Protein AF-A0A7V4JDI5-F1 (afdb_monomer_lite)

Structure (mmCIF, N/CA/C/O backbone):
data_AF-A0A7V4JDI5-F1
#
_entry.id   AF-A0A7V4JDI5-F1
#
loop_
_atom_site.group_PDB
_atom_site.id
_atom_site.type_symbol
_atom_site.label_atom_id
_atom_site.label_alt_id
_atom_site.label_comp_id
_atom_site.label_asym_id
_atom_site.label_entity_id
_atom_site.label_seq_id
_atom_site.pdbx_PDB_ins_code
_atom_site.Cartn_x
_atom_site.Cartn_y
_atom_site.Cartn_z
_atom_site.occupancy
_atom_site.B_iso_or_equiv
_atom_site.auth_seq_id
_atom_site.auth_comp_id
_atom_site.auth_asym_id
_atom_site.auth_atom_id
_atom_site.pdbx_PDB_model_num
ATOM 1 N N . MET A 1 1 ? -24.166 7.002 23.515 1.00 50.88 1 MET A N 1
ATOM 2 C CA . MET A 1 1 ? -23.525 7.265 22.207 1.00 50.88 1 MET A CA 1
ATOM 3 C C . MET A 1 1 ? -23.422 5.911 21.568 1.00 50.88 1 MET A C 1
ATOM 5 O O . MET A 1 1 ? -22.578 5.119 21.977 1.00 50.88 1 MET A O 1
ATOM 9 N N . ASP A 1 2 ? -24.349 5.605 20.671 1.00 47.47 2 ASP A N 1
ATOM 10 C CA . ASP A 1 2 ? -24.673 4.205 20.386 1.00 47.47 2 ASP A CA 1
ATOM 11 C C . ASP A 1 2 ? -24.256 3.819 18.966 1.00 47.47 2 ASP A C 1
ATOM 13 O O . ASP A 1 2 ? -23.939 2.656 18.724 1.00 47.47 2 ASP A O 1
ATOM 17 N N . SER A 1 3 ? -24.145 4.789 18.048 1.00 64.50 3 SER A N 1
ATOM 18 C CA . SER A 1 3 ? -23.658 4.552 16.685 1.00 64.50 3 SER A CA 1
ATOM 19 C C . SER A 1 3 ? -22.191 4.952 16.495 1.00 64.50 3 SER A C 1
ATOM 21 O O . SER A 1 3 ? -21.681 5.870 17.137 1.00 64.50 3 SER A O 1
ATOM 23 N N . PHE A 1 4 ? -21.506 4.255 15.588 1.00 68.50 4 PHE A N 1
ATOM 24 C CA . PHE A 1 4 ? -20.128 4.544 15.182 1.00 68.50 4 PHE A CA 1
ATOM 25 C C . PHE A 1 4 ? -19.940 6.014 14.760 1.00 68.50 4 PHE A C 1
ATOM 27 O O . PHE A 1 4 ? -19.050 6.709 15.250 1.00 68.50 4 PHE A O 1
ATOM 34 N N . GLY A 1 5 ? -20.834 6.519 13.900 1.00 68.94 5 GLY A N 1
ATOM 35 C CA . GLY A 1 5 ? -20.760 7.885 13.380 1.00 68.94 5 GLY A CA 1
ATOM 36 C C . GLY A 1 5 ? -20.901 8.958 14.461 1.00 68.94 5 GLY A C 1
ATOM 37 O O . GLY A 1 5 ? -20.251 10.001 14.374 1.00 68.94 5 GLY A O 1
ATOM 38 N N . GLU A 1 6 ? -21.700 8.705 15.500 1.00 75.25 6 GLU A N 1
ATOM 39 C CA . GLU A 1 6 ? -21.816 9.601 16.656 1.00 75.25 6 GLU A CA 1
ATOM 40 C C . GLU A 1 6 ? -20.525 9.668 17.454 1.00 75.25 6 GLU A C 1
ATOM 42 O O . GLU A 1 6 ? -20.084 10.764 17.782 1.00 75.25 6 GLU A O 1
ATOM 47 N N . LYS A 1 7 ? -19.903 8.515 17.733 1.00 79.75 7 LYS A N 1
ATOM 48 C CA . LYS A 1 7 ? -18.644 8.446 18.486 1.00 79.75 7 LYS A CA 1
ATOM 49 C C . LYS A 1 7 ? -17.539 9.200 17.751 1.00 79.75 7 LYS A C 1
ATOM 51 O O . LYS A 1 7 ? -16.888 10.060 18.339 1.00 79.75 7 LYS A O 1
ATOM 56 N N . VAL A 1 8 ? -17.397 8.961 16.445 1.00 80.00 8 VAL A N 1
ATOM 57 C CA . VAL A 1 8 ? -16.446 9.690 15.593 1.00 80.00 8 VAL A CA 1
ATOM 58 C C . VAL A 1 8 ? -16.740 11.186 15.597 1.00 80.00 8 VAL A C 1
ATOM 60 O O . VAL A 1 8 ? -15.829 11.986 15.778 1.00 80.00 8 VAL A O 1
ATOM 63 N N . SER A 1 9 ? -17.995 11.589 15.388 1.00 82.31 9 SER A N 1
ATOM 64 C CA . SER A 1 9 ? -18.346 13.013 15.292 1.00 82.31 9 SER A CA 1
ATOM 65 C C . SER A 1 9 ? -18.189 13.724 16.637 1.00 82.31 9 SER A C 1
ATOM 67 O O . SER A 1 9 ? -17.766 14.877 16.676 1.00 82.31 9 SER A O 1
ATOM 69 N N . PHE A 1 10 ? -18.453 13.026 17.742 1.00 84.94 10 PHE A N 1
ATOM 70 C CA . PHE A 1 10 ? -18.200 13.513 19.089 1.00 84.94 10 PHE A CA 1
ATOM 71 C C . PHE A 1 10 ? -16.704 13.708 19.344 1.00 84.94 10 PHE A C 1
ATOM 73 O O . PHE A 1 10 ? -16.306 14.788 19.769 1.00 84.94 10 PHE A O 1
ATOM 80 N N . ILE A 1 11 ? -15.865 12.716 19.038 1.00 84.88 11 ILE A N 1
ATOM 81 C CA . ILE A 1 11 ? -14.408 12.845 19.186 1.00 84.88 11 ILE A CA 1
ATOM 82 C C . ILE A 1 11 ? -13.890 13.970 18.279 1.00 84.88 11 ILE A C 1
ATOM 84 O O . ILE A 1 11 ? -13.135 14.834 18.721 1.00 84.88 11 ILE A O 1
ATOM 88 N N . TRP A 1 12 ? -14.369 14.031 17.035 1.00 85.75 12 TRP A N 1
ATOM 89 C CA . TRP A 1 12 ? -14.001 15.070 16.077 1.00 85.75 12 TRP A CA 1
ATOM 90 C C . TRP A 1 12 ? -14.414 16.476 16.523 1.00 85.75 12 TRP A C 1
ATOM 92 O O . TRP A 1 12 ? -13.703 17.428 16.231 1.00 85.75 12 TRP A O 1
ATOM 102 N N . SER A 1 13 ? -15.508 16.629 17.276 1.00 86.25 13 SER A N 1
ATOM 103 C CA . SER A 1 13 ? -15.945 17.941 17.783 1.00 86.25 13 SER A CA 1
ATOM 104 C C . SER A 1 13 ? -14.924 18.621 18.706 1.00 86.25 13 SER A C 1
ATOM 106 O O . SER A 1 13 ? -14.990 19.827 18.917 1.00 86.25 13 SER A O 1
ATOM 108 N N . VAL A 1 14 ? -13.930 17.884 19.221 1.00 86.75 14 VAL A N 1
ATOM 109 C CA . VAL A 1 14 ? -12.780 18.479 19.921 1.00 86.75 14 VAL A CA 1
ATOM 110 C C . VAL A 1 14 ? -12.002 19.425 18.999 1.00 86.75 14 VAL A C 1
ATOM 112 O O . VAL A 1 14 ? -11.480 20.432 19.471 1.00 86.75 14 VAL A O 1
ATOM 115 N N . ALA A 1 15 ? -11.984 19.164 17.687 1.00 85.19 15 ALA A N 1
ATOM 116 C CA . ALA A 1 15 ? -11.387 20.050 16.690 1.00 85.19 15 ALA A CA 1
ATOM 117 C C . ALA A 1 15 ? -12.016 21.451 16.713 1.00 85.19 15 ALA A C 1
ATOM 119 O O . ALA A 1 15 ? -11.326 22.430 16.441 1.00 85.19 15 ALA A O 1
ATOM 120 N N . ASP A 1 16 ? -13.300 21.560 17.070 1.00 85.12 16 ASP A N 1
ATOM 121 C CA . ASP A 1 16 ? -13.992 22.845 17.176 1.00 85.12 16 ASP A CA 1
ATOM 122 C C . ASP A 1 16 ? -13.519 23.643 18.397 1.00 85.12 16 ASP A C 1
ATOM 124 O O . ASP A 1 16 ? -13.394 24.860 18.307 1.00 85.12 16 ASP A O 1
ATOM 128 N N . LEU A 1 17 ? -13.177 22.967 19.502 1.00 86.50 17 LEU A N 1
ATOM 129 C CA . LEU A 1 17 ? -12.652 23.604 20.719 1.00 86.50 17 LEU A CA 1
ATOM 130 C C . LEU A 1 17 ? -11.246 24.175 20.516 1.00 86.50 17 LEU A C 1
ATOM 132 O O . LEU A 1 17 ? -10.911 25.219 21.066 1.00 86.50 17 LEU A O 1
ATOM 136 N N . ILE A 1 18 ? -10.413 23.480 19.742 1.00 89.06 18 ILE A N 1
ATOM 137 C CA . ILE A 1 18 ? -9.003 23.844 19.542 1.00 89.06 18 ILE A CA 1
ATOM 138 C C . ILE A 1 18 ? -8.771 24.668 18.271 1.00 89.06 18 ILE A C 1
ATOM 140 O O . ILE A 1 18 ? -7.623 24.995 17.959 1.00 89.06 18 ILE A O 1
ATOM 144 N N . ARG A 1 19 ? -9.839 25.006 17.533 1.00 85.31 19 ARG A N 1
ATOM 145 C CA . ARG A 1 19 ? -9.750 25.544 16.172 1.00 85.31 19 ARG A CA 1
ATOM 146 C C . ARG A 1 19 ? -8.945 26.835 16.072 1.00 85.31 19 ARG A C 1
ATOM 148 O O . ARG A 1 19 ? -8.173 26.984 15.128 1.00 85.31 19 ARG A O 1
ATOM 155 N N . ASP A 1 20 ? -9.124 27.722 17.045 1.00 83.00 20 ASP A N 1
ATOM 156 C CA . ASP A 1 20 ? -8.524 29.059 17.052 1.00 83.00 20 ASP A CA 1
ATOM 157 C C . ASP A 1 20 ? -7.130 29.085 17.703 1.00 83.00 20 ASP A C 1
ATOM 159 O O . ASP A 1 20 ? -6.361 30.018 17.481 1.00 83.00 20 ASP A O 1
ATOM 163 N N . ALA A 1 21 ? -6.772 28.045 18.467 1.00 84.88 21 ALA A N 1
ATOM 164 C CA . ALA A 1 21 ? -5.479 27.932 19.150 1.00 84.88 21 ALA A CA 1
ATOM 165 C C . ALA A 1 21 ? -4.469 27.038 18.406 1.00 84.88 21 ALA A C 1
ATOM 167 O O . ALA A 1 21 ? -3.258 27.193 18.569 1.00 84.88 21 ALA A O 1
ATOM 168 N N . PHE A 1 22 ? -4.943 26.106 17.573 1.00 86.31 22 PHE A N 1
ATOM 169 C CA . PHE A 1 22 ? -4.105 25.170 16.825 1.00 86.31 22 PHE A CA 1
ATOM 170 C C . PHE A 1 22 ? -4.324 25.316 15.319 1.00 86.31 22 PHE A C 1
ATOM 172 O O . PHE A 1 22 ? -5.430 25.534 14.829 1.00 86.31 22 PHE A O 1
ATOM 179 N N . LYS A 1 23 ? -3.254 25.123 14.541 1.00 84.25 23 LYS A N 1
ATOM 180 C CA . LYS A 1 23 ? -3.388 24.936 13.090 1.00 84.25 23 LYS A CA 1
ATOM 181 C C . LYS A 1 23 ? -4.126 23.623 12.821 1.00 84.25 23 LYS A C 1
ATOM 183 O O . LYS A 1 23 ? -3.905 22.653 13.540 1.00 84.25 23 LYS A O 1
ATOM 188 N N . ARG A 1 24 ? -4.910 23.553 11.739 1.00 78.62 24 ARG A N 1
ATOM 189 C CA . ARG A 1 24 ? -5.620 22.321 11.329 1.00 78.62 24 ARG A CA 1
ATOM 190 C C . ARG A 1 24 ? -4.707 21.091 11.254 1.00 78.62 24 ARG A C 1
ATOM 192 O O . ARG A 1 24 ? -5.102 20.017 11.688 1.00 78.62 24 ARG A O 1
ATOM 199 N N . SER A 1 25 ? -3.460 21.273 10.813 1.00 77.50 25 SER A N 1
ATOM 200 C CA . SER A 1 25 ? -2.433 20.217 10.753 1.00 77.50 25 SER A CA 1
ATOM 201 C C . SER A 1 25 ? -2.025 19.627 12.096 1.00 77.50 25 SER A C 1
ATOM 203 O O . SER A 1 25 ? -1.388 18.581 12.144 1.00 77.50 25 SER A O 1
ATOM 205 N N . LYS A 1 26 ? -2.388 20.302 13.186 1.00 84.31 26 LYS A N 1
ATOM 206 C CA . LYS A 1 26 ? -2.044 19.960 14.563 1.00 84.31 26 LYS A CA 1
ATOM 207 C C . LYS A 1 26 ? -3.232 19.458 15.373 1.00 84.31 26 LYS A C 1
ATOM 209 O O . LYS A 1 26 ? -3.072 19.192 16.557 1.00 84.31 26 LYS A O 1
ATOM 214 N N . TYR A 1 27 ? -4.408 19.295 14.762 1.00 87.94 27 TYR A N 1
ATOM 215 C CA . TYR A 1 27 ? -5.558 18.719 15.465 1.00 87.94 27 TYR A CA 1
ATOM 216 C C . TYR A 1 27 ? -5.342 17.241 15.791 1.00 87.94 27 TYR A C 1
ATOM 218 O O . TYR A 1 27 ? -5.746 16.792 16.863 1.00 87.94 27 TYR A O 1
ATOM 226 N N . GLN A 1 28 ? -4.658 16.503 14.913 1.00 85.69 28 GLN A N 1
ATOM 227 C CA . GLN A 1 28 ? -4.333 15.095 15.143 1.00 85.69 28 GLN A CA 1
ATOM 228 C C . GLN A 1 28 ? -3.446 14.893 16.382 1.00 85.69 28 GLN A C 1
ATOM 230 O O . GLN A 1 28 ? -3.745 14.017 17.190 1.00 85.69 28 GLN A O 1
ATOM 235 N N . ASP A 1 29 ? -2.466 15.784 16.595 1.00 86.06 29 ASP A N 1
ATOM 236 C CA . ASP A 1 29 ? -1.544 15.814 17.745 1.00 86.06 29 ASP A CA 1
ATOM 237 C C . ASP A 1 29 ? -2.265 16.042 19.093 1.00 86.06 29 ASP A C 1
ATOM 239 O O . ASP A 1 29 ? -1.662 15.917 20.159 1.00 86.06 29 ASP A O 1
ATOM 243 N N . VAL A 1 30 ? -3.552 16.408 19.067 1.00 90.81 30 VAL A N 1
ATOM 244 C CA . VAL A 1 30 ? -4.410 16.545 20.254 1.00 90.81 30 VAL A CA 1
ATOM 245 C C . VAL A 1 30 ? -5.418 15.403 20.315 1.00 90.81 30 VAL A C 1
ATOM 247 O O . VAL A 1 30 ? -5.536 14.711 21.322 1.00 90.81 30 VAL A O 1
ATOM 250 N N . ILE A 1 31 ? -6.159 15.174 19.236 1.00 91.75 31 ILE A N 1
ATOM 251 C CA . ILE A 1 31 ? -7.318 14.283 19.263 1.00 91.75 31 ILE A CA 1
ATOM 252 C C . ILE A 1 31 ? -6.905 12.813 19.375 1.00 91.75 31 ILE A C 1
ATOM 254 O O . ILE A 1 31 ? -7.487 12.100 20.193 1.00 91.75 31 ILE A O 1
ATOM 258 N N . LEU A 1 32 ? -5.910 12.344 18.609 1.00 88.50 32 LEU A N 1
ATOM 259 C CA . LEU A 1 32 ? -5.489 10.936 18.660 1.00 88.50 32 LEU A CA 1
ATOM 260 C C . LEU A 1 32 ? -4.910 10.553 20.031 1.00 88.50 32 LEU A C 1
ATOM 262 O O . LEU A 1 32 ? -5.392 9.569 20.603 1.00 88.50 32 LEU A O 1
ATOM 266 N N . PRO A 1 33 ? -3.982 11.336 20.621 1.00 90.88 33 PRO A N 1
ATOM 267 C CA . PRO A 1 33 ? -3.434 11.019 21.934 1.00 90.88 33 PRO A CA 1
ATOM 268 C C . PRO A 1 33 ? -4.516 10.925 23.011 1.00 90.88 33 PRO A C 1
ATOM 270 O O . PRO A 1 33 ? -4.578 9.937 23.743 1.00 90.88 33 PRO A O 1
ATOM 273 N N . PHE A 1 34 ? -5.413 11.914 23.099 1.00 94.19 34 PHE A N 1
ATOM 274 C CA . PHE A 1 34 ? -6.473 11.905 24.112 1.00 94.19 34 PHE A CA 1
ATOM 275 C C . PHE A 1 34 ? -7.520 10.811 23.876 1.00 94.19 34 PHE A C 1
ATOM 277 O O . PHE A 1 34 ? -8.078 10.294 24.843 1.00 94.19 34 PHE A O 1
ATOM 284 N N . THR A 1 35 ? -7.740 10.401 22.624 1.00 92.75 35 THR A N 1
ATOM 285 C CA . THR A 1 35 ? -8.591 9.248 22.299 1.00 92.75 35 THR A CA 1
ATOM 286 C C . THR A 1 35 ? -7.995 7.953 22.860 1.00 92.75 35 THR A C 1
ATOM 288 O O . THR A 1 35 ? -8.697 7.202 23.540 1.00 92.75 35 THR A O 1
ATOM 291 N N . VAL A 1 36 ? -6.693 7.719 22.649 1.00 92.31 36 VAL A N 1
ATOM 292 C CA . VAL A 1 36 ? -5.971 6.566 23.217 1.00 92.31 36 VAL A CA 1
ATOM 293 C C . VAL A 1 36 ? -5.962 6.633 24.745 1.00 92.31 36 VAL A C 1
ATOM 295 O O . VAL A 1 36 ? -6.343 5.671 25.409 1.00 92.31 36 VAL A O 1
ATOM 298 N N . LEU A 1 37 ? -5.613 7.787 25.319 1.00 94.62 37 LEU A N 1
ATOM 299 C CA . LEU A 1 37 ? -5.571 7.971 26.769 1.00 94.62 37 LEU A CA 1
ATOM 300 C C . LEU A 1 37 ? -6.938 7.730 27.420 1.00 94.62 37 LEU A C 1
ATOM 302 O O . LEU A 1 37 ? -7.000 7.082 28.464 1.00 94.62 37 LEU A O 1
ATOM 306 N N . ARG A 1 38 ? -8.032 8.203 26.807 1.00 93.94 38 ARG A N 1
ATOM 307 C CA . ARG A 1 38 ? -9.383 7.961 27.325 1.00 93.94 38 ARG A CA 1
ATOM 308 C C . ARG A 1 38 ? -9.768 6.488 27.236 1.00 93.94 38 ARG A C 1
ATOM 310 O O . ARG A 1 38 ? -10.338 5.969 28.189 1.00 93.94 38 ARG A O 1
ATOM 317 N N . ARG A 1 39 ? -9.433 5.802 26.139 1.00 93.12 39 ARG A N 1
ATOM 318 C CA . ARG A 1 39 ? -9.666 4.356 25.998 1.00 93.12 39 ARG A CA 1
ATOM 319 C C . ARG A 1 39 ? -8.959 3.564 27.099 1.00 93.12 39 ARG A C 1
ATOM 321 O O . ARG A 1 39 ? -9.591 2.750 27.762 1.00 93.12 39 ARG A O 1
ATOM 328 N N . ILE A 1 40 ? -7.686 3.862 27.348 1.00 93.38 40 ILE A N 1
ATOM 329 C CA . ILE A 1 40 ? -6.887 3.226 28.406 1.00 93.38 40 ILE A CA 1
ATOM 330 C C . ILE A 1 40 ? -7.456 3.547 29.802 1.00 93.38 40 ILE A C 1
ATOM 332 O O . ILE A 1 40 ? -7.506 2.670 30.665 1.00 93.38 40 ILE A O 1
ATOM 336 N N . ASP A 1 41 ? -7.904 4.784 30.033 1.00 93.56 41 ASP A N 1
ATOM 337 C CA . ASP A 1 41 ? -8.526 5.195 31.297 1.00 93.56 41 ASP A CA 1
ATOM 338 C C . ASP A 1 41 ? -9.833 4.437 31.564 1.00 93.56 41 ASP A C 1
ATOM 340 O O . ASP A 1 41 ? -9.972 3.868 32.643 1.00 93.56 41 ASP A O 1
ATOM 344 N N . CYS A 1 42 ? -10.729 4.333 30.573 1.00 93.62 42 CYS A N 1
ATOM 345 C CA . CYS A 1 42 ? -11.960 3.537 30.666 1.00 93.62 42 CYS A CA 1
ATOM 346 C C . CYS A 1 42 ? -11.675 2.096 31.105 1.00 93.62 42 CYS A C 1
ATOM 348 O O . CYS A 1 42 ? -12.387 1.548 31.939 1.00 93.62 42 CYS A O 1
ATOM 350 N N . VAL A 1 43 ? -10.629 1.484 30.543 1.00 92.38 43 VAL A N 1
ATOM 351 C CA . VAL A 1 43 ? -10.235 0.092 30.808 1.00 92.38 43 VAL A CA 1
ATOM 352 C C . VAL A 1 43 ? -9.710 -0.112 32.233 1.00 92.38 43 VAL A C 1
ATOM 354 O O . VAL A 1 43 ? -9.970 -1.143 32.852 1.00 92.38 43 VAL A O 1
ATOM 357 N N . LEU A 1 44 ? -8.993 0.868 32.787 1.00 93.94 44 LEU A N 1
ATOM 358 C CA . LEU A 1 44 ? -8.427 0.772 34.137 1.00 93.94 44 LEU A CA 1
ATOM 359 C C . LEU A 1 44 ? -9.327 1.334 35.238 1.00 93.94 44 LEU A C 1
ATOM 361 O O . LEU A 1 44 ? -9.101 1.030 36.410 1.00 93.94 44 LEU A O 1
ATOM 365 N N . GLU A 1 45 ? -10.306 2.171 34.904 1.00 93.69 45 GLU A N 1
ATOM 366 C CA . GLU A 1 45 ? -11.188 2.828 35.871 1.00 93.69 45 GLU A CA 1
ATOM 367 C C . GLU A 1 45 ? -11.872 1.825 36.827 1.00 93.69 45 GLU A C 1
ATOM 369 O O . GLU A 1 45 ? -11.740 2.012 38.041 1.00 93.69 45 GLU A O 1
ATOM 374 N N . PRO A 1 46 ? -12.459 0.700 36.361 1.00 94.12 46 PRO A N 1
ATOM 375 C CA . PRO A 1 46 ? -13.086 -0.288 37.245 1.00 94.12 46 PRO A CA 1
ATOM 376 C C . PRO A 1 46 ? -12.119 -0.984 38.213 1.00 94.12 46 PRO A C 1
ATOM 378 O O . PRO A 1 46 ? -12.534 -1.483 39.259 1.00 94.12 46 PRO A O 1
ATOM 381 N N . THR A 1 47 ? -10.827 -1.054 37.878 1.00 94.94 47 THR A N 1
ATOM 382 C CA . THR A 1 47 ? -9.813 -1.774 38.667 1.00 94.94 47 THR A CA 1
ATOM 383 C C . THR A 1 47 ? -8.837 -0.847 39.392 1.00 94.94 47 THR A C 1
ATOM 385 O O . THR A 1 47 ? -7.962 -1.325 40.120 1.00 94.94 47 THR A O 1
ATOM 388 N N . LYS A 1 48 ? -9.011 0.476 39.274 1.00 95.75 48 LYS A N 1
ATOM 389 C CA . LYS A 1 48 ? -8.108 1.499 39.818 1.00 95.75 48 LYS A CA 1
ATOM 390 C C . LYS A 1 48 ? -7.847 1.330 41.312 1.00 95.75 48 LYS A C 1
ATOM 392 O O . LYS A 1 48 ? -6.690 1.229 41.719 1.00 95.75 48 LYS A O 1
ATOM 397 N N . ASP A 1 49 ? -8.895 1.266 42.129 1.00 96.00 49 ASP A N 1
ATOM 398 C CA . ASP A 1 49 ? -8.737 1.200 43.587 1.00 96.00 49 ASP A CA 1
ATOM 399 C C . ASP A 1 49 ? -8.088 -0.124 44.028 1.00 96.00 49 ASP A C 1
ATOM 401 O O . ASP A 1 49 ? -7.247 -0.138 44.927 1.00 96.00 49 ASP A O 1
ATOM 405 N N . LYS A 1 50 ? -8.375 -1.227 43.323 1.00 96.81 50 LYS A N 1
ATOM 406 C CA . LYS A 1 50 ? -7.726 -2.528 43.546 1.00 96.81 50 LYS A CA 1
ATOM 407 C C . LYS A 1 50 ? -6.228 -2.476 43.231 1.00 96.81 50 LYS A C 1
ATOM 409 O O . LYS A 1 50 ? -5.423 -3.016 43.989 1.00 96.81 50 LYS A O 1
ATOM 414 N N . VAL A 1 51 ? -5.836 -1.832 42.130 1.00 96.62 51 VAL A N 1
ATOM 415 C CA . VAL A 1 51 ? -4.420 -1.634 41.776 1.00 96.62 51 VAL A CA 1
ATOM 416 C C . VAL A 1 51 ? -3.712 -0.784 42.835 1.00 96.62 51 VAL A C 1
ATOM 418 O O . VAL A 1 51 ? -2.607 -1.134 43.249 1.00 96.62 51 VAL A O 1
ATOM 421 N N . LEU A 1 52 ? -4.343 0.295 43.308 1.00 96.81 52 LEU A N 1
ATOM 422 C CA . LEU A 1 52 ? -3.777 1.178 44.334 1.00 96.81 52 LEU A CA 1
ATOM 423 C C . LEU A 1 52 ? -3.612 0.481 45.690 1.00 96.81 52 LEU A C 1
ATOM 425 O O . LEU A 1 52 ? -2.563 0.636 46.319 1.00 96.81 52 LEU A O 1
ATOM 429 N N . ASP A 1 53 ? -4.586 -0.329 46.113 1.00 96.69 53 ASP A N 1
ATOM 430 C CA . ASP A 1 53 ? -4.482 -1.150 47.324 1.00 96.69 53 ASP A CA 1
ATOM 431 C C . ASP A 1 53 ? -3.299 -2.126 47.231 1.00 96.69 53 ASP A C 1
ATOM 433 O O . ASP A 1 53 ? -2.395 -2.114 48.074 1.00 96.69 53 ASP A O 1
ATOM 437 N N . VAL A 1 54 ? -3.222 -2.896 46.138 1.00 95.56 54 VAL A N 1
ATOM 438 C CA . VAL A 1 54 ? -2.116 -3.836 45.893 1.00 95.56 54 VAL A CA 1
ATOM 439 C C . VAL A 1 54 ? -0.769 -3.114 45.862 1.00 95.56 54 VAL A C 1
ATOM 441 O O . VAL A 1 54 ? 0.187 -3.587 46.483 1.00 95.56 54 VAL A O 1
ATOM 444 N N . TYR A 1 55 ? -0.688 -1.965 45.188 1.00 95.69 55 TYR A N 1
ATOM 445 C CA . TYR A 1 55 ? 0.520 -1.148 45.140 1.00 95.69 55 TYR A CA 1
ATOM 446 C C . TYR A 1 55 ? 0.929 -0.681 46.537 1.00 95.69 55 TYR A C 1
ATOM 448 O O . TYR A 1 55 ? 2.066 -0.911 46.937 1.00 95.69 55 TYR A O 1
ATOM 456 N N . SER A 1 56 ? 0.013 -0.104 47.318 1.00 94.38 56 SER A N 1
ATOM 457 C CA . SER A 1 56 ? 0.304 0.381 48.673 1.00 94.38 56 SER A CA 1
ATOM 458 C C . SER A 1 56 ? 0.787 -0.733 49.610 1.00 94.38 56 SER A C 1
ATOM 460 O O . SER A 1 56 ? 1.734 -0.543 50.375 1.00 94.38 56 SER A O 1
ATOM 462 N N . ARG A 1 57 ? 0.201 -1.932 49.500 1.00 94.12 57 ARG A N 1
ATOM 463 C CA . ARG A 1 57 ? 0.539 -3.086 50.338 1.00 94.12 57 ARG A CA 1
ATOM 464 C C . ARG A 1 57 ? 1.923 -3.652 50.040 1.00 94.12 57 ARG A C 1
ATOM 466 O O . ARG A 1 57 ? 2.575 -4.153 50.963 1.00 94.12 57 ARG A O 1
ATOM 473 N N . LEU A 1 58 ? 2.325 -3.638 48.769 1.00 93.00 58 LEU A N 1
ATOM 474 C CA . LEU A 1 58 ? 3.512 -4.332 48.263 1.00 93.00 58 LEU A CA 1
ATOM 475 C C . LEU A 1 58 ? 4.699 -3.402 47.980 1.00 93.00 58 LEU A C 1
ATOM 477 O O . LEU A 1 58 ? 5.839 -3.872 47.954 1.00 93.00 58 LEU A O 1
ATOM 481 N N . LYS A 1 59 ? 4.468 -2.099 47.785 1.00 89.19 59 LYS A N 1
ATOM 482 C CA . LYS A 1 59 ? 5.528 -1.113 47.548 1.00 89.19 59 LYS A CA 1
ATOM 483 C C . LYS A 1 59 ? 6.533 -1.131 48.702 1.00 89.19 59 LYS A C 1
ATOM 485 O O . LYS A 1 59 ? 6.160 -1.050 49.868 1.00 89.19 59 LYS A O 1
ATOM 490 N N . GLY A 1 60 ? 7.815 -1.270 48.365 1.00 87.81 60 GLY A N 1
ATOM 491 C CA . GLY A 1 60 ? 8.907 -1.403 49.337 1.00 87.81 60 GLY A CA 1
ATOM 492 C C . GLY A 1 60 ? 9.090 -2.811 49.923 1.00 87.81 60 GLY A C 1
ATOM 493 O O . GLY A 1 60 ? 10.051 -3.023 50.652 1.00 87.81 60 GLY A O 1
ATOM 494 N N . LYS A 1 61 ? 8.215 -3.776 49.597 1.00 89.19 61 LYS A N 1
ATOM 495 C CA . LYS A 1 61 ? 8.312 -5.182 50.045 1.00 89.19 61 LYS A CA 1
ATOM 496 C C . LYS A 1 61 ? 8.702 -6.156 48.933 1.00 89.19 61 LYS A C 1
ATOM 498 O O . LYS A 1 61 ? 9.265 -7.206 49.221 1.00 89.19 61 LYS A O 1
ATOM 503 N N . LEU A 1 62 ? 8.398 -5.829 47.678 1.00 86.94 62 LEU A N 1
ATOM 504 C CA . LEU A 1 62 ? 8.792 -6.604 46.499 1.00 86.94 62 LEU A CA 1
ATOM 505 C C . LEU A 1 62 ? 9.618 -5.737 45.551 1.00 86.94 62 LEU A C 1
ATOM 507 O O . LEU A 1 62 ? 9.315 -4.558 45.371 1.00 86.94 62 LEU A O 1
ATOM 511 N N . GLN A 1 63 ? 10.631 -6.342 44.924 1.00 83.62 63 GLN A N 1
ATOM 512 C CA . GLN A 1 63 ? 11.450 -5.672 43.908 1.00 83.62 63 GLN A CA 1
ATOM 513 C C . GLN A 1 63 ? 10.690 -5.492 42.588 1.00 83.62 63 GLN A C 1
ATOM 515 O O . GLN A 1 63 ? 10.737 -4.414 42.005 1.00 83.62 63 GLN A O 1
ATOM 520 N N . ASN A 1 64 ? 9.955 -6.517 42.140 1.00 90.06 64 ASN A N 1
ATOM 521 C CA . ASN A 1 64 ? 9.129 -6.451 40.936 1.00 90.06 64 ASN A CA 1
ATOM 522 C C . ASN A 1 64 ? 7.642 -6.549 41.300 1.00 90.06 64 ASN A C 1
ATOM 524 O O . ASN A 1 64 ? 7.173 -7.596 41.742 1.00 90.06 64 ASN A O 1
ATOM 528 N N . LEU A 1 65 ? 6.922 -5.441 41.118 1.00 92.19 65 LEU A N 1
ATOM 529 C CA . LEU A 1 65 ? 5.489 -5.323 41.397 1.00 92.19 65 LEU A CA 1
ATOM 530 C C . LEU A 1 65 ? 4.616 -5.601 40.165 1.00 92.19 65 LEU A C 1
ATOM 532 O O . LEU A 1 65 ? 3.409 -5.789 40.315 1.00 92.19 65 LEU A O 1
ATOM 536 N N . ALA A 1 66 ? 5.196 -5.600 38.960 1.00 91.38 66 ALA A N 1
ATOM 537 C CA . ALA A 1 66 ? 4.436 -5.607 37.715 1.00 91.38 66 ALA A CA 1
ATOM 538 C C . ALA A 1 66 ? 3.493 -6.819 37.583 1.00 91.38 66 ALA A C 1
ATOM 540 O O . ALA A 1 66 ? 2.314 -6.593 37.319 1.00 91.38 66 ALA A O 1
ATOM 541 N N . PRO A 1 67 ? 3.905 -8.077 37.865 1.00 91.69 67 PRO A N 1
ATOM 542 C CA . PRO A 1 67 ? 3.003 -9.227 37.741 1.00 91.69 67 PRO A CA 1
ATOM 543 C C . PRO A 1 67 ? 1.761 -9.126 38.636 1.00 91.69 67 PRO A C 1
ATOM 545 O O . PRO A 1 67 ? 0.656 -9.493 38.235 1.00 91.69 67 PRO A O 1
ATOM 548 N N . GLN A 1 68 ? 1.922 -8.619 39.860 1.00 93.50 68 GLN A N 1
ATOM 549 C CA . GLN A 1 68 ? 0.831 -8.459 40.818 1.00 93.50 68 GLN A CA 1
ATOM 550 C C . GLN A 1 68 ? -0.084 -7.295 40.431 1.00 93.50 68 GLN A C 1
ATOM 552 O O . GLN A 1 68 ? -1.297 -7.407 40.602 1.00 93.50 68 GLN A O 1
ATOM 557 N N . LEU A 1 69 ? 0.474 -6.203 39.900 1.00 95.06 69 LEU A N 1
ATOM 558 C CA . LEU A 1 69 ? -0.295 -5.041 39.457 1.00 95.06 69 LEU A CA 1
ATOM 559 C C . LEU A 1 69 ? -1.052 -5.310 38.148 1.00 95.06 69 LEU A C 1
ATOM 561 O O . LEU A 1 69 ? -2.222 -4.951 38.077 1.00 95.06 69 LEU A O 1
ATOM 565 N N . CYS A 1 70 ? -0.459 -6.015 37.180 1.00 93.50 70 CYS A N 1
ATOM 566 C CA . CYS A 1 70 ? -1.154 -6.485 35.972 1.00 93.50 70 CYS A CA 1
ATOM 567 C C . CYS A 1 70 ? -2.290 -7.460 36.324 1.00 93.50 70 CYS A C 1
ATOM 569 O O . CYS A 1 70 ? -3.411 -7.345 35.840 1.00 93.50 70 CYS A O 1
ATOM 571 N N . ARG A 1 71 ? -2.060 -8.385 37.269 1.00 92.62 71 ARG A N 1
ATOM 572 C CA . ARG A 1 71 ? -3.137 -9.257 37.777 1.00 92.62 71 ARG A CA 1
ATOM 573 C C . ARG A 1 71 ? -4.234 -8.464 38.497 1.00 92.62 71 ARG A C 1
ATOM 575 O O . ARG A 1 71 ? -5.401 -8.859 38.486 1.00 92.62 71 ARG A O 1
ATOM 582 N N . ALA A 1 72 ? -3.872 -7.374 39.172 1.00 94.31 72 ALA A N 1
ATOM 583 C CA . ALA A 1 72 ? -4.838 -6.507 39.830 1.00 94.31 72 ALA A CA 1
ATOM 584 C C . ALA A 1 72 ? -5.685 -5.739 38.807 1.00 94.31 72 ALA A C 1
ATOM 586 O O . ALA A 1 72 ? -6.907 -5.726 38.973 1.00 94.31 72 ALA A O 1
ATOM 587 N N . SER A 1 73 ? -5.054 -5.179 37.767 1.00 93.50 73 SER A N 1
ATOM 588 C CA . SER A 1 73 ? -5.719 -4.430 36.697 1.00 93.50 73 SER A CA 1
ATOM 589 C C . SER A 1 73 ? -6.551 -5.316 35.772 1.00 93.50 73 SER A C 1
ATOM 591 O O . SER A 1 73 ? -7.569 -4.852 35.274 1.00 93.50 73 SER A O 1
ATOM 593 N N . GLY A 1 74 ? -6.148 -6.576 35.580 1.00 91.25 74 GLY A N 1
ATOM 594 C CA . GLY A 1 74 ? -6.752 -7.498 34.615 1.00 91.25 74 GLY A CA 1
ATOM 595 C C . GLY A 1 74 ? -6.171 -7.386 33.202 1.00 91.25 74 GLY A C 1
ATOM 596 O O . GLY A 1 74 ? -6.643 -8.080 32.309 1.00 91.25 74 GLY A O 1
ATOM 597 N N . PHE A 1 75 ? -5.144 -6.554 33.009 1.00 91.75 75 PHE A N 1
ATOM 598 C CA . PHE A 1 75 ? -4.527 -6.270 31.713 1.00 91.75 75 PHE A CA 1
ATOM 599 C C . PHE A 1 75 ? -3.005 -6.377 31.798 1.00 91.75 75 PHE A C 1
ATOM 601 O O . PHE A 1 75 ? -2.423 -6.337 32.884 1.00 91.75 75 PHE A O 1
ATOM 608 N N . ALA A 1 76 ? -2.341 -6.407 30.644 1.00 92.12 76 ALA A N 1
ATOM 609 C CA . ALA A 1 76 ? -0.881 -6.398 30.543 1.00 92.12 76 ALA A CA 1
ATOM 610 C C . ALA A 1 76 ? -0.223 -5.064 30.959 1.00 92.12 76 ALA A C 1
ATOM 612 O O . ALA A 1 76 ? 0.986 -4.879 30.816 1.00 92.12 76 ALA A O 1
ATOM 613 N N . PHE A 1 77 ? -1.007 -4.115 31.463 1.00 94.81 77 PHE A N 1
ATOM 614 C CA . PHE A 1 77 ? -0.564 -2.802 31.907 1.00 94.81 77 PHE A CA 1
ATOM 615 C C . PHE A 1 77 ? -1.372 -2.347 33.128 1.00 94.81 77 PHE A C 1
ATOM 617 O O . PHE A 1 77 ? -2.418 -2.907 33.469 1.00 94.81 77 PHE A O 1
ATOM 624 N N . TYR A 1 78 ? -0.874 -1.325 33.819 1.00 95.25 78 TYR A N 1
ATOM 625 C CA . TYR A 1 78 ? -1.503 -0.768 35.018 1.00 95.25 78 TYR A CA 1
ATOM 626 C C . TYR A 1 78 ? -1.161 0.715 35.182 1.00 95.25 78 TYR A C 1
ATOM 628 O O . TYR A 1 78 ? -0.292 1.248 34.493 1.00 95.25 78 TYR A O 1
ATOM 636 N N . ASN A 1 79 ? -1.818 1.386 36.133 1.00 97.25 79 ASN A N 1
ATOM 637 C CA . ASN A 1 79 ? -1.502 2.760 36.513 1.00 97.25 79 ASN A CA 1
ATOM 638 C C . ASN A 1 79 ? -1.513 2.916 38.042 1.00 97.25 79 ASN A C 1
ATOM 640 O O . ASN A 1 79 ? -2.505 2.595 38.693 1.00 97.25 79 ASN A O 1
ATOM 644 N N . THR A 1 80 ? -0.413 3.418 38.604 1.00 96.62 80 THR A N 1
ATOM 645 C CA . THR A 1 80 ? -0.196 3.582 40.056 1.00 96.62 80 THR A CA 1
ATOM 646 C C . THR A 1 80 ? -0.482 4.989 40.575 1.00 96.62 80 THR A C 1
ATOM 648 O O . THR A 1 80 ? -0.375 5.232 41.778 1.00 96.62 80 THR A O 1
ATOM 651 N N . SER A 1 81 ? -0.831 5.932 39.698 1.00 96.38 81 SER A N 1
ATOM 652 C CA . SER A 1 81 ? -1.234 7.264 40.140 1.00 96.38 81 SER A CA 1
ATOM 653 C C . SER A 1 81 ? -2.626 7.209 40.788 1.00 96.38 81 SER A C 1
ATOM 655 O O . SER A 1 81 ? -3.471 6.406 40.373 1.00 96.38 81 SER A O 1
ATOM 657 N N . PRO A 1 82 ? -2.913 8.085 41.768 1.00 94.50 82 PRO A N 1
ATOM 658 C CA . PRO A 1 82 ? -4.214 8.115 42.431 1.00 94.50 82 PRO A CA 1
ATOM 659 C C . PRO A 1 82 ? -5.326 8.685 41.539 1.00 94.50 82 PRO A C 1
ATOM 661 O O . PRO A 1 82 ? -6.475 8.762 41.968 1.00 94.50 82 PRO A O 1
ATOM 664 N N . PHE A 1 83 ? -4.999 9.121 40.323 1.00 95.88 83 PHE A N 1
ATOM 665 C CA . PHE A 1 83 ? -5.900 9.851 39.451 1.00 95.88 83 PHE A CA 1
ATOM 666 C C . PHE A 1 83 ? -6.705 8.920 38.525 1.00 95.88 83 PHE A C 1
ATOM 668 O O . PHE A 1 83 ? -6.252 7.842 38.128 1.00 95.88 83 PHE A O 1
ATOM 675 N N . THR A 1 84 ? -7.905 9.390 38.195 1.00 92.75 84 THR A N 1
ATOM 676 C CA . THR A 1 84 ? -8.786 9.000 37.080 1.00 92.75 84 THR A CA 1
ATOM 677 C C . THR A 1 84 ? -9.160 10.292 36.349 1.00 92.75 84 THR A C 1
ATOM 679 O O . THR A 1 84 ? -8.930 11.374 36.901 1.00 92.75 84 THR A O 1
ATOM 682 N N . PHE A 1 85 ? -9.766 10.238 35.159 1.00 92.25 85 PHE A N 1
ATOM 683 C CA . PHE A 1 85 ? -10.234 11.465 34.489 1.00 92.25 85 PHE A CA 1
ATOM 684 C C . PHE A 1 85 ? -11.145 12.317 35.385 1.00 92.25 85 PHE A C 1
ATOM 686 O O . PHE A 1 85 ? -11.018 13.540 35.423 1.00 92.25 85 PHE A O 1
ATOM 693 N N . GLU A 1 86 ? -12.015 11.676 36.167 1.00 91.25 86 GLU A N 1
ATOM 694 C CA . GLU A 1 86 ? -12.868 12.361 37.136 1.00 91.25 86 GLU A CA 1
ATOM 695 C C . GLU A 1 86 ? -12.070 13.069 38.238 1.00 91.25 86 GLU A C 1
ATOM 697 O O . GLU A 1 86 ? -12.291 14.254 38.485 1.00 91.25 86 GLU A O 1
ATOM 702 N N . ARG A 1 87 ? -11.100 12.381 38.853 1.00 94.25 87 ARG A N 1
ATOM 703 C CA . ARG A 1 87 ? -10.250 12.969 39.903 1.00 94.25 87 ARG A CA 1
ATOM 704 C C . ARG A 1 87 ? -9.341 14.080 39.359 1.00 94.25 87 ARG A C 1
ATOM 706 O O . ARG A 1 87 ? -9.026 15.005 40.098 1.00 94.25 87 ARG A O 1
ATOM 713 N N . LEU A 1 88 ? -8.928 14.007 38.090 1.00 95.25 88 LEU A N 1
ATOM 714 C CA . LEU A 1 88 ? -8.140 15.056 37.430 1.00 95.25 88 LEU A CA 1
ATOM 715 C C . LEU A 1 88 ? -8.956 16.337 37.256 1.00 95.25 88 LEU A C 1
ATOM 717 O O . LEU A 1 88 ? -8.503 17.405 37.655 1.00 95.25 88 LEU A O 1
ATOM 721 N N . LEU A 1 89 ? -10.168 16.224 36.707 1.00 94.19 89 LEU A N 1
ATOM 722 C CA . LEU A 1 89 ? -11.047 17.374 36.472 1.00 94.19 89 LEU A CA 1
ATOM 723 C C . LEU A 1 89 ? -11.539 18.022 37.775 1.00 94.19 89 LEU A C 1
ATOM 725 O O . LEU A 1 89 ? -11.811 19.220 37.789 1.00 94.19 89 LEU A O 1
ATOM 729 N N . ALA A 1 90 ? -11.607 17.264 38.875 1.00 93.56 90 ALA A N 1
ATOM 730 C CA . ALA A 1 90 ? -11.951 17.794 40.195 1.00 93.56 90 ALA A CA 1
ATOM 731 C C . ALA A 1 90 ? -10.900 18.772 40.769 1.00 93.56 90 ALA A C 1
ATOM 733 O O . ALA A 1 90 ? -11.247 19.609 41.598 1.00 93.56 90 ALA A O 1
ATOM 734 N N . ASP A 1 91 ? -9.640 18.705 40.320 1.00 93.69 91 ASP A N 1
ATOM 735 C CA . ASP A 1 91 ? -8.551 19.621 40.702 1.00 93.69 91 ASP A CA 1
ATOM 736 C C . ASP A 1 91 ? -8.071 20.425 39.481 1.00 93.69 91 ASP A C 1
ATOM 738 O O . ASP A 1 91 ? -6.896 20.405 39.099 1.00 93.69 91 ASP A O 1
ATOM 742 N N . ALA A 1 92 ? -9.016 21.127 38.845 1.00 90.06 92 ALA A N 1
ATOM 743 C CA . ALA A 1 92 ? -8.779 21.937 37.650 1.00 90.06 92 ALA A CA 1
ATOM 744 C C . ALA A 1 92 ? -7.584 22.917 37.765 1.00 90.06 92 ALA A C 1
ATOM 746 O O . ALA A 1 92 ? -6.815 22.993 36.805 1.00 90.06 92 ALA A O 1
ATOM 747 N N . PRO A 1 93 ? -7.337 23.613 38.901 1.00 91.94 93 PRO A N 1
ATOM 748 C CA . PRO A 1 93 ? -6.194 24.526 39.024 1.00 91.94 93 PRO A CA 1
ATOM 749 C C . PRO A 1 93 ? -4.821 23.855 38.879 1.00 91.94 93 PRO A C 1
ATOM 751 O O . PRO A 1 93 ? -3.853 24.518 38.522 1.00 91.94 93 PRO A O 1
ATOM 754 N N . ASN A 1 94 ? -4.717 22.551 39.156 1.00 94.50 94 ASN A N 1
ATOM 755 C CA . ASN A 1 94 ? -3.473 21.786 39.033 1.00 94.50 94 ASN A CA 1
ATOM 756 C C . ASN A 1 94 ? -3.525 20.761 37.887 1.00 94.50 94 ASN A C 1
ATOM 758 O O . ASN A 1 94 ? -2.681 19.858 37.835 1.00 94.50 94 ASN A O 1
ATOM 762 N N . LEU A 1 95 ? -4.492 20.881 36.970 1.00 95.31 95 LEU A N 1
ATOM 763 C CA . LEU A 1 95 ? -4.820 19.855 35.980 1.00 95.31 95 LEU A CA 1
ATOM 764 C C . LEU A 1 95 ? -3.610 19.410 35.159 1.00 95.31 95 LEU A C 1
ATOM 766 O O . LEU A 1 95 ? -3.324 18.217 35.084 1.00 95.31 95 LEU A O 1
ATOM 770 N N . ALA A 1 96 ? -2.848 20.348 34.596 1.00 95.25 96 ALA A N 1
ATOM 771 C CA . ALA A 1 96 ? -1.694 20.020 33.766 1.00 95.25 96 ALA A CA 1
ATOM 772 C C . ALA A 1 96 ? -0.582 19.299 34.547 1.00 95.25 96 ALA A C 1
ATOM 774 O O . ALA A 1 96 ? 0.098 18.421 34.008 1.00 95.25 96 ALA A O 1
ATOM 775 N N . ARG A 1 97 ? -0.376 19.640 35.825 1.00 96.19 97 ARG A N 1
ATOM 776 C CA . ARG A 1 97 ? 0.583 18.942 36.698 1.00 96.19 97 ARG A CA 1
ATOM 777 C C . ARG A 1 97 ? 0.087 17.533 37.020 1.00 96.19 97 ARG A C 1
ATOM 779 O O . ARG A 1 97 ? 0.846 16.572 36.907 1.00 96.19 97 ARG A O 1
ATOM 786 N N . ASN A 1 98 ? -1.182 17.413 37.394 1.00 96.88 98 ASN A N 1
ATOM 787 C CA . ASN A 1 98 ? -1.787 16.150 37.801 1.00 96.88 98 ASN A CA 1
ATOM 788 C C . ASN A 1 98 ? -1.921 15.179 36.619 1.00 96.88 98 ASN A C 1
ATOM 790 O O . ASN A 1 98 ? -1.662 13.991 36.780 1.00 96.88 98 ASN A O 1
ATOM 794 N N . LEU A 1 99 ? -2.227 15.671 35.416 1.00 96.06 99 LEU A N 1
ATOM 795 C CA . LEU A 1 99 ? -2.275 14.867 34.194 1.00 96.06 99 LEU A CA 1
ATOM 796 C C . LEU A 1 99 ? -0.892 14.312 33.830 1.00 96.06 99 LEU A C 1
ATOM 798 O O . LEU A 1 99 ? -0.773 13.136 33.495 1.00 96.06 99 LEU A O 1
ATOM 802 N N . ARG A 1 100 ? 0.176 15.110 33.962 1.00 95.69 100 ARG A N 1
ATOM 803 C CA . ARG A 1 100 ? 1.551 14.604 33.793 1.00 95.69 100 ARG A CA 1
ATOM 804 C C . ARG A 1 100 ? 1.873 13.517 34.821 1.00 95.69 100 ARG A C 1
ATOM 806 O O . ARG A 1 100 ? 2.457 12.499 34.467 1.00 95.69 100 ARG A O 1
ATOM 813 N N . ALA A 1 101 ? 1.448 13.685 36.075 1.00 95.75 101 ALA A N 1
ATOM 814 C CA . ALA A 1 101 ? 1.591 12.649 37.099 1.00 95.75 101 ALA A CA 1
ATOM 815 C C . ALA A 1 101 ? 0.754 11.389 36.794 1.00 95.75 101 ALA A C 1
ATOM 817 O O . ALA A 1 101 ? 1.216 10.280 37.055 1.00 95.75 101 ALA A O 1
ATOM 818 N N . TYR A 1 102 ? -0.439 11.545 36.211 1.00 96.19 102 TYR A N 1
ATOM 819 C CA . TYR A 1 102 ? -1.280 10.438 35.748 1.00 96.19 102 TYR A CA 1
ATOM 820 C C . TYR A 1 102 ? -0.577 9.628 34.658 1.00 96.19 102 TYR A C 1
ATOM 822 O O . TYR A 1 102 ? -0.446 8.411 34.796 1.00 96.19 102 TYR A O 1
ATOM 830 N N . ILE A 1 103 ? -0.044 10.308 33.638 1.00 95.38 103 ILE A N 1
ATOM 831 C CA . ILE A 1 103 ? 0.719 9.696 32.540 1.00 95.38 103 ILE A CA 1
ATOM 832 C C . ILE A 1 103 ? 1.975 8.987 33.075 1.00 95.38 103 ILE A C 1
ATOM 834 O O . ILE A 1 103 ? 2.226 7.827 32.754 1.00 95.38 103 ILE A O 1
ATOM 838 N N . ASN A 1 104 ? 2.718 9.627 33.980 1.00 95.38 104 ASN A N 1
ATOM 839 C CA . ASN A 1 104 ? 3.910 9.035 34.598 1.00 95.38 104 ASN A CA 1
ATOM 840 C C . ASN A 1 104 ? 3.601 7.832 35.506 1.00 95.38 104 ASN A C 1
ATOM 842 O O . ASN A 1 104 ? 4.500 7.055 35.822 1.00 95.38 104 ASN A O 1
ATOM 846 N N . GLY A 1 105 ? 2.349 7.675 35.942 1.00 95.62 105 GLY A N 1
ATOM 847 C CA . GLY A 1 105 ? 1.913 6.566 36.785 1.00 95.62 105 GLY A CA 1
ATOM 848 C C . GLY A 1 105 ? 1.685 5.250 36.041 1.00 95.62 105 GLY A C 1
ATOM 849 O O . GLY A 1 105 ? 1.508 4.229 36.713 1.00 95.62 105 GLY A O 1
ATOM 850 N N . PHE A 1 106 ? 1.655 5.255 34.704 1.00 96.44 106 PHE A N 1
ATOM 851 C CA . PHE A 1 106 ? 1.477 4.046 33.896 1.00 96.44 106 PHE A CA 1
ATOM 852 C C . PHE A 1 106 ? 2.689 3.103 33.963 1.00 96.44 106 PHE A C 1
ATOM 854 O O . PHE A 1 106 ? 3.824 3.519 34.213 1.00 96.44 106 PHE A O 1
ATOM 861 N N . SER A 1 107 ? 2.446 1.813 33.723 1.00 95.12 107 SER A N 1
ATOM 862 C CA . SER A 1 107 ? 3.497 0.814 33.508 1.00 95.12 107 SER A CA 1
ATOM 863 C C . SER A 1 107 ? 4.403 1.194 32.332 1.00 95.12 107 SER A C 1
ATOM 865 O O . SER A 1 107 ? 4.011 1.947 31.444 1.00 95.12 107 SER A O 1
ATOM 867 N N . GLU A 1 108 ? 5.642 0.699 32.336 1.00 93.44 108 GLU A N 1
ATOM 868 C CA . GLU A 1 108 ? 6.675 1.063 31.354 1.00 93.44 108 GLU A CA 1
ATOM 869 C C . GLU A 1 108 ? 6.237 0.854 29.899 1.00 93.44 108 GLU A C 1
ATOM 871 O O . GLU A 1 108 ? 6.339 1.782 29.103 1.00 93.44 108 GLU A O 1
ATOM 876 N N . ASN A 1 109 ? 5.644 -0.299 29.589 1.00 92.62 109 ASN A N 1
ATOM 877 C CA . ASN A 1 109 ? 5.114 -0.610 28.259 1.00 92.62 109 ASN A CA 1
ATOM 878 C C . ASN A 1 109 ? 4.051 0.391 27.768 1.00 92.62 109 ASN A C 1
ATOM 880 O O . ASN A 1 109 ? 4.048 0.767 26.601 1.00 92.62 109 ASN A O 1
ATOM 884 N N . MET A 1 110 ? 3.166 0.861 28.650 1.00 94.00 110 MET A N 1
ATOM 885 C CA . MET A 1 110 ? 2.138 1.837 28.290 1.00 94.00 110 MET A CA 1
ATOM 886 C C . MET A 1 110 ? 2.683 3.272 28.267 1.00 94.00 110 MET A C 1
ATOM 888 O O . MET A 1 110 ? 2.207 4.102 27.497 1.00 94.00 110 MET A O 1
ATOM 892 N N . ARG A 1 111 ? 3.715 3.581 29.062 1.00 93.81 111 ARG A N 1
ATOM 893 C CA . ARG A 1 111 ? 4.425 4.865 28.950 1.00 93.81 111 ARG A CA 1
ATOM 894 C C . ARG A 1 111 ? 5.122 4.995 27.601 1.00 93.81 111 ARG A C 1
ATOM 896 O O . ARG A 1 111 ? 4.975 6.036 26.976 1.00 93.81 111 ARG A O 1
ATOM 903 N N . GLU A 1 112 ? 5.765 3.933 27.115 1.00 93.44 112 GLU A N 1
ATOM 904 C CA . GLU A 1 112 ? 6.386 3.909 25.782 1.00 93.44 112 GLU A CA 1
ATOM 905 C C . GLU A 1 112 ? 5.375 4.255 24.672 1.00 93.44 112 GLU A C 1
ATOM 907 O O . GLU A 1 112 ? 5.673 5.037 23.770 1.00 93.44 112 GLU A O 1
ATOM 912 N N . VAL A 1 113 ? 4.151 3.720 24.765 1.00 93.25 113 VAL A N 1
ATOM 913 C CA . VAL A 1 113 ? 3.037 4.054 23.863 1.00 93.25 113 VAL A CA 1
ATOM 914 C C . VAL A 1 113 ? 2.693 5.543 23.940 1.00 93.25 113 VAL A C 1
ATOM 916 O O . VAL A 1 113 ? 2.630 6.217 22.913 1.00 93.25 113 VAL A O 1
ATOM 919 N N . LEU A 1 114 ? 2.481 6.074 25.147 1.00 92.81 114 LEU A N 1
ATOM 920 C CA . LEU A 1 114 ? 2.083 7.472 25.342 1.00 92.81 114 LEU A CA 1
ATOM 921 C C . LEU A 1 114 ? 3.189 8.465 24.940 1.00 92.81 114 LEU A C 1
ATOM 923 O O . LEU A 1 114 ? 2.889 9.563 24.476 1.00 92.81 114 LEU A O 1
ATOM 927 N N . GLU A 1 115 ? 4.460 8.091 25.068 1.00 92.25 115 GLU A N 1
ATOM 928 C CA . GLU A 1 115 ? 5.606 8.916 24.668 1.00 92.25 115 GLU A CA 1
ATOM 929 C C . GLU A 1 115 ? 5.646 9.185 23.157 1.00 92.25 115 GLU A C 1
ATOM 931 O O . GLU A 1 115 ? 6.063 10.268 22.742 1.00 92.25 115 GLU A O 1
ATOM 936 N N . LYS A 1 116 ? 5.151 8.260 22.322 1.00 92.19 116 LYS A N 1
ATOM 937 C CA . LYS A 1 116 ? 5.087 8.451 20.860 1.00 92.19 116 LYS A CA 1
ATOM 938 C C . LYS A 1 116 ? 4.132 9.545 20.405 1.00 92.19 116 LYS A C 1
ATOM 940 O O . LYS A 1 116 ? 4.236 9.985 19.267 1.00 92.19 116 LYS A O 1
ATOM 945 N N . PHE A 1 117 ? 3.242 9.988 21.284 1.00 90.00 117 PHE A N 1
ATOM 946 C CA . PHE A 1 117 ? 2.288 11.055 21.011 1.00 90.00 117 PHE A CA 1
ATOM 947 C C . PHE A 1 117 ? 2.776 12.454 21.421 1.00 90.00 117 PHE A C 1
ATOM 949 O O . PHE A 1 117 ? 2.026 13.414 21.275 1.00 90.00 117 PHE A O 1
ATOM 956 N N . ASP A 1 118 ? 3.986 12.586 21.978 1.00 88.88 118 ASP A N 1
ATOM 957 C CA . ASP A 1 118 ? 4.540 13.872 22.443 1.00 88.88 118 ASP A CA 1
ATOM 958 C C . ASP A 1 118 ? 3.606 14.645 23.410 1.00 88.88 118 ASP A C 1
ATOM 960 O O . ASP A 1 118 ? 3.491 15.876 23.412 1.00 88.88 118 ASP A O 1
ATOM 964 N N . PHE A 1 119 ? 2.925 13.896 24.286 1.00 88.62 119 PHE A N 1
ATOM 965 C CA . PHE A 1 119 ? 1.958 14.417 25.258 1.00 88.62 119 PHE A CA 1
ATOM 966 C C . PHE A 1 119 ? 2.435 15.632 26.075 1.00 88.62 119 PHE A C 1
ATOM 968 O O . PHE A 1 119 ? 1.630 16.546 26.274 1.00 88.62 119 PHE A O 1
ATOM 975 N N . PRO A 1 120 ? 3.688 15.699 26.578 1.00 89.69 120 PRO A N 1
ATOM 976 C CA . PRO A 1 120 ? 4.141 16.836 27.378 1.00 89.69 120 PRO A CA 1
ATOM 977 C C . PRO A 1 120 ? 3.989 18.186 26.666 1.00 89.69 120 PRO A C 1
ATOM 979 O O . PRO A 1 120 ? 3.549 19.156 27.296 1.00 89.69 120 PRO A O 1
ATOM 982 N N . ASN A 1 121 ? 4.293 18.229 25.366 1.00 91.31 121 ASN A N 1
ATOM 983 C CA . ASN A 1 121 ? 4.174 19.430 24.544 1.00 91.31 121 ASN A CA 1
ATOM 984 C C . ASN A 1 121 ? 2.711 19.766 24.250 1.00 91.31 121 ASN A C 1
ATOM 986 O O . ASN A 1 121 ? 2.318 20.931 24.347 1.00 91.31 121 ASN A O 1
ATOM 990 N N . THR A 1 122 ? 1.888 18.759 23.950 1.00 91.38 122 THR A N 1
ATOM 991 C CA . THR A 1 122 ? 0.445 18.942 23.739 1.00 91.38 122 THR A CA 1
ATOM 992 C C . THR A 1 122 ? -0.243 19.488 24.992 1.00 91.38 122 THR A C 1
ATOM 994 O O . THR A 1 122 ? -0.998 20.456 24.907 1.00 91.38 122 THR A O 1
ATOM 997 N N . ILE A 1 123 ? 0.069 18.941 26.172 1.00 94.06 123 ILE A N 1
ATOM 998 C CA . ILE A 1 123 ? -0.479 19.410 27.453 1.00 94.06 123 ILE A CA 1
ATOM 999 C C . ILE A 1 123 ? -0.056 20.853 27.724 1.00 94.06 123 ILE A C 1
ATOM 1001 O O . ILE A 1 123 ? -0.900 21.656 28.102 1.00 94.06 123 ILE A O 1
ATOM 1005 N N . ALA A 1 124 ? 1.223 21.195 27.525 1.00 93.69 124 ALA A N 1
ATOM 1006 C CA . ALA A 1 124 ? 1.713 22.554 27.757 1.00 93.69 124 ALA A CA 1
ATOM 1007 C C . ALA A 1 124 ? 0.974 23.588 26.893 1.00 93.69 124 ALA A C 1
ATOM 1009 O O . ALA A 1 124 ? 0.503 24.590 27.419 1.00 93.69 124 ALA A O 1
ATOM 1010 N N . LYS A 1 125 ? 0.800 23.307 25.595 1.00 92.75 125 LYS A N 1
ATOM 1011 C CA . LYS A 1 125 ? 0.091 24.207 24.672 1.00 92.75 125 LYS A CA 1
ATOM 1012 C C . LYS A 1 125 ? -1.392 24.354 25.008 1.00 92.75 125 LYS A C 1
ATOM 1014 O O . LYS A 1 125 ? -1.932 25.451 24.927 1.00 92.75 125 LYS A O 1
ATOM 1019 N N . LEU A 1 126 ? -2.063 23.258 25.368 1.00 94.62 126 LEU A N 1
ATOM 1020 C CA . LEU A 1 126 ? -3.474 23.301 25.761 1.00 94.62 126 LEU A CA 1
ATOM 1021 C C . LEU A 1 126 ? -3.685 24.063 27.072 1.00 94.62 126 LEU A C 1
ATOM 1023 O O . LEU A 1 126 ? -4.696 24.743 27.216 1.00 94.62 126 LEU A O 1
ATOM 1027 N N . ASP A 1 127 ? -2.757 23.932 28.019 1.00 94.38 127 ASP A N 1
ATOM 1028 C CA . ASP A 1 127 ? -2.799 24.623 29.308 1.00 94.38 127 ASP A CA 1
ATOM 1029 C C . ASP A 1 127 ? -2.566 26.131 29.137 1.00 94.38 127 ASP A C 1
ATOM 1031 O O . ASP A 1 127 ? -3.362 26.932 29.616 1.00 94.38 127 ASP A O 1
ATOM 1035 N N . GLU A 1 128 ? -1.552 26.519 28.354 1.00 93.56 128 GLU A N 1
ATOM 1036 C CA . GLU A 1 128 ? -1.270 27.921 28.009 1.00 93.56 128 GLU A CA 1
ATOM 1037 C C . GLU A 1 128 ? -2.450 28.588 27.284 1.00 93.56 128 GLU A C 1
ATOM 1039 O O . GLU A 1 128 ? -2.771 29.746 27.544 1.00 93.56 128 GLU A O 1
ATOM 1044 N N . ALA A 1 129 ? -3.147 27.841 26.422 1.00 92.81 129 ALA A N 1
ATOM 1045 C CA . ALA A 1 129 ? -4.346 28.310 25.731 1.00 92.81 129 ALA A CA 1
ATOM 1046 C C . ALA A 1 129 ? -5.623 28.291 26.601 1.00 92.81 129 ALA A C 1
ATOM 1048 O O . ALA A 1 129 ? -6.680 28.705 26.128 1.00 92.81 129 ALA A O 1
ATOM 1049 N N . GLY A 1 130 ? -5.573 27.781 27.839 1.00 93.25 130 GLY A N 1
ATOM 1050 C CA . GLY A 1 130 ? -6.751 27.627 28.703 1.00 93.25 130 GLY A CA 1
ATOM 1051 C C . GLY A 1 130 ? -7.767 26.583 28.211 1.00 93.25 130 GLY A C 1
ATOM 1052 O O . GLY A 1 130 ? -8.923 26.592 28.631 1.00 93.25 130 GLY A O 1
ATOM 1053 N N . LEU A 1 131 ? -7.356 25.678 27.318 1.00 95.00 131 LEU A N 1
ATOM 1054 C CA . LEU A 1 131 ? -8.216 24.688 26.659 1.00 95.00 131 LEU A CA 1
ATOM 1055 C C . LEU A 1 131 ? -8.129 23.290 27.280 1.00 95.00 131 LEU A C 1
ATOM 1057 O O . LEU A 1 131 ? -8.994 22.455 27.015 1.00 95.00 131 LEU A O 1
ATOM 1061 N N . LEU A 1 132 ? -7.109 23.011 28.100 1.00 95.31 132 LEU A N 1
ATOM 1062 C CA . LEU A 1 132 ? -6.852 21.665 28.627 1.00 95.31 132 LEU A CA 1
ATOM 1063 C C . LEU A 1 132 ? -8.059 21.076 29.372 1.00 95.31 132 LEU A C 1
ATOM 1065 O O . LEU A 1 132 ? -8.434 19.931 29.119 1.00 95.31 132 LEU A O 1
ATOM 1069 N N . PHE A 1 133 ? -8.687 21.866 30.249 1.00 94.88 133 PHE A N 1
ATOM 1070 C CA . PHE A 1 133 ? -9.879 21.440 30.983 1.00 94.88 133 PHE A CA 1
ATOM 1071 C C . PHE A 1 133 ? -11.025 21.082 30.032 1.00 94.88 133 PHE A C 1
ATOM 1073 O O . PHE A 1 133 ? -11.591 20.002 30.153 1.00 94.88 133 PHE A O 1
ATOM 1080 N N . LEU A 1 134 ? -11.312 21.938 29.046 1.00 93.88 134 LEU A N 1
ATOM 1081 C CA . LEU A 1 134 ? -12.404 21.740 28.087 1.00 93.88 134 LEU A CA 1
ATOM 1082 C C . LEU A 1 134 ? -12.199 20.480 27.239 1.00 93.88 134 LEU A C 1
ATOM 1084 O O . LEU A 1 134 ? -13.133 19.706 27.031 1.00 93.88 134 LEU A O 1
ATOM 1088 N N . VAL A 1 135 ? -10.967 20.245 26.775 1.00 94.06 135 VAL A N 1
ATOM 1089 C CA . VAL A 1 135 ? -10.622 19.038 26.011 1.00 94.06 135 VAL A CA 1
ATOM 1090 C C . VAL A 1 135 ? -10.808 17.789 26.872 1.00 94.06 135 VAL A C 1
ATOM 1092 O O . VAL A 1 135 ? -11.467 16.840 26.446 1.00 94.06 135 VAL A O 1
ATOM 1095 N N . MET A 1 136 ? -10.279 17.783 28.098 1.00 94.12 136 MET A N 1
ATOM 1096 C CA . MET A 1 136 ? -10.416 16.639 29.003 1.00 94.12 136 MET A CA 1
ATOM 1097 C C . MET A 1 136 ? -11.865 16.384 29.428 1.00 94.12 136 MET A C 1
ATOM 1099 O O . MET A 1 136 ? -12.292 15.230 29.476 1.00 94.12 136 MET A O 1
ATOM 1103 N N . GLU A 1 137 ? -12.630 17.440 29.700 1.00 93.00 137 GLU A N 1
ATOM 1104 C CA . GLU A 1 137 ? -14.056 17.359 30.016 1.00 93.00 137 GLU A CA 1
ATOM 1105 C C . GLU A 1 137 ? -14.839 16.748 28.849 1.00 93.00 137 GLU A C 1
ATOM 1107 O O . GLU A 1 137 ? -15.673 15.864 29.057 1.00 93.00 137 GLU A O 1
ATOM 1112 N N . ARG A 1 138 ? -14.509 17.130 27.608 1.00 92.12 138 ARG A N 1
ATOM 1113 C CA . ARG A 1 138 ? -15.111 16.534 26.413 1.00 92.12 138 ARG A CA 1
ATOM 1114 C C . ARG A 1 138 ? -14.813 15.040 26.324 1.00 92.12 138 ARG A C 1
ATOM 1116 O O . ARG A 1 138 ? -15.740 14.252 26.160 1.00 92.12 138 ARG A O 1
ATOM 1123 N N . PHE A 1 139 ? -13.555 14.630 26.486 1.00 92.31 139 PHE A N 1
ATOM 1124 C CA . PHE A 1 139 ? -13.181 13.212 26.432 1.00 92.31 139 PHE A CA 1
ATOM 1125 C C . PHE A 1 139 ? -13.744 12.384 27.595 1.00 92.31 139 PHE A C 1
ATOM 1127 O O . PHE A 1 139 ? -14.057 11.213 27.393 1.00 92.31 139 PHE A O 1
ATOM 1134 N N . LYS A 1 140 ? -13.964 12.966 28.784 1.00 90.19 140 LYS A N 1
ATOM 1135 C CA . LYS A 1 140 ? -14.683 12.276 29.874 1.00 90.19 140 LYS A CA 1
ATOM 1136 C C . LYS A 1 140 ? -16.088 11.837 29.433 1.00 90.19 140 LYS A C 1
ATOM 1138 O O . LYS A 1 140 ? -16.567 10.797 29.875 1.00 90.19 140 LYS A O 1
ATOM 1143 N N . GLY A 1 141 ? -16.730 12.599 28.544 1.00 86.50 141 GLY A N 1
ATOM 1144 C CA . GLY A 1 141 ? -18.085 12.334 28.054 1.00 86.50 141 GLY A CA 1
ATOM 1145 C C . GLY A 1 141 ? -18.233 11.130 27.117 1.00 86.50 141 GLY A C 1
ATOM 1146 O O . GLY A 1 141 ? -19.366 10.777 26.791 1.00 86.50 141 GLY A O 1
ATOM 1147 N N . VAL A 1 142 ? -17.137 10.494 26.685 1.00 88.25 142 VAL A N 1
ATOM 1148 C CA . VAL A 1 142 ? -17.175 9.284 25.852 1.00 88.25 142 VAL A CA 1
ATOM 1149 C C . VAL A 1 142 ? -16.645 8.073 26.620 1.00 88.25 142 VAL A C 1
ATOM 1151 O O . VAL A 1 142 ? -15.588 8.121 27.253 1.00 88.25 142 VAL A O 1
ATOM 1154 N N . ASP A 1 143 ? -17.403 6.980 26.567 1.00 89.56 143 ASP A N 1
ATOM 1155 C CA . ASP A 1 143 ? -16.987 5.675 27.071 1.00 89.56 143 ASP A CA 1
ATOM 1156 C C . ASP A 1 143 ? -16.418 4.853 25.911 1.00 89.56 143 ASP A C 1
ATOM 1158 O O . ASP A 1 143 ? -17.140 4.469 24.987 1.00 89.56 143 ASP A O 1
ATOM 1162 N N . LEU A 1 144 ? -15.103 4.649 25.947 1.00 91.44 144 LEU A N 1
ATOM 1163 C CA . LEU A 1 144 ? -14.346 3.905 24.945 1.00 91.44 144 LEU A CA 1
ATOM 1164 C C . LEU A 1 144 ? -13.930 2.518 25.456 1.00 91.44 144 LEU A C 1
ATOM 1166 O O . LEU A 1 144 ? -13.048 1.903 24.856 1.00 91.44 144 LEU A O 1
ATOM 1170 N N . HIS A 1 145 ? -14.533 2.021 26.544 1.00 90.69 145 HIS A N 1
ATOM 1171 C CA . HIS A 1 145 ? -14.270 0.674 27.047 1.00 90.69 145 HIS A CA 1
ATOM 1172 C C . HIS A 1 145 ? -14.577 -0.392 25.971 1.00 90.69 145 HIS A C 1
ATOM 1174 O O . HIS A 1 145 ? -15.582 -0.247 25.271 1.00 90.69 145 HIS A O 1
ATOM 1180 N N . PRO A 1 146 ? -13.795 -1.486 25.854 1.00 84.50 146 PRO A N 1
ATOM 1181 C CA . PRO A 1 146 ? -14.049 -2.585 24.914 1.00 84.50 146 PRO A CA 1
ATOM 1182 C C . PRO A 1 146 ? -15.474 -3.162 24.950 1.00 84.50 146 PRO A C 1
ATOM 1184 O O . PRO A 1 146 ? -16.004 -3.545 23.909 1.00 84.50 146 PRO A O 1
ATOM 1187 N N . ASP A 1 147 ? -16.124 -3.155 26.118 1.00 86.06 147 ASP A N 1
ATOM 1188 C CA . ASP A 1 147 ? -17.521 -3.601 26.289 1.00 86.06 147 ASP A CA 1
ATOM 1189 C C . ASP A 1 147 ? -18.550 -2.680 25.607 1.00 86.06 147 ASP A C 1
ATOM 1191 O O . ASP A 1 147 ? -19.690 -3.082 25.362 1.00 86.06 147 ASP A O 1
ATOM 1195 N N . LYS A 1 148 ? -18.180 -1.422 25.338 1.00 87.44 148 LYS A N 1
ATOM 1196 C CA . LYS A 1 148 ? -19.013 -0.425 24.645 1.00 87.44 148 LYS A CA 1
ATOM 1197 C C . LYS A 1 148 ? -18.564 -0.182 23.214 1.00 87.44 148 LYS A C 1
ATOM 1199 O O . LYS A 1 148 ? -19.405 -0.001 22.338 1.00 87.44 148 LYS A O 1
ATOM 1204 N N . VAL A 1 149 ? -17.253 -0.149 23.003 1.00 85.44 149 VAL A N 1
ATOM 1205 C CA . VAL A 1 149 ? -16.585 0.083 21.726 1.00 85.44 149 VAL A CA 1
ATOM 1206 C C . VAL A 1 149 ? -15.583 -1.039 21.531 1.00 85.44 149 VAL A C 1
ATOM 1208 O O . VAL A 1 149 ? -14.458 -0.980 22.042 1.00 85.44 149 VAL A O 1
ATOM 1211 N N . SER A 1 150 ? -15.999 -2.058 20.777 1.00 80.69 150 SER A N 1
ATOM 1212 C CA . SER A 1 150 ? -15.145 -3.207 20.469 1.00 80.69 150 SER A CA 1
ATOM 1213 C C . SER A 1 150 ? -13.822 -2.752 19.845 1.00 80.69 150 SER A C 1
ATOM 1215 O O . SER A 1 150 ? -13.734 -1.665 19.277 1.00 80.69 150 SER A O 1
ATOM 1217 N N . ASN A 1 151 ? -12.769 -3.569 19.919 1.00 74.88 151 ASN A N 1
ATOM 1218 C CA . ASN A 1 151 ? -11.490 -3.228 19.274 1.00 74.88 151 ASN A CA 1
ATOM 1219 C C . ASN A 1 151 ? -11.650 -3.032 17.765 1.00 74.88 151 ASN A C 1
ATOM 1221 O O . ASN A 1 151 ? -11.047 -2.132 17.192 1.00 74.88 151 ASN A O 1
ATOM 1225 N N . LEU A 1 152 ? -12.541 -3.805 17.138 1.00 70.94 152 LEU A N 1
ATOM 1226 C CA . LEU A 1 152 ? -12.885 -3.613 15.735 1.00 70.94 152 LEU A CA 1
ATOM 1227 C C . LEU A 1 152 ? -13.520 -2.235 15.493 1.00 70.94 152 LEU A C 1
ATOM 1229 O O . LEU A 1 152 ? -13.097 -1.519 14.589 1.00 70.94 152 LEU A O 1
ATOM 1233 N N . GLU A 1 153 ? -14.503 -1.845 16.311 1.00 77.88 153 GLU A N 1
ATOM 1234 C CA . GLU A 1 153 ? -15.124 -0.519 16.211 1.00 77.88 153 GLU A CA 1
ATOM 1235 C C . GLU A 1 153 ? -14.120 0.603 16.490 1.00 77.88 153 GLU A C 1
ATOM 1237 O O . GLU A 1 153 ? -14.135 1.626 15.811 1.00 77.88 153 GLU A O 1
ATOM 1242 N N . MET A 1 154 ? -13.202 0.402 17.433 1.00 84.19 154 MET A N 1
ATOM 1243 C CA . MET A 1 154 ? -12.154 1.372 17.722 1.00 84.19 154 MET A CA 1
ATOM 1244 C C . MET A 1 154 ? -11.178 1.538 16.562 1.00 84.19 154 MET A C 1
ATOM 1246 O O . MET A 1 154 ? -10.827 2.667 16.222 1.00 84.19 154 MET A O 1
ATOM 1250 N N . GLY A 1 155 ? -10.796 0.433 15.919 1.00 75.00 155 GLY A N 1
ATOM 1251 C CA . GLY A 1 155 ? -10.021 0.459 14.685 1.00 75.00 155 GLY A CA 1
ATOM 1252 C C . GLY A 1 155 ? -10.696 1.336 13.632 1.00 75.00 155 GLY A C 1
ATOM 1253 O O . GLY A 1 155 ? -10.045 2.217 13.077 1.00 75.00 155 GLY A O 1
ATOM 1254 N N . TYR A 1 156 ? -12.015 1.190 13.442 1.00 74.31 156 TYR A N 1
ATOM 1255 C CA . TYR A 1 156 ? -12.782 2.070 12.552 1.00 74.31 156 TYR A CA 1
ATOM 1256 C C . TYR A 1 156 ? -12.776 3.534 13.003 1.00 74.31 156 TYR A C 1
ATOM 1258 O O . TYR A 1 156 ? -12.756 4.434 12.166 1.00 74.31 156 TYR A O 1
ATOM 1266 N N . ILE A 1 157 ? -12.817 3.801 14.313 1.00 82.94 157 ILE A N 1
ATOM 1267 C CA . ILE A 1 157 ? -12.818 5.173 14.833 1.00 82.94 157 ILE A CA 1
ATOM 1268 C C . ILE A 1 157 ? -11.474 5.828 14.521 1.00 82.94 157 ILE A C 1
ATOM 1270 O O . ILE A 1 157 ? -11.454 6.934 13.989 1.00 82.94 157 ILE A O 1
ATOM 1274 N N . PHE A 1 158 ? -10.358 5.150 14.797 1.00 79.56 158 PHE A N 1
ATOM 1275 C CA . PHE A 1 158 ? -9.026 5.661 14.476 1.00 79.56 158 PHE A CA 1
ATOM 1276 C C . PHE A 1 158 ? -8.832 5.857 12.971 1.00 79.56 158 PHE A C 1
ATOM 1278 O O . PHE A 1 158 ? -8.363 6.918 12.558 1.00 79.56 158 PHE A O 1
ATOM 1285 N N . GLU A 1 159 ? -9.254 4.879 12.168 1.00 74.12 159 GLU A N 1
ATOM 1286 C CA . GLU A 1 159 ? -9.277 4.940 10.702 1.00 74.12 159 GLU A CA 1
ATOM 1287 C C . GLU A 1 159 ? -9.965 6.209 10.196 1.00 74.12 159 GLU A C 1
ATOM 1289 O O . GLU A 1 159 ? -9.401 6.988 9.428 1.00 74.12 159 GLU A O 1
ATOM 1294 N N . GLU A 1 160 ? -11.184 6.442 10.669 1.00 76.75 160 GLU A N 1
ATOM 1295 C CA . GLU A 1 160 ? -12.015 7.559 10.248 1.00 76.75 160 GLU A CA 1
ATOM 1296 C C . GLU A 1 160 ? -11.486 8.909 10.760 1.00 76.75 160 GLU A C 1
ATOM 1298 O O . GLU A 1 160 ? -11.545 9.904 10.036 1.00 76.75 160 GLU A O 1
ATOM 1303 N N . LEU A 1 161 ? -10.931 8.965 11.976 1.00 80.94 161 LEU A N 1
ATOM 1304 C CA . LEU A 1 161 ? -10.298 10.176 12.508 1.00 80.94 161 LEU A CA 1
ATOM 1305 C C . LEU A 1 161 ? -9.068 10.565 11.682 1.00 80.94 161 LEU A C 1
ATOM 1307 O O . LEU A 1 161 ? -8.960 11.714 11.255 1.00 80.94 161 LEU A O 1
ATOM 1311 N N . ILE A 1 162 ? -8.176 9.611 11.404 1.00 74.44 162 ILE A N 1
ATOM 1312 C CA . ILE A 1 162 ? -6.976 9.844 10.591 1.00 74.44 162 ILE A CA 1
ATOM 1313 C C . ILE A 1 162 ? -7.357 10.220 9.156 1.00 74.44 162 ILE A C 1
ATOM 1315 O O . ILE A 1 162 ? -6.801 11.172 8.609 1.00 74.44 162 ILE A O 1
ATOM 1319 N N . ARG A 1 163 ? -8.369 9.565 8.567 1.00 74.56 163 ARG A N 1
ATOM 1320 C CA . ARG A 1 163 ? -8.917 9.953 7.256 1.00 74.56 163 ARG A CA 1
ATOM 1321 C C . ARG A 1 163 ? -9.352 11.419 7.242 1.00 74.56 163 ARG A C 1
ATOM 1323 O O . ARG A 1 163 ? -8.947 12.162 6.350 1.00 74.56 163 ARG A O 1
ATOM 1330 N N . ARG A 1 164 ? -10.134 11.856 8.236 1.00 76.44 164 ARG A N 1
ATOM 1331 C CA . ARG A 1 164 ? -10.592 13.252 8.341 1.00 76.44 164 ARG A CA 1
ATOM 1332 C C . ARG A 1 164 ? -9.441 14.241 8.530 1.00 76.44 164 ARG A C 1
ATOM 1334 O O . ARG A 1 164 ? -9.518 15.343 7.991 1.00 76.44 164 ARG A O 1
ATOM 1341 N N . PHE A 1 165 ? -8.383 13.878 9.262 1.00 75.19 165 PHE A N 1
ATOM 1342 C CA . PHE A 1 165 ? -7.189 14.725 9.376 1.00 75.19 165 PHE A CA 1
ATOM 1343 C C . PHE A 1 165 ? -6.489 14.899 8.030 1.00 75.19 165 PHE A C 1
ATOM 1345 O O . PHE A 1 165 ? -6.190 16.029 7.653 1.00 75.19 165 PHE A O 1
ATOM 1352 N N . ASN A 1 166 ? -6.312 13.814 7.277 1.00 65.81 166 ASN A N 1
ATOM 1353 C CA . ASN A 1 166 ? -5.643 13.859 5.978 1.00 65.81 166 ASN A CA 1
ATOM 1354 C C . ASN A 1 166 ? -6.460 14.630 4.928 1.00 65.81 166 ASN A C 1
ATOM 1356 O O . ASN A 1 166 ? -5.908 15.469 4.217 1.00 65.81 166 ASN A O 1
ATOM 1360 N N . GLU A 1 167 ? -7.786 14.447 4.894 1.00 66.00 167 GLU A N 1
ATOM 1361 C CA . GLU A 1 167 ? -8.687 15.257 4.055 1.00 66.00 167 GLU A CA 1
ATOM 1362 C C . GLU A 1 167 ? -8.635 16.744 4.417 1.00 66.00 167 GLU A C 1
ATOM 1364 O O . GLU A 1 167 ? -8.627 17.601 3.537 1.00 66.00 167 GLU A O 1
ATOM 1369 N N . ALA A 1 168 ? -8.558 17.072 5.710 1.00 63.44 168 ALA A N 1
ATOM 1370 C CA . ALA A 1 168 ? -8.423 18.455 6.155 1.00 63.44 168 ALA A CA 1
ATOM 1371 C C . ALA A 1 168 ? -7.067 19.084 5.779 1.00 63.44 168 ALA A C 1
ATOM 1373 O O . ALA A 1 168 ? -6.947 20.314 5.819 1.00 63.44 168 ALA A O 1
ATOM 1374 N N . LEU A 1 169 ? -6.067 18.263 5.435 1.00 58.53 169 LEU A N 1
ATOM 1375 C CA . LEU A 1 169 ? -4.700 18.670 5.116 1.00 58.53 169 LEU A CA 1
ATOM 1376 C C . LEU A 1 169 ? -4.345 18.621 3.628 1.00 58.53 169 LEU A C 1
ATOM 1378 O O . LEU A 1 169 ? -3.292 19.137 3.261 1.00 58.53 169 LEU A O 1
ATOM 1382 N N . ASN A 1 170 ? -5.212 18.065 2.772 1.00 54.59 170 ASN A N 1
ATOM 1383 C CA . ASN A 1 170 ? -4.901 17.746 1.371 1.00 54.59 170 ASN A CA 1
ATOM 1384 C C . ASN A 1 170 ? -3.610 16.911 1.217 1.00 54.59 170 ASN A C 1
ATOM 1386 O O . ASN A 1 170 ? -2.924 17.003 0.198 1.00 54.59 170 ASN A O 1
ATOM 1390 N N . GLU A 1 171 ? -3.256 16.115 2.227 1.00 50.75 171 GLU A N 1
ATOM 1391 C CA . GLU A 1 171 ? -2.114 15.204 2.162 1.00 50.75 171 GLU A CA 1
ATOM 1392 C C . GLU A 1 171 ? -2.564 13.858 1.588 1.00 50.75 171 GLU A C 1
ATOM 1394 O O . GLU A 1 171 ? -3.625 13.345 1.945 1.00 50.75 171 GLU A O 1
ATOM 1399 N N . ASN A 1 172 ? -1.759 13.285 0.685 1.00 46.59 172 ASN A N 1
ATOM 1400 C CA . ASN A 1 172 ? -2.019 11.970 0.100 1.00 46.59 172 ASN A CA 1
ATOM 1401 C C . ASN A 1 172 ? -1.977 10.906 1.211 1.00 46.59 172 ASN A C 1
ATOM 1403 O O . ASN A 1 172 ? -0.888 10.619 1.710 1.00 46.59 172 ASN A O 1
ATOM 1407 N N . PRO A 1 173 ? -3.097 10.260 1.583 1.00 47.44 173 PRO A N 1
ATOM 1408 C CA . PRO A 1 173 ? -3.144 9.425 2.786 1.00 47.44 173 PRO A CA 1
ATOM 1409 C C . PRO A 1 173 ? -2.547 8.014 2.596 1.00 47.44 173 PRO A C 1
ATOM 1411 O O . PRO A 1 173 ? -2.941 7.068 3.278 1.00 47.44 173 PRO A O 1
ATOM 1414 N N . GLY A 1 174 ? -1.617 7.849 1.649 1.00 43.41 174 GLY A N 1
ATOM 1415 C CA . GLY A 1 174 ? -1.227 6.590 1.001 1.00 43.41 174 GLY A CA 1
ATOM 1416 C C . GLY A 1 174 ? -0.684 5.460 1.885 1.00 43.41 174 GLY A C 1
ATOM 1417 O O . GLY A 1 174 ? -0.389 4.399 1.347 1.00 43.41 174 GLY A O 1
ATOM 1418 N N . GLU A 1 175 ? -0.564 5.649 3.200 1.00 50.06 175 GLU A N 1
ATOM 1419 C CA . GLU A 1 175 ? 0.153 4.725 4.091 1.00 50.06 175 GLU A CA 1
ATOM 1420 C C . GLU A 1 175 ? -0.702 4.088 5.189 1.00 50.06 175 GLU A C 1
ATOM 1422 O O . GLU A 1 175 ? -0.212 3.196 5.869 1.00 50.06 175 GLU A O 1
ATOM 1427 N N . HIS A 1 176 ? -1.951 4.515 5.405 1.00 56.59 176 HIS A N 1
ATOM 1428 C CA . HIS A 1 176 ? -2.531 4.263 6.730 1.00 56.59 176 HIS A CA 1
ATOM 1429 C C . HIS A 1 176 ? -3.564 3.137 6.812 1.00 56.59 176 HIS A C 1
ATOM 1431 O O . HIS A 1 176 ? -3.548 2.420 7.810 1.00 56.59 176 HIS A O 1
ATOM 1437 N N . PHE A 1 177 ? -4.434 2.918 5.810 1.00 68.81 177 PHE A N 1
ATOM 1438 C CA . PHE A 1 177 ? -5.547 1.970 5.992 1.00 68.81 177 PHE A CA 1
ATOM 1439 C C . PHE A 1 177 ? -5.946 1.159 4.770 1.00 68.81 177 PHE A C 1
ATOM 1441 O O . PHE A 1 177 ? -6.169 1.673 3.673 1.00 68.81 177 PHE A O 1
ATOM 1448 N N . THR A 1 178 ? -6.131 -0.133 5.023 1.00 79.69 178 THR A N 1
ATOM 1449 C CA . THR A 1 178 ? -6.661 -1.096 4.062 1.00 79.69 178 THR A CA 1
ATOM 1450 C C . THR A 1 178 ? -8.129 -1.366 4.391 1.00 79.69 178 THR A C 1
ATOM 1452 O O . THR A 1 178 ? -8.420 -1.729 5.533 1.00 79.69 178 THR A O 1
ATOM 1455 N N . PRO A 1 179 ? -9.063 -1.217 3.432 1.00 84.69 179 PRO A N 1
ATOM 1456 C CA . PRO A 1 179 ? -10.471 -1.547 3.649 1.00 84.69 179 PRO A CA 1
ATOM 1457 C C . PRO A 1 179 ? -10.641 -2.980 4.165 1.00 84.69 179 PRO A C 1
ATOM 1459 O O . PRO A 1 179 ? -9.958 -3.901 3.706 1.00 84.69 179 PRO A O 1
ATOM 1462 N N . ARG A 1 180 ? -11.548 -3.198 5.122 1.00 84.62 180 ARG A N 1
ATOM 1463 C CA . ARG A 1 180 ? -11.656 -4.492 5.819 1.00 84.62 180 ARG A CA 1
ATOM 1464 C C . ARG A 1 180 ? -12.087 -5.626 4.906 1.00 84.62 180 ARG A C 1
ATOM 1466 O O . ARG A 1 180 ? -11.668 -6.757 5.120 1.00 84.62 180 ARG A O 1
ATOM 1473 N N . GLU A 1 181 ? -12.877 -5.344 3.883 1.00 89.94 181 GLU A N 1
ATOM 1474 C CA . GLU A 1 181 ? -13.230 -6.309 2.847 1.00 89.94 181 GLU A CA 1
ATOM 1475 C C . GLU A 1 181 ? -12.010 -6.780 2.044 1.00 89.94 181 GLU A C 1
ATOM 1477 O O . GLU A 1 181 ? -11.927 -7.958 1.704 1.00 89.94 181 GLU A O 1
ATOM 1482 N N . VAL A 1 182 ? -11.019 -5.908 1.825 1.00 93.62 182 VAL A N 1
ATOM 1483 C CA . VAL A 1 182 ? -9.755 -6.279 1.175 1.00 93.62 182 VAL A CA 1
ATOM 1484 C C . VAL A 1 182 ? -8.905 -7.116 2.127 1.00 93.62 182 VAL A C 1
ATOM 1486 O O . VAL A 1 182 ? -8.386 -8.151 1.718 1.00 93.62 182 VAL A O 1
ATOM 1489 N N . ILE A 1 183 ? -8.827 -6.739 3.410 1.00 93.81 183 ILE A N 1
ATOM 1490 C CA . ILE A 1 183 ? -8.136 -7.545 4.433 1.00 93.81 183 ILE A CA 1
ATOM 1491 C C . ILE A 1 183 ? -8.750 -8.947 4.513 1.00 93.81 183 ILE A C 1
ATOM 1493 O O . ILE A 1 183 ? -8.032 -9.941 4.456 1.00 93.81 183 ILE A O 1
ATOM 1497 N N . ARG A 1 184 ? -10.082 -9.043 4.604 1.00 95.38 184 ARG A N 1
ATOM 1498 C CA . ARG A 1 184 ? -10.807 -10.321 4.647 1.00 95.38 184 ARG A CA 1
ATOM 1499 C C . ARG A 1 184 ? -10.542 -11.159 3.405 1.00 95.38 184 ARG A C 1
ATOM 1501 O O . ARG A 1 184 ? -10.280 -12.347 3.546 1.00 95.38 184 ARG A O 1
ATOM 1508 N N . LEU A 1 185 ? -10.541 -10.547 2.219 1.00 97.81 185 LEU A N 1
ATOM 1509 C CA . LEU A 1 185 ? -10.178 -11.232 0.981 1.00 97.81 185 LEU A CA 1
ATOM 1510 C C . LEU A 1 185 ? -8.748 -11.785 1.038 1.00 97.81 185 LEU A C 1
ATOM 1512 O O . LEU A 1 185 ? -8.545 -12.961 0.752 1.00 97.81 185 LEU A O 1
ATOM 1516 N N . MET A 1 186 ? -7.762 -10.977 1.435 1.00 98.12 186 MET A N 1
ATOM 1517 C CA . MET A 1 186 ? -6.368 -11.425 1.557 1.00 98.12 186 MET A CA 1
ATOM 1518 C C . MET A 1 186 ? -6.226 -12.584 2.548 1.00 98.12 186 MET A C 1
ATOM 1520 O O . MET A 1 186 ? -5.548 -13.566 2.252 1.00 98.12 186 MET A O 1
ATOM 1524 N N . VAL A 1 187 ? -6.887 -12.493 3.704 1.00 97.62 187 VAL A N 1
ATOM 1525 C CA . VAL A 1 187 ? -6.880 -13.549 4.721 1.00 97.62 187 VAL A CA 1
ATOM 1526 C C . VAL A 1 187 ? -7.556 -14.818 4.196 1.00 97.62 187 VAL A C 1
ATOM 1528 O O . VAL A 1 187 ? -6.985 -15.897 4.323 1.00 97.62 187 VAL A O 1
ATOM 1531 N N . ASP A 1 188 ? -8.721 -14.727 3.550 1.00 97.19 188 ASP A N 1
ATOM 1532 C CA . ASP A 1 188 ? -9.394 -15.899 2.977 1.00 97.19 188 ASP A CA 1
ATOM 1533 C C . ASP A 1 188 ? -8.547 -16.543 1.860 1.00 97.19 188 ASP A C 1
ATOM 1535 O O . ASP A 1 188 ? -8.428 -17.768 1.812 1.00 97.19 188 ASP A O 1
ATOM 1539 N N . LEU A 1 189 ? -7.866 -15.754 1.018 1.00 97.62 189 LEU A N 1
ATOM 1540 C CA . LEU A 1 189 ? -6.912 -16.265 0.022 1.00 97.62 189 LEU A CA 1
ATOM 1541 C C . LEU A 1 189 ? -5.720 -16.983 0.677 1.00 97.62 189 LEU A C 1
ATOM 1543 O O . LEU A 1 189 ? -5.314 -18.048 0.209 1.00 97.62 189 LEU A O 1
ATOM 1547 N N . LEU A 1 190 ? -5.185 -16.455 1.781 1.00 96.50 190 LEU A N 1
ATOM 1548 C CA . LEU A 1 190 ? -4.099 -17.092 2.530 1.00 96.50 190 LEU A CA 1
ATOM 1549 C C . LEU A 1 190 ? -4.527 -18.414 3.171 1.00 96.50 190 LEU A C 1
ATOM 1551 O O . LEU A 1 190 ? -3.816 -19.410 3.033 1.00 96.50 190 LEU A O 1
ATOM 1555 N N . LEU A 1 191 ? -5.669 -18.427 3.864 1.00 96.12 191 LEU A N 1
ATOM 1556 C CA . LEU A 1 191 ? -6.099 -19.551 4.700 1.00 96.12 191 LEU A CA 1
ATOM 1557 C C . LEU A 1 191 ? -6.880 -20.624 3.930 1.00 96.12 191 LEU A C 1
ATOM 1559 O O . LEU A 1 191 ? -6.925 -21.768 4.381 1.00 96.12 191 LEU A O 1
ATOM 1563 N N . SER A 1 192 ? -7.469 -20.290 2.775 1.00 93.31 192 SER A N 1
ATOM 1564 C CA . SER A 1 192 ? -8.247 -21.202 1.913 1.00 93.31 192 SER A CA 1
ATOM 1565 C C . SER A 1 192 ? -7.592 -22.573 1.722 1.00 93.31 192 SER A C 1
ATOM 1567 O O . SER A 1 192 ? -8.218 -23.612 1.932 1.00 93.31 192 SER A O 1
ATOM 1569 N N . ARG A 1 193 ? -6.297 -22.584 1.383 1.00 91.06 193 ARG A N 1
ATOM 1570 C CA . ARG A 1 193 ? -5.522 -23.809 1.113 1.00 91.06 193 ARG A CA 1
ATOM 1571 C C . ARG A 1 193 ? -5.016 -24.522 2.366 1.00 91.06 193 ARG A C 1
ATOM 1573 O O . ARG A 1 193 ? -4.552 -25.653 2.262 1.00 91.06 193 ARG A O 1
ATOM 1580 N N . ASP A 1 194 ? -5.159 -23.901 3.531 1.00 93.31 194 ASP A N 1
ATOM 1581 C CA . ASP A 1 194 ? -4.649 -24.407 4.803 1.00 93.31 194 ASP A CA 1
ATOM 1582 C C . ASP A 1 194 ? -5.768 -24.831 5.768 1.00 93.31 194 ASP A C 1
ATOM 1584 O O . ASP A 1 194 ? -5.466 -25.273 6.874 1.00 93.31 194 ASP A O 1
ATOM 1588 N N . ARG A 1 195 ? -7.053 -24.757 5.379 1.00 90.00 195 ARG A N 1
ATOM 1589 C CA . ARG A 1 195 ? -8.198 -25.076 6.260 1.00 90.00 195 ARG A CA 1
ATOM 1590 C C . ARG A 1 195 ? -8.066 -26.427 6.968 1.00 90.00 195 ARG A C 1
ATOM 1592 O O . ARG A 1 195 ? -8.283 -26.503 8.174 1.00 90.00 195 ARG A O 1
ATOM 1599 N N . GLU A 1 196 ? -7.668 -27.479 6.253 1.00 89.38 196 GLU A N 1
ATOM 1600 C CA . GLU A 1 196 ? -7.456 -28.806 6.851 1.00 89.38 196 GLU A CA 1
ATOM 1601 C C . GLU A 1 196 ? -6.309 -28.786 7.873 1.00 89.38 196 GLU A C 1
ATOM 1603 O O . GLU A 1 196 ? -6.453 -29.287 8.987 1.00 89.38 196 GLU A O 1
ATOM 1608 N N . ALA A 1 197 ? -5.180 -28.161 7.526 1.00 89.69 197 ALA A N 1
ATOM 1609 C CA . ALA A 1 197 ? -4.027 -28.047 8.416 1.00 89.69 197 ALA A CA 1
ATOM 1610 C C . ALA A 1 197 ? -4.340 -27.200 9.658 1.00 89.69 197 ALA A C 1
ATOM 1612 O O . ALA A 1 197 ? -3.788 -27.460 10.727 1.00 89.69 197 ALA A O 1
ATOM 1613 N N . LEU A 1 198 ? -5.218 -26.204 9.515 1.00 93.50 198 LEU A N 1
ATOM 1614 C CA . LEU A 1 198 ? -5.684 -25.345 10.596 1.00 93.50 198 LEU A CA 1
ATOM 1615 C C . LEU A 1 198 ? -6.706 -26.038 11.508 1.00 93.50 198 LEU A C 1
ATOM 1617 O O . LEU A 1 198 ? -6.787 -25.721 12.688 1.00 93.50 198 LEU A O 1
ATOM 1621 N N . SER A 1 199 ? -7.442 -27.024 10.997 1.00 91.19 199 SER A N 1
ATOM 1622 C CA . SER A 1 199 ? -8.462 -27.759 11.761 1.00 91.19 199 SER A CA 1
ATOM 1623 C C . SER A 1 199 ? -7.883 -28.844 12.684 1.00 91.19 199 SER A C 1
ATOM 1625 O O . SER A 1 199 ? -8.628 -29.517 13.391 1.00 91.19 199 SER A O 1
ATOM 1627 N N . ARG A 1 200 ? -6.561 -29.062 12.672 1.00 90.56 200 ARG A N 1
ATOM 1628 C CA . ARG A 1 200 ? -5.893 -30.074 13.510 1.00 90.56 200 ARG A CA 1
ATOM 1629 C C . ARG A 1 200 ? -5.815 -29.616 14.970 1.00 90.56 200 ARG A C 1
ATOM 1631 O O . ARG A 1 200 ? -5.757 -28.424 15.256 1.00 90.56 200 ARG A O 1
ATOM 1638 N N . ASN A 1 201 ? -5.773 -30.563 15.905 1.00 86.88 201 ASN A N 1
ATOM 1639 C CA . ASN A 1 201 ? -5.626 -30.245 17.330 1.00 86.88 201 ASN A CA 1
ATOM 1640 C C . ASN A 1 201 ? -4.255 -29.615 17.622 1.00 86.88 201 ASN A C 1
ATOM 1642 O O . ASN A 1 201 ? -3.256 -30.027 17.033 1.00 86.88 201 ASN A O 1
ATOM 1646 N N . HIS A 1 202 ? -4.218 -28.670 18.569 1.00 85.12 202 HIS A N 1
ATOM 1647 C CA . HIS A 1 202 ? -2.995 -28.041 19.093 1.00 85.12 202 HIS A CA 1
ATOM 1648 C C . HIS A 1 202 ? -2.071 -27.467 18.009 1.00 85.12 202 HIS A C 1
ATOM 1650 O O . HIS A 1 202 ? -0.902 -27.838 17.895 1.00 85.12 202 HIS A O 1
ATOM 1656 N N . ILE A 1 203 ? -2.600 -26.562 17.186 1.00 92.75 203 ILE A N 1
ATOM 1657 C CA . ILE A 1 203 ? -1.786 -25.846 16.203 1.00 92.75 203 ILE A CA 1
ATOM 1658 C C . ILE A 1 203 ? -1.208 -24.568 16.801 1.00 92.75 203 ILE A C 1
ATOM 1660 O O . ILE A 1 203 ? -1.902 -23.824 17.486 1.00 92.75 203 ILE A O 1
ATOM 1664 N N . VAL A 1 204 ? 0.049 -24.296 16.463 1.00 94.38 204 VAL A N 1
ATOM 1665 C CA . VAL A 1 204 ? 0.695 -23.003 16.693 1.00 94.38 204 VAL A CA 1
ATOM 1666 C C . VAL A 1 204 ? 0.904 -22.332 15.340 1.00 94.38 204 VAL A C 1
ATOM 1668 O O . VAL A 1 204 ? 1.440 -22.963 14.419 1.00 94.38 204 VAL A O 1
ATOM 1671 N N . ARG A 1 205 ? 0.467 -21.081 15.186 1.00 95.94 205 ARG A N 1
ATOM 1672 C CA . ARG A 1 205 ? 0.632 -20.299 13.953 1.00 95.94 205 ARG A CA 1
ATOM 1673 C C . ARG A 1 205 ? 1.164 -18.906 14.237 1.00 95.94 205 ARG A C 1
ATOM 1675 O O . ARG A 1 205 ? 0.757 -18.262 15.199 1.00 95.94 205 ARG A O 1
ATOM 1682 N N . THR A 1 206 ? 2.054 -18.438 13.370 1.00 97.44 206 THR A N 1
ATOM 1683 C CA . THR A 1 206 ? 2.617 -17.090 13.434 1.00 97.44 206 THR A CA 1
ATOM 1684 C C . THR A 1 206 ? 2.192 -16.254 12.226 1.00 97.44 206 THR A C 1
ATOM 1686 O O . THR A 1 206 ? 2.267 -16.709 11.081 1.00 97.44 206 THR A O 1
ATOM 1689 N N . ILE A 1 207 ? 1.735 -15.027 12.486 1.00 98.12 207 ILE A N 1
ATOM 1690 C CA . ILE A 1 207 ? 1.270 -14.068 11.474 1.00 98.12 207 ILE A CA 1
ATOM 1691 C C . ILE A 1 207 ? 2.171 -12.839 11.515 1.00 98.12 207 ILE A C 1
ATOM 1693 O O . ILE A 1 207 ? 2.451 -12.337 12.601 1.00 98.12 207 ILE A O 1
ATOM 1697 N N . TYR A 1 208 ? 2.600 -12.336 10.358 1.00 98.56 208 TYR A N 1
ATOM 1698 C CA . TYR A 1 208 ? 3.453 -11.154 10.281 1.00 98.56 208 TYR A CA 1
ATOM 1699 C C . TYR A 1 208 ? 2.974 -10.114 9.272 1.00 98.56 208 TYR A C 1
ATOM 1701 O O . TYR A 1 208 ? 2.665 -10.447 8.127 1.00 98.56 208 TYR A O 1
ATOM 1709 N N . ASP A 1 209 ? 2.994 -8.853 9.702 1.00 97.75 209 ASP A N 1
ATOM 1710 C CA . ASP A 1 209 ? 2.768 -7.683 8.860 1.00 97.75 209 ASP A CA 1
ATOM 1711 C C . ASP A 1 209 ? 3.929 -6.671 9.013 1.00 97.75 209 ASP A C 1
ATOM 1713 O O . ASP A 1 209 ? 4.056 -6.023 10.058 1.00 97.75 209 ASP A O 1
ATOM 1717 N N . PRO A 1 210 ? 4.811 -6.531 8.002 1.00 96.75 210 PRO A N 1
ATOM 1718 C CA . PRO A 1 210 ? 5.932 -5.587 8.019 1.00 96.75 210 PRO A CA 1
ATOM 1719 C C . PRO A 1 210 ? 5.551 -4.102 7.945 1.00 96.75 210 PRO A C 1
ATOM 1721 O O . PRO A 1 210 ? 6.442 -3.259 8.066 1.00 96.75 210 PRO A O 1
ATOM 1724 N N . CYS A 1 211 ? 4.292 -3.770 7.672 1.00 93.62 211 CYS A N 1
ATOM 1725 C CA . CYS A 1 211 ? 3.773 -2.402 7.611 1.00 93.62 211 CYS A CA 1
ATOM 1726 C C . CYS A 1 211 ? 2.397 -2.392 8.278 1.00 93.62 211 CYS A C 1
ATOM 1728 O O . CYS A 1 211 ? 1.378 -2.154 7.632 1.00 93.62 211 CYS A O 1
ATOM 1730 N N . CYS A 1 212 ? 2.371 -2.753 9.563 1.00 91.62 212 CYS A N 1
ATOM 1731 C CA . CYS A 1 212 ? 1.141 -3.203 10.203 1.00 91.62 212 CYS A CA 1
ATOM 1732 C C . CYS A 1 212 ? 0.098 -2.108 10.420 1.00 91.62 212 CYS A C 1
ATOM 1734 O O . CYS A 1 212 ? -1.057 -2.435 10.715 1.00 91.62 212 CYS A O 1
ATOM 1736 N N . GLY A 1 213 ? 0.462 -0.830 10.280 1.00 88.06 213 GLY A N 1
ATOM 1737 C CA . GLY A 1 213 ? -0.444 0.274 10.531 1.00 88.06 213 GLY A CA 1
ATOM 1738 C C . GLY A 1 213 ? -1.056 0.146 11.926 1.00 88.06 213 GLY A C 1
ATOM 1739 O O . GLY A 1 213 ? -0.364 -0.121 12.908 1.00 88.06 213 GLY A O 1
ATOM 1740 N N . SER A 1 214 ? -2.379 0.282 12.017 1.00 84.12 214 SER A N 1
ATOM 1741 C CA . SER A 1 214 ? -3.128 0.106 13.270 1.00 84.12 214 SER A CA 1
ATOM 1742 C C . SER A 1 214 ? -3.211 -1.347 13.768 1.00 84.12 214 SER A C 1
ATOM 1744 O O . SER A 1 214 ? -3.873 -1.608 14.766 1.00 84.12 214 SER A O 1
ATOM 1746 N N . GLY A 1 215 ? -2.595 -2.313 13.079 1.00 87.75 215 GLY A N 1
ATOM 1747 C CA . GLY A 1 215 ? -2.650 -3.740 13.416 1.00 87.75 215 GLY A CA 1
ATOM 1748 C C . GLY A 1 215 ? -3.903 -4.460 12.905 1.00 87.75 215 GLY A C 1
ATOM 1749 O O . GLY A 1 215 ? -4.083 -5.649 13.164 1.00 87.75 215 GLY A O 1
ATOM 1750 N N . GLY A 1 216 ? -4.764 -3.780 12.139 1.00 85.06 216 GLY A N 1
ATOM 1751 C CA . GLY A 1 216 ? -6.054 -4.317 11.703 1.00 85.06 216 GLY A CA 1
ATOM 1752 C C . GLY A 1 216 ? -5.977 -5.615 10.886 1.00 85.06 216 GLY A C 1
ATOM 1753 O O . GLY A 1 216 ? -6.860 -6.462 11.026 1.00 85.06 216 GLY A O 1
ATOM 1754 N N . MET A 1 217 ? -4.933 -5.795 10.067 1.00 90.31 217 MET A N 1
ATOM 1755 C CA . MET A 1 217 ? -4.713 -7.043 9.321 1.00 90.31 217 MET A CA 1
ATOM 1756 C C . MET A 1 217 ? -4.371 -8.216 10.237 1.00 90.31 217 MET A C 1
ATOM 1758 O O . MET A 1 217 ? -4.916 -9.306 10.067 1.00 90.31 217 MET A O 1
ATOM 1762 N N . LEU A 1 218 ? -3.505 -7.978 11.225 1.00 93.06 218 LEU A N 1
ATOM 1763 C CA . LEU A 1 218 ? -3.055 -8.988 12.181 1.00 93.06 218 LEU A CA 1
ATOM 1764 C C . LEU A 1 218 ? -4.226 -9.517 13.009 1.00 93.06 218 LEU A C 1
ATOM 1766 O O . LEU A 1 218 ? -4.405 -10.731 13.117 1.00 93.06 218 LEU A O 1
ATOM 1770 N N . THR A 1 219 ? -5.055 -8.614 13.538 1.00 88.56 219 THR A N 1
ATOM 1771 C CA . THR A 1 219 ? -6.208 -8.989 14.366 1.00 88.56 219 THR A CA 1
ATOM 1772 C C . THR A 1 219 ? -7.243 -9.771 13.565 1.00 88.56 219 THR A C 1
ATOM 1774 O O . THR A 1 219 ? -7.661 -10.837 14.007 1.00 88.56 219 THR A O 1
ATOM 1777 N N . ILE A 1 220 ? -7.596 -9.318 12.354 1.00 90.31 220 ILE A N 1
ATOM 1778 C CA . ILE A 1 220 ? -8.565 -10.032 11.501 1.00 90.31 220 ILE A CA 1
ATOM 1779 C C . ILE A 1 220 ? -8.039 -11.415 11.106 1.00 90.31 220 ILE A C 1
ATOM 1781 O O . ILE A 1 220 ? -8.791 -12.388 11.106 1.00 90.31 220 ILE A O 1
ATOM 1785 N N . ALA A 1 221 ? -6.750 -11.529 10.780 1.00 94.75 221 ALA A N 1
ATOM 1786 C CA . ALA A 1 221 ? -6.154 -12.816 10.451 1.00 94.75 221 ALA A CA 1
ATOM 1787 C C . ALA A 1 221 ? -6.189 -13.777 11.654 1.00 94.75 221 ALA A C 1
ATOM 1789 O O . ALA A 1 221 ? -6.552 -14.944 11.492 1.00 94.75 221 ALA A O 1
ATOM 1790 N N . LYS A 1 222 ? -5.889 -13.284 12.866 1.00 93.25 222 LYS A N 1
ATOM 1791 C CA . LYS A 1 222 ? -5.988 -14.060 14.111 1.00 93.25 222 LYS A CA 1
ATOM 1792 C C . LYS A 1 222 ? -7.422 -14.513 14.390 1.00 93.25 222 LYS A C 1
ATOM 1794 O O . LYS A 1 222 ? -7.638 -15.702 14.612 1.00 93.25 222 LYS A O 1
ATOM 1799 N N . GLU A 1 223 ? -8.391 -13.602 14.320 1.00 91.06 223 GLU A N 1
ATOM 1800 C CA . GLU A 1 223 ? -9.820 -13.905 14.479 1.00 91.06 223 GLU A CA 1
ATOM 1801 C C . GLU A 1 223 ? -10.259 -15.003 13.507 1.00 91.06 223 GLU A C 1
ATOM 1803 O O . GLU A 1 223 ? -10.850 -15.999 13.917 1.00 91.06 223 GLU A O 1
ATOM 1808 N N . ARG A 1 224 ? -9.883 -14.887 12.229 1.00 93.50 224 ARG A N 1
ATOM 1809 C CA . ARG A 1 224 ? -10.266 -15.855 11.199 1.00 93.50 224 ARG A CA 1
ATOM 1810 C C . ARG A 1 224 ? -9.663 -17.245 11.409 1.00 93.50 224 ARG A C 1
ATOM 1812 O O . ARG A 1 224 ? -10.317 -18.241 11.109 1.00 93.50 224 ARG A O 1
ATOM 1819 N N . ILE A 1 225 ? -8.435 -17.337 11.922 1.00 95.19 225 ILE A N 1
ATOM 1820 C CA . ILE A 1 225 ? -7.842 -18.629 12.300 1.00 95.19 225 ILE A CA 1
ATOM 1821 C C . ILE A 1 225 ? -8.599 -19.233 13.488 1.00 95.19 225 ILE A C 1
ATOM 1823 O O . ILE A 1 225 ? -8.900 -20.426 13.464 1.00 95.19 225 ILE A O 1
ATOM 1827 N N . LEU A 1 226 ? -8.946 -18.423 14.491 1.00 93.00 226 LEU A N 1
ATOM 1828 C CA . LEU A 1 226 ? -9.686 -18.875 15.672 1.00 93.00 226 LEU A CA 1
ATOM 1829 C C . LEU A 1 226 ? -11.136 -19.279 15.354 1.00 93.00 226 LEU A C 1
ATOM 1831 O O . LEU A 1 226 ? -11.667 -20.181 15.993 1.00 93.00 226 LEU A O 1
ATOM 1835 N N . GLU A 1 227 ? -11.760 -18.686 14.333 1.00 93.69 227 GLU A N 1
ATOM 1836 C CA . GLU A 1 227 ? -13.049 -19.151 13.797 1.00 93.69 227 GLU A CA 1
ATOM 1837 C C . GLU A 1 227 ? -12.957 -20.563 13.198 1.00 93.69 227 GLU A C 1
ATOM 1839 O O . GLU A 1 227 ? -13.902 -21.343 13.308 1.00 93.69 227 GLU A O 1
ATOM 1844 N N . ILE A 1 228 ? -11.833 -20.898 12.553 1.00 94.06 228 ILE A N 1
ATOM 1845 C CA . ILE A 1 228 ? -11.586 -22.242 12.007 1.00 94.06 228 ILE A CA 1
ATOM 1846 C C . ILE A 1 228 ? -11.249 -23.216 13.141 1.00 94.06 228 ILE A C 1
ATOM 1848 O O . ILE A 1 228 ? -11.710 -24.357 13.137 1.00 94.06 228 ILE A O 1
ATOM 1852 N N . ASN A 1 229 ? -10.439 -22.774 14.103 1.00 94.44 229 ASN A N 1
ATOM 1853 C CA . ASN A 1 229 ? -10.000 -23.582 15.229 1.00 94.44 229 ASN A CA 1
ATOM 1854 C C . ASN A 1 229 ? -9.878 -22.739 16.509 1.00 94.44 229 ASN A C 1
ATOM 1856 O O . ASN A 1 229 ? -8.844 -22.101 16.727 1.00 94.44 229 ASN A O 1
ATOM 1860 N N . PRO A 1 230 ? -10.881 -22.802 17.404 1.00 93.62 230 PRO A N 1
ATOM 1861 C CA . PRO A 1 230 ? -10.879 -22.045 18.657 1.00 93.62 230 PRO A CA 1
ATOM 1862 C C . PRO A 1 230 ? -9.739 -22.403 19.620 1.00 93.62 230 PRO A C 1
ATOM 1864 O O . PRO A 1 230 ? -9.459 -21.639 20.538 1.00 93.62 230 PRO A O 1
ATOM 1867 N N . ASN A 1 231 ? -9.089 -23.557 19.427 1.00 93.38 231 ASN A N 1
ATOM 1868 C CA . ASN A 1 231 ? -7.991 -24.045 20.266 1.00 93.38 231 ASN A CA 1
ATOM 1869 C C . ASN A 1 231 ? -6.604 -23.764 19.657 1.00 93.38 231 ASN A C 1
ATOM 1871 O O . ASN A 1 231 ? -5.608 -24.313 20.129 1.00 93.38 231 ASN A O 1
ATOM 1875 N N . ALA A 1 232 ? -6.529 -22.985 18.575 1.00 93.75 232 ALA A N 1
ATOM 1876 C CA . ALA A 1 232 ? -5.267 -22.607 17.956 1.00 93.75 232 ALA A CA 1
ATOM 1877 C C . ALA A 1 232 ? -4.513 -21.572 18.803 1.00 93.75 232 ALA A C 1
ATOM 1879 O O . ALA A 1 232 ? -5.082 -20.573 19.238 1.00 93.75 232 ALA A O 1
ATOM 1880 N N . GLU A 1 233 ? -3.205 -21.761 18.959 1.00 93.44 233 GLU A N 1
ATOM 1881 C CA . GLU A 1 233 ? -2.311 -20.734 19.486 1.00 93.44 233 GLU A CA 1
ATOM 1882 C C . GLU A 1 233 ? -1.802 -19.879 18.325 1.00 93.44 233 GLU A C 1
ATOM 1884 O O . GLU A 1 233 ? -1.114 -20.359 17.421 1.00 93.44 233 GLU A O 1
ATOM 1889 N N . VAL A 1 234 ? -2.172 -18.600 18.325 1.00 94.00 234 VAL A N 1
ATOM 1890 C CA . VAL A 1 234 ? -1.849 -17.676 17.236 1.00 94.00 234 VAL A CA 1
ATOM 1891 C C . VAL A 1 234 ? -1.067 -16.494 17.782 1.00 94.00 234 VAL A C 1
ATOM 1893 O O . VAL A 1 234 ? -1.593 -15.729 18.590 1.00 94.00 234 VAL A O 1
ATOM 1896 N N . TYR A 1 235 ? 0.159 -16.336 17.291 1.00 95.00 235 TYR A N 1
ATOM 1897 C CA . TYR A 1 235 ? 1.059 -15.242 17.638 1.00 95.00 235 TYR A CA 1
ATOM 1898 C C . TYR A 1 235 ? 1.163 -14.257 16.483 1.00 95.00 235 TYR A C 1
ATOM 1900 O O . TYR A 1 235 ? 1.418 -14.650 15.340 1.00 95.00 235 TYR A O 1
ATOM 1908 N N . ILE A 1 236 ? 0.995 -12.975 16.780 1.00 95.31 236 ILE A N 1
ATOM 1909 C CA . ILE A 1 236 ? 1.071 -11.911 15.778 1.00 95.31 236 ILE A CA 1
ATOM 1910 C C . ILE A 1 236 ? 2.357 -11.110 15.935 1.00 95.31 236 ILE A C 1
ATOM 1912 O O . ILE A 1 236 ? 2.853 -10.909 17.039 1.00 95.31 236 ILE A O 1
ATOM 1916 N N . PHE A 1 237 ? 2.891 -10.657 14.808 1.00 97.62 237 PHE A N 1
ATOM 1917 C CA . PHE A 1 237 ? 4.112 -9.873 14.721 1.00 97.62 237 PHE A CA 1
ATOM 1918 C C . PHE A 1 237 ? 3.871 -8.709 13.771 1.00 97.62 237 PHE A C 1
ATOM 1920 O O . PHE A 1 237 ? 3.307 -8.880 12.691 1.00 97.62 237 PHE A O 1
ATOM 1927 N N . GLY A 1 238 ? 4.303 -7.519 14.163 1.00 97.00 238 GLY A N 1
ATOM 1928 C CA . GLY A 1 238 ? 4.075 -6.310 13.385 1.00 97.00 238 GLY A CA 1
ATOM 1929 C C . GLY A 1 238 ? 5.274 -5.386 13.422 1.00 97.00 238 GLY A C 1
ATOM 1930 O O . GLY A 1 238 ? 6.071 -5.422 14.364 1.00 97.00 238 GLY A O 1
ATOM 1931 N N . GLN A 1 239 ? 5.398 -4.545 12.403 1.00 97.38 239 GLN A N 1
ATOM 1932 C CA . GLN A 1 239 ? 6.321 -3.423 12.431 1.00 97.38 239 GLN A CA 1
ATOM 1933 C C . GLN A 1 239 ? 5.701 -2.193 11.765 1.00 97.38 239 GLN A C 1
ATOM 1935 O O . GLN A 1 239 ? 5.054 -2.309 10.728 1.00 97.38 239 GLN A O 1
ATOM 1940 N N . GLU A 1 240 ? 5.896 -1.026 12.379 1.00 93.56 240 GLU A N 1
ATOM 1941 C CA . GLU A 1 240 ? 5.354 0.247 11.905 1.00 93.56 240 GLU A CA 1
ATOM 1942 C C . GLU A 1 240 ? 6.381 1.376 12.087 1.00 93.56 240 GLU A C 1
ATOM 1944 O O . GLU A 1 240 ? 7.092 1.451 13.096 1.00 93.56 240 GLU A O 1
ATOM 1949 N N . VAL A 1 241 ? 6.477 2.251 11.085 1.00 92.19 241 VAL A N 1
ATOM 1950 C CA . VAL A 1 241 ? 7.432 3.364 11.036 1.00 92.19 241 VAL A CA 1
ATOM 1951 C C . VAL A 1 241 ? 6.829 4.668 11.559 1.00 92.19 241 VAL A C 1
ATOM 1953 O O . VAL A 1 241 ? 7.560 5.500 12.101 1.00 92.19 241 VAL A O 1
ATOM 1956 N N . ASN A 1 242 ? 5.514 4.859 11.423 1.00 88.62 242 ASN A N 1
ATOM 1957 C CA . ASN A 1 242 ? 4.803 6.015 11.945 1.00 88.62 242 ASN A CA 1
ATOM 1958 C C . ASN A 1 242 ? 4.548 5.852 13.463 1.00 88.62 242 ASN A C 1
ATOM 1960 O O . ASN A 1 242 ? 3.916 4.879 13.883 1.00 88.62 242 ASN A O 1
ATOM 1964 N N . PRO A 1 243 ? 5.031 6.782 14.306 1.00 89.94 243 PRO A N 1
ATOM 1965 C CA . PRO A 1 243 ? 4.981 6.627 15.758 1.00 89.94 243 PRO A CA 1
ATOM 1966 C C . PRO A 1 243 ? 3.556 6.625 16.322 1.00 89.94 243 PRO A C 1
ATOM 1968 O O . PRO A 1 243 ? 3.274 5.831 17.219 1.00 89.94 243 PRO A O 1
ATOM 1971 N N . GLU A 1 244 ? 2.652 7.451 15.794 1.00 86.19 244 GLU A N 1
ATOM 1972 C CA . GLU A 1 244 ? 1.267 7.532 16.266 1.00 86.19 244 GLU A CA 1
ATOM 1973 C C . GLU A 1 244 ? 0.488 6.256 15.932 1.00 86.19 244 GLU A C 1
ATOM 1975 O O . GLU A 1 244 ? -0.214 5.696 16.773 1.00 86.19 244 GLU A O 1
ATOM 1980 N N . THR A 1 245 ? 0.654 5.761 14.708 1.00 85.56 245 THR A N 1
ATOM 1981 C CA . THR A 1 245 ? -0.002 4.550 14.210 1.00 85.56 245 THR A CA 1
ATOM 1982 C C . THR A 1 245 ? 0.526 3.306 14.932 1.00 85.56 245 THR A C 1
ATOM 1984 O O . THR A 1 245 ? -0.262 2.453 15.347 1.00 85.56 245 THR A O 1
ATOM 1987 N N . TRP A 1 246 ? 1.839 3.245 15.186 1.00 92.12 246 TRP A N 1
ATOM 1988 C CA . TRP A 1 246 ? 2.440 2.215 16.036 1.00 92.12 246 TRP A CA 1
ATOM 1989 C C . TRP A 1 246 ? 1.858 2.241 17.454 1.00 92.12 246 TRP A C 1
ATOM 1991 O O . TRP A 1 246 ? 1.543 1.188 18.007 1.00 92.12 246 TRP A O 1
ATOM 2001 N N . ALA A 1 247 ? 1.678 3.428 18.040 1.00 90.88 247 ALA A N 1
ATOM 2002 C CA . ALA A 1 247 ? 1.141 3.568 19.389 1.00 90.88 247 ALA A CA 1
ATOM 2003 C C . ALA A 1 247 ? -0.324 3.117 19.471 1.00 90.88 247 ALA A C 1
ATOM 2005 O O . ALA A 1 247 ? -0.693 2.416 20.415 1.00 90.88 247 ALA A O 1
ATOM 2006 N N . VAL A 1 248 ? -1.136 3.433 18.455 1.00 87.44 248 VAL A N 1
ATOM 2007 C CA . VAL A 1 248 ? -2.500 2.895 18.317 1.00 87.44 248 VAL A CA 1
ATOM 2008 C C . VAL A 1 248 ? -2.461 1.365 18.297 1.00 87.44 248 VAL A C 1
ATOM 2010 O O . VAL A 1 248 ? -3.068 0.738 19.164 1.00 87.44 248 VAL A O 1
ATOM 2013 N N . SER A 1 249 ? -1.670 0.772 17.398 1.00 88.56 249 SER A N 1
ATOM 2014 C CA . SER A 1 249 ? -1.534 -0.684 17.259 1.00 88.56 249 SER A CA 1
ATOM 2015 C C . SER A 1 249 ? -1.085 -1.363 18.558 1.00 88.56 249 SER A C 1
ATOM 2017 O O . SER A 1 249 ? -1.754 -2.267 19.060 1.00 88.56 249 SER A O 1
ATOM 2019 N N . LYS A 1 250 ? 0.007 -0.888 19.174 1.00 92.25 250 LYS A N 1
ATOM 2020 C CA . LYS A 1 250 ? 0.547 -1.473 20.410 1.00 92.25 250 LYS A CA 1
ATOM 2021 C C . LYS A 1 250 ? -0.418 -1.326 21.589 1.00 92.25 250 LYS A C 1
ATOM 2023 O O . LYS A 1 250 ? -0.550 -2.265 22.373 1.00 92.25 250 LYS A O 1
ATOM 2028 N N . SER A 1 251 ? -1.124 -0.196 21.709 1.00 89.94 251 SER A N 1
ATOM 2029 C CA . SER A 1 251 ? -2.129 -0.011 22.766 1.00 89.94 251 SER A CA 1
ATOM 2030 C C . SER A 1 251 ? -3.295 -0.991 22.637 1.00 89.94 251 SER A C 1
ATOM 2032 O O . SER A 1 251 ? -3.656 -1.622 23.631 1.00 89.94 251 SER A O 1
ATOM 2034 N N . ASP A 1 252 ? -3.827 -1.185 21.426 1.00 86.19 252 ASP A N 1
ATOM 2035 C CA . ASP A 1 252 ? -4.900 -2.147 21.171 1.00 86.19 252 ASP A CA 1
ATOM 2036 C C . ASP A 1 252 ? -4.456 -3.577 21.507 1.00 86.19 252 ASP A C 1
ATOM 2038 O O . ASP A 1 252 ? -5.185 -4.295 22.196 1.00 86.19 252 ASP A O 1
ATOM 2042 N N . MET A 1 253 ? -3.225 -3.964 21.149 1.00 88.62 253 MET A N 1
ATOM 2043 C CA . MET A 1 253 ? -2.678 -5.281 21.502 1.00 88.62 253 MET A CA 1
ATOM 2044 C C . MET A 1 253 ? -2.509 -5.486 23.014 1.00 88.62 253 MET A C 1
ATOM 2046 O O . MET A 1 253 ? -2.800 -6.571 23.522 1.00 88.62 253 MET A O 1
ATOM 2050 N N . LEU A 1 254 ? -2.109 -4.450 23.762 1.00 90.12 254 LEU A N 1
ATOM 2051 C CA . LEU A 1 254 ? -2.010 -4.504 25.230 1.00 90.12 254 LEU A CA 1
ATOM 2052 C C . LEU A 1 254 ? -3.370 -4.706 25.916 1.00 90.12 254 LEU A C 1
ATOM 2054 O O . LEU A 1 254 ? -3.419 -5.207 27.041 1.00 90.12 254 LEU A O 1
ATOM 2058 N N . MET A 1 255 ? -4.467 -4.312 25.263 1.00 85.56 255 MET A N 1
ATOM 2059 C CA . MET A 1 255 ? -5.824 -4.492 25.785 1.00 85.56 255 MET A CA 1
ATOM 2060 C C . MET A 1 255 ? -6.394 -5.884 25.494 1.00 85.56 255 MET A C 1
ATOM 2062 O O . MET A 1 255 ? -7.195 -6.377 26.285 1.00 85.56 255 MET A O 1
ATOM 2066 N N . VAL A 1 256 ? -5.990 -6.526 24.392 1.00 78.94 256 VAL A N 1
ATOM 2067 C CA . VAL A 1 256 ? -6.528 -7.839 23.977 1.00 78.94 256 VAL A CA 1
ATOM 2068 C C . VAL A 1 256 ? -5.652 -9.032 24.343 1.00 78.94 256 VAL A C 1
ATOM 2070 O O . VAL A 1 256 ? -6.135 -10.160 24.290 1.00 78.94 256 VAL A O 1
ATOM 2073 N N . SER A 1 257 ? -4.392 -8.804 24.720 1.00 77.19 257 SER A N 1
ATOM 2074 C CA . SER A 1 257 ? -3.458 -9.840 25.179 1.00 77.19 257 SER A CA 1
ATOM 2075 C C . SER A 1 257 ? -3.317 -9.743 26.703 1.00 77.19 257 SER A C 1
ATOM 2077 O O . SER A 1 257 ? -2.597 -8.862 27.175 1.00 77.19 257 SER A O 1
ATOM 2079 N N . PRO A 1 258 ? -3.964 -10.613 27.509 1.00 67.94 258 PRO A N 1
ATOM 2080 C CA . PRO A 1 258 ? -3.894 -10.540 28.975 1.00 67.94 258 PRO A CA 1
ATOM 2081 C C . PRO A 1 258 ? -2.467 -10.629 29.542 1.00 67.94 258 PRO A C 1
ATOM 2083 O O . PRO A 1 258 ? -2.186 -10.106 30.618 1.00 67.94 258 PRO A O 1
ATOM 2086 N N . ASP A 1 259 ? -1.569 -11.288 28.813 1.00 77.31 259 ASP A N 1
ATOM 2087 C CA . ASP A 1 259 ? -0.144 -11.446 29.111 1.00 77.31 259 ASP A CA 1
ATOM 2088 C C . ASP A 1 259 ? 0.761 -10.425 28.392 1.00 77.31 259 ASP A C 1
ATOM 2090 O O . ASP A 1 259 ? 1.956 -10.366 28.672 1.00 77.31 259 ASP A O 1
ATOM 2094 N N . GLY A 1 260 ? 0.204 -9.619 27.481 1.00 82.81 260 GLY A N 1
ATOM 2095 C CA . GLY A 1 260 ? 0.915 -8.608 26.698 1.00 82.81 260 GLY A CA 1
ATOM 2096 C C . GLY A 1 260 ? 1.826 -9.153 25.600 1.00 82.81 260 GLY A C 1
ATOM 2097 O O . GLY A 1 260 ? 2.478 -8.359 24.926 1.00 82.81 260 GLY A O 1
ATOM 2098 N N . HIS A 1 261 ? 1.881 -10.471 25.392 1.00 85.94 261 HIS A N 1
ATOM 2099 C CA . HIS A 1 261 ? 2.887 -11.083 24.523 1.00 85.94 261 HIS A CA 1
ATOM 2100 C C . HIS A 1 261 ? 2.779 -10.611 23.067 1.00 85.94 261 HIS A C 1
ATOM 2102 O O . HIS A 1 261 ? 3.791 -10.313 22.434 1.00 85.94 261 HIS A O 1
ATOM 2108 N N . ASP A 1 262 ? 1.559 -10.467 22.549 1.00 88.56 262 ASP A N 1
ATOM 2109 C CA . ASP A 1 262 ? 1.341 -9.962 21.191 1.00 88.56 262 ASP A CA 1
ATOM 2110 C C . ASP A 1 262 ? 1.764 -8.492 21.032 1.00 88.56 262 ASP A C 1
ATOM 2112 O O . ASP A 1 262 ? 2.263 -8.105 19.978 1.00 88.56 262 ASP A O 1
ATOM 2116 N N . ALA A 1 263 ? 1.627 -7.674 22.079 1.00 90.81 263 ALA A N 1
ATOM 2117 C CA . ALA A 1 263 ? 2.017 -6.265 22.039 1.00 90.81 263 ALA A CA 1
ATOM 2118 C C . ALA A 1 263 ? 3.539 -6.070 21.991 1.00 90.81 263 ALA A C 1
ATOM 2120 O O . ALA A 1 263 ? 4.021 -5.145 21.336 1.00 90.81 263 ALA A O 1
ATOM 2121 N N . GLU A 1 264 ? 4.304 -6.950 22.642 1.00 91.75 264 GLU A N 1
ATOM 2122 C CA . GLU A 1 264 ? 5.773 -6.939 22.581 1.00 91.75 264 GLU A CA 1
ATOM 2123 C C . GLU A 1 264 ? 6.304 -7.300 21.185 1.00 91.75 264 GLU A C 1
ATOM 2125 O O . GLU A 1 264 ? 7.407 -6.907 20.805 1.00 91.75 264 GLU A O 1
ATOM 2130 N N . ASN A 1 265 ? 5.493 -7.985 20.377 1.00 94.81 265 ASN A N 1
ATOM 2131 C CA . ASN A 1 265 ? 5.821 -8.325 18.996 1.00 94.81 265 ASN A CA 1
ATOM 2132 C C . ASN A 1 265 ? 5.489 -7.201 17.992 1.00 94.81 265 ASN A C 1
ATOM 2134 O O . ASN A 1 265 ? 5.736 -7.368 16.793 1.00 94.81 265 ASN A O 1
ATOM 2138 N N . ILE A 1 266 ? 4.953 -6.060 18.446 1.00 95.88 266 ILE A N 1
ATOM 2139 C CA . ILE A 1 266 ? 4.696 -4.880 17.610 1.00 95.88 266 ILE A CA 1
ATOM 2140 C C . ILE A 1 266 ? 5.872 -3.908 17.718 1.00 95.88 266 ILE A C 1
ATOM 2142 O O . ILE A 1 266 ? 6.009 -3.133 18.668 1.00 95.88 266 ILE A O 1
ATOM 2146 N N . ALA A 1 267 ? 6.738 -3.933 16.713 1.00 96.56 267 ALA A N 1
ATOM 2147 C CA . ALA A 1 267 ? 7.992 -3.201 16.722 1.00 96.56 267 ALA A CA 1
ATOM 2148 C C . ALA A 1 267 ? 7.886 -1.816 16.062 1.00 96.56 267 ALA A C 1
ATOM 2150 O O . ALA A 1 267 ? 7.160 -1.623 15.089 1.00 96.56 267 ALA A O 1
ATOM 2151 N N . PHE A 1 268 ? 8.658 -0.855 16.573 1.00 96.12 268 PHE A N 1
ATOM 2152 C CA . PHE A 1 268 ? 8.764 0.488 16.001 1.00 96.12 268 PHE A CA 1
ATOM 2153 C C . PHE A 1 268 ? 10.029 0.638 15.146 1.00 96.12 268 PHE A C 1
ATOM 2155 O O . PHE A 1 268 ? 11.137 0.310 15.595 1.00 96.12 268 PHE A O 1
ATOM 2162 N N . GLY A 1 269 ? 9.870 1.207 13.949 1.00 94.75 269 GLY A N 1
ATOM 2163 C CA . GLY A 1 269 ? 10.956 1.594 13.048 1.00 94.75 269 GLY A CA 1
ATOM 2164 C C . GLY A 1 269 ? 10.725 1.161 11.602 1.00 94.75 269 GLY A C 1
ATOM 2165 O O . GLY A 1 269 ? 9.835 0.370 11.308 1.00 94.75 269 GLY A O 1
ATOM 2166 N N . SER A 1 270 ? 11.561 1.652 10.684 1.00 95.19 270 SER A N 1
ATOM 2167 C CA . SER A 1 270 ? 11.498 1.246 9.275 1.00 95.19 270 SER A CA 1
ATOM 2168 C C . SER A 1 270 ? 11.836 -0.232 9.111 1.00 95.19 270 SER A C 1
ATOM 2170 O O . SER A 1 270 ? 12.902 -0.678 9.530 1.00 95.19 270 SER A O 1
ATOM 2172 N N . THR A 1 271 ? 10.962 -0.978 8.441 1.00 95.88 271 THR A N 1
ATOM 2173 C CA . THR A 1 271 ? 11.211 -2.380 8.088 1.00 95.88 271 THR A CA 1
ATOM 2174 C C . THR A 1 271 ? 12.409 -2.538 7.151 1.00 95.88 271 THR A C 1
ATOM 2176 O O . THR A 1 271 ? 13.131 -3.533 7.223 1.00 95.88 271 THR A O 1
ATOM 2179 N N . LEU A 1 272 ? 12.662 -1.563 6.274 1.00 96.44 272 LEU A N 1
ATOM 2180 C CA . LEU A 1 272 ? 13.732 -1.664 5.283 1.00 96.44 272 LEU A CA 1
ATOM 2181 C C . LEU A 1 272 ? 15.116 -1.448 5.905 1.00 96.44 272 LEU A C 1
ATOM 2183 O O . LEU A 1 272 ? 16.020 -2.225 5.611 1.00 96.44 272 LEU A O 1
ATOM 2187 N N . SER A 1 273 ? 15.286 -0.467 6.795 1.00 95.81 273 SER A N 1
ATOM 2188 C CA . SER A 1 273 ? 16.590 -0.171 7.420 1.00 95.81 273 SER A CA 1
ATOM 2189 C C . SER A 1 273 ? 16.782 -0.744 8.824 1.00 95.81 273 SER A C 1
ATOM 2191 O O . SER A 1 273 ? 17.920 -0.900 9.257 1.00 95.81 273 SER A O 1
ATOM 2193 N N . ASN A 1 274 ? 15.710 -1.080 9.543 1.00 95.62 274 ASN A N 1
ATOM 2194 C CA . ASN A 1 274 ? 15.774 -1.560 10.922 1.00 95.62 274 ASN A CA 1
ATOM 2195 C C . ASN A 1 274 ? 14.812 -2.732 11.137 1.00 95.62 274 ASN A C 1
ATOM 2197 O O . ASN A 1 274 ? 13.790 -2.606 11.808 1.00 95.62 274 ASN A O 1
ATOM 2201 N N . ASP A 1 275 ? 15.132 -3.879 10.545 1.00 95.88 275 ASP A N 1
ATOM 2202 C CA . ASP A 1 275 ? 14.336 -5.096 10.689 1.00 95.88 275 ASP A CA 1
ATOM 2203 C C . ASP A 1 275 ? 14.378 -5.625 12.130 1.00 95.88 275 ASP A C 1
ATOM 2205 O O . ASP A 1 275 ? 15.384 -6.180 12.583 1.00 95.88 275 ASP A O 1
ATOM 2209 N N . ARG A 1 276 ? 13.271 -5.458 12.858 1.00 96.94 276 ARG A N 1
ATOM 2210 C CA . ARG A 1 276 ? 13.165 -5.846 14.270 1.00 96.94 276 ARG A CA 1
ATOM 2211 C C . ARG A 1 276 ? 12.803 -7.313 14.475 1.00 96.94 276 ARG A C 1
ATOM 2213 O O . ARG A 1 276 ? 12.850 -7.784 15.605 1.00 96.94 276 ARG A O 1
ATOM 2220 N N . HIS A 1 277 ? 12.491 -8.029 13.398 1.00 97.00 277 HIS A N 1
ATOM 2221 C CA . HIS A 1 277 ? 12.095 -9.437 13.417 1.00 97.00 277 HIS A CA 1
ATOM 2222 C C . HIS A 1 277 ? 13.075 -10.296 12.606 1.00 97.00 277 HIS A C 1
ATOM 2224 O O . HIS A 1 277 ? 12.703 -11.302 11.994 1.00 97.00 277 HIS A O 1
ATOM 2230 N N . ALA A 1 278 ? 14.349 -9.888 12.585 1.00 94.62 278 ALA A N 1
ATOM 2231 C CA . ALA A 1 278 ? 15.365 -10.451 11.707 1.00 94.62 278 ALA A CA 1
ATOM 2232 C C . ALA A 1 278 ? 15.694 -11.937 11.970 1.00 94.62 278 ALA A C 1
ATOM 2234 O O . ALA A 1 278 ? 16.147 -12.657 11.073 1.00 94.62 278 ALA A O 1
ATOM 2235 N N . ASP A 1 279 ? 15.438 -12.408 13.182 1.00 93.94 279 ASP A N 1
ATOM 2236 C CA . ASP A 1 279 ? 15.629 -13.777 13.656 1.00 93.94 279 ASP A CA 1
ATOM 2237 C C . ASP A 1 279 ? 14.395 -14.672 13.444 1.00 93.94 279 ASP A C 1
ATOM 2239 O O . ASP A 1 279 ? 14.491 -15.892 13.559 1.00 93.94 279 ASP A O 1
ATOM 2243 N N . LYS A 1 280 ? 13.242 -14.096 13.085 1.00 96.25 280 LYS A N 1
ATOM 2244 C CA . LYS A 1 280 ? 11.961 -14.811 13.018 1.00 96.25 280 LYS A CA 1
ATOM 2245 C C . LYS A 1 280 ? 11.582 -15.216 11.595 1.00 96.25 280 LYS A C 1
ATOM 2247 O O . LYS A 1 280 ? 12.083 -14.659 10.610 1.00 96.25 280 LYS A O 1
ATOM 2252 N N . ARG A 1 281 ? 10.701 -16.218 11.502 1.00 97.56 281 ARG A N 1
ATOM 2253 C CA . ARG A 1 281 ? 10.052 -16.718 10.279 1.00 97.56 281 ARG A CA 1
ATOM 2254 C C . ARG A 1 281 ? 8.582 -17.025 10.558 1.00 97.56 281 ARG A C 1
ATOM 2256 O O . ARG A 1 281 ? 8.241 -17.429 11.672 1.00 97.56 281 ARG A O 1
ATOM 2263 N N . PHE A 1 282 ? 7.721 -16.846 9.558 1.00 98.38 282 PHE A N 1
ATOM 2264 C CA . PHE A 1 282 ? 6.271 -16.783 9.781 1.00 98.38 282 PHE A CA 1
ATOM 2265 C C . PHE A 1 282 ? 5.463 -17.746 8.912 1.00 98.38 282 PHE A C 1
ATOM 2267 O O . PHE A 1 282 ? 5.842 -18.003 7.775 1.00 98.38 282 PHE A O 1
ATOM 2274 N N . ASP A 1 283 ? 4.352 -18.281 9.427 1.00 98.25 283 ASP A N 1
ATOM 2275 C CA . ASP A 1 283 ? 3.447 -19.143 8.644 1.00 98.25 283 ASP A CA 1
ATOM 2276 C C . ASP A 1 283 ? 2.659 -18.331 7.607 1.00 98.25 283 ASP A C 1
ATOM 2278 O O . ASP A 1 283 ? 2.565 -18.712 6.435 1.00 98.25 283 ASP A O 1
ATOM 2282 N N . TYR A 1 284 ? 2.126 -17.188 8.044 1.00 98.62 284 TYR A N 1
ATOM 2283 C CA . TYR A 1 284 ? 1.311 -16.290 7.235 1.00 98.62 284 TYR A CA 1
ATOM 2284 C C . TYR A 1 284 ? 1.901 -14.888 7.255 1.00 98.62 284 TYR A C 1
ATOM 2286 O O . TYR A 1 284 ? 2.183 -14.338 8.318 1.00 98.62 284 TYR A O 1
ATOM 2294 N N . LEU A 1 285 ? 2.080 -14.305 6.076 1.00 98.69 285 LEU A N 1
ATOM 2295 C CA . LEU A 1 285 ? 2.549 -12.938 5.933 1.00 98.69 285 LEU A CA 1
ATOM 2296 C C . LEU A 1 285 ? 1.542 -12.160 5.096 1.00 98.69 285 LEU A C 1
ATOM 2298 O O . LEU A 1 285 ? 1.164 -12.607 4.012 1.00 98.69 285 LEU A O 1
ATOM 2302 N N . LEU A 1 286 ? 1.118 -11.000 5.580 1.00 98.25 286 LEU A N 1
ATOM 2303 C CA . LEU A 1 286 ? 0.206 -10.130 4.851 1.00 98.25 286 LEU A CA 1
ATOM 2304 C C . LEU A 1 286 ? 0.534 -8.667 5.079 1.00 98.25 286 LEU A C 1
ATOM 2306 O O . LEU A 1 286 ? 0.900 -8.307 6.189 1.00 98.25 286 LEU A O 1
ATOM 2310 N N . THR A 1 287 ? 0.442 -7.845 4.034 1.00 96.19 287 THR A N 1
ATOM 2311 C CA . THR A 1 287 ? 0.688 -6.406 4.170 1.00 96.19 287 THR A CA 1
ATOM 2312 C C . THR A 1 287 ? 0.106 -5.593 3.020 1.00 96.19 287 THR A C 1
ATOM 2314 O O . THR A 1 287 ? -0.102 -6.094 1.909 1.00 96.19 287 THR A O 1
ATOM 2317 N N . ASN A 1 288 ? -0.111 -4.310 3.284 1.00 93.00 288 ASN A N 1
ATOM 2318 C CA . ASN A 1 288 ? -0.350 -3.285 2.279 1.00 93.00 288 ASN A CA 1
ATOM 2319 C C . ASN A 1 288 ? 0.725 -2.197 2.453 1.00 93.00 288 ASN A C 1
ATOM 2321 O O . ASN A 1 288 ? 0.546 -1.300 3.276 1.00 93.00 288 ASN A O 1
ATOM 2325 N N . PRO A 1 289 ? 1.863 -2.300 1.746 1.00 90.81 289 PRO A N 1
ATOM 2326 C CA . PRO A 1 289 ? 2.961 -1.361 1.884 1.00 90.81 289 PRO A CA 1
ATOM 2327 C C . PRO A 1 289 ? 2.620 -0.025 1.201 1.00 90.81 289 PRO A C 1
ATOM 2329 O O . PRO A 1 289 ? 1.748 0.025 0.330 1.00 90.81 289 PRO A O 1
ATOM 2332 N N . PRO A 1 290 ? 3.340 1.063 1.518 1.00 82.56 290 PRO A N 1
ATOM 2333 C CA . PRO A 1 290 ? 3.126 2.352 0.868 1.00 82.56 290 PRO A CA 1
ATOM 2334 C C . PRO A 1 290 ? 3.411 2.287 -0.645 1.00 82.56 290 PRO A C 1
ATOM 2336 O O . PRO A 1 290 ? 4.443 1.768 -1.083 1.00 82.56 290 PRO A O 1
ATOM 2339 N N . TYR A 1 291 ? 2.510 2.844 -1.461 1.00 80.69 291 TYR A N 1
ATOM 2340 C CA . TYR A 1 291 ? 2.628 2.815 -2.925 1.00 80.69 291 TYR A CA 1
ATOM 2341 C C . TYR A 1 291 ? 3.533 3.928 -3.450 1.00 80.69 291 TYR A C 1
ATOM 2343 O O . TYR A 1 291 ? 3.314 5.099 -3.152 1.00 80.69 291 TYR A O 1
ATOM 2351 N N . GLY A 1 292 ? 4.512 3.579 -4.294 1.00 69.06 292 GLY A N 1
ATOM 2352 C CA . GLY A 1 292 ? 5.343 4.563 -5.003 1.00 69.06 292 GLY A CA 1
ATOM 2353 C C . GLY A 1 292 ? 6.124 5.518 -4.091 1.00 69.06 292 GLY A C 1
ATOM 2354 O O . GLY A 1 292 ? 6.464 6.620 -4.515 1.00 69.06 292 GLY A O 1
ATOM 2355 N N . LYS A 1 293 ? 6.371 5.122 -2.835 1.00 76.50 293 LYS A N 1
ATOM 2356 C CA . LYS A 1 293 ? 7.176 5.895 -1.889 1.00 76.50 293 LYS A CA 1
ATOM 2357 C C . LYS A 1 293 ? 8.654 5.724 -2.210 1.00 76.50 293 LYS A C 1
ATOM 2359 O O . LYS A 1 293 ? 9.110 4.607 -2.487 1.00 76.50 293 LYS A O 1
ATOM 2364 N N . ASP A 1 294 ? 9.399 6.822 -2.122 1.00 88.62 294 ASP A N 1
ATOM 2365 C CA . ASP A 1 294 ? 10.847 6.752 -2.187 1.00 88.62 294 ASP A CA 1
ATOM 2366 C C . ASP A 1 294 ? 11.420 6.049 -0.946 1.00 88.62 294 ASP A C 1
ATOM 2368 O O . ASP A 1 294 ? 10.935 6.218 0.172 1.00 88.62 294 ASP A O 1
ATOM 2372 N N . TRP A 1 295 ? 12.475 5.261 -1.136 1.00 93.81 295 TRP A N 1
ATOM 2373 C CA . TRP A 1 295 ? 13.192 4.589 -0.044 1.00 93.81 295 TRP A CA 1
ATOM 2374 C C . TRP A 1 295 ? 14.560 5.232 0.213 1.00 93.81 295 TRP A C 1
ATOM 2376 O O . TRP A 1 295 ? 15.483 4.586 0.711 1.00 93.81 295 TRP A O 1
ATOM 2386 N N . LYS A 1 296 ? 14.717 6.530 -0.100 1.00 95.69 296 LYS A N 1
ATOM 2387 C CA . LYS A 1 296 ? 16.006 7.234 0.012 1.00 95.69 296 LYS A CA 1
ATOM 2388 C C . LYS A 1 296 ? 16.551 7.220 1.440 1.00 95.69 296 LYS A C 1
ATOM 2390 O O . LYS A 1 296 ? 17.760 7.120 1.636 1.00 95.69 296 LYS A O 1
ATOM 2395 N N . ARG A 1 297 ? 15.663 7.302 2.436 1.00 93.88 297 ARG A N 1
ATOM 2396 C CA . ARG A 1 297 ? 16.022 7.253 3.865 1.00 93.88 297 ARG A CA 1
ATOM 2397 C C . ARG A 1 297 ? 16.607 5.906 4.289 1.00 93.88 297 ARG A C 1
ATOM 2399 O O . ARG A 1 297 ? 17.440 5.878 5.186 1.00 93.88 297 ARG A O 1
ATOM 2406 N N . ASP A 1 298 ? 16.200 4.822 3.633 1.00 96.69 298 ASP A N 1
ATOM 2407 C CA . ASP A 1 298 ? 16.637 3.458 3.942 1.00 96.69 298 ASP A CA 1
ATOM 2408 C C . ASP A 1 298 ? 17.800 2.989 3.050 1.00 96.69 298 ASP A C 1
ATOM 2410 O O . ASP A 1 298 ? 18.322 1.890 3.237 1.00 96.69 298 ASP A O 1
ATOM 2414 N N . GLU A 1 299 ? 18.229 3.814 2.086 1.00 97.19 299 GLU A N 1
ATOM 2415 C CA . GLU A 1 299 ? 19.087 3.383 0.981 1.00 97.19 299 GLU A CA 1
ATOM 2416 C C . GLU A 1 299 ? 20.408 2.758 1.428 1.00 97.19 299 GLU A C 1
ATOM 2418 O O . GLU A 1 299 ? 20.809 1.727 0.890 1.00 97.19 299 GLU A O 1
ATOM 2423 N N . ALA A 1 300 ? 21.082 3.370 2.402 1.00 97.69 300 ALA A N 1
ATOM 2424 C CA . ALA A 1 300 ? 22.385 2.902 2.860 1.00 97.69 300 ALA A CA 1
ATOM 2425 C C . ALA A 1 300 ? 22.315 1.468 3.410 1.00 97.69 300 ALA A C 1
ATOM 2427 O O . ALA A 1 300 ? 23.124 0.623 3.032 1.00 97.69 300 ALA A O 1
ATOM 2428 N N . GLU A 1 301 ? 21.320 1.180 4.250 1.00 97.00 301 GLU A N 1
ATOM 2429 C CA . GLU A 1 301 ? 21.152 -0.148 4.846 1.00 97.00 301 GLU A CA 1
ATOM 2430 C C . GLU A 1 301 ? 20.599 -1.163 3.844 1.00 97.00 301 GLU A C 1
ATOM 2432 O O . GLU A 1 301 ? 21.053 -2.305 3.820 1.00 97.00 301 GLU A O 1
ATOM 2437 N N . VAL A 1 302 ? 19.696 -0.749 2.950 1.00 97.75 302 VAL A N 1
ATOM 2438 C CA . VAL A 1 302 ? 19.202 -1.609 1.862 1.00 97.75 302 VAL A CA 1
ATOM 2439 C C . VAL A 1 302 ? 20.346 -2.038 0.939 1.00 97.75 302 VAL A C 1
ATOM 2441 O O . VAL A 1 302 ? 20.453 -3.216 0.604 1.00 97.75 302 VAL A O 1
ATOM 2444 N N . ARG A 1 303 ? 21.238 -1.113 0.557 1.00 97.56 303 ARG A N 1
ATOM 2445 C CA . ARG A 1 303 ? 22.415 -1.432 -0.268 1.00 97.56 303 ARG A CA 1
ATOM 2446 C C . ARG A 1 303 ? 23.392 -2.346 0.464 1.00 97.56 303 ARG A C 1
ATOM 2448 O O . ARG A 1 303 ? 23.817 -3.338 -0.118 1.00 97.56 303 ARG A O 1
ATOM 2455 N N . ARG A 1 304 ? 23.683 -2.063 1.737 1.00 96.81 304 ARG A N 1
ATOM 2456 C CA . ARG A 1 304 ? 24.548 -2.910 2.574 1.00 96.81 304 ARG A CA 1
ATOM 2457 C C . ARG A 1 304 ? 24.006 -4.338 2.685 1.00 96.81 304 ARG A C 1
ATOM 2459 O O . ARG A 1 304 ? 24.767 -5.299 2.630 1.00 96.81 304 ARG A O 1
ATOM 2466 N N . ASP A 1 305 ? 22.694 -4.494 2.841 1.00 96.00 305 ASP A N 1
ATOM 2467 C CA . ASP A 1 305 ? 22.073 -5.815 2.921 1.00 96.00 305 ASP A CA 1
ATOM 2468 C C . ASP A 1 305 ? 22.048 -6.524 1.554 1.00 96.00 305 ASP A C 1
ATOM 2470 O O . ASP A 1 305 ? 22.273 -7.731 1.494 1.00 96.00 305 ASP A O 1
ATOM 2474 N N . ALA A 1 306 ? 21.873 -5.785 0.452 1.00 96.75 306 ALA A N 1
ATOM 2475 C CA . ALA A 1 306 ? 21.965 -6.317 -0.912 1.00 96.75 306 ALA A CA 1
ATOM 2476 C C . ALA A 1 306 ? 23.378 -6.805 -1.284 1.00 96.75 306 ALA A C 1
ATOM 2478 O O . ALA A 1 306 ? 23.513 -7.807 -1.985 1.00 96.75 306 ALA A O 1
ATOM 2479 N N . GLU A 1 307 ? 24.437 -6.160 -0.780 1.00 96.44 307 GLU A N 1
ATOM 2480 C CA . GLU A 1 307 ? 25.836 -6.590 -0.975 1.00 96.44 307 GLU A CA 1
ATOM 2481 C C . GLU A 1 307 ? 26.110 -8.000 -0.424 1.00 96.44 307 GLU A C 1
ATOM 2483 O O . GLU A 1 307 ? 27.050 -8.669 -0.853 1.00 96.44 307 GLU A O 1
ATOM 2488 N N . ARG A 1 308 ? 25.262 -8.493 0.486 1.00 94.88 308 ARG A N 1
ATOM 2489 C CA . ARG A 1 308 ? 25.327 -9.860 1.026 1.00 94.88 308 ARG A CA 1
ATOM 2490 C C . ARG A 1 308 ? 24.713 -10.905 0.084 1.00 94.88 308 ARG A C 1
ATOM 2492 O O . ARG A 1 308 ? 24.669 -12.087 0.434 1.00 94.88 308 ARG A O 1
ATOM 2499 N N . GLY A 1 309 ? 24.213 -10.501 -1.085 1.00 92.94 309 GLY A N 1
ATOM 2500 C CA . GLY A 1 309 ? 23.510 -11.376 -2.022 1.00 92.94 309 GLY A CA 1
ATOM 2501 C C . GLY A 1 309 ? 22.283 -12.029 -1.378 1.00 92.94 309 GLY A C 1
ATOM 2502 O O . GLY A 1 309 ? 21.615 -11.428 -0.539 1.00 92.94 309 GLY A O 1
ATOM 2503 N N . TYR A 1 310 ? 22.000 -13.288 -1.721 1.00 91.94 310 TYR A N 1
ATOM 2504 C CA . TYR A 1 310 ? 20.858 -14.041 -1.173 1.00 91.94 310 TYR A CA 1
ATOM 2505 C C . TYR A 1 310 ? 20.997 -14.437 0.309 1.00 91.94 310 TYR A C 1
ATOM 2507 O O . TYR A 1 310 ? 20.070 -15.013 0.874 1.00 91.94 310 TYR A O 1
ATOM 2515 N N . ALA A 1 311 ? 22.133 -14.141 0.955 1.00 89.94 311 ALA A N 1
ATOM 2516 C CA . ALA A 1 311 ? 22.243 -14.224 2.413 1.00 89.94 311 ALA A CA 1
ATOM 2517 C C . ALA A 1 311 ? 21.621 -12.998 3.118 1.00 89.94 311 ALA A C 1
ATOM 2519 O O . ALA A 1 311 ? 21.355 -13.054 4.321 1.00 89.94 311 ALA A O 1
ATOM 2520 N N . GLY A 1 312 ? 21.425 -11.892 2.388 1.00 90.88 312 GLY A N 1
ATOM 2521 C CA . GLY A 1 312 ? 20.609 -10.743 2.785 1.00 90.88 312 GLY A CA 1
ATOM 2522 C C . GLY A 1 312 ? 19.189 -10.827 2.213 1.00 90.88 312 GLY A C 1
ATOM 2523 O O . GLY A 1 312 ? 18.836 -11.776 1.513 1.00 90.88 312 GLY A O 1
ATOM 2524 N N . ARG A 1 313 ? 18.353 -9.826 2.505 1.00 94.50 313 ARG A N 1
ATOM 2525 C CA . ARG A 1 313 ? 16.951 -9.759 2.055 1.00 94.50 313 ARG A CA 1
ATOM 2526 C C . ARG A 1 313 ? 16.812 -9.300 0.609 1.00 94.50 313 ARG A C 1
ATOM 2528 O O . ARG A 1 313 ? 15.875 -9.711 -0.062 1.00 94.50 313 ARG A O 1
ATOM 2535 N N . PHE A 1 314 ? 17.725 -8.454 0.135 1.00 97.19 314 PHE A N 1
ATOM 2536 C CA . PHE A 1 314 ? 17.593 -7.750 -1.148 1.00 97.19 314 PHE A CA 1
ATOM 2537 C C . PHE A 1 314 ? 18.544 -8.277 -2.235 1.00 97.19 314 PHE A C 1
ATOM 2539 O O . PHE A 1 314 ? 18.988 -7.537 -3.111 1.00 97.19 314 PHE A O 1
ATOM 2546 N N . GLY A 1 315 ? 18.885 -9.567 -2.162 1.00 94.00 315 GLY A N 1
ATOM 2547 C CA . GLY A 1 315 ? 19.844 -10.210 -3.063 1.00 94.00 315 GLY A CA 1
ATOM 2548 C C . GLY A 1 315 ? 19.374 -10.372 -4.511 1.00 94.00 315 GLY A C 1
ATOM 2549 O O . GLY A 1 315 ? 20.209 -10.592 -5.383 1.00 94.00 315 GLY A O 1
ATOM 2550 N N . ALA A 1 316 ? 18.069 -10.253 -4.784 1.00 95.75 316 ALA A N 1
ATOM 2551 C CA . ALA A 1 316 ? 17.527 -10.381 -6.138 1.00 95.75 316 ALA A CA 1
ATOM 2552 C C . ALA A 1 316 ? 17.655 -9.092 -6.968 1.00 95.75 316 ALA A C 1
ATOM 2554 O O . ALA A 1 316 ? 17.354 -9.097 -8.157 1.00 95.75 316 ALA A O 1
ATOM 2555 N N . GLY A 1 317 ? 18.094 -7.991 -6.355 1.00 95.25 317 GLY A N 1
ATOM 2556 C CA . GLY A 1 317 ? 18.234 -6.693 -7.003 1.00 95.25 317 GLY A CA 1
ATOM 2557 C C . GLY A 1 317 ? 17.508 -5.584 -6.250 1.00 95.25 317 GLY A C 1
ATOM 2558 O O . GLY A 1 317 ? 16.738 -5.818 -5.314 1.00 95.25 317 GLY A O 1
ATOM 2559 N N . LEU A 1 318 ? 17.774 -4.347 -6.669 1.00 97.06 318 LEU A N 1
ATOM 2560 C CA . LEU A 1 318 ? 17.216 -3.141 -6.064 1.00 97.06 318 LEU A CA 1
ATOM 2561 C C . LEU A 1 318 ? 16.363 -2.391 -7.095 1.00 97.06 318 LEU A C 1
ATOM 2563 O O . LEU A 1 318 ? 16.883 -2.083 -8.170 1.00 97.06 318 LEU A O 1
ATOM 2567 N N . PRO A 1 319 ? 15.087 -2.078 -6.795 1.00 95.50 319 PRO A N 1
ATOM 2568 C CA . PRO A 1 319 ? 14.270 -1.249 -7.671 1.00 95.50 319 PRO A CA 1
ATOM 2569 C C . PRO A 1 319 ? 14.801 0.192 -7.694 1.00 95.50 319 PRO A C 1
ATOM 2571 O O . PRO A 1 319 ? 15.673 0.567 -6.907 1.00 95.50 319 PRO A O 1
ATOM 2574 N N . ARG A 1 320 ? 14.265 1.045 -8.568 1.00 93.56 320 ARG A N 1
ATOM 2575 C CA . ARG A 1 320 ? 14.542 2.491 -8.529 1.00 93.56 320 ARG A CA 1
ATOM 2576 C C . ARG A 1 320 ? 14.233 3.098 -7.153 1.00 93.56 320 ARG A C 1
ATOM 2578 O O . ARG A 1 320 ? 13.300 2.683 -6.469 1.00 93.56 320 ARG A O 1
ATOM 2585 N N . ILE A 1 321 ? 14.974 4.144 -6.773 1.00 94.38 321 ILE A N 1
ATOM 2586 C CA . ILE A 1 321 ? 14.816 4.824 -5.469 1.00 94.38 321 ILE A CA 1
ATOM 2587 C C . ILE A 1 321 ? 13.385 5.324 -5.239 1.00 94.38 321 ILE A C 1
ATOM 2589 O O . ILE A 1 321 ? 12.924 5.323 -4.106 1.00 94.38 321 ILE A O 1
ATOM 2593 N N . SER A 1 322 ? 12.682 5.729 -6.298 1.00 89.38 322 SER A N 1
ATOM 2594 C CA . SER A 1 322 ? 11.323 6.270 -6.227 1.00 89.38 322 SER A CA 1
ATOM 2595 C C . SER A 1 322 ? 10.214 5.224 -6.045 1.00 89.38 322 SER A C 1
ATOM 2597 O O . SER A 1 322 ? 9.052 5.607 -5.989 1.00 89.38 322 SER A O 1
ATOM 2599 N N . ASP A 1 323 ? 10.522 3.923 -5.993 1.00 90.31 323 ASP A N 1
ATOM 2600 C CA . ASP A 1 323 ? 9.505 2.874 -5.838 1.00 90.31 323 ASP A CA 1
ATOM 2601 C C . ASP A 1 323 ? 10.037 1.695 -5.009 1.00 90.31 323 ASP A C 1
ATOM 2603 O O . ASP A 1 323 ? 10.749 0.825 -5.507 1.00 90.31 323 ASP A O 1
ATOM 2607 N N . GLY A 1 324 ? 9.700 1.676 -3.716 1.00 93.00 324 GLY A N 1
ATOM 2608 C CA . GLY A 1 324 ? 10.157 0.653 -2.771 1.00 93.00 324 GLY A CA 1
ATOM 2609 C C . GLY A 1 324 ? 9.290 -0.610 -2.666 1.00 93.00 324 GLY A C 1
ATOM 2610 O O . GLY A 1 324 ? 9.633 -1.491 -1.880 1.00 93.00 324 GLY A O 1
ATOM 2611 N N . GLN A 1 325 ? 8.183 -0.749 -3.410 1.00 93.50 325 GLN A N 1
ATOM 2612 C CA . GLN A 1 325 ? 7.203 -1.835 -3.185 1.00 93.50 325 GLN A CA 1
ATOM 2613 C C . GLN A 1 325 ? 7.821 -3.242 -3.272 1.00 93.50 325 GLN A C 1
ATOM 2615 O O . GLN A 1 325 ? 7.568 -4.098 -2.422 1.00 93.50 325 GLN A O 1
ATOM 2620 N N . LEU A 1 326 ? 8.700 -3.471 -4.253 1.00 96.56 326 LEU A N 1
ATOM 2621 C CA . LEU A 1 326 ? 9.382 -4.758 -4.421 1.00 96.56 326 LEU A CA 1
ATOM 2622 C C . LEU A 1 326 ? 10.387 -5.068 -3.296 1.00 96.56 326 LEU A C 1
ATOM 2624 O O . LEU A 1 326 ? 10.702 -6.237 -3.082 1.00 96.56 326 LEU A O 1
ATOM 2628 N N . LEU A 1 327 ? 10.868 -4.068 -2.547 1.00 97.50 327 LEU A N 1
ATOM 2629 C CA . LEU A 1 327 ? 11.703 -4.307 -1.363 1.00 97.50 327 LEU A CA 1
ATOM 2630 C C . LEU A 1 327 ? 10.878 -4.919 -0.227 1.00 97.50 327 LEU A C 1
ATOM 2632 O O . LEU A 1 327 ? 11.333 -5.867 0.406 1.00 97.50 327 LEU A O 1
ATOM 2636 N N . PHE A 1 328 ? 9.648 -4.451 0.001 1.00 97.50 328 PHE A N 1
ATOM 2637 C CA . PHE A 1 328 ? 8.762 -5.056 1.002 1.00 97.50 328 PHE A CA 1
ATOM 2638 C C . PHE A 1 328 ? 8.411 -6.504 0.648 1.00 97.50 328 PHE A C 1
ATOM 2640 O O . PHE A 1 328 ? 8.442 -7.370 1.522 1.00 97.50 328 PHE A O 1
ATOM 2647 N N . LEU A 1 329 ? 8.170 -6.795 -0.635 1.00 97.81 329 LEU A N 1
ATOM 2648 C CA . LEU A 1 329 ? 7.960 -8.168 -1.092 1.00 97.81 329 LEU A CA 1
ATOM 2649 C C . LEU A 1 329 ? 9.204 -9.042 -0.860 1.00 97.81 329 LEU A C 1
ATOM 2651 O O . LEU A 1 329 ? 9.086 -10.115 -0.273 1.00 97.81 329 LEU A O 1
ATOM 2655 N N . GLN A 1 330 ? 10.399 -8.580 -1.246 1.00 97.88 330 GLN A N 1
ATOM 2656 C CA . GLN A 1 330 ? 11.651 -9.295 -0.961 1.00 97.88 330 GLN A CA 1
ATOM 2657 C C . GLN A 1 330 ? 11.846 -9.545 0.544 1.00 97.88 330 GLN A C 1
ATOM 2659 O O . GLN A 1 330 ? 12.189 -10.657 0.946 1.00 97.88 330 GLN A O 1
ATOM 2664 N N . HIS A 1 331 ? 11.554 -8.547 1.384 1.00 98.06 331 HIS A N 1
ATOM 2665 C CA . HIS A 1 331 ? 11.597 -8.683 2.840 1.00 98.06 331 HIS A CA 1
ATOM 2666 C C . HIS A 1 331 ? 10.661 -9.791 3.335 1.00 98.06 331 HIS A C 1
ATOM 2668 O O . HIS A 1 331 ? 11.105 -10.671 4.068 1.00 98.06 331 HIS A O 1
ATOM 2674 N N . MET A 1 332 ? 9.397 -9.810 2.899 1.00 98.38 332 MET A N 1
ATOM 2675 C CA . MET A 1 332 ? 8.451 -10.873 3.266 1.00 98.38 332 MET A CA 1
ATOM 2676 C C . MET A 1 332 ? 8.937 -12.254 2.809 1.00 98.38 332 MET A C 1
ATOM 2678 O O . MET A 1 332 ? 8.872 -13.215 3.574 1.00 98.38 332 MET A O 1
ATOM 2682 N N . LEU A 1 333 ? 9.477 -12.362 1.593 1.00 97.62 333 LEU A N 1
ATOM 2683 C CA . LEU A 1 333 ? 10.003 -13.625 1.067 1.00 97.62 333 LEU A CA 1
ATOM 2684 C C . LEU A 1 333 ? 11.198 -14.136 1.886 1.00 97.62 333 LEU A C 1
ATOM 2686 O O . LEU A 1 333 ? 11.265 -15.326 2.195 1.00 97.62 333 LEU A O 1
ATOM 2690 N N . GLY A 1 334 ? 12.077 -13.241 2.344 1.00 95.94 334 GLY A N 1
ATOM 2691 C CA . GLY A 1 334 ? 13.169 -13.573 3.267 1.00 95.94 334 GLY A CA 1
ATOM 2692 C C . GLY A 1 334 ? 12.708 -14.026 4.662 1.00 95.94 334 GLY A C 1
ATOM 2693 O O . GLY A 1 334 ? 13.495 -14.605 5.416 1.00 95.94 334 GLY A O 1
ATOM 2694 N N . ARG A 1 335 ? 11.434 -13.797 5.008 1.00 96.94 335 ARG A N 1
ATOM 2695 C CA . ARG A 1 335 ? 10.810 -14.135 6.300 1.00 96.94 335 ARG A CA 1
ATOM 2696 C C . ARG A 1 335 ? 9.937 -15.398 6.237 1.00 96.94 335 ARG A C 1
ATOM 2698 O O . ARG A 1 335 ? 9.310 -15.755 7.237 1.00 96.94 335 ARG A O 1
ATOM 2705 N N . MET A 1 336 ? 9.928 -16.111 5.109 1.00 97.75 336 MET A N 1
ATOM 2706 C CA . MET A 1 336 ? 9.232 -17.394 4.979 1.00 97.75 336 MET A CA 1
ATOM 2707 C C . MET A 1 336 ? 9.950 -18.523 5.736 1.00 97.75 336 MET A C 1
ATOM 2709 O O . MET A 1 336 ? 11.178 -18.618 5.719 1.00 97.75 336 MET A O 1
ATOM 2713 N N . LYS A 1 337 ? 9.182 -19.409 6.373 1.00 97.75 337 LYS A N 1
ATOM 2714 C CA . LYS A 1 337 ? 9.662 -20.681 6.926 1.00 97.75 337 LYS A CA 1
ATOM 2715 C C . LYS A 1 337 ? 10.146 -21.595 5.812 1.00 97.75 337 LYS A C 1
ATOM 2717 O O . LYS A 1 337 ? 9.635 -21.549 4.691 1.00 97.75 337 LYS A O 1
ATOM 2722 N N . ASP A 1 338 ? 11.091 -22.467 6.133 1.00 95.38 338 ASP A N 1
ATOM 2723 C CA . ASP A 1 338 ? 11.531 -23.501 5.202 1.00 95.38 338 ASP A CA 1
ATOM 2724 C C . ASP A 1 338 ? 10.355 -24.446 4.865 1.00 95.38 338 ASP A C 1
ATOM 2726 O O . ASP A 1 338 ? 9.583 -24.803 5.763 1.00 95.38 338 ASP A O 1
ATOM 2730 N N . PRO A 1 339 ? 10.182 -24.891 3.605 1.00 94.62 339 PRO A N 1
ATOM 2731 C CA . PRO A 1 339 ? 9.133 -25.847 3.245 1.00 94.62 339 PRO A CA 1
ATOM 2732 C C . PRO A 1 339 ? 9.149 -27.141 4.077 1.00 94.62 339 PRO A C 1
ATOM 2734 O O . PRO A 1 339 ? 8.093 -27.736 4.297 1.00 94.62 339 PRO A O 1
ATOM 2737 N N . ARG A 1 340 ? 10.319 -2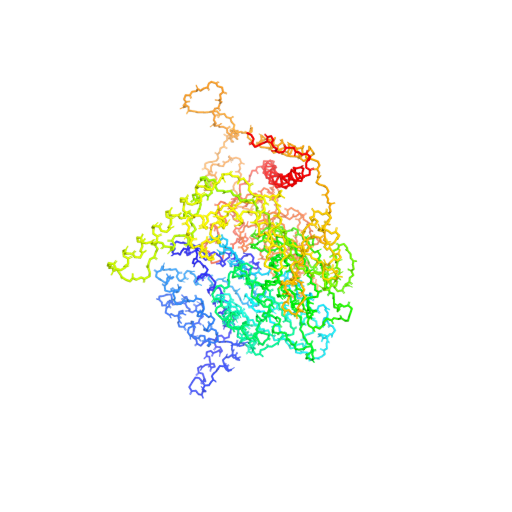7.566 4.582 1.00 93.50 340 ARG A N 1
ATOM 2738 C CA . ARG A 1 340 ? 10.478 -28.728 5.478 1.00 93.50 340 ARG A CA 1
ATOM 2739 C C . ARG A 1 340 ? 9.862 -28.503 6.861 1.00 93.50 340 ARG A C 1
ATOM 2741 O O . ARG A 1 340 ? 9.475 -29.468 7.509 1.00 93.50 340 ARG A O 1
ATOM 2748 N N . GLU A 1 341 ? 9.730 -27.250 7.286 1.00 92.12 341 GLU A N 1
ATOM 2749 C CA . GLU A 1 341 ? 9.081 -26.834 8.539 1.00 92.12 341 GLU A CA 1
ATOM 2750 C C . GLU A 1 341 ? 7.599 -26.489 8.339 1.00 92.12 341 GLU A C 1
ATOM 2752 O O . GLU A 1 341 ? 6.950 -25.910 9.208 1.00 92.12 341 GLU A O 1
ATOM 2757 N N . GLY A 1 342 ? 7.052 -26.836 7.174 1.00 90.62 342 GLY A N 1
ATOM 2758 C CA . GLY A 1 342 ? 5.676 -26.552 6.810 1.00 90.62 342 GLY A CA 1
ATOM 2759 C C . GLY A 1 342 ? 5.517 -25.348 5.895 1.00 90.62 342 GLY A C 1
ATOM 2760 O O . GLY A 1 342 ? 4.419 -25.218 5.377 1.00 90.62 342 GLY A O 1
ATOM 2761 N N . GLY A 1 343 ? 6.558 -24.545 5.631 1.00 96.31 343 GLY A N 1
ATOM 2762 C CA . GLY A 1 343 ? 6.560 -23.417 4.685 1.00 96.31 343 GLY A CA 1
ATOM 2763 C C . GLY A 1 343 ? 5.621 -22.254 5.037 1.00 96.31 343 GLY A C 1
ATOM 2764 O O . GLY A 1 343 ? 5.032 -22.213 6.115 1.00 96.31 343 GLY A O 1
ATOM 2765 N N . SER A 1 344 ? 5.465 -21.308 4.107 1.00 98.44 344 SER A N 1
ATOM 2766 C CA . SER A 1 344 ? 4.716 -20.059 4.328 1.00 98.44 344 SER A CA 1
ATOM 2767 C C . SER A 1 344 ? 3.748 -19.720 3.203 1.00 98.44 344 SER A C 1
ATOM 2769 O O . SER A 1 344 ? 3.837 -20.244 2.087 1.00 98.44 344 SER A O 1
ATOM 2771 N N . ARG A 1 345 ? 2.809 -18.818 3.495 1.00 98.50 345 ARG A N 1
ATOM 2772 C CA . ARG A 1 345 ? 1.945 -18.161 2.503 1.00 98.50 345 ARG A CA 1
ATOM 2773 C C . ARG A 1 345 ? 2.005 -16.646 2.702 1.00 98.50 345 ARG A C 1
ATOM 2775 O O . ARG A 1 345 ? 2.013 -16.173 3.836 1.00 98.50 345 ARG A O 1
ATOM 2782 N N . VAL A 1 346 ? 2.070 -15.909 1.599 1.00 98.75 346 VAL A N 1
ATOM 2783 C CA . VAL A 1 346 ? 2.271 -14.457 1.547 1.00 98.75 346 VAL A CA 1
ATOM 2784 C C . VAL A 1 346 ? 1.149 -13.825 0.726 1.00 98.75 346 VAL A C 1
ATOM 2786 O O . VAL A 1 346 ? 0.859 -14.308 -0.368 1.00 98.75 346 VAL A O 1
ATOM 2789 N N . ALA A 1 347 ? 0.540 -12.752 1.226 1.00 98.56 347 ALA A N 1
ATOM 2790 C CA . ALA A 1 347 ? -0.395 -11.917 0.477 1.00 98.56 347 ALA A CA 1
ATOM 2791 C C . ALA A 1 347 ? 0.008 -10.445 0.588 1.00 98.56 347 ALA A C 1
ATOM 2793 O O . ALA A 1 347 ? 0.062 -9.892 1.680 1.00 98.56 347 ALA A O 1
ATOM 2794 N N . ILE A 1 348 ? 0.275 -9.789 -0.533 1.00 97.94 348 ILE A N 1
ATOM 2795 C CA . ILE A 1 348 ? 0.676 -8.378 -0.551 1.00 97.94 348 ILE A CA 1
ATOM 2796 C C . ILE A 1 348 ? -0.203 -7.603 -1.528 1.00 97.94 348 ILE A C 1
ATOM 2798 O O . ILE A 1 348 ? -0.473 -8.082 -2.631 1.00 97.94 348 ILE A O 1
ATOM 2802 N N . VAL A 1 349 ? -0.661 -6.418 -1.128 1.00 95.50 349 VAL A N 1
ATOM 2803 C CA . VAL A 1 349 ? -1.340 -5.489 -2.043 1.00 95.50 349 VAL A CA 1
ATOM 2804 C C . VAL A 1 349 ? -0.305 -4.583 -2.693 1.00 95.50 349 VAL A C 1
ATOM 2806 O O . VAL A 1 349 ? 0.538 -4.025 -2.004 1.00 95.50 349 VAL A O 1
ATOM 2809 N N . MET A 1 350 ? -0.362 -4.410 -4.010 1.00 93.25 350 MET A N 1
ATOM 2810 C CA . MET A 1 350 ? 0.494 -3.468 -4.737 1.00 93.25 350 MET A CA 1
ATOM 2811 C C . MET A 1 350 ? -0.295 -2.761 -5.839 1.00 93.25 350 MET A C 1
ATOM 2813 O O . MET A 1 350 ? -1.348 -3.234 -6.271 1.00 93.25 350 MET A O 1
ATOM 2817 N N . ASN A 1 351 ? 0.220 -1.635 -6.331 1.00 91.06 351 ASN A N 1
ATOM 2818 C CA . ASN A 1 351 ? -0.283 -1.047 -7.573 1.00 91.06 351 ASN A CA 1
ATOM 2819 C C . ASN A 1 351 ? 0.234 -1.824 -8.806 1.00 91.06 351 ASN A C 1
ATOM 2821 O O . ASN A 1 351 ? 0.848 -2.884 -8.687 1.00 91.06 351 ASN A O 1
ATOM 2825 N N . ALA A 1 352 ? -0.013 -1.307 -10.012 1.00 90.88 352 ALA A N 1
ATOM 2826 C CA . ALA A 1 352 ? 0.406 -1.977 -11.244 1.00 90.88 352 ALA A CA 1
ATOM 2827 C C . ALA A 1 352 ? 1.933 -1.965 -11.489 1.00 90.88 352 ALA A C 1
ATOM 2829 O O . ALA A 1 352 ? 2.429 -2.788 -12.252 1.00 90.88 352 ALA A O 1
ATOM 2830 N N . SER A 1 353 ? 2.691 -1.053 -10.863 1.00 90.62 353 SER A N 1
ATOM 2831 C CA . SER A 1 353 ? 4.113 -0.817 -11.177 1.00 90.62 353 SER A CA 1
ATOM 2832 C C . SER A 1 353 ? 4.987 -2.080 -11.051 1.00 90.62 353 SER A C 1
ATOM 2834 O O . SER A 1 353 ? 5.708 -2.381 -12.011 1.00 90.62 353 SER A O 1
ATOM 2836 N N . PRO A 1 354 ? 4.893 -2.880 -9.966 1.00 94.44 354 PRO A N 1
ATOM 2837 C CA . PRO A 1 354 ? 5.659 -4.118 -9.812 1.00 94.44 354 PRO A CA 1
ATOM 2838 C C . PRO A 1 354 ? 5.439 -5.172 -10.901 1.00 94.44 354 PRO A C 1
ATOM 2840 O O . PRO A 1 354 ? 6.297 -6.038 -11.057 1.00 94.44 354 PRO A O 1
ATOM 2843 N N . LEU A 1 355 ? 4.335 -5.116 -11.657 1.00 94.75 355 LEU A N 1
ATOM 2844 C CA . LEU A 1 355 ? 4.006 -6.111 -12.683 1.00 94.75 355 LEU A CA 1
ATOM 2845 C C . LEU A 1 355 ? 4.910 -6.020 -13.921 1.00 94.75 355 LEU A C 1
ATOM 2847 O O . LEU A 1 355 ? 5.238 -7.052 -14.498 1.00 94.75 355 LEU A O 1
ATOM 2851 N N . PHE A 1 356 ? 5.307 -4.814 -14.336 1.00 91.44 356 PHE A N 1
ATOM 2852 C CA . PHE A 1 356 ? 5.957 -4.598 -15.641 1.00 91.44 356 PHE A CA 1
ATOM 2853 C C . PHE A 1 356 ? 7.096 -3.571 -15.633 1.00 91.44 356 PHE A C 1
ATOM 2855 O O . PHE A 1 356 ? 7.814 -3.450 -16.617 1.00 91.44 356 PHE A O 1
ATOM 2862 N N . THR A 1 357 ? 7.286 -2.808 -14.554 1.00 91.31 357 THR A N 1
ATOM 2863 C CA . THR A 1 357 ? 8.368 -1.814 -14.507 1.00 91.31 357 THR A CA 1
ATOM 2864 C C . THR A 1 357 ? 9.737 -2.486 -14.543 1.00 91.31 357 THR A C 1
ATOM 2866 O O . THR A 1 357 ? 9.937 -3.496 -13.872 1.00 91.31 357 THR A O 1
ATOM 2869 N N . GLY A 1 358 ? 10.697 -1.867 -15.228 1.00 90.06 358 GLY A N 1
ATOM 2870 C CA . GLY A 1 358 ? 12.094 -2.293 -15.252 1.00 90.06 358 GLY A CA 1
ATOM 2871 C C . GLY A 1 358 ? 12.413 -3.139 -16.477 1.00 90.06 358 GLY A C 1
ATOM 2872 O O . GLY A 1 358 ? 11.659 -4.043 -16.828 1.00 90.06 358 GLY A O 1
ATOM 2873 N N . ASP A 1 359 ? 13.522 -2.798 -17.124 1.00 92.56 359 ASP A N 1
ATOM 2874 C CA . ASP A 1 359 ? 14.011 -3.470 -18.326 1.00 92.56 359 ASP A CA 1
ATOM 2875 C C . ASP A 1 359 ? 14.725 -4.789 -17.981 1.00 92.56 359 ASP A C 1
ATOM 2877 O O . ASP A 1 359 ? 15.065 -5.039 -16.821 1.00 92.56 359 ASP A O 1
ATOM 2881 N N . ALA A 1 360 ? 14.993 -5.631 -18.978 1.00 94.31 360 ALA A N 1
ATOM 2882 C CA . ALA A 1 360 ? 15.737 -6.874 -18.783 1.00 94.31 360 ALA A CA 1
ATOM 2883 C C . ALA A 1 360 ? 17.097 -6.622 -18.096 1.00 94.31 360 ALA A C 1
ATOM 2885 O O . ALA A 1 360 ? 17.889 -5.777 -18.520 1.00 94.31 360 ALA A O 1
ATOM 2886 N N . GLY A 1 361 ? 17.370 -7.355 -17.013 1.00 92.38 361 GLY A N 1
ATOM 2887 C CA . GLY A 1 361 ? 18.546 -7.155 -16.160 1.00 92.38 361 GLY A CA 1
ATOM 2888 C C . GLY A 1 361 ? 18.483 -5.962 -15.190 1.00 92.38 361 GLY A C 1
ATOM 2889 O O . GLY A 1 361 ? 19.444 -5.750 -14.449 1.00 92.38 361 GLY A O 1
ATOM 2890 N N . SER A 1 362 ? 17.394 -5.182 -15.157 1.00 95.19 362 SER A N 1
ATOM 2891 C CA . SER A 1 362 ? 17.164 -4.188 -14.098 1.00 95.19 362 SER A CA 1
ATOM 2892 C C . SER A 1 362 ? 16.708 -4.860 -12.801 1.00 95.19 362 SER A C 1
ATOM 2894 O O . SER A 1 362 ? 16.208 -5.985 -12.809 1.00 95.19 362 SER A O 1
ATOM 2896 N N . GLY A 1 363 ? 16.838 -4.156 -11.672 1.00 95.94 363 GLY A N 1
ATOM 2897 C CA . GLY A 1 363 ? 16.478 -4.707 -10.367 1.00 95.94 363 GLY A CA 1
ATOM 2898 C C . GLY A 1 363 ? 15.018 -5.149 -10.269 1.00 95.94 363 GLY A C 1
ATOM 2899 O O . GLY A 1 363 ? 14.755 -6.234 -9.770 1.00 95.94 363 GLY A O 1
ATOM 2900 N N . GLU A 1 364 ? 14.059 -4.377 -10.786 1.00 96.56 364 GLU A N 1
ATOM 2901 C CA . GLU A 1 364 ? 12.645 -4.775 -10.768 1.00 96.56 364 GLU A CA 1
ATOM 2902 C C . GLU A 1 364 ? 12.388 -6.064 -11.564 1.00 96.56 364 GLU A C 1
ATOM 2904 O O . GLU A 1 364 ? 11.670 -6.952 -11.094 1.00 96.56 364 GLU A O 1
ATOM 2909 N N . SER A 1 365 ? 12.995 -6.179 -12.750 1.00 97.00 365 SER A N 1
ATOM 2910 C CA . SER A 1 365 ? 12.877 -7.372 -13.587 1.00 97.00 365 SER A CA 1
ATOM 2911 C C . SER A 1 365 ? 13.568 -8.581 -12.955 1.00 97.00 365 SER A C 1
ATOM 2913 O O . SER A 1 365 ? 13.011 -9.677 -12.978 1.00 97.00 365 SER A O 1
ATOM 2915 N N . GLU A 1 366 ? 14.740 -8.404 -12.341 1.00 97.50 366 GLU A N 1
ATOM 2916 C CA . GLU A 1 366 ? 15.456 -9.488 -11.659 1.00 97.50 366 GLU A CA 1
ATOM 2917 C C . GLU A 1 366 ? 14.734 -9.981 -10.401 1.00 97.50 366 GLU A C 1
ATOM 2919 O O . GLU A 1 366 ? 14.716 -11.184 -10.139 1.00 97.50 366 GLU A O 1
ATOM 2924 N N . ILE 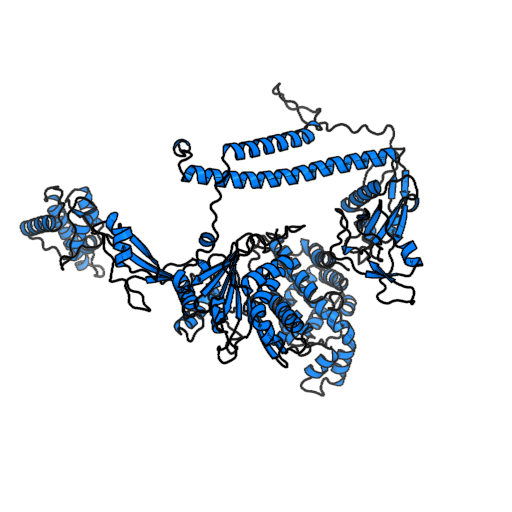A 1 367 ? 14.047 -9.097 -9.673 1.00 98.06 367 ILE A N 1
ATOM 2925 C CA . ILE A 1 367 ? 13.190 -9.499 -8.551 1.00 98.06 367 ILE A CA 1
ATOM 2926 C C . ILE A 1 367 ? 12.019 -10.354 -9.053 1.00 98.06 367 ILE A C 1
ATOM 2928 O O . ILE A 1 367 ? 11.745 -11.409 -8.479 1.00 98.06 367 ILE A O 1
ATOM 2932 N N . ARG A 1 368 ? 11.342 -9.956 -10.143 1.00 98.12 368 ARG A N 1
ATOM 2933 C CA . ARG A 1 368 ? 10.280 -10.782 -10.752 1.00 98.12 368 ARG A CA 1
ATOM 2934 C C . ARG A 1 368 ? 10.814 -12.123 -11.249 1.00 98.12 368 ARG A C 1
ATOM 2936 O O . ARG A 1 368 ? 10.205 -13.151 -10.957 1.00 98.12 368 ARG A O 1
ATOM 2943 N N . ARG A 1 369 ? 11.956 -12.111 -11.944 1.00 97.56 369 ARG A N 1
ATOM 2944 C CA . ARG A 1 369 ? 12.666 -13.312 -12.401 1.00 97.56 369 ARG A CA 1
ATOM 2945 C C . ARG A 1 369 ? 12.926 -14.258 -11.235 1.00 97.56 369 ARG A C 1
ATOM 2947 O O . ARG A 1 369 ? 12.534 -15.415 -11.294 1.00 97.56 369 ARG A O 1
ATOM 2954 N N . TRP A 1 370 ? 13.494 -13.751 -10.142 1.00 97.56 370 TRP A N 1
ATOM 2955 C CA . TRP A 1 370 ? 13.767 -14.527 -8.934 1.00 97.56 370 TRP A CA 1
ATOM 2956 C C . TRP A 1 370 ? 12.504 -15.167 -8.349 1.00 97.56 370 TRP A C 1
ATOM 2958 O O . TRP A 1 370 ? 12.510 -16.356 -8.033 1.00 97.56 370 TRP A O 1
ATOM 2968 N N . ILE A 1 371 ? 11.408 -14.415 -8.251 1.00 98.25 371 ILE A N 1
ATOM 2969 C CA . ILE A 1 371 ? 10.130 -14.910 -7.722 1.00 98.25 371 ILE A CA 1
ATOM 2970 C C . ILE A 1 371 ? 9.536 -16.026 -8.600 1.00 98.25 371 ILE A C 1
ATOM 2972 O O . ILE A 1 371 ? 9.020 -17.018 -8.075 1.00 98.25 371 ILE A O 1
ATOM 2976 N N . LEU A 1 372 ? 9.574 -15.854 -9.924 1.00 98.06 372 LEU A N 1
ATOM 2977 C CA . LEU A 1 372 ? 8.990 -16.787 -10.891 1.00 98.06 372 LEU A CA 1
ATOM 2978 C C . LEU A 1 372 ? 9.841 -18.049 -11.070 1.00 98.06 372 LEU A C 1
ATOM 2980 O O . LEU A 1 372 ? 9.287 -19.145 -11.111 1.00 98.06 372 LEU A O 1
ATOM 2984 N N . GLU A 1 373 ? 11.169 -17.917 -11.105 1.00 96.69 373 GLU A N 1
ATOM 2985 C CA . GLU A 1 373 ? 12.107 -19.046 -11.205 1.00 96.69 373 GLU A CA 1
ATOM 2986 C C . GLU A 1 373 ? 12.113 -19.909 -9.935 1.00 96.69 373 GLU A C 1
ATOM 2988 O O . GLU A 1 373 ? 12.249 -21.127 -10.024 1.00 96.69 373 GLU A O 1
ATOM 2993 N N . ASN A 1 374 ? 11.892 -19.314 -8.756 1.00 97.38 374 ASN A N 1
ATOM 2994 C CA . ASN A 1 374 ? 11.684 -20.073 -7.517 1.00 97.38 374 ASN A CA 1
ATOM 2995 C C . ASN A 1 374 ? 10.262 -20.653 -7.384 1.00 97.38 374 ASN A C 1
ATOM 2997 O O . ASN A 1 374 ? 9.954 -21.298 -6.380 1.00 97.38 374 ASN A O 1
ATOM 3001 N N . ASP A 1 375 ? 9.395 -20.433 -8.377 1.00 98.19 375 ASP A N 1
ATOM 3002 C CA . ASP A 1 375 ? 8.014 -20.916 -8.411 1.00 98.19 375 ASP A CA 1
ATOM 3003 C C . ASP A 1 375 ? 7.193 -20.487 -7.180 1.00 98.19 375 ASP A C 1
ATOM 3005 O O . ASP A 1 375 ? 6.364 -21.242 -6.674 1.00 98.19 375 ASP A O 1
ATOM 3009 N N . TRP A 1 376 ? 7.410 -19.269 -6.668 1.00 98.50 376 TRP A N 1
ATOM 3010 C CA . TRP A 1 376 ? 6.701 -18.786 -5.475 1.00 98.50 376 TRP A CA 1
ATOM 3011 C C . TRP A 1 376 ? 5.398 -18.064 -5.785 1.00 98.50 376 TRP A C 1
ATOM 3013 O O . TRP A 1 376 ? 4.448 -18.175 -5.014 1.00 98.50 376 TRP A O 1
ATOM 3023 N N . LEU A 1 377 ? 5.321 -17.332 -6.898 1.00 98.62 377 LEU A N 1
ATOM 3024 C CA . LEU A 1 377 ? 4.110 -16.600 -7.272 1.00 98.62 377 LEU A CA 1
ATOM 3025 C C . LEU A 1 377 ? 2.989 -17.575 -7.641 1.00 98.62 377 LEU A C 1
ATOM 3027 O O . LEU A 1 377 ? 3.078 -18.258 -8.654 1.00 98.62 377 LEU A O 1
ATOM 3031 N N . GLU A 1 378 ? 1.939 -17.657 -6.830 1.00 98.00 378 GLU A N 1
ATOM 3032 C CA . GLU A 1 378 ? 0.836 -18.604 -7.022 1.00 98.00 378 GLU A CA 1
ATOM 3033 C C . GLU A 1 378 ? -0.338 -17.970 -7.767 1.00 98.00 378 GLU A C 1
ATOM 3035 O O . GLU A 1 378 ? -0.892 -18.591 -8.678 1.00 98.00 378 GLU A O 1
ATOM 3040 N N . ALA A 1 379 ? -0.697 -16.733 -7.408 1.00 98.62 379 ALA A N 1
ATOM 3041 C CA . ALA A 1 379 ? -1.731 -15.982 -8.103 1.00 98.62 379 ALA A CA 1
ATOM 3042 C C . ALA A 1 379 ? -1.550 -14.461 -8.013 1.00 98.62 379 ALA A C 1
ATOM 3044 O O . ALA A 1 379 ? -0.945 -13.951 -7.071 1.00 98.62 379 ALA A O 1
ATOM 3045 N N . ILE A 1 380 ? -2.135 -13.740 -8.971 1.00 98.69 380 ILE A N 1
ATOM 3046 C CA . ILE A 1 380 ? -2.328 -12.286 -8.921 1.00 98.69 380 ILE A CA 1
ATOM 3047 C C . ILE A 1 380 ? -3.805 -11.995 -9.163 1.00 98.69 380 ILE A C 1
ATOM 3049 O O . ILE A 1 380 ? -4.367 -12.441 -10.162 1.00 98.69 380 ILE A O 1
ATOM 3053 N N . ILE A 1 381 ? -4.422 -11.236 -8.262 1.00 98.62 381 ILE A N 1
ATOM 3054 C CA . ILE A 1 381 ? -5.831 -10.857 -8.326 1.00 98.62 381 ILE A CA 1
ATOM 3055 C C . ILE A 1 381 ? -5.915 -9.354 -8.590 1.00 98.62 381 ILE A C 1
ATOM 3057 O O . ILE A 1 381 ? -5.489 -8.574 -7.742 1.00 98.62 381 ILE A O 1
ATOM 3061 N N . ALA A 1 382 ? -6.465 -8.942 -9.734 1.00 97.88 382 ALA A N 1
ATOM 3062 C CA . ALA A 1 382 ? -6.765 -7.538 -10.010 1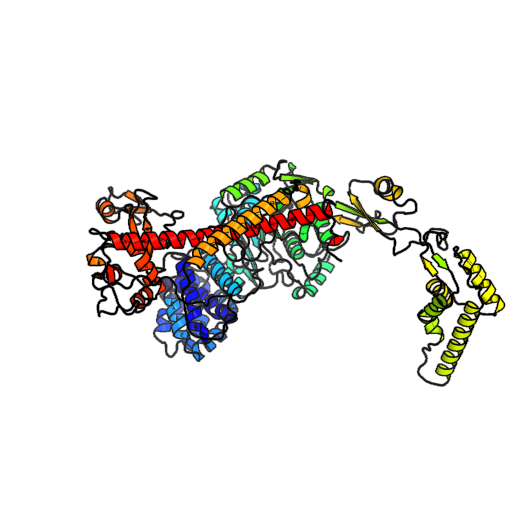.00 97.88 382 ALA A CA 1
ATOM 3063 C C . ALA A 1 382 ? -8.031 -7.119 -9.261 1.00 97.88 382 ALA A C 1
ATOM 3065 O O . ALA A 1 382 ? -9.088 -7.719 -9.447 1.00 97.88 382 ALA A O 1
ATOM 3066 N N . LEU A 1 383 ? -7.921 -6.104 -8.409 1.00 96.75 383 LEU A N 1
ATOM 3067 C CA . LEU A 1 383 ? -9.032 -5.589 -7.620 1.00 96.75 383 LEU A CA 1
ATOM 3068 C C . LEU A 1 383 ? -9.782 -4.471 -8.366 1.00 96.75 383 LEU A C 1
ATOM 3070 O O . LEU A 1 383 ? -9.195 -3.783 -9.206 1.00 96.75 383 LEU A O 1
ATOM 3074 N N . PRO A 1 384 ? -11.066 -4.240 -8.039 1.00 94.44 384 PRO A N 1
ATOM 3075 C CA . PRO A 1 384 ? -11.795 -3.069 -8.504 1.00 94.44 384 PRO A CA 1
ATOM 3076 C C . PRO A 1 384 ? -11.070 -1.753 -8.179 1.00 94.44 384 PRO A C 1
ATOM 3078 O O . PRO A 1 384 ? -10.519 -1.565 -7.094 1.00 94.44 384 PRO A O 1
ATOM 3081 N N . GLU A 1 385 ? -11.114 -0.805 -9.113 1.00 90.69 385 GLU A N 1
ATOM 3082 C CA . GLU A 1 385 ? -10.710 0.584 -8.860 1.00 90.69 385 GLU A CA 1
ATOM 3083 C C . GLU A 1 385 ? -11.587 1.223 -7.771 1.00 90.69 385 GLU A C 1
ATOM 3085 O O . GLU A 1 385 ? -12.688 0.745 -7.497 1.00 90.69 385 GLU A O 1
ATOM 3090 N N . GLN A 1 386 ? -11.135 2.328 -7.168 1.00 86.25 386 GLN A N 1
ATOM 3091 C CA . GLN A 1 386 ? -11.904 3.081 -6.157 1.00 86.25 386 GLN A CA 1
ATOM 3092 C C . GLN A 1 386 ? -12.343 2.244 -4.936 1.00 86.25 386 GLN A C 1
ATOM 3094 O O . GLN A 1 386 ? -13.380 2.517 -4.320 1.00 86.25 386 GLN A O 1
ATOM 3099 N N . LEU A 1 387 ? -11.566 1.214 -4.584 1.00 86.62 387 LEU A N 1
ATOM 3100 C CA . LEU A 1 387 ? -11.741 0.450 -3.345 1.00 86.62 387 LEU A CA 1
ATOM 3101 C C . LEU A 1 387 ? -11.009 1.056 -2.158 1.00 86.62 387 LEU A C 1
ATOM 3103 O O . LEU A 1 387 ? -11.451 0.878 -1.025 1.00 86.62 387 LEU A O 1
ATOM 3107 N N . PHE A 1 388 ? -9.897 1.738 -2.399 1.00 83.50 388 PHE A N 1
ATOM 3108 C CA . PHE A 1 388 ? -9.088 2.340 -1.351 1.00 83.50 388 PHE A CA 1
ATOM 3109 C C . PHE A 1 388 ? -9.528 3.783 -1.119 1.00 83.50 388 PHE A C 1
ATOM 3111 O O . PHE A 1 388 ? -9.923 4.485 -2.045 1.00 83.50 388 PHE A O 1
ATOM 3118 N N . TYR A 1 389 ? -9.438 4.236 0.130 1.00 71.00 389 TYR A N 1
ATOM 3119 C CA . TYR A 1 389 ? -9.846 5.585 0.541 1.00 71.00 389 TYR A CA 1
ATOM 3120 C C . TYR A 1 389 ? -9.061 6.702 -0.156 1.00 71.00 389 TYR A C 1
ATOM 3122 O O . TYR A 1 389 ? -9.553 7.818 -0.282 1.00 71.00 389 TYR A O 1
ATOM 3130 N N . ASN A 1 390 ? -7.853 6.383 -0.617 1.00 68.38 390 ASN A N 1
ATOM 3131 C CA . ASN A 1 390 ? -6.806 7.353 -0.938 1.00 68.38 390 ASN A CA 1
ATOM 3132 C C . ASN A 1 390 ? -6.378 7.305 -2.402 1.00 68.38 390 ASN A C 1
ATOM 3134 O O . ASN A 1 390 ? -5.475 8.033 -2.805 1.00 68.38 390 ASN A O 1
ATOM 3138 N N . THR A 1 391 ? -6.917 6.347 -3.155 1.00 70.88 391 THR A N 1
ATOM 3139 C CA . THR A 1 391 ? -6.571 6.190 -4.555 1.00 70.88 391 THR A CA 1
ATOM 3140 C C . THR A 1 391 ? -7.687 5.505 -5.328 1.00 70.88 391 THR A C 1
ATOM 3142 O O . THR A 1 391 ? -8.213 4.463 -4.932 1.00 70.88 391 THR A O 1
ATOM 3145 N N . GLY A 1 392 ? -8.009 6.084 -6.481 1.00 73.81 392 GLY A N 1
ATOM 3146 C CA . GLY A 1 392 ? -8.818 5.441 -7.510 1.00 73.81 392 GLY A CA 1
ATOM 3147 C C . GLY A 1 392 ? -8.049 4.444 -8.384 1.00 73.81 392 GLY A C 1
ATOM 3148 O O . GLY A 1 392 ? -8.657 3.867 -9.276 1.00 73.81 392 GLY A O 1
ATOM 3149 N N . ILE A 1 393 ? -6.741 4.248 -8.171 1.00 80.81 393 ILE A N 1
ATOM 3150 C CA . ILE A 1 393 ? -5.884 3.421 -9.037 1.00 80.81 393 ILE A CA 1
ATOM 3151 C C . ILE A 1 393 ? -6.224 1.927 -8.896 1.00 80.81 393 ILE A C 1
ATOM 3153 O O . ILE A 1 393 ? -6.610 1.451 -7.827 1.00 80.81 393 ILE A O 1
ATOM 3157 N N . ALA A 1 394 ? -6.027 1.173 -9.980 1.00 87.50 394 ALA A N 1
ATOM 3158 C CA . ALA A 1 394 ? -6.082 -0.284 -9.970 1.00 87.50 394 ALA A CA 1
ATOM 3159 C C . ALA A 1 394 ? -4.997 -0.890 -9.059 1.00 87.50 394 ALA A C 1
ATOM 3161 O O . ALA A 1 394 ? -3.802 -0.601 -9.181 1.00 87.50 394 ALA A O 1
ATOM 3162 N N . THR A 1 395 ? -5.423 -1.774 -8.163 1.00 93.31 395 THR A N 1
ATOM 3163 C CA . THR A 1 395 ? -4.562 -2.469 -7.198 1.00 93.31 395 THR A CA 1
ATOM 3164 C C . THR A 1 395 ? -4.660 -3.975 -7.392 1.00 93.31 395 THR A C 1
ATOM 3166 O O . THR A 1 395 ? -5.619 -4.483 -7.972 1.00 93.31 395 THR A O 1
ATOM 3169 N N . TYR A 1 396 ? -3.645 -4.693 -6.928 1.00 96.62 396 TYR A N 1
ATOM 3170 C CA . TYR A 1 396 ? -3.496 -6.123 -7.147 1.00 96.62 396 TYR A CA 1
ATOM 3171 C C . TYR A 1 396 ? -3.106 -6.810 -5.847 1.00 96.62 396 TYR A C 1
ATOM 3173 O O . TYR A 1 396 ? -2.195 -6.350 -5.160 1.00 96.62 396 TYR A O 1
ATOM 3181 N N . VAL A 1 397 ? -3.741 -7.940 -5.540 1.00 98.31 397 VAL A N 1
ATOM 3182 C CA . VAL A 1 397 ? -3.281 -8.847 -4.480 1.00 98.31 397 VAL A CA 1
ATOM 3183 C C . VAL A 1 397 ? -2.383 -9.897 -5.112 1.00 98.31 397 VAL A C 1
ATOM 3185 O O . VAL A 1 397 ? -2.832 -10.673 -5.954 1.00 98.31 397 VAL A O 1
ATOM 3188 N N . TRP A 1 398 ? -1.123 -9.939 -4.701 1.00 98.62 398 TRP A N 1
ATOM 3189 C CA . TRP A 1 398 ? -0.207 -11.014 -5.062 1.00 98.62 398 TRP A CA 1
ATOM 3190 C C . TRP A 1 398 ? -0.235 -12.069 -3.967 1.00 98.62 398 TRP A C 1
ATOM 3192 O O . TRP A 1 398 ? 0.003 -11.755 -2.802 1.00 98.62 398 TRP A O 1
ATOM 3202 N N . VAL A 1 399 ? -0.498 -13.314 -4.351 1.00 98.75 399 VAL A N 1
ATOM 3203 C CA . VAL A 1 399 ? -0.482 -14.478 -3.466 1.00 98.75 399 VAL A CA 1
ATOM 3204 C C . VAL A 1 399 ? 0.733 -15.324 -3.816 1.00 98.75 399 VAL A C 1
ATOM 3206 O O . VAL A 1 399 ? 0.873 -15.782 -4.954 1.00 98.75 399 VAL A O 1
ATOM 3209 N N . LEU A 1 400 ? 1.619 -15.531 -2.844 1.00 98.69 400 LEU A N 1
ATOM 3210 C CA . LEU A 1 400 ? 2.849 -16.298 -3.009 1.00 98.69 400 LEU A CA 1
ATOM 3211 C C . LEU A 1 400 ? 2.969 -17.388 -1.945 1.00 98.69 400 LEU A C 1
ATOM 3213 O O . LEU A 1 400 ? 2.468 -17.261 -0.827 1.00 98.69 400 LEU A O 1
ATOM 3217 N N . THR A 1 401 ? 3.663 -18.469 -2.279 1.00 98.50 401 THR A N 1
ATOM 3218 C CA . THR A 1 401 ? 3.960 -19.551 -1.343 1.00 98.50 401 THR A CA 1
ATOM 3219 C C . THR A 1 401 ? 5.176 -20.353 -1.792 1.00 98.50 401 THR A C 1
ATOM 3221 O O . THR A 1 401 ? 5.345 -20.633 -2.973 1.00 98.50 401 THR A O 1
ATOM 3224 N N . ASN A 1 402 ? 5.997 -20.800 -0.842 1.00 97.88 402 ASN A N 1
ATOM 3225 C CA . ASN A 1 402 ? 7.094 -21.742 -1.099 1.00 97.88 402 ASN A CA 1
ATOM 3226 C C . ASN A 1 402 ? 6.676 -23.219 -0.940 1.00 97.88 402 ASN A C 1
ATOM 3228 O O . ASN A 1 402 ? 7.515 -24.117 -0.934 1.00 97.88 402 ASN A O 1
ATOM 3232 N N . ARG A 1 403 ? 5.368 -23.475 -0.816 1.00 96.38 403 ARG A N 1
ATOM 3233 C CA . ARG A 1 403 ? 4.762 -24.801 -0.628 1.00 96.38 403 ARG A CA 1
ATOM 3234 C C . ARG A 1 403 ? 3.564 -25.010 -1.555 1.00 96.38 403 ARG A C 1
ATOM 3236 O O . ARG A 1 403 ? 2.512 -25.485 -1.129 1.00 96.38 403 ARG A O 1
ATOM 3243 N N . LYS A 1 404 ? 3.719 -24.635 -2.830 1.00 95.88 404 LYS A N 1
ATOM 3244 C CA . LYS A 1 404 ? 2.676 -24.808 -3.851 1.00 95.88 404 LYS A CA 1
ATOM 3245 C C . LYS A 1 404 ? 2.168 -26.247 -3.901 1.00 95.88 404 LYS A C 1
ATOM 3247 O O . LYS A 1 404 ? 2.939 -27.213 -3.872 1.00 95.88 404 LYS A O 1
ATOM 3252 N N . GLU A 1 405 ? 0.856 -26.387 -4.055 1.00 94.19 405 GLU A N 1
ATOM 3253 C CA . GLU A 1 405 ? 0.243 -27.685 -4.311 1.00 94.19 405 GLU A CA 1
ATOM 3254 C C . GLU A 1 405 ? 0.710 -28.272 -5.650 1.00 94.19 405 GLU A C 1
ATOM 3256 O O . GLU A 1 405 ? 1.022 -27.547 -6.595 1.00 94.19 405 GLU A O 1
ATOM 3261 N N . LYS A 1 406 ? 0.712 -29.606 -5.763 1.00 95.81 406 LYS A N 1
ATOM 3262 C CA . LYS A 1 406 ? 1.288 -30.314 -6.921 1.00 95.81 406 LYS A CA 1
ATOM 3263 C C . LYS A 1 406 ? 0.772 -29.807 -8.272 1.00 95.81 406 LYS A C 1
ATOM 3265 O O . LYS A 1 406 ? 1.568 -29.643 -9.187 1.00 95.81 406 LYS A O 1
ATOM 3270 N N . ARG A 1 407 ? -0.532 -29.532 -8.393 1.00 96.19 407 ARG A N 1
ATOM 3271 C CA . ARG A 1 407 ? -1.151 -29.083 -9.655 1.00 96.19 407 ARG A CA 1
ATOM 3272 C C . ARG A 1 407 ? -0.795 -27.644 -10.065 1.00 96.19 407 ARG A C 1
ATOM 3274 O O . ARG A 1 407 ? -1.024 -27.296 -11.217 1.00 96.19 407 ARG A O 1
ATOM 3281 N N . ARG A 1 408 ? -0.257 -26.825 -9.151 1.00 97.19 408 ARG A N 1
ATOM 3282 C CA . ARG A 1 408 ? 0.127 -25.419 -9.392 1.00 97.19 408 ARG A CA 1
ATOM 3283 C C . ARG A 1 408 ? 1.622 -25.213 -9.612 1.00 97.19 408 ARG A C 1
ATOM 3285 O O . ARG A 1 408 ? 2.037 -24.087 -9.872 1.00 97.19 408 ARG A O 1
ATOM 3292 N N . LYS A 1 409 ? 2.430 -26.265 -9.472 1.00 97.75 409 LYS A N 1
ATOM 3293 C CA . LYS A 1 409 ? 3.875 -26.165 -9.678 1.00 97.75 409 LYS A CA 1
ATOM 3294 C C . LYS A 1 409 ? 4.188 -25.702 -11.097 1.00 97.75 409 LYS A C 1
ATOM 3296 O O . LYS A 1 409 ? 3.611 -26.227 -12.047 1.00 97.75 409 LYS A O 1
ATOM 3301 N N . GLY A 1 410 ? 5.084 -24.729 -11.211 1.00 97.75 410 GLY A N 1
ATOM 3302 C CA . GLY A 1 410 ? 5.474 -24.084 -12.462 1.00 97.75 410 GLY A CA 1
ATOM 3303 C C . GLY A 1 410 ? 4.392 -23.197 -13.074 1.00 97.75 410 GLY A C 1
ATOM 3304 O O . GLY A 1 410 ? 4.528 -22.819 -14.232 1.00 97.75 410 GLY A O 1
ATOM 3305 N N . LYS A 1 411 ? 3.317 -22.875 -12.338 1.00 98.31 411 LYS A N 1
ATOM 3306 C CA . LYS A 1 411 ? 2.158 -22.137 -12.858 1.00 98.31 411 LYS A CA 1
ATOM 3307 C C . LYS A 1 411 ? 1.779 -20.938 -12.001 1.00 98.31 411 LYS A C 1
ATOM 3309 O O . LYS A 1 411 ? 1.930 -20.956 -10.776 1.00 98.31 411 LYS A O 1
ATOM 3314 N N . VAL A 1 412 ? 1.210 -19.932 -12.655 1.00 98.56 412 VAL A N 1
ATOM 3315 C CA . VAL A 1 412 ? 0.647 -18.721 -12.050 1.00 98.56 412 VAL A CA 1
ATOM 3316 C C . VAL A 1 412 ? -0.796 -18.559 -12.511 1.00 98.56 412 VAL A C 1
ATOM 3318 O O . VAL A 1 412 ? -1.084 -18.667 -13.702 1.00 98.56 412 VAL A O 1
ATOM 3321 N N . GLN A 1 413 ? -1.700 -18.272 -11.576 1.00 98.62 413 GLN A N 1
ATOM 3322 C CA . GLN A 1 413 ? -3.090 -17.938 -11.879 1.00 98.62 413 GLN A CA 1
ATOM 3323 C C . GLN A 1 413 ? -3.304 -16.420 -11.843 1.00 98.62 413 GLN A C 1
ATOM 3325 O O . GLN A 1 413 ? -3.099 -15.780 -10.817 1.00 98.62 413 GLN A O 1
ATOM 3330 N N . LEU A 1 414 ? -3.759 -15.829 -12.938 1.00 98.62 414 LEU A N 1
ATOM 3331 C CA . LEU A 1 414 ? -4.218 -14.444 -12.970 1.00 98.62 414 LEU A CA 1
ATOM 3332 C C . LEU A 1 414 ? -5.739 -14.427 -12.812 1.00 98.62 414 LEU A C 1
ATOM 3334 O O . LEU A 1 414 ? -6.426 -15.190 -13.491 1.00 98.62 414 LEU A O 1
ATOM 3338 N N . ILE A 1 415 ? -6.263 -13.587 -11.919 1.00 98.62 415 ILE A N 1
ATOM 3339 C CA . ILE A 1 415 ? -7.700 -13.471 -11.639 1.00 98.62 415 ILE A CA 1
ATOM 3340 C C . ILE A 1 415 ? -8.141 -12.022 -11.804 1.00 98.62 415 ILE A C 1
ATOM 3342 O O . ILE A 1 415 ? -7.710 -11.152 -11.049 1.00 98.62 415 ILE A O 1
ATOM 3346 N N . ASP A 1 416 ? -9.013 -11.756 -12.771 1.00 97.88 416 ASP A N 1
ATOM 3347 C CA . ASP A 1 416 ? -9.594 -10.429 -12.967 1.00 97.88 416 ASP A CA 1
ATOM 3348 C C . ASP A 1 416 ? -10.875 -10.275 -12.141 1.00 97.88 416 ASP A C 1
ATOM 3350 O O . ASP A 1 416 ? -11.964 -10.680 -12.565 1.00 97.88 416 ASP A O 1
ATOM 3354 N N . ALA A 1 417 ? -10.723 -9.677 -10.957 1.00 97.38 417 ALA A N 1
ATOM 3355 C CA . ALA A 1 417 ? -11.819 -9.346 -10.061 1.00 97.38 417 ALA A CA 1
ATOM 3356 C C . ALA A 1 417 ? -12.265 -7.874 -10.175 1.00 97.38 417 ALA A C 1
ATOM 3358 O O . ALA A 1 417 ? -13.049 -7.413 -9.349 1.00 97.38 417 ALA A O 1
ATOM 3359 N N . SER A 1 418 ? -11.835 -7.132 -11.204 1.00 94.56 418 SER A N 1
ATOM 3360 C CA . SER A 1 418 ? -12.118 -5.692 -11.358 1.00 94.56 418 SER A CA 1
ATOM 3361 C C . SER A 1 418 ? -13.613 -5.332 -11.391 1.00 94.56 418 SER A C 1
ATOM 3363 O O . SER A 1 418 ? -13.997 -4.214 -11.043 1.00 94.56 418 SER A O 1
ATOM 3365 N N . SER A 1 419 ? -14.469 -6.289 -11.758 1.00 94.50 419 SER A N 1
ATOM 3366 C CA . SER A 1 419 ? -15.933 -6.161 -11.818 1.00 94.50 419 SER A CA 1
ATOM 3367 C C . SER A 1 419 ? -16.672 -6.611 -10.546 1.00 94.50 419 SER A C 1
ATOM 3369 O O . SER A 1 419 ? -17.886 -6.449 -10.464 1.00 94.50 419 SER A O 1
ATOM 3371 N N . PHE A 1 420 ? -15.972 -7.130 -9.533 1.00 96.31 420 PHE A N 1
ATOM 3372 C CA . PHE A 1 420 ? -16.567 -7.749 -8.341 1.00 96.31 420 PHE A CA 1
ATOM 3373 C C . PHE A 1 420 ? -16.781 -6.721 -7.225 1.00 96.31 420 PHE A C 1
ATOM 3375 O O . PHE A 1 420 ? -16.113 -6.737 -6.189 1.00 96.31 420 PHE A O 1
ATOM 3382 N N . TRP A 1 421 ? -17.708 -5.789 -7.436 1.00 95.62 421 TRP A N 1
ATOM 3383 C CA . TRP A 1 421 ? -17.969 -4.704 -6.491 1.00 95.62 421 TRP A CA 1
ATOM 3384 C C . TRP A 1 421 ? -19.442 -4.293 -6.439 1.00 95.62 421 TRP A C 1
ATOM 3386 O O . TRP A 1 421 ? -20.204 -4.519 -7.375 1.00 95.62 421 TRP A O 1
ATOM 3396 N N . ALA A 1 422 ? -19.839 -3.684 -5.325 1.00 89.75 422 ALA A N 1
ATOM 3397 C CA . ALA A 1 422 ? -21.112 -2.991 -5.162 1.00 89.75 422 ALA A CA 1
ATOM 3398 C C . ALA A 1 422 ? -20.862 -1.487 -4.937 1.00 89.75 422 ALA A C 1
ATOM 3400 O O . ALA A 1 422 ? -19.834 -1.118 -4.352 1.00 89.75 422 ALA A O 1
ATOM 3401 N N . PRO A 1 423 ? -21.733 -0.597 -5.448 1.00 85.25 423 PRO A N 1
ATOM 3402 C CA . PRO A 1 423 ? -21.608 0.831 -5.195 1.00 85.25 423 PRO A CA 1
ATOM 3403 C C . PRO A 1 423 ? -21.850 1.110 -3.715 1.00 85.25 423 PRO A C 1
ATOM 3405 O O . PRO A 1 423 ? -22.824 0.632 -3.133 1.00 85.25 423 PRO A O 1
ATOM 3408 N N . MET A 1 424 ? -20.997 1.930 -3.111 1.00 75.62 424 MET A N 1
ATOM 3409 C CA . MET A 1 424 ? -21.236 2.385 -1.748 1.00 75.62 424 MET A CA 1
ATOM 3410 C C . MET A 1 424 ? -22.355 3.424 -1.732 1.00 75.62 424 MET A C 1
ATOM 3412 O O . MET A 1 424 ? -22.361 4.350 -2.544 1.00 75.62 424 MET A O 1
ATOM 3416 N N . ARG A 1 425 ? -23.255 3.338 -0.744 1.00 60.91 425 ARG A N 1
ATOM 3417 C CA . ARG A 1 425 ? -24.300 4.358 -0.520 1.00 60.91 425 ARG A CA 1
ATOM 3418 C C . ARG A 1 425 ? -23.713 5.757 -0.307 1.00 60.91 425 ARG A C 1
ATOM 3420 O O . ARG A 1 425 ? -24.313 6.747 -0.706 1.00 60.91 425 ARG A O 1
ATOM 3427 N N . ARG A 1 426 ? -22.536 5.834 0.323 1.00 52.88 426 ARG A N 1
ATOM 3428 C CA . ARG A 1 426 ? -21.784 7.070 0.542 1.00 52.88 426 ARG A CA 1
ATOM 3429 C C . ARG A 1 426 ? -20.324 6.861 0.172 1.00 52.88 426 ARG A C 1
ATOM 3431 O O . ARG A 1 426 ? -19.700 5.897 0.598 1.00 52.88 426 ARG A O 1
ATOM 3438 N N . SER A 1 427 ? -19.786 7.801 -0.590 1.00 66.56 427 SER A N 1
ATOM 3439 C CA . SER A 1 427 ? -18.367 7.837 -0.937 1.00 66.56 427 SER A CA 1
ATOM 3440 C C . SER A 1 427 ? -17.506 8.251 0.261 1.00 66.56 427 SER A C 1
ATOM 3442 O O . SER A 1 427 ? -17.904 9.140 1.016 1.00 66.56 427 SER A O 1
ATOM 3444 N N . LEU A 1 428 ? -16.326 7.646 0.416 1.00 60.19 428 LEU A N 1
ATOM 3445 C CA . LEU A 1 428 ? -15.354 7.966 1.470 1.00 60.19 428 LEU A CA 1
ATOM 3446 C C . LEU A 1 428 ? -13.983 8.252 0.840 1.00 60.19 428 LEU A C 1
ATOM 3448 O O . LEU A 1 428 ? -13.281 7.323 0.446 1.00 60.19 428 LEU A O 1
ATOM 3452 N N . GLY A 1 429 ? -13.597 9.525 0.721 1.00 64.94 429 GLY A N 1
ATOM 3453 C CA . GLY A 1 429 ? -12.401 9.910 -0.040 1.00 64.94 429 GLY A CA 1
ATOM 3454 C C . GLY A 1 429 ? -12.534 9.512 -1.514 1.00 64.94 429 GLY A C 1
ATOM 3455 O O . GLY A 1 429 ? -13.539 9.839 -2.145 1.00 64.94 429 GLY A O 1
ATOM 3456 N N . ASP A 1 430 ? -11.573 8.758 -2.048 1.00 68.88 430 ASP A N 1
ATOM 3457 C CA . ASP A 1 430 ? -11.629 8.134 -3.382 1.00 68.88 430 ASP A CA 1
ATOM 3458 C C . ASP A 1 430 ? -12.445 6.837 -3.413 1.00 68.88 430 ASP A C 1
ATOM 3460 O O . ASP A 1 430 ? -12.834 6.366 -4.487 1.00 68.88 430 ASP A O 1
ATOM 3464 N N . LYS A 1 431 ? -12.759 6.267 -2.246 1.00 79.38 431 LYS A N 1
ATOM 3465 C CA . LYS A 1 431 ? -13.506 5.020 -2.157 1.00 79.38 431 LYS A CA 1
ATOM 3466 C C . LYS A 1 431 ? -14.960 5.244 -2.567 1.00 79.38 431 LYS A C 1
ATOM 3468 O O . LYS A 1 431 ? -15.697 6.016 -1.946 1.00 79.38 431 LYS A O 1
ATOM 3473 N N . ARG A 1 432 ? -15.373 4.568 -3.636 1.00 80.56 432 ARG A N 1
ATOM 3474 C CA . ARG A 1 432 ? -16.740 4.587 -4.199 1.00 80.56 432 ARG A CA 1
ATOM 3475 C C . ARG A 1 432 ? -17.373 3.198 -4.226 1.00 80.56 432 ARG A C 1
ATOM 3477 O O . ARG A 1 432 ? -18.586 3.073 -4.386 1.00 80.56 432 ARG A O 1
ATOM 3484 N N . ARG A 1 433 ? -16.544 2.164 -4.123 1.00 88.50 433 ARG A N 1
ATOM 3485 C CA . ARG A 1 433 ? -16.904 0.767 -4.342 1.00 88.50 433 ARG A CA 1
ATOM 3486 C C . ARG A 1 433 ? -16.534 -0.057 -3.121 1.00 88.50 433 ARG A C 1
ATOM 3488 O O . ARG A 1 433 ? -15.577 0.270 -2.418 1.00 88.50 433 ARG A O 1
ATOM 3495 N N . GLU A 1 434 ? -17.258 -1.141 -2.897 1.00 88.69 434 GLU A N 1
ATOM 3496 C CA . GLU A 1 434 ? -16.945 -2.143 -1.877 1.00 88.69 434 GLU A CA 1
ATOM 3497 C C . GLU A 1 434 ? -17.008 -3.558 -2.459 1.00 88.69 434 GLU A C 1
ATOM 3499 O O . GLU A 1 434 ? -17.779 -3.839 -3.379 1.00 88.69 434 GLU A O 1
ATOM 3504 N N . ILE A 1 435 ? -16.196 -4.462 -1.915 1.00 94.75 435 ILE A N 1
ATOM 3505 C CA . ILE A 1 435 ? -16.288 -5.899 -2.189 1.00 94.75 435 ILE A CA 1
ATOM 3506 C C . ILE A 1 435 ? -17.188 -6.505 -1.109 1.00 94.75 435 ILE A C 1
ATOM 3508 O O . ILE A 1 435 ? -16.858 -6.483 0.075 1.00 94.75 435 ILE A O 1
ATOM 3512 N N . THR A 1 436 ? -18.340 -7.043 -1.503 1.00 94.69 436 THR A N 1
ATOM 3513 C CA . THR A 1 436 ? -19.276 -7.680 -0.567 1.00 94.69 436 THR A CA 1
ATOM 3514 C C . THR A 1 436 ? -18.746 -9.040 -0.108 1.00 94.69 436 THR A C 1
ATOM 3516 O O . THR A 1 436 ? -17.876 -9.632 -0.745 1.00 94.69 436 THR A O 1
ATOM 3519 N N . THR A 1 437 ? -19.303 -9.601 0.968 1.00 94.06 437 THR A N 1
ATOM 3520 C CA . THR A 1 437 ? -18.959 -10.967 1.409 1.00 94.06 437 THR A CA 1
ATOM 3521 C C . THR A 1 437 ? -19.178 -12.014 0.313 1.00 94.06 437 THR A C 1
ATOM 3523 O O . THR A 1 437 ? -18.417 -12.974 0.229 1.00 94.06 437 THR A O 1
ATOM 3526 N N . GLU A 1 438 ? -20.184 -11.823 -0.541 1.00 96.50 438 GLU A N 1
ATOM 3527 C CA . GLU A 1 438 ? -20.433 -12.710 -1.678 1.00 96.50 438 GLU A CA 1
ATOM 3528 C C . GLU A 1 438 ? -19.335 -12.583 -2.739 1.00 96.50 438 GLU A C 1
ATOM 3530 O O . GLU A 1 438 ? -18.791 -13.590 -3.184 1.00 96.50 438 GLU A O 1
ATOM 3535 N N . HIS A 1 439 ? -18.918 -11.360 -3.073 1.00 98.06 439 HIS A N 1
ATOM 3536 C CA . HIS A 1 439 ? -17.791 -11.149 -3.982 1.00 98.06 439 HIS A CA 1
ATOM 3537 C C . HIS A 1 439 ? -16.488 -11.747 -3.432 1.00 98.06 439 HIS A C 1
ATOM 3539 O O . HIS A 1 439 ? -15.756 -12.381 -4.186 1.00 98.06 439 HIS A O 1
ATOM 3545 N N . ILE A 1 440 ? -16.218 -11.621 -2.124 1.00 97.94 440 ILE A N 1
ATOM 3546 C CA . ILE A 1 440 ? -15.057 -12.267 -1.486 1.00 97.94 440 ILE A CA 1
ATOM 3547 C C . ILE A 1 440 ? -15.100 -13.778 -1.726 1.00 97.94 440 ILE A C 1
ATOM 3549 O O . ILE A 1 440 ? -14.127 -14.335 -2.229 1.00 97.94 440 ILE A O 1
ATOM 3553 N N . ARG A 1 441 ? -16.238 -14.431 -1.445 1.00 97.50 441 ARG A N 1
ATOM 3554 C CA . ARG A 1 441 ? -16.404 -15.872 -1.686 1.00 97.50 441 ARG A CA 1
ATOM 3555 C C . ARG A 1 441 ? -16.152 -16.234 -3.140 1.00 97.50 441 ARG A C 1
ATOM 3557 O O . ARG A 1 441 ? -15.402 -17.166 -3.391 1.00 97.50 441 ARG A O 1
ATOM 3564 N N . GLN A 1 442 ? -16.724 -15.494 -4.087 1.00 98.12 442 GLN A N 1
ATOM 3565 C CA . GLN A 1 442 ? -16.547 -15.763 -5.515 1.00 98.12 442 GLN A CA 1
ATOM 3566 C C . GLN A 1 442 ? -15.080 -15.662 -5.949 1.00 98.12 442 GLN A C 1
ATOM 3568 O O . GLN A 1 442 ? -14.596 -16.526 -6.679 1.00 98.12 442 GLN A O 1
ATOM 3573 N N . ILE A 1 443 ? -14.354 -14.645 -5.477 1.00 98.50 443 ILE A N 1
ATOM 3574 C CA . ILE A 1 443 ? -12.927 -14.471 -5.781 1.00 98.50 443 ILE A CA 1
ATOM 3575 C C . ILE A 1 443 ? -12.105 -15.609 -5.159 1.00 98.50 443 ILE A C 1
ATOM 3577 O O . ILE A 1 443 ? -11.248 -16.188 -5.832 1.00 98.50 443 ILE A O 1
ATOM 3581 N N . THR A 1 444 ? -12.378 -15.972 -3.902 1.00 98.12 444 THR A N 1
ATOM 3582 C CA . THR A 1 444 ? -11.720 -17.107 -3.239 1.00 98.12 444 THR A CA 1
ATOM 3583 C C . THR A 1 444 ? -12.015 -18.427 -3.955 1.00 98.12 444 THR A C 1
ATOM 3585 O O . THR A 1 444 ? -11.106 -19.231 -4.128 1.00 98.12 444 THR A O 1
ATOM 3588 N N . ASP A 1 445 ? -13.237 -18.632 -4.447 1.00 97.88 445 ASP A N 1
ATOM 3589 C CA . ASP A 1 445 ? -13.635 -19.846 -5.167 1.00 97.88 445 ASP A CA 1
ATOM 3590 C C . ASP A 1 445 ? -12.951 -19.940 -6.543 1.00 97.88 445 ASP A C 1
ATOM 3592 O O . ASP A 1 445 ? -12.459 -21.003 -6.926 1.00 97.88 445 ASP A O 1
ATOM 3596 N N . LEU A 1 446 ? -12.832 -18.819 -7.272 1.00 98.19 446 LEU A N 1
ATOM 3597 C CA . LEU A 1 446 ? -12.037 -18.739 -8.507 1.00 98.19 446 LEU A CA 1
ATOM 3598 C C . LEU A 1 446 ? -10.581 -19.129 -8.251 1.00 98.19 446 LEU A C 1
ATOM 3600 O O . LEU A 1 446 ? -9.995 -19.908 -9.013 1.00 98.19 446 LEU A O 1
ATOM 3604 N N . TYR A 1 447 ? -10.012 -18.612 -7.162 1.00 98.25 447 TYR A N 1
ATOM 3605 C CA . TYR A 1 447 ? -8.673 -18.963 -6.730 1.00 98.25 447 TYR A CA 1
ATOM 3606 C C . TYR A 1 447 ? -8.576 -20.453 -6.409 1.00 98.25 447 TYR A C 1
ATOM 3608 O O . TYR A 1 447 ? -7.799 -21.147 -7.055 1.00 98.25 447 TYR A O 1
ATOM 3616 N N . GLU A 1 448 ? -9.385 -20.992 -5.498 1.00 96.81 448 GLU A N 1
ATOM 3617 C CA . GLU A 1 448 ? -9.337 -22.398 -5.085 1.00 96.81 448 GLU A CA 1
ATOM 3618 C C . GLU A 1 448 ? -9.564 -23.374 -6.246 1.00 96.81 448 GLU A C 1
ATOM 3620 O O . GLU A 1 448 ? -8.869 -24.391 -6.335 1.00 96.81 448 GLU A O 1
ATOM 3625 N N . ARG A 1 449 ? -10.484 -23.066 -7.166 1.00 96.25 449 ARG A N 1
ATOM 3626 C CA . ARG A 1 449 ? -10.828 -23.937 -8.296 1.00 96.25 449 ARG A CA 1
ATOM 3627 C C . ARG A 1 449 ? -9.653 -24.149 -9.247 1.00 96.25 449 ARG A C 1
ATOM 3629 O O . ARG A 1 449 ? -9.473 -25.276 -9.709 1.00 96.25 449 ARG A O 1
ATOM 3636 N N . PHE A 1 450 ? -8.823 -23.123 -9.474 1.00 97.06 450 PHE A N 1
ATOM 3637 C CA . PHE A 1 450 ? -7.671 -23.157 -10.393 1.00 97.06 450 PHE A CA 1
ATOM 3638 C C . PHE A 1 450 ? -8.046 -23.730 -11.766 1.00 97.06 450 PHE A C 1
ATOM 3640 O O . PHE A 1 450 ? -7.538 -24.764 -12.202 1.00 97.06 450 PHE A O 1
ATOM 3647 N N . ALA A 1 451 ? -8.991 -23.064 -12.424 1.00 96.50 451 ALA A N 1
ATOM 3648 C CA . ALA A 1 451 ? -9.460 -23.424 -13.754 1.00 96.50 451 ALA A CA 1
ATOM 3649 C C . ALA A 1 451 ? -9.453 -22.204 -14.681 1.00 96.50 451 ALA A C 1
ATOM 3651 O O . ALA A 1 451 ? -9.633 -21.068 -14.232 1.00 96.50 451 ALA A O 1
ATOM 3652 N N . GLU A 1 452 ? -9.261 -22.459 -15.973 1.00 96.88 452 GLU A N 1
ATOM 3653 C CA . GLU A 1 452 ? -9.403 -21.460 -17.032 1.00 96.88 452 GLU A CA 1
ATOM 3654 C C . GLU A 1 452 ? -10.847 -20.963 -17.132 1.00 96.88 452 GLU A C 1
ATOM 3656 O O . GLU A 1 452 ? -11.803 -21.736 -17.037 1.00 96.88 452 GLU A O 1
ATOM 3661 N N . GLY A 1 453 ? -11.014 -19.664 -17.355 1.00 94.75 453 GLY A N 1
ATOM 3662 C CA . GLY A 1 453 ? -12.324 -19.044 -17.467 1.00 94.75 453 GLY A CA 1
ATOM 3663 C C . GLY A 1 453 ? -12.282 -17.604 -17.964 1.00 94.75 453 GLY A C 1
ATOM 3664 O O . GLY A 1 453 ? -11.269 -17.104 -18.459 1.00 94.75 453 GLY A O 1
ATOM 3665 N N . ALA A 1 454 ? -13.426 -16.929 -17.839 1.00 92.31 454 ALA A N 1
ATOM 3666 C CA . ALA A 1 454 ? -13.570 -15.517 -18.188 1.00 92.31 454 ALA A CA 1
ATOM 3667 C C . ALA A 1 454 ? -12.761 -14.596 -17.259 1.00 92.31 454 ALA A C 1
ATOM 3669 O O . ALA A 1 454 ? -12.191 -13.623 -17.736 1.00 92.31 454 ALA A O 1
ATOM 3670 N N . HIS A 1 455 ? -12.705 -14.943 -15.971 1.00 96.38 455 HIS A N 1
ATOM 3671 C CA . HIS A 1 455 ? -12.064 -14.163 -14.907 1.00 96.38 455 HIS A CA 1
ATOM 3672 C C . HIS A 1 455 ? -10.802 -14.827 -14.351 1.00 96.38 455 HIS A C 1
ATOM 3674 O O . HIS A 1 455 ? -10.248 -14.339 -13.380 1.00 96.38 455 HIS A O 1
ATOM 3680 N N . SER A 1 456 ? -10.364 -15.955 -14.914 1.00 98.00 456 SER A N 1
ATOM 3681 C CA . SER A 1 456 ? -9.226 -16.728 -14.413 1.00 98.00 456 SER A CA 1
ATOM 3682 C C . SER A 1 456 ? -8.429 -17.279 -15.590 1.00 98.00 456 SER A C 1
ATOM 3684 O O . SER A 1 456 ? -9.006 -17.947 -16.447 1.00 98.00 456 SER A O 1
ATOM 3686 N N . LYS A 1 457 ? -7.130 -16.984 -15.633 1.00 97.94 457 LYS A N 1
ATOM 3687 C CA . LYS A 1 457 ? -6.176 -17.450 -16.649 1.00 97.94 457 LYS A CA 1
ATOM 3688 C C . LYS A 1 457 ? -4.971 -18.080 -15.968 1.00 97.94 457 LYS A C 1
ATOM 3690 O O . LYS A 1 457 ? -4.526 -17.575 -14.941 1.00 97.94 457 LYS A O 1
ATOM 3695 N N . ILE A 1 458 ? -4.443 -19.166 -16.511 1.00 98.31 458 ILE A N 1
ATOM 3696 C CA . ILE A 1 458 ? -3.339 -19.934 -15.939 1.00 98.31 458 ILE A CA 1
ATOM 3697 C C . ILE A 1 458 ? -2.204 -19.976 -16.955 1.00 98.31 458 ILE A C 1
ATOM 3699 O O . ILE A 1 458 ? -2.368 -20.421 -18.086 1.00 98.31 458 ILE A O 1
ATOM 3703 N N . PHE A 1 459 ? -1.027 -19.549 -16.518 1.00 97.81 459 PHE A N 1
ATOM 3704 C CA . PHE A 1 459 ? 0.171 -19.499 -17.347 1.00 97.81 459 PHE A CA 1
ATOM 3705 C C . PHE A 1 459 ? 1.295 -20.288 -16.692 1.00 97.81 459 PHE A C 1
ATOM 3707 O O . PHE A 1 459 ? 1.388 -20.333 -15.462 1.00 97.81 459 PHE A O 1
ATOM 3714 N N . ASP A 1 460 ? 2.165 -20.877 -17.506 1.00 97.06 460 ASP A N 1
ATOM 3715 C CA . ASP A 1 460 ? 3.442 -21.392 -17.019 1.00 97.06 460 ASP A CA 1
ATOM 3716 C C . ASP A 1 460 ? 4.343 -20.216 -16.602 1.00 97.06 460 ASP A C 1
ATOM 3718 O O . ASP A 1 460 ? 4.278 -19.137 -17.190 1.00 97.06 460 ASP A O 1
ATOM 3722 N N . THR A 1 461 ? 5.196 -20.388 -15.590 1.00 95.00 461 THR A N 1
ATOM 3723 C CA . THR A 1 461 ? 6.041 -19.293 -15.067 1.00 95.00 461 THR A CA 1
ATOM 3724 C C . THR A 1 461 ? 6.940 -18.677 -16.140 1.00 95.00 461 THR A C 1
ATOM 3726 O O . THR A 1 461 ? 7.086 -17.456 -16.184 1.00 95.00 461 THR A O 1
ATOM 3729 N N . ALA A 1 462 ? 7.479 -19.503 -17.042 1.00 94.31 462 ALA A N 1
ATOM 3730 C CA . ALA A 1 462 ? 8.332 -19.072 -18.149 1.00 94.31 462 ALA A CA 1
ATOM 3731 C C . ALA A 1 462 ? 7.601 -18.210 -19.195 1.00 94.31 462 ALA A C 1
ATOM 3733 O O . ALA A 1 462 ? 8.251 -17.470 -19.925 1.00 94.31 462 ALA A O 1
ATOM 3734 N N . TYR A 1 463 ? 6.263 -18.257 -19.247 1.00 95.19 463 TYR A N 1
ATOM 3735 C CA . TYR A 1 463 ? 5.464 -17.468 -20.192 1.00 95.19 463 TYR A CA 1
ATOM 3736 C C . TYR A 1 463 ? 5.644 -15.955 -20.000 1.00 95.19 463 TYR A C 1
ATOM 3738 O O . TYR A 1 463 ? 5.538 -15.185 -20.948 1.00 95.19 463 TYR A O 1
ATOM 3746 N N . PHE A 1 464 ? 5.926 -15.521 -18.770 1.00 96.12 464 PHE A N 1
ATOM 3747 C CA . PHE A 1 464 ? 6.150 -14.110 -18.443 1.00 96.12 464 PHE A CA 1
ATOM 3748 C C . PHE A 1 464 ? 7.571 -13.632 -18.748 1.00 96.12 464 PHE A C 1
ATOM 3750 O O . PHE A 1 464 ? 7.874 -12.455 -18.553 1.00 96.12 464 PHE A O 1
ATOM 3757 N N . GLY A 1 465 ? 8.458 -14.540 -19.149 1.00 96.00 465 GLY A N 1
ATOM 3758 C CA . GLY A 1 465 ? 9.846 -14.230 -19.427 1.00 96.00 465 GLY A CA 1
ATOM 3759 C C . GLY A 1 465 ? 10.095 -13.967 -20.906 1.00 96.00 465 GLY A C 1
ATOM 3760 O O . GLY A 1 465 ? 9.540 -14.626 -21.787 1.00 96.00 465 GLY A O 1
ATOM 3761 N N . TYR A 1 466 ? 11.005 -13.040 -21.172 1.00 96.12 466 TYR A N 1
ATOM 3762 C CA . TYR A 1 466 ? 11.529 -12.755 -22.499 1.00 96.12 466 TYR A CA 1
ATOM 3763 C C . TYR A 1 466 ? 13.049 -12.581 -22.447 1.00 96.12 466 TYR A C 1
ATOM 3765 O O . TYR A 1 466 ? 13.631 -12.265 -21.411 1.00 96.12 466 TYR A O 1
ATOM 3773 N N . ARG A 1 467 ? 13.708 -12.775 -23.581 1.00 96.88 467 ARG A N 1
ATOM 3774 C CA . ARG A 1 467 ? 15.117 -12.507 -23.819 1.00 96.88 467 ARG A CA 1
ATOM 3775 C C . ARG A 1 467 ? 15.214 -11.280 -24.713 1.00 96.88 467 ARG A C 1
ATOM 3777 O O . ARG A 1 467 ? 14.851 -11.312 -25.884 1.00 96.88 467 ARG A O 1
ATOM 3784 N N . LYS A 1 468 ? 15.700 -10.188 -24.135 1.00 97.00 468 LYS A N 1
ATOM 3785 C CA . LYS A 1 468 ? 15.964 -8.939 -24.835 1.00 97.00 468 LYS A CA 1
ATOM 3786 C C . LYS A 1 468 ? 17.284 -9.038 -25.582 1.00 97.00 468 LYS A C 1
ATOM 3788 O O . LYS A 1 468 ? 18.347 -9.094 -24.956 1.00 97.00 468 LYS A O 1
ATOM 3793 N N . ILE A 1 469 ? 17.222 -9.058 -26.904 1.00 96.56 469 ILE A N 1
ATOM 3794 C CA . ILE A 1 469 ? 18.394 -9.055 -27.778 1.00 96.56 469 ILE A CA 1
ATOM 3795 C C . ILE A 1 469 ? 18.656 -7.640 -28.291 1.00 96.56 469 ILE A C 1
ATOM 3797 O O . ILE A 1 469 ? 17.731 -6.853 -28.476 1.00 96.56 469 ILE A O 1
ATOM 3801 N N . THR A 1 470 ? 19.924 -7.304 -28.512 1.00 96.38 470 THR A N 1
ATOM 3802 C CA . THR A 1 470 ? 20.306 -6.050 -29.171 1.00 96.38 470 THR A CA 1
ATOM 3803 C C . THR A 1 470 ? 20.539 -6.325 -30.644 1.00 96.38 470 THR A C 1
ATOM 3805 O O . THR A 1 470 ? 21.341 -7.194 -30.988 1.00 96.38 470 THR A O 1
ATOM 3808 N N . VAL A 1 471 ? 19.841 -5.578 -31.488 1.00 95.75 471 VAL A N 1
ATOM 3809 C CA . VAL A 1 471 ? 19.956 -5.629 -32.940 1.00 95.75 471 VAL A CA 1
ATOM 3810 C C . VAL A 1 471 ? 20.832 -4.463 -33.380 1.00 95.75 471 VAL A C 1
ATOM 3812 O O . VAL A 1 471 ? 20.536 -3.299 -33.110 1.00 95.75 471 VAL A O 1
ATOM 3815 N N . GLU A 1 472 ? 21.944 -4.782 -34.026 1.00 96.50 472 GLU A N 1
ATOM 3816 C CA . GLU A 1 472 ? 22.885 -3.806 -34.562 1.00 96.50 472 GLU A CA 1
ATOM 3817 C C . GLU A 1 472 ? 22.671 -3.665 -36.065 1.00 96.50 472 GLU A C 1
ATOM 3819 O O . GLU A 1 472 ? 22.290 -4.613 -36.753 1.00 96.50 472 GLU A O 1
ATOM 3824 N N . ARG A 1 473 ? 22.945 -2.466 -36.573 1.00 94.81 473 ARG A N 1
ATOM 3825 C CA . ARG A 1 473 ? 22.915 -2.148 -38.000 1.00 94.81 473 ARG A CA 1
ATOM 3826 C C . ARG A 1 473 ? 24.243 -1.523 -38.403 1.00 94.81 473 ARG A C 1
ATOM 3828 O O . ARG A 1 473 ? 24.879 -0.880 -37.566 1.00 94.81 473 ARG A O 1
ATOM 3835 N N . PRO A 1 474 ? 24.679 -1.690 -39.657 1.00 95.31 474 PRO A N 1
ATOM 3836 C CA . PRO A 1 474 ? 26.010 -1.273 -40.053 1.00 95.31 474 PRO A CA 1
ATOM 3837 C C . PRO A 1 474 ? 26.097 0.247 -40.203 1.00 95.31 474 PRO A C 1
ATOM 3839 O O . PRO A 1 474 ? 25.247 0.886 -40.827 1.00 95.31 474 PRO A O 1
ATOM 3842 N N . LEU A 1 475 ? 27.173 0.817 -39.670 1.00 95.56 475 LEU A N 1
ATOM 3843 C CA . LEU A 1 475 ? 27.516 2.223 -39.787 1.00 95.56 475 LEU A CA 1
ATOM 3844 C C . LEU A 1 475 ? 27.890 2.553 -41.230 1.00 95.56 475 LEU A C 1
ATOM 3846 O O . LEU A 1 475 ? 28.808 1.966 -41.804 1.00 95.56 475 LEU A O 1
ATOM 3850 N N . ARG A 1 476 ? 27.211 3.545 -41.805 1.00 95.12 476 ARG A N 1
ATOM 3851 C CA . ARG A 1 476 ? 27.500 4.056 -43.146 1.00 95.12 476 ARG A CA 1
ATOM 3852 C C . ARG A 1 476 ? 27.755 5.546 -43.080 1.00 95.12 476 ARG A C 1
ATOM 3854 O O . ARG A 1 476 ? 26.897 6.315 -42.653 1.00 95.12 476 ARG A O 1
ATOM 3861 N N . LEU A 1 477 ? 28.956 5.941 -43.487 1.00 96.12 477 LEU A N 1
ATOM 3862 C CA . LEU A 1 477 ? 29.410 7.322 -43.421 1.00 96.12 477 LEU A CA 1
ATOM 3863 C C . LEU A 1 477 ? 29.894 7.779 -44.790 1.00 96.12 477 LEU A C 1
ATOM 3865 O O . LEU A 1 477 ? 30.695 7.098 -45.434 1.00 96.12 477 LEU A O 1
ATOM 3869 N N . ASN A 1 478 ? 29.478 8.974 -45.189 1.00 96.19 478 ASN A N 1
ATOM 3870 C CA . ASN A 1 478 ? 30.162 9.723 -46.230 1.00 96.19 478 ASN A CA 1
ATOM 3871 C C . ASN A 1 478 ? 31.146 10.716 -45.600 1.00 96.19 478 ASN A C 1
ATOM 3873 O O . ASN A 1 478 ? 30.971 11.144 -44.463 1.00 96.19 478 ASN A O 1
ATOM 3877 N N . PHE A 1 479 ? 32.180 11.101 -46.341 1.00 96.12 479 PHE A N 1
ATOM 3878 C CA . PHE A 1 479 ? 33.243 11.989 -45.885 1.00 96.12 479 PHE A CA 1
ATOM 3879 C C . PHE A 1 479 ? 33.446 13.118 -46.885 1.00 96.12 479 PHE A C 1
ATOM 3881 O O . PHE A 1 479 ? 33.472 12.890 -48.095 1.00 96.12 479 PHE A O 1
ATOM 3888 N N . GLN A 1 480 ? 33.615 14.340 -46.391 1.00 95.75 480 GLN A N 1
ATOM 3889 C CA . GLN A 1 480 ? 33.870 15.498 -47.239 1.00 95.75 480 GLN A CA 1
ATOM 3890 C C . GLN A 1 480 ? 34.646 16.559 -46.463 1.00 95.75 480 GLN A C 1
ATOM 3892 O O . GLN A 1 480 ? 34.306 16.890 -45.328 1.00 95.75 480 GLN A O 1
ATOM 3897 N N . ALA A 1 481 ? 35.663 17.134 -47.100 1.00 93.94 481 ALA A N 1
ATOM 3898 C CA . ALA A 1 481 ? 36.407 18.278 -46.582 1.00 93.94 481 ALA A CA 1
ATOM 3899 C C . ALA A 1 481 ? 35.718 19.606 -46.962 1.00 93.94 481 ALA A C 1
ATOM 3901 O O . ALA A 1 481 ? 36.322 20.475 -47.584 1.00 93.94 481 ALA A O 1
ATOM 3902 N N . SER A 1 482 ? 34.423 19.744 -46.655 1.00 94.12 482 SER A N 1
ATOM 3903 C CA . SER A 1 482 ? 33.701 21.006 -46.872 1.00 94.12 482 SER A CA 1
ATOM 3904 C C . SER A 1 482 ? 34.070 22.031 -45.789 1.00 94.12 482 SER A C 1
ATOM 3906 O O . SER A 1 482 ? 34.442 21.625 -44.681 1.00 94.12 482 SER A O 1
ATOM 3908 N N . PRO A 1 483 ? 33.948 23.345 -46.052 1.00 93.44 483 PRO A N 1
ATOM 3909 C CA . PRO A 1 483 ? 34.201 24.371 -45.040 1.00 93.44 483 PRO A CA 1
ATOM 3910 C C . PRO A 1 483 ? 33.425 24.133 -43.737 1.00 93.44 483 PRO A C 1
ATOM 3912 O O . PRO A 1 483 ? 33.987 24.234 -42.649 1.00 93.44 483 PRO A O 1
ATOM 3915 N N . GLU A 1 484 ? 32.158 23.728 -43.840 1.00 93.81 484 GLU A N 1
ATOM 3916 C CA . GLU A 1 484 ? 31.267 23.494 -42.700 1.00 93.81 484 GLU A CA 1
ATOM 3917 C C . GLU A 1 484 ? 31.720 22.297 -41.858 1.00 93.81 484 GLU A C 1
ATOM 3919 O O . GLU A 1 484 ? 31.692 22.347 -40.629 1.00 93.81 484 GLU A O 1
ATOM 3924 N N . ARG A 1 485 ? 32.143 21.204 -42.504 1.00 94.50 485 ARG A N 1
ATOM 3925 C CA . ARG A 1 485 ? 32.613 19.991 -41.820 1.00 94.50 485 ARG A CA 1
ATOM 3926 C C . ARG A 1 485 ? 34.004 20.171 -41.212 1.00 94.50 485 ARG A C 1
ATOM 3928 O O . ARG A 1 485 ? 34.256 19.702 -40.104 1.00 94.50 485 ARG A O 1
ATOM 3935 N N . ILE A 1 486 ? 34.889 20.903 -41.890 1.00 95.00 486 ILE A N 1
ATOM 3936 C CA . ILE A 1 486 ? 36.192 21.302 -41.340 1.00 95.00 486 ILE A CA 1
ATOM 3937 C C . ILE A 1 486 ? 35.997 22.166 -40.091 1.00 95.00 486 ILE A C 1
ATOM 3939 O O . ILE A 1 486 ? 36.718 21.986 -39.111 1.00 95.00 486 ILE A O 1
ATOM 3943 N N . GLU A 1 487 ? 34.994 23.047 -40.072 1.00 95.00 487 GLU A N 1
ATOM 3944 C CA . GLU A 1 487 ? 34.706 23.867 -38.894 1.00 95.00 487 GLU A CA 1
ATOM 3945 C C . GLU A 1 487 ? 34.369 23.012 -37.661 1.00 95.00 487 GLU A C 1
ATOM 3947 O O . GLU A 1 487 ? 34.842 23.303 -36.560 1.00 95.00 487 GLU A O 1
ATOM 3952 N N . ARG A 1 488 ? 33.660 21.883 -37.836 1.00 96.50 488 ARG A N 1
ATOM 3953 C CA . ARG A 1 488 ? 33.356 20.934 -36.742 1.00 96.50 488 ARG A CA 1
ATOM 3954 C C . ARG A 1 488 ? 34.614 20.373 -36.082 1.00 96.50 488 ARG A C 1
ATOM 3956 O O . ARG A 1 488 ? 34.580 20.050 -34.893 1.00 96.50 488 ARG A O 1
ATOM 3963 N N . LEU A 1 489 ? 35.731 20.273 -36.810 1.00 95.62 489 LEU A N 1
ATOM 3964 C CA . LEU A 1 489 ? 36.997 19.774 -36.264 1.00 95.62 489 LEU A CA 1
ATOM 3965 C C . LEU A 1 489 ? 37.506 20.656 -35.121 1.00 95.62 489 LEU A C 1
ATOM 3967 O O . LEU A 1 489 ? 38.075 20.134 -34.163 1.00 95.62 489 LEU A O 1
ATOM 3971 N N . LYS A 1 490 ? 37.251 21.970 -35.166 1.00 93.38 490 LYS A N 1
ATOM 3972 C CA . LYS A 1 490 ? 37.662 22.896 -34.100 1.00 93.38 490 LYS A CA 1
ATOM 3973 C C . LYS A 1 490 ? 36.968 22.612 -32.767 1.00 93.38 490 LYS A C 1
ATOM 3975 O O . LYS A 1 490 ? 37.510 22.958 -31.724 1.00 93.38 490 LYS A O 1
ATOM 3980 N N . GLY A 1 491 ? 35.811 21.948 -32.791 1.00 92.44 491 GLY A N 1
ATOM 3981 C CA . GLY A 1 491 ? 35.107 21.479 -31.596 1.00 92.44 491 GLY A CA 1
ATOM 3982 C C . GLY A 1 491 ? 35.597 20.127 -31.063 1.00 92.44 491 GLY A C 1
ATOM 3983 O O . GLY A 1 491 ? 35.207 19.725 -29.969 1.00 92.44 491 GLY A O 1
ATOM 3984 N N . GLN A 1 492 ? 36.450 19.405 -31.798 1.00 95.62 492 GLN A N 1
ATOM 3985 C CA . GLN A 1 492 ? 36.919 18.083 -31.386 1.00 95.62 492 GLN A CA 1
ATOM 3986 C C . GLN A 1 492 ? 38.004 18.191 -30.313 1.00 95.62 492 GLN A C 1
ATOM 3988 O O . GLN A 1 492 ? 39.039 18.829 -30.508 1.00 95.62 492 GLN A O 1
ATOM 3993 N N . LYS A 1 493 ? 37.819 17.482 -29.193 1.00 93.56 493 LYS A N 1
ATOM 3994 C CA . LYS A 1 493 ? 38.737 17.528 -28.043 1.00 93.56 493 LYS A CA 1
ATOM 3995 C C . LYS A 1 493 ? 40.190 17.224 -28.414 1.00 93.56 493 LYS A C 1
ATOM 3997 O O . LYS A 1 493 ? 41.078 17.968 -28.023 1.00 93.56 493 LYS A O 1
ATOM 4002 N N . ALA A 1 494 ? 40.438 16.177 -29.204 1.00 92.31 494 ALA A N 1
ATOM 4003 C CA . ALA A 1 494 ? 41.803 15.819 -29.601 1.00 92.31 494 ALA A CA 1
ATOM 4004 C C . ALA A 1 494 ? 42.476 16.916 -30.444 1.00 92.31 494 ALA A C 1
ATOM 4006 O O . ALA A 1 494 ? 43.690 17.078 -30.365 1.00 92.31 494 ALA A O 1
ATOM 4007 N N . PHE A 1 495 ? 41.697 17.674 -31.224 1.00 94.38 495 PHE A N 1
ATOM 4008 C CA . PHE A 1 495 ? 42.195 18.815 -31.984 1.00 94.38 495 PHE A CA 1
ATOM 4009 C C . PHE A 1 495 ? 42.473 20.011 -31.067 1.00 94.38 495 PHE A C 1
ATOM 4011 O O . PHE A 1 495 ? 43.552 20.590 -31.158 1.00 94.38 495 PHE A O 1
ATOM 4018 N N . LEU A 1 496 ? 41.563 20.339 -30.141 1.00 93.06 496 LEU A N 1
ATOM 4019 C CA . LEU A 1 496 ? 41.751 21.389 -29.126 1.00 93.06 496 LEU A CA 1
ATOM 4020 C C . LEU A 1 496 ? 42.981 21.135 -28.240 1.00 93.06 496 LEU A C 1
ATOM 4022 O O . LEU A 1 496 ? 43.769 22.050 -27.999 1.00 93.06 496 LEU A O 1
ATOM 4026 N N . ASP A 1 497 ? 43.176 19.884 -27.818 1.00 92.50 497 ASP A N 1
ATOM 4027 C CA . ASP A 1 497 ? 44.269 19.465 -26.938 1.00 92.50 497 ASP A CA 1
ATOM 4028 C C . ASP A 1 497 ? 45.659 19.665 -27.572 1.00 92.50 497 ASP A C 1
ATOM 4030 O O . ASP A 1 497 ? 46.639 19.763 -26.836 1.00 92.50 497 ASP A O 1
ATOM 4034 N N . LEU A 1 498 ? 45.771 19.793 -28.906 1.00 91.12 498 LEU A N 1
ATOM 4035 C CA . LEU A 1 498 ? 47.042 20.139 -29.562 1.00 91.12 498 LEU A CA 1
ATOM 4036 C C . LEU A 1 498 ? 47.595 21.471 -29.057 1.00 91.12 498 LEU A C 1
ATOM 4038 O O . LEU A 1 498 ? 48.799 21.595 -28.859 1.00 91.12 498 LEU A O 1
ATOM 4042 N N . ALA A 1 499 ? 46.720 22.456 -28.847 1.00 89.56 499 ALA A N 1
ATOM 4043 C CA . ALA A 1 499 ? 47.075 23.789 -28.373 1.00 89.56 499 ALA A CA 1
ATOM 4044 C C . ALA A 1 499 ? 46.948 23.942 -26.848 1.00 89.56 499 ALA A C 1
ATOM 4046 O O . ALA A 1 499 ? 47.058 25.061 -26.345 1.00 89.56 499 ALA A O 1
ATOM 4047 N N . ALA A 1 500 ? 46.738 22.846 -26.112 1.00 87.69 500 ALA A N 1
ATOM 4048 C CA . ALA A 1 500 ? 46.690 22.829 -24.655 1.00 87.69 500 ALA A CA 1
ATOM 4049 C C . ALA A 1 500 ? 48.009 22.294 -24.071 1.00 87.69 500 ALA A C 1
ATOM 4051 O O . ALA A 1 500 ? 48.555 21.295 -24.533 1.00 87.69 500 ALA A O 1
ATOM 4052 N N . SER A 1 501 ? 48.516 22.923 -23.007 1.00 84.81 501 SER A N 1
ATOM 4053 C CA . SER A 1 501 ? 49.718 22.457 -22.298 1.00 84.81 501 SER A CA 1
ATOM 4054 C C . SER A 1 501 ? 49.400 22.092 -20.848 1.00 84.81 501 SER A C 1
ATOM 4056 O O . SER A 1 501 ? 48.687 22.805 -20.143 1.00 84.81 501 SER A O 1
ATOM 4058 N N . ARG A 1 502 ? 49.968 20.973 -20.378 1.00 82.56 502 ARG A N 1
ATOM 4059 C CA . ARG A 1 502 ? 49.844 20.499 -18.985 1.00 82.56 502 ARG A CA 1
ATOM 4060 C C . ARG A 1 502 ? 50.839 21.169 -18.026 1.00 82.56 502 ARG A C 1
ATOM 4062 O O . ARG A 1 502 ? 50.830 20.874 -16.832 1.00 82.56 502 ARG A O 1
ATOM 4069 N N . LYS A 1 503 ? 51.721 22.047 -18.518 1.00 82.12 503 LYS A N 1
ATOM 4070 C CA . LYS A 1 503 ? 52.745 22.720 -17.703 1.00 82.12 503 LYS A CA 1
ATOM 4071 C C . LYS A 1 503 ? 52.145 23.897 -16.924 1.00 82.12 503 LYS A C 1
ATOM 4073 O O . LYS A 1 503 ? 51.367 24.683 -17.463 1.00 82.12 503 LYS A O 1
ATOM 4078 N N . ARG A 1 504 ? 52.536 24.064 -15.652 1.00 67.88 504 ARG A N 1
ATOM 4079 C CA . ARG A 1 504 ? 52.220 25.283 -14.880 1.00 67.88 504 ARG A CA 1
ATOM 4080 C C . ARG A 1 504 ? 52.973 26.477 -15.490 1.00 67.88 504 ARG A C 1
ATOM 4082 O O . ARG A 1 504 ? 54.059 26.296 -16.028 1.00 67.88 504 ARG A O 1
ATOM 4089 N N . ALA A 1 505 ? 52.324 27.644 -15.487 1.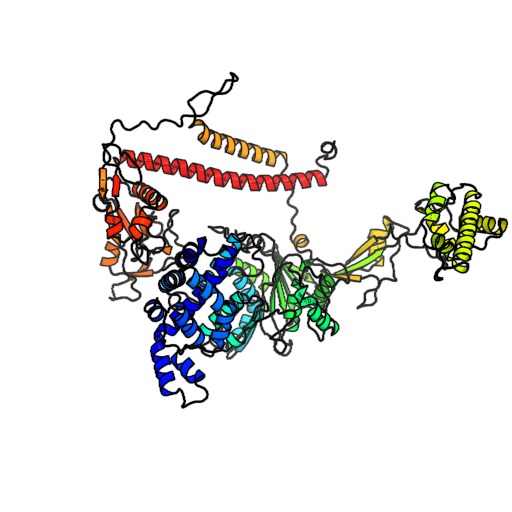00 73.12 505 ALA A N 1
ATOM 4090 C CA . ALA A 1 505 ? 52.596 28.820 -16.328 1.00 73.12 505 ALA A CA 1
ATOM 4091 C C . ALA A 1 505 ? 54.083 29.174 -16.576 1.00 73.12 505 ALA A C 1
ATOM 4093 O O . ALA A 1 505 ? 54.938 28.978 -15.720 1.00 73.12 505 ALA A O 1
ATOM 4094 N N . GLY A 1 506 ? 54.379 29.755 -17.747 1.00 81.31 506 GLY A N 1
ATOM 4095 C CA . GLY A 1 506 ? 55.716 30.245 -18.109 1.00 81.31 506 GLY A CA 1
ATOM 4096 C C . GLY A 1 506 ? 56.017 30.166 -19.611 1.00 81.31 506 GLY A C 1
ATOM 4097 O O . GLY A 1 506 ? 55.177 29.735 -20.403 1.00 81.31 506 GLY A O 1
ATOM 4098 N N . LYS A 1 507 ? 57.245 30.541 -20.012 1.00 78.75 507 LYS A N 1
ATOM 4099 C CA . LYS A 1 507 ? 57.696 30.548 -21.424 1.00 78.75 507 LYS A CA 1
ATOM 4100 C C . LYS A 1 507 ? 57.561 29.183 -22.114 1.00 78.75 507 LYS A C 1
ATOM 4102 O O . LYS A 1 507 ? 57.203 29.129 -23.284 1.00 78.75 507 LYS A O 1
ATOM 4107 N N . ALA A 1 508 ? 57.796 28.087 -21.388 1.00 78.31 508 ALA A N 1
ATOM 4108 C CA . ALA A 1 508 ? 57.671 26.729 -21.922 1.00 78.31 508 ALA A CA 1
ATOM 4109 C C . ALA A 1 508 ? 56.218 26.353 -22.266 1.00 78.31 508 ALA A C 1
ATOM 4111 O O . ALA A 1 508 ? 55.983 25.717 -23.287 1.00 78.31 508 ALA A O 1
ATOM 4112 N N . ARG A 1 509 ? 55.247 26.794 -21.453 1.00 85.38 509 ARG A N 1
ATOM 4113 C CA . ARG A 1 509 ? 53.814 26.609 -21.723 1.00 85.38 509 ARG A CA 1
ATOM 4114 C C . ARG A 1 509 ? 53.398 27.381 -22.977 1.00 85.38 509 ARG A C 1
ATOM 4116 O O . ARG A 1 509 ? 52.811 26.807 -23.883 1.00 85.38 509 ARG A O 1
ATOM 4123 N N . ALA A 1 510 ? 53.770 28.661 -23.058 1.00 83.12 510 ALA A N 1
ATOM 4124 C CA . ALA A 1 510 ? 53.454 29.504 -24.212 1.00 83.12 510 ALA A CA 1
ATOM 4125 C C . ALA A 1 510 ? 54.064 28.967 -25.521 1.00 83.12 510 ALA A C 1
ATOM 4127 O O . ALA A 1 510 ? 53.429 29.039 -26.571 1.00 83.12 510 ALA A O 1
ATOM 4128 N N . ALA A 1 511 ? 55.274 28.398 -25.457 1.00 84.75 511 ALA A N 1
ATOM 4129 C CA . ALA A 1 511 ? 55.929 27.773 -26.602 1.00 84.75 511 ALA A CA 1
ATOM 4130 C C . ALA A 1 511 ? 55.208 26.498 -27.077 1.00 84.75 511 ALA A C 1
ATOM 4132 O O . ALA A 1 511 ? 55.045 26.320 -28.283 1.00 84.75 511 ALA A O 1
ATOM 4133 N N . GLU A 1 512 ? 54.747 25.645 -26.152 1.00 85.88 512 GLU A N 1
ATOM 4134 C CA . GLU A 1 512 ? 53.963 24.441 -26.472 1.00 85.88 512 GLU A CA 1
ATOM 4135 C C . GLU A 1 512 ? 52.601 24.787 -27.074 1.00 85.88 512 GLU A C 1
ATOM 4137 O O . GLU A 1 512 ? 52.270 24.285 -28.143 1.00 85.88 512 GLU A O 1
ATOM 4142 N N . GLU A 1 513 ? 51.846 25.698 -26.458 1.00 89.00 513 GLU A N 1
ATOM 4143 C CA . GLU A 1 513 ? 50.538 26.117 -26.979 1.00 89.00 513 GLU A CA 1
ATOM 4144 C C . GLU A 1 513 ? 50.670 26.796 -28.354 1.00 89.00 513 GLU A C 1
ATOM 4146 O O . GLU A 1 513 ? 49.847 26.582 -29.241 1.00 89.00 513 GLU A O 1
ATOM 4151 N N . ALA A 1 514 ? 51.726 27.590 -28.575 1.00 88.81 514 ALA A N 1
ATOM 4152 C CA . ALA A 1 514 ? 51.997 28.200 -29.877 1.00 88.81 514 ALA A CA 1
ATOM 4153 C C . ALA A 1 514 ? 52.410 27.169 -30.942 1.00 88.81 514 ALA A C 1
ATOM 4155 O O . ALA A 1 514 ? 52.021 27.308 -32.100 1.00 88.81 514 ALA A O 1
ATOM 4156 N N . ALA A 1 515 ? 53.186 26.143 -30.578 1.00 88.19 515 ALA A N 1
ATOM 4157 C CA . ALA A 1 515 ? 53.503 25.035 -31.480 1.00 88.19 515 ALA A CA 1
ATOM 4158 C C . ALA A 1 515 ? 52.251 24.218 -31.828 1.00 88.19 515 ALA A C 1
ATOM 4160 O O . ALA A 1 515 ? 52.043 23.891 -32.994 1.00 88.19 515 ALA A O 1
ATOM 4161 N N . GLY A 1 516 ? 51.390 23.984 -30.839 1.00 90.50 516 GLY A N 1
ATOM 4162 C CA . GLY A 1 516 ? 50.084 23.362 -30.997 1.00 90.50 516 GLY A CA 1
ATOM 4163 C C . GLY A 1 516 ? 49.155 24.116 -31.942 1.00 90.50 516 GLY A C 1
ATOM 4164 O O . GLY A 1 516 ? 48.607 23.514 -32.860 1.00 90.50 516 GLY A O 1
ATOM 4165 N N . ARG A 1 517 ? 49.042 25.443 -31.783 1.00 92.38 517 ARG A N 1
ATOM 4166 C CA . ARG A 1 517 ? 48.275 26.308 -32.700 1.00 92.38 517 ARG A CA 1
ATOM 4167 C C . ARG A 1 517 ? 48.805 26.241 -34.132 1.00 92.38 517 ARG A C 1
ATOM 4169 O O . ARG A 1 517 ? 48.029 26.030 -35.052 1.00 92.38 517 ARG A O 1
ATOM 4176 N N . ARG A 1 518 ? 50.130 26.286 -34.324 1.00 92.31 518 ARG A N 1
ATOM 4177 C CA . ARG A 1 518 ? 50.729 26.096 -35.661 1.00 92.31 518 ARG A CA 1
ATOM 4178 C C . ARG A 1 518 ? 50.378 24.738 -36.268 1.00 92.31 518 ARG A C 1
ATOM 4180 O O . ARG A 1 518 ? 50.159 24.644 -37.471 1.00 92.31 518 ARG A O 1
ATOM 4187 N N . GLN A 1 519 ? 50.333 23.687 -35.451 1.00 92.56 519 GLN A N 1
ATOM 4188 C CA . GLN A 1 519 ? 49.932 22.361 -35.908 1.00 92.56 519 GLN A CA 1
ATOM 4189 C C . GLN A 1 519 ? 48.439 22.307 -36.267 1.00 92.56 519 GLN A C 1
ATOM 4191 O O . GLN A 1 519 ? 48.094 21.706 -37.281 1.00 92.56 519 GLN A O 1
ATOM 4196 N N . GLN A 1 520 ? 47.568 22.954 -35.486 1.00 94.56 520 GLN A N 1
ATOM 4197 C CA . GLN A 1 520 ? 46.145 23.109 -35.804 1.00 94.56 520 GLN A CA 1
ATOM 4198 C C . GLN A 1 520 ? 45.945 23.831 -37.141 1.00 94.56 520 GLN A C 1
ATOM 4200 O O . GLN A 1 520 ? 45.244 23.311 -38.007 1.00 94.56 520 GLN A O 1
ATOM 4205 N N . ASP A 1 521 ? 46.610 24.971 -37.335 1.00 94.56 52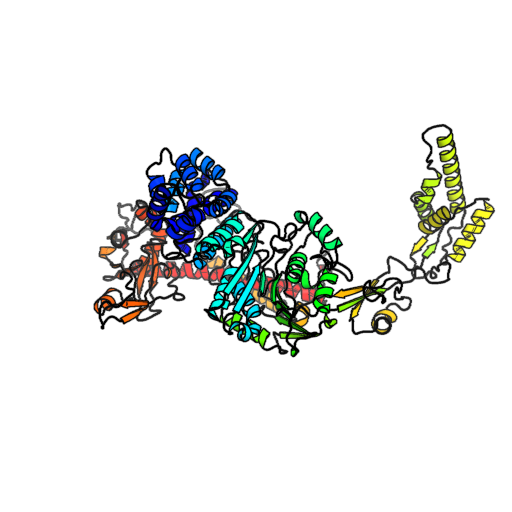1 ASP A N 1
ATOM 4206 C CA . ASP A 1 521 ? 46.527 25.764 -38.565 1.00 94.56 521 ASP A CA 1
ATOM 4207 C C . ASP A 1 521 ? 46.996 24.957 -39.781 1.00 94.56 521 ASP A C 1
ATOM 4209 O O . ASP A 1 521 ? 46.341 24.957 -40.821 1.00 94.56 521 ASP A O 1
ATOM 4213 N N . ALA A 1 522 ? 48.092 24.204 -39.640 1.00 93.50 522 ALA A N 1
ATOM 4214 C CA . ALA A 1 522 ? 48.604 23.352 -40.708 1.00 93.50 522 ALA A CA 1
ATOM 4215 C C . ALA A 1 522 ? 47.635 22.210 -41.064 1.00 93.50 522 ALA A C 1
ATOM 4217 O O . ALA A 1 522 ? 47.457 21.904 -42.242 1.00 93.50 522 ALA A O 1
ATOM 4218 N N . ILE A 1 523 ? 46.979 21.601 -40.069 1.00 94.88 523 ILE A N 1
ATOM 4219 C CA . ILE A 1 523 ? 45.951 20.575 -40.297 1.00 94.88 523 ILE A CA 1
ATOM 4220 C C . ILE A 1 523 ? 44.734 21.183 -41.006 1.00 94.88 523 ILE A C 1
ATOM 4222 O O . ILE A 1 523 ? 44.255 20.600 -41.975 1.00 94.88 523 ILE A O 1
ATOM 4226 N N . LEU A 1 524 ? 44.249 22.351 -40.572 1.00 95.50 524 LEU A N 1
ATOM 4227 C CA . LEU A 1 524 ? 43.113 23.026 -41.211 1.00 95.50 524 LEU A CA 1
ATOM 4228 C C . LEU A 1 524 ? 43.435 23.432 -42.651 1.00 95.50 524 LEU A C 1
ATOM 4230 O O . LEU A 1 524 ? 42.615 23.208 -43.535 1.00 95.50 524 LEU A O 1
ATOM 4234 N N . ALA A 1 525 ? 44.636 23.958 -42.903 1.00 94.06 525 ALA A N 1
ATOM 4235 C CA . ALA A 1 525 ? 45.090 24.308 -44.246 1.00 94.06 525 ALA A CA 1
ATOM 4236 C C . ALA A 1 525 ? 45.202 23.073 -45.156 1.00 94.06 525 ALA A C 1
ATOM 4238 O O . ALA A 1 525 ? 44.754 23.112 -46.299 1.00 94.06 525 ALA A O 1
ATOM 4239 N N . MET A 1 526 ? 45.743 21.961 -44.643 1.00 95.38 526 MET A N 1
ATOM 4240 C CA . MET A 1 526 ? 45.813 20.689 -45.369 1.00 95.38 526 MET A CA 1
ATOM 4241 C C . MET A 1 526 ? 44.413 20.172 -45.728 1.00 95.38 526 MET A C 1
ATOM 4243 O O . MET A 1 526 ? 44.187 19.760 -46.863 1.00 95.38 526 MET A O 1
ATOM 4247 N N . LEU A 1 527 ? 43.468 20.207 -44.783 1.00 94.56 527 LEU A N 1
ATOM 4248 C CA . LEU A 1 527 ? 42.092 19.775 -45.033 1.00 94.56 527 LEU A CA 1
ATOM 4249 C C . LEU A 1 527 ? 41.367 20.705 -46.010 1.00 94.56 527 LEU A C 1
ATOM 4251 O O . LEU A 1 527 ? 40.667 20.214 -46.883 1.00 94.56 527 LEU A O 1
ATOM 4255 N N . ALA A 1 528 ? 41.564 22.022 -45.914 1.00 92.94 528 ALA A N 1
ATOM 4256 C CA . ALA A 1 528 ? 40.971 22.993 -46.836 1.00 92.94 528 ALA A CA 1
ATOM 4257 C C . ALA A 1 528 ? 41.523 22.881 -48.270 1.00 92.94 528 ALA A C 1
ATOM 4259 O O . ALA A 1 528 ? 40.856 23.286 -49.217 1.00 92.94 528 ALA A O 1
ATOM 4260 N N . ALA A 1 529 ? 42.731 22.331 -48.433 1.00 91.81 529 ALA A N 1
ATOM 4261 C CA . ALA A 1 529 ? 43.338 22.062 -49.735 1.00 91.81 529 ALA A CA 1
ATOM 4262 C C . ALA A 1 529 ? 42.856 20.746 -50.377 1.00 91.81 529 ALA A C 1
ATOM 4264 O O . ALA A 1 529 ? 43.105 20.525 -51.565 1.00 91.81 529 ALA A O 1
ATOM 4265 N N . LEU A 1 530 ? 42.178 19.865 -49.628 1.00 91.19 530 LEU A N 1
ATOM 4266 C CA . LEU A 1 530 ? 41.539 18.688 -50.215 1.00 91.19 530 LEU A CA 1
ATOM 4267 C C . LEU A 1 530 ? 40.375 19.128 -51.116 1.00 91.19 530 LEU A C 1
ATOM 4269 O O . LEU A 1 530 ? 39.621 20.031 -50.752 1.00 91.19 530 LEU A O 1
ATOM 4273 N N . PRO A 1 531 ? 40.165 18.475 -52.273 1.00 86.69 531 PRO A N 1
ATOM 4274 C CA . PRO A 1 531 ? 38.997 18.764 -53.090 1.00 86.69 531 PRO A CA 1
ATOM 4275 C C . PRO A 1 531 ? 37.723 18.479 -52.275 1.00 86.69 531 PRO A C 1
ATOM 4277 O O . PRO A 1 531 ? 37.667 17.438 -51.606 1.00 86.69 531 PRO A O 1
ATOM 4280 N N . PRO A 1 532 ? 36.670 19.317 -52.368 1.00 83.56 532 PRO A N 1
ATOM 4281 C CA . PRO A 1 532 ? 35.400 19.123 -51.660 1.00 83.56 532 PRO A CA 1
ATOM 4282 C C . PRO A 1 532 ? 34.560 17.999 -52.297 1.00 83.56 532 PRO A C 1
ATOM 4284 O O . PRO A 1 532 ? 33.343 18.096 -52.441 1.00 83.56 532 PRO A O 1
ATOM 4287 N N . ARG A 1 533 ? 35.213 16.913 -52.714 1.00 91.88 533 ARG A N 1
ATOM 4288 C CA . ARG A 1 533 ? 34.598 15.700 -53.236 1.00 91.88 533 ARG A CA 1
ATOM 4289 C C . ARG A 1 533 ? 33.945 14.940 -52.086 1.00 91.88 533 ARG A C 1
ATOM 4291 O O . ARG A 1 533 ? 34.553 14.771 -51.032 1.00 91.88 533 ARG A O 1
ATOM 4298 N N . LEU A 1 534 ? 32.731 14.450 -52.317 1.00 93.94 534 LEU A N 1
ATOM 4299 C CA . LEU A 1 534 ? 32.063 13.529 -51.406 1.00 93.94 534 LEU A CA 1
ATOM 4300 C C . LEU A 1 534 ? 32.626 12.114 -51.603 1.00 93.94 534 LEU A C 1
ATOM 4302 O O . LEU A 1 534 ? 32.558 11.554 -52.700 1.00 93.94 534 LEU A O 1
ATOM 4306 N N . TYR A 1 535 ? 33.181 11.540 -50.543 1.00 94.94 535 TYR A N 1
ATOM 4307 C CA . TYR A 1 535 ? 33.665 10.164 -50.501 1.00 94.94 535 TYR A CA 1
ATOM 4308 C C . TYR A 1 535 ? 32.633 9.305 -49.778 1.00 94.94 535 TYR A C 1
ATOM 4310 O O . TYR A 1 535 ? 32.363 9.525 -48.605 1.00 94.94 535 TYR A O 1
ATOM 4318 N N . LYS A 1 536 ? 32.074 8.305 -50.458 1.00 94.75 536 LYS A N 1
ATOM 4319 C CA . LYS A 1 536 ? 31.126 7.346 -49.864 1.00 94.75 536 LYS A CA 1
ATOM 4320 C C . LYS A 1 536 ? 31.796 6.092 -49.288 1.00 94.75 536 LYS A C 1
ATOM 4322 O O . LYS A 1 536 ? 31.114 5.170 -48.873 1.00 94.75 536 LYS A O 1
ATOM 4327 N N . SER A 1 537 ? 33.126 6.062 -49.287 1.00 93.81 537 SER A N 1
ATOM 4328 C CA . SER A 1 537 ? 33.947 4.937 -48.847 1.00 93.81 537 SER A CA 1
ATOM 4329 C C . SER A 1 537 ? 35.020 5.448 -47.892 1.00 93.81 537 SER A C 1
ATOM 4331 O O . SER A 1 537 ? 35.797 6.344 -48.249 1.00 93.81 537 SER A O 1
ATOM 4333 N N . ARG A 1 538 ? 35.066 4.897 -46.673 1.00 93.81 538 ARG A N 1
ATOM 4334 C CA . ARG A 1 538 ? 36.064 5.273 -45.660 1.00 93.81 538 ARG A CA 1
ATOM 4335 C C . ARG A 1 538 ? 37.497 4.993 -46.140 1.00 93.81 538 ARG A C 1
ATOM 4337 O O . ARG A 1 538 ? 38.300 5.923 -46.053 1.00 93.81 538 ARG A O 1
ATOM 4344 N N . PRO A 1 539 ? 37.826 3.817 -46.720 1.00 93.19 539 PRO A N 1
ATOM 4345 C CA . PRO A 1 539 ? 39.148 3.575 -47.304 1.00 93.19 539 PRO A CA 1
ATOM 4346 C C . PRO A 1 539 ? 39.552 4.604 -48.369 1.00 93.19 539 PRO A C 1
ATOM 4348 O O . PRO A 1 539 ? 40.696 5.061 -48.386 1.00 93.19 539 PRO A O 1
ATOM 4351 N N . ALA A 1 540 ? 38.618 5.023 -49.232 1.00 93.00 540 ALA A N 1
ATOM 4352 C CA . ALA A 1 540 ? 38.905 6.016 -50.268 1.00 93.00 540 ALA A CA 1
ATOM 4353 C C . ALA A 1 540 ? 39.233 7.397 -49.675 1.00 93.00 540 ALA A C 1
ATOM 4355 O O . ALA A 1 540 ? 40.179 8.054 -50.116 1.00 93.00 540 ALA A O 1
ATOM 4356 N N . PHE A 1 541 ? 38.478 7.830 -48.659 1.00 94.81 541 PHE A N 1
ATOM 4357 C CA . PHE A 1 541 ? 38.766 9.080 -47.955 1.00 94.81 541 PHE A CA 1
ATOM 4358 C C . PHE A 1 541 ? 40.069 9.001 -47.154 1.00 94.81 541 PHE A C 1
ATOM 4360 O O . PHE A 1 541 ? 40.857 9.946 -47.162 1.00 94.81 541 PHE A O 1
ATOM 4367 N N . GLU A 1 542 ? 40.336 7.869 -46.502 1.00 93.44 542 GLU A N 1
ATOM 4368 C CA . GLU A 1 542 ? 41.583 7.644 -45.775 1.00 93.44 542 GLU A CA 1
ATOM 4369 C C . GLU A 1 542 ? 42.805 7.711 -46.699 1.00 93.44 542 GLU A C 1
ATOM 4371 O O . GLU A 1 542 ? 43.813 8.323 -46.338 1.00 93.44 542 GLU A O 1
ATOM 4376 N N . GLY A 1 543 ? 42.706 7.152 -47.910 1.00 93.50 543 GLY A N 1
ATOM 4377 C CA . GLY A 1 543 ? 43.717 7.298 -48.958 1.00 93.50 543 GLY A CA 1
ATOM 4378 C C . GLY A 1 543 ? 43.988 8.767 -49.294 1.00 93.50 543 GLY A C 1
ATOM 4379 O O . GLY A 1 543 ? 45.128 9.220 -49.189 1.00 93.50 543 GLY A O 1
ATOM 4380 N N . ALA A 1 544 ? 42.936 9.538 -49.586 1.00 92.75 544 ALA A N 1
ATOM 4381 C CA . ALA A 1 544 ? 43.056 10.966 -49.890 1.00 92.75 544 ALA A CA 1
ATOM 4382 C C . ALA A 1 544 ? 43.664 11.775 -48.726 1.00 92.75 544 ALA A C 1
ATOM 4384 O O . ALA A 1 544 ? 44.528 12.628 -48.939 1.00 92.75 544 ALA A O 1
ATOM 4385 N N . LEU A 1 545 ? 43.260 11.484 -47.485 1.00 94.00 545 LEU A N 1
ATOM 4386 C CA . LEU A 1 545 ? 43.809 12.119 -46.286 1.00 94.00 545 LEU A CA 1
ATOM 4387 C C . LEU A 1 545 ? 45.293 11.776 -46.087 1.00 94.00 545 LEU A C 1
ATOM 4389 O O . LEU A 1 545 ? 46.086 12.642 -45.715 1.00 94.00 545 LEU A O 1
ATOM 4393 N N . ASN A 1 546 ? 45.679 10.523 -46.339 1.00 93.75 546 ASN A N 1
ATOM 4394 C CA . ASN A 1 546 ? 47.067 10.077 -46.251 1.00 93.75 546 ASN A CA 1
ATOM 4395 C C . ASN A 1 546 ? 47.955 10.754 -47.296 1.00 93.75 546 ASN A C 1
ATOM 4397 O O . ASN A 1 546 ? 49.069 11.163 -46.965 1.00 93.75 546 ASN A O 1
ATOM 4401 N N . ASP A 1 547 ? 47.473 10.893 -48.527 1.00 93.12 547 ASP A N 1
ATOM 4402 C CA . ASP A 1 547 ? 48.216 11.551 -49.599 1.00 93.12 547 ASP A CA 1
ATOM 4403 C C . ASP A 1 547 ? 48.373 13.052 -49.331 1.00 93.12 547 ASP A C 1
ATOM 4405 O O . ASP A 1 547 ? 49.478 13.582 -49.466 1.00 93.12 547 ASP A O 1
ATOM 4409 N N . ALA A 1 548 ? 47.325 13.719 -48.831 1.00 93.00 548 ALA A N 1
ATOM 4410 C CA . ALA A 1 548 ? 47.409 15.114 -48.399 1.00 93.00 548 ALA A CA 1
ATOM 4411 C C . ALA A 1 548 ? 48.409 15.307 -47.249 1.00 93.00 548 ALA A C 1
ATOM 4413 O O . ALA A 1 548 ? 49.267 16.186 -47.321 1.00 93.00 548 ALA A O 1
ATOM 4414 N N . ALA A 1 549 ? 48.370 14.444 -46.228 1.00 92.31 549 ALA A N 1
ATOM 4415 C CA . ALA A 1 549 ? 49.306 14.508 -45.106 1.00 92.31 549 ALA A CA 1
ATOM 4416 C C . ALA A 1 549 ? 50.765 14.283 -45.541 1.00 92.31 549 ALA A C 1
ATOM 4418 O O . ALA A 1 549 ? 51.670 14.948 -45.032 1.00 92.31 549 ALA A O 1
ATOM 4419 N N . LYS A 1 550 ? 51.008 13.378 -46.503 1.00 92.44 550 LYS A N 1
ATOM 4420 C CA . LYS A 1 550 ? 52.340 13.164 -47.096 1.00 92.44 550 LYS A CA 1
ATOM 4421 C C . LYS A 1 550 ? 52.807 14.385 -47.886 1.00 92.44 550 LYS A C 1
ATOM 4423 O O . LYS A 1 550 ? 53.947 14.804 -47.701 1.00 92.44 550 LYS A O 1
ATOM 4428 N N . ALA A 1 551 ? 51.943 14.966 -48.720 1.00 90.69 551 ALA A N 1
ATOM 4429 C CA . ALA A 1 551 ? 52.269 16.132 -49.542 1.00 90.69 551 ALA A CA 1
ATOM 4430 C C . ALA A 1 551 ? 52.652 17.361 -48.699 1.00 90.69 551 ALA A C 1
ATOM 4432 O O . ALA A 1 551 ? 53.532 18.126 -49.088 1.00 90.69 551 ALA A O 1
ATOM 4433 N N . THR A 1 552 ? 52.046 17.526 -47.520 1.00 89.44 552 THR A N 1
ATOM 4434 C CA . THR A 1 552 ? 52.359 18.620 -46.586 1.00 89.44 552 THR A CA 1
ATOM 4435 C C . THR A 1 552 ? 53.409 18.253 -45.531 1.00 89.44 552 THR A C 1
ATOM 4437 O O . THR A 1 552 ? 53.725 19.075 -44.672 1.00 89.44 552 THR A O 1
ATOM 4440 N N . GLY A 1 553 ? 53.926 17.018 -45.533 1.00 88.88 553 GLY A N 1
ATOM 4441 C CA . GLY A 1 553 ? 54.872 16.521 -44.527 1.00 88.88 553 GLY A CA 1
ATOM 4442 C C . GLY A 1 553 ? 54.308 16.433 -43.099 1.00 88.88 553 GLY A C 1
ATOM 4443 O O . GLY A 1 553 ? 55.075 16.374 -42.135 1.00 88.88 553 GLY A O 1
ATOM 4444 N N . LEU A 1 554 ? 52.980 16.433 -42.933 1.00 90.06 554 LEU A N 1
ATOM 4445 C CA . LEU A 1 554 ? 52.321 16.424 -41.627 1.00 90.06 554 LEU A CA 1
ATOM 4446 C C . LEU A 1 554 ? 52.189 15.001 -41.073 1.00 90.06 554 LEU A C 1
ATOM 4448 O O . LEU A 1 554 ? 51.638 14.102 -41.705 1.00 90.06 554 LEU A O 1
ATOM 4452 N N . LYS A 1 555 ? 52.628 14.802 -39.825 1.00 89.62 555 LYS A N 1
ATOM 4453 C CA . LYS A 1 555 ? 52.397 13.554 -39.084 1.00 89.62 555 LYS A CA 1
ATOM 4454 C C . LYS A 1 555 ? 51.118 13.659 -38.258 1.00 89.62 555 LYS A C 1
ATOM 4456 O O . LYS A 1 555 ? 51.093 14.313 -37.217 1.00 89.62 555 LYS A O 1
ATOM 4461 N N . LEU A 1 556 ? 50.065 12.982 -38.709 1.00 91.56 556 LEU A N 1
ATOM 4462 C CA . LEU A 1 556 ? 48.795 12.897 -37.988 1.00 91.56 556 LEU A CA 1
ATOM 4463 C C . LEU A 1 556 ? 48.827 11.732 -36.992 1.00 91.56 556 LEU A C 1
ATOM 4465 O O . LEU A 1 556 ? 48.949 10.572 -37.396 1.00 91.56 556 LEU A O 1
ATOM 4469 N N . SER A 1 557 ? 48.694 12.036 -35.700 1.00 91.25 557 SER A N 1
ATOM 4470 C CA . SER A 1 557 ? 48.528 11.012 -34.663 1.00 91.25 557 SER A CA 1
ATOM 4471 C C . SER A 1 557 ? 47.181 10.294 -34.812 1.00 91.25 557 SER A C 1
ATOM 4473 O O . SER A 1 557 ? 46.238 10.839 -35.389 1.00 91.25 557 SER A O 1
ATOM 4475 N N . ALA A 1 558 ? 47.058 9.086 -34.253 1.00 90.38 558 ALA A N 1
ATOM 4476 C CA . ALA A 1 558 ? 45.809 8.320 -34.291 1.00 90.38 558 ALA A CA 1
ATOM 4477 C C . ALA A 1 558 ? 44.613 9.105 -33.710 1.00 90.38 558 ALA A C 1
ATOM 4479 O O . ALA A 1 558 ? 43.520 9.079 -34.272 1.00 90.38 558 ALA A O 1
ATOM 4480 N N . GLY A 1 559 ? 44.834 9.871 -32.634 1.00 91.06 559 GLY A N 1
ATOM 4481 C CA . GLY A 1 559 ? 43.801 10.714 -32.023 1.00 91.06 559 GLY A CA 1
ATOM 4482 C C . GLY A 1 559 ? 43.311 11.837 -32.943 1.00 91.06 559 GLY A C 1
ATOM 4483 O O . GLY A 1 559 ? 42.109 12.076 -33.029 1.00 91.06 559 GLY A O 1
ATOM 4484 N N . ILE A 1 560 ? 44.221 12.481 -33.681 1.00 93.69 560 ILE A N 1
ATOM 4485 C CA . ILE A 1 560 ? 43.860 13.518 -34.658 1.00 93.69 560 ILE A CA 1
ATOM 4486 C C . ILE A 1 560 ? 43.162 12.919 -35.870 1.00 93.69 560 ILE A C 1
ATOM 4488 O O . ILE A 1 560 ? 42.161 13.468 -36.314 1.00 93.69 560 ILE A O 1
ATOM 4492 N N . ARG A 1 561 ? 43.625 11.767 -36.366 1.00 93.75 561 ARG A N 1
ATOM 4493 C CA . ARG A 1 561 ? 42.937 11.044 -37.446 1.00 93.75 561 ARG A CA 1
ATOM 4494 C C . ARG A 1 561 ? 41.489 10.756 -37.066 1.00 93.75 561 ARG A C 1
ATOM 4496 O O . ARG A 1 561 ? 40.590 11.134 -37.807 1.00 93.75 561 ARG A O 1
ATOM 4503 N N . LYS A 1 562 ? 41.253 10.190 -35.877 1.00 92.62 562 LYS A N 1
ATOM 4504 C CA . LYS A 1 562 ? 39.900 9.919 -35.370 1.00 92.62 562 LYS A CA 1
ATOM 4505 C C . LYS A 1 562 ? 39.043 11.189 -35.281 1.00 92.62 562 LYS A C 1
ATOM 4507 O O . LYS A 1 562 ? 37.883 11.155 -35.674 1.00 92.62 562 LYS A O 1
ATOM 4512 N N . ALA A 1 563 ? 39.611 12.305 -34.816 1.00 94.69 563 ALA A N 1
ATOM 4513 C CA . ALA A 1 563 ? 38.911 13.591 -34.770 1.00 94.69 563 ALA A CA 1
ATOM 4514 C C . ALA A 1 563 ? 38.545 14.121 -36.165 1.00 94.69 563 ALA A C 1
ATOM 4516 O O . ALA A 1 563 ? 37.442 14.627 -36.347 1.00 94.69 563 ALA A O 1
ATOM 4517 N N . ILE A 1 564 ? 39.435 13.967 -37.151 1.00 95.50 564 ILE A N 1
ATOM 4518 C CA . ILE A 1 564 ? 39.170 14.334 -38.548 1.00 95.50 564 ILE A CA 1
ATOM 4519 C C . ILE A 1 564 ? 38.043 13.471 -39.116 1.00 95.50 564 ILE A C 1
ATOM 4521 O O . ILE A 1 564 ? 37.084 14.023 -39.643 1.00 95.50 564 ILE A O 1
ATOM 4525 N N . PHE A 1 565 ? 38.104 12.143 -38.967 1.00 93.94 565 PHE A N 1
ATOM 4526 C CA . PHE A 1 565 ? 37.033 11.256 -39.435 1.00 93.94 565 PHE A CA 1
ATOM 4527 C C . PHE A 1 565 ? 35.688 11.586 -38.781 1.00 93.94 565 PHE A C 1
ATOM 4529 O O . PHE A 1 565 ? 34.684 11.660 -39.480 1.00 93.94 565 PHE A O 1
ATOM 4536 N N . ALA A 1 566 ? 35.659 11.847 -37.471 1.00 93.38 566 ALA A N 1
ATOM 4537 C CA . ALA A 1 566 ? 34.434 12.223 -36.768 1.00 93.38 566 ALA A CA 1
ATOM 4538 C C . ALA A 1 566 ? 33.875 13.584 -37.225 1.00 93.38 566 ALA A C 1
ATOM 4540 O O . ALA A 1 566 ? 32.668 13.736 -37.357 1.00 93.38 566 ALA A O 1
ATOM 4541 N N . ALA A 1 567 ? 34.734 14.575 -37.477 1.00 95.69 567 ALA A N 1
ATOM 4542 C CA . ALA A 1 567 ? 34.303 15.908 -37.898 1.00 95.69 567 ALA A CA 1
ATOM 4543 C C . ALA A 1 567 ? 33.851 15.962 -39.365 1.00 95.69 567 ALA A C 1
ATOM 4545 O O . ALA A 1 567 ? 32.910 16.682 -39.695 1.00 95.69 567 ALA A O 1
ATOM 4546 N N . LEU A 1 568 ? 34.530 15.215 -40.243 1.00 95.94 568 LEU A N 1
ATOM 4547 C CA . LEU A 1 568 ? 34.309 15.264 -41.689 1.00 95.94 568 LEU A CA 1
ATOM 4548 C C . LEU A 1 568 ? 33.314 14.220 -42.199 1.00 95.94 568 LEU A C 1
ATOM 4550 O O . LEU A 1 568 ? 33.026 14.205 -43.400 1.00 95.94 568 LEU A O 1
ATOM 4554 N N . SER A 1 569 ? 32.771 13.382 -41.316 1.00 95.50 569 SER A N 1
ATOM 4555 C CA . SER A 1 569 ? 31.760 12.393 -41.674 1.00 95.50 569 SER A CA 1
ATOM 4556 C C . SER A 1 569 ? 30.330 12.847 -41.408 1.00 95.50 569 SER A C 1
ATOM 4558 O O . SER A 1 569 ? 30.066 13.644 -40.509 1.00 95.50 569 SER A O 1
ATOM 4560 N N . GLU A 1 570 ? 29.408 12.308 -42.199 1.00 94.31 570 GLU A N 1
ATOM 4561 C CA . GLU A 1 570 ? 27.968 12.304 -41.934 1.00 94.31 570 GLU A CA 1
ATOM 4562 C C . GLU A 1 570 ? 27.397 10.933 -42.274 1.00 94.31 570 GLU A C 1
ATOM 4564 O O . GLU A 1 570 ? 27.936 10.230 -43.132 1.00 94.31 570 GLU A O 1
ATOM 4569 N N . ARG A 1 571 ? 26.301 10.564 -41.609 1.00 93.31 571 ARG A N 1
ATOM 4570 C CA . ARG A 1 571 ? 25.574 9.335 -41.922 1.00 93.31 571 ARG A CA 1
ATOM 4571 C C . ARG A 1 571 ? 24.949 9.418 -43.305 1.00 93.31 571 ARG A C 1
ATOM 4573 O O . ARG A 1 571 ? 24.363 10.435 -43.665 1.00 93.31 571 ARG A O 1
ATOM 4580 N N . ASP A 1 572 ? 25.090 8.342 -44.066 1.00 92.31 572 ASP A N 1
ATOM 4581 C CA . ASP A 1 572 ? 24.581 8.235 -45.431 1.00 92.31 572 ASP A CA 1
ATOM 4582 C C . ASP A 1 572 ? 24.220 6.781 -45.715 1.00 92.31 572 ASP A C 1
ATOM 4584 O O . ASP A 1 572 ? 25.098 5.934 -45.852 1.00 92.31 572 ASP A O 1
ATOM 4588 N N . GLU A 1 573 ? 22.927 6.486 -45.817 1.00 88.31 573 GLU A N 1
ATOM 4589 C CA . GLU A 1 573 ? 22.410 5.142 -46.108 1.00 88.31 573 GLU A CA 1
ATOM 4590 C C . GLU A 1 573 ? 22.937 4.561 -47.432 1.00 88.31 573 GLU A C 1
ATOM 4592 O O . GLU A 1 573 ? 23.004 3.345 -47.592 1.00 88.31 573 GLU A O 1
ATOM 4597 N N . ASN A 1 574 ? 23.369 5.426 -48.357 1.00 90.81 574 ASN A N 1
ATOM 4598 C CA . ASN A 1 574 ? 23.905 5.049 -49.660 1.00 90.81 574 ASN A CA 1
ATOM 4599 C C . ASN A 1 574 ? 25.441 4.953 -49.670 1.00 90.81 574 ASN A C 1
ATOM 4601 O O . ASN A 1 574 ? 26.029 4.826 -50.750 1.00 90.81 574 ASN A O 1
ATOM 4605 N N . ALA A 1 575 ? 26.107 5.106 -48.522 1.00 92.62 575 ALA A N 1
ATOM 4606 C CA . ALA A 1 575 ? 27.549 4.921 -48.396 1.00 92.62 575 ALA A CA 1
ATOM 4607 C C . ALA A 1 575 ? 27.921 3.451 -48.151 1.00 92.62 575 ALA A C 1
ATOM 4609 O O . ALA A 1 575 ? 27.100 2.624 -47.754 1.00 92.62 575 ALA A O 1
ATOM 4610 N N . GLU A 1 576 ? 29.185 3.117 -48.402 1.00 94.06 576 GLU A N 1
ATOM 4611 C CA . GLU A 1 576 ? 29.722 1.801 -48.075 1.00 94.06 576 GLU A CA 1
ATOM 4612 C C . GLU A 1 576 ? 29.716 1.579 -46.558 1.00 94.06 576 GLU A C 1
ATOM 4614 O O . GLU A 1 576 ? 29.858 2.511 -45.758 1.00 94.06 576 GLU A O 1
ATOM 4619 N N . VAL A 1 577 ? 29.568 0.314 -46.167 1.00 93.94 577 VAL A N 1
ATOM 4620 C CA . VAL A 1 577 ? 29.639 -0.092 -44.766 1.00 93.94 577 VAL A CA 1
ATOM 4621 C C . VAL A 1 577 ? 31.034 0.201 -44.226 1.00 93.94 577 VAL A C 1
ATOM 4623 O O . VAL A 1 577 ? 32.050 -0.168 -44.814 1.00 93.94 577 VAL A O 1
ATOM 4626 N N . CYS A 1 578 ? 31.076 0.872 -43.084 1.00 92.94 578 CYS A N 1
ATOM 4627 C CA . CYS A 1 578 ? 32.295 1.052 -42.326 1.00 92.94 578 CYS A CA 1
ATOM 4628 C C . CYS A 1 578 ? 32.687 -0.273 -41.673 1.00 92.94 578 CYS A C 1
ATOM 4630 O O . CYS A 1 578 ? 31.896 -0.846 -40.928 1.00 92.94 578 CYS A O 1
ATOM 4632 N N . LEU A 1 579 ? 33.906 -0.733 -41.943 1.00 93.06 579 LEU A N 1
ATOM 4633 C CA . LEU A 1 579 ? 34.448 -1.968 -41.384 1.00 93.06 579 LEU A CA 1
ATOM 4634 C C . LEU A 1 579 ? 35.489 -1.663 -40.308 1.00 93.06 579 LEU A C 1
ATOM 4636 O O . LEU A 1 579 ? 36.236 -0.684 -40.428 1.00 93.06 579 LEU A O 1
ATOM 4640 N N . ASP A 1 580 ? 35.535 -2.522 -39.295 1.00 88.50 580 ASP A N 1
ATOM 4641 C CA . ASP A 1 580 ? 36.575 -2.520 -38.276 1.00 88.50 580 ASP A CA 1
ATOM 4642 C C . ASP A 1 580 ? 37.890 -3.134 -38.802 1.00 88.50 580 ASP A C 1
ATOM 4644 O O . ASP A 1 580 ? 38.033 -3.469 -39.982 1.00 88.50 580 ASP A O 1
ATOM 4648 N N . ALA A 1 581 ? 38.890 -3.257 -37.925 1.00 85.75 581 ALA A N 1
ATOM 4649 C CA . ALA A 1 581 ? 40.202 -3.792 -38.287 1.00 85.75 581 ALA A CA 1
ATOM 4650 C C . ALA A 1 581 ? 40.177 -5.280 -38.689 1.00 85.75 581 ALA A C 1
ATOM 4652 O O . ALA A 1 581 ? 41.075 -5.717 -39.409 1.00 85.75 581 ALA A O 1
ATOM 4653 N N . ASP A 1 582 ? 39.166 -6.029 -38.244 1.00 85.56 582 ASP A N 1
ATOM 4654 C CA . ASP A 1 582 ? 38.984 -7.453 -38.535 1.00 85.56 582 ASP A CA 1
ATOM 4655 C C . ASP A 1 582 ? 38.099 -7.674 -39.778 1.00 85.56 582 ASP A C 1
ATOM 4657 O O . ASP A 1 582 ? 37.917 -8.806 -40.228 1.00 85.56 582 ASP A O 1
ATOM 4661 N N . GLY A 1 583 ? 37.585 -6.592 -40.377 1.00 87.50 583 GLY A N 1
ATOM 4662 C CA . GLY A 1 583 ? 36.736 -6.622 -41.564 1.00 87.50 583 GLY A CA 1
ATOM 4663 C C . GLY A 1 583 ? 35.252 -6.831 -41.261 1.00 87.50 583 GLY A C 1
ATOM 4664 O O . GLY A 1 583 ? 34.482 -7.067 -42.194 1.00 87.50 583 GLY A O 1
ATOM 4665 N N . HIS A 1 584 ? 34.830 -6.737 -39.997 1.00 89.81 584 HIS A N 1
ATOM 4666 C CA . HIS A 1 584 ? 33.421 -6.823 -39.624 1.00 89.81 584 HIS A CA 1
ATOM 4667 C C . HIS A 1 584 ? 32.737 -5.450 -39.718 1.00 89.81 584 HIS A C 1
ATOM 4669 O O . HIS A 1 584 ? 33.382 -4.423 -39.493 1.00 89.81 584 HIS A O 1
ATOM 4675 N N . PRO A 1 585 ? 31.429 -5.399 -40.026 1.00 93.12 585 PRO A N 1
ATOM 4676 C CA . PRO A 1 585 ? 30.660 -4.163 -39.971 1.00 93.12 585 PRO A CA 1
ATOM 4677 C C . PRO A 1 585 ? 30.703 -3.499 -38.592 1.00 93.12 585 PRO A C 1
ATOM 4679 O O . PRO A 1 585 ? 30.378 -4.113 -37.577 1.00 93.12 585 PRO A O 1
ATOM 4682 N N . GLU A 1 586 ? 31.047 -2.214 -38.558 1.00 93.81 586 GLU A N 1
ATOM 4683 C CA . GLU A 1 586 ? 30.926 -1.409 -37.345 1.00 93.81 586 GLU A CA 1
ATOM 4684 C C . GLU A 1 586 ? 29.446 -1.111 -37.059 1.00 93.81 586 GLU A C 1
ATOM 4686 O O . GLU A 1 586 ? 28.715 -0.764 -37.989 1.00 93.81 586 GLU A O 1
ATOM 4691 N N . PRO A 1 587 ? 28.976 -1.195 -35.802 1.00 94.50 587 PRO A N 1
ATOM 4692 C CA . PRO A 1 587 ? 27.595 -0.865 -35.463 1.00 94.50 587 PRO A CA 1
ATOM 4693 C C . PRO A 1 587 ? 27.342 0.648 -35.526 1.00 94.50 587 PRO A C 1
ATOM 4695 O O . PRO A 1 587 ? 28.176 1.436 -35.074 1.00 94.50 587 PRO A O 1
ATOM 4698 N N . ASP A 1 588 ? 26.169 1.059 -36.016 1.00 93.56 588 ASP A N 1
ATOM 4699 C CA . ASP A 1 588 ? 25.663 2.429 -35.894 1.00 93.56 588 ASP A CA 1
ATOM 4700 C C . ASP A 1 588 ? 24.845 2.593 -34.603 1.00 93.56 588 ASP A C 1
ATOM 4702 O O . ASP A 1 588 ? 23.724 2.085 -34.518 1.00 93.56 588 ASP A O 1
ATOM 4706 N N . PRO A 1 589 ? 25.338 3.346 -33.603 1.00 90.94 589 PRO A N 1
ATOM 4707 C CA . PRO A 1 589 ? 24.611 3.540 -32.354 1.00 90.94 589 PRO A CA 1
ATOM 4708 C C . PRO A 1 589 ? 23.262 4.257 -32.509 1.00 90.94 589 PRO A C 1
ATOM 4710 O O . PRO A 1 589 ? 22.441 4.148 -31.606 1.00 90.94 589 PRO A O 1
ATOM 4713 N N . GLU A 1 590 ? 23.028 4.997 -33.603 1.00 91.06 590 GLU A N 1
ATOM 4714 C CA . GLU A 1 590 ? 21.742 5.678 -33.854 1.00 91.06 590 GLU A CA 1
ATOM 4715 C C . GLU A 1 590 ? 20.687 4.777 -34.490 1.00 91.06 590 GLU A C 1
ATOM 4717 O O . GLU A 1 590 ? 19.504 5.101 -34.442 1.00 91.06 590 GLU A O 1
ATOM 4722 N N . LEU A 1 591 ? 21.104 3.653 -35.072 1.00 91.69 591 LEU A N 1
ATOM 4723 C CA . LEU A 1 591 ? 20.207 2.676 -35.686 1.00 91.69 591 LEU A CA 1
ATOM 4724 C C . LEU A 1 591 ? 20.115 1.379 -34.875 1.00 91.69 591 LEU A C 1
ATOM 4726 O O . LEU A 1 591 ? 19.479 0.427 -35.321 1.00 91.69 591 LEU A O 1
ATOM 4730 N N . ARG A 1 592 ? 20.768 1.331 -33.709 1.00 93.25 592 ARG A N 1
ATOM 4731 C CA . ARG A 1 592 ? 20.681 0.215 -32.771 1.00 93.25 592 ARG A CA 1
ATOM 4732 C C . ARG A 1 592 ? 19.269 0.111 -32.214 1.00 93.25 592 ARG A C 1
ATOM 4734 O O . ARG A 1 592 ? 18.730 1.097 -31.716 1.00 93.25 592 ARG A O 1
ATOM 4741 N N . ASP A 1 593 ? 18.752 -1.107 -32.198 1.00 93.06 593 ASP A N 1
ATOM 4742 C CA . ASP A 1 593 ? 17.440 -1.419 -31.645 1.00 93.06 593 ASP A CA 1
ATOM 4743 C C . ASP A 1 593 ? 17.504 -2.630 -30.703 1.00 93.06 593 ASP A C 1
ATOM 4745 O O . ASP A 1 593 ? 18.560 -3.245 -30.500 1.00 93.06 593 ASP A O 1
ATOM 4749 N N . THR A 1 594 ? 16.378 -2.968 -30.085 1.00 94.06 594 THR A N 1
ATOM 4750 C CA . THR A 1 594 ? 16.245 -4.141 -29.227 1.00 94.06 594 THR A CA 1
ATOM 4751 C C . THR A 1 594 ? 14.936 -4.865 -29.470 1.00 94.06 594 THR A C 1
ATOM 4753 O O . THR A 1 594 ? 13.893 -4.231 -29.550 1.00 94.06 594 THR A O 1
ATOM 4756 N N . GLU A 1 595 ? 14.992 -6.192 -29.455 1.00 94.38 595 GLU A N 1
ATOM 4757 C CA . GLU A 1 595 ? 13.830 -7.062 -29.630 1.00 94.38 595 GLU A CA 1
ATOM 4758 C C . GLU A 1 595 ? 13.629 -7.950 -28.405 1.00 94.38 595 GLU A C 1
ATOM 4760 O O . GLU A 1 595 ? 14.598 -8.409 -27.796 1.00 94.38 595 GLU A O 1
ATOM 4765 N N . ASN A 1 596 ? 12.370 -8.214 -28.054 1.00 94.06 596 ASN A N 1
ATOM 4766 C CA . ASN A 1 596 ? 12.006 -9.068 -26.926 1.00 94.06 596 ASN A CA 1
ATOM 4767 C C . ASN A 1 596 ? 11.520 -10.428 -27.438 1.00 94.06 596 ASN A C 1
ATOM 4769 O O . ASN A 1 596 ? 10.369 -10.575 -27.840 1.00 94.06 596 ASN A O 1
ATOM 4773 N N . VAL A 1 597 ? 12.391 -11.433 -27.374 1.00 95.38 597 VAL A N 1
ATOM 4774 C CA . VAL A 1 597 ? 12.090 -12.805 -27.801 1.00 95.38 597 VAL A CA 1
ATOM 4775 C C . VAL A 1 597 ? 11.476 -13.581 -26.630 1.00 95.38 597 VAL A C 1
ATOM 4777 O O . VAL A 1 597 ? 12.076 -13.591 -25.559 1.00 95.38 597 VAL A O 1
ATOM 4780 N N . PRO A 1 598 ? 10.316 -14.245 -26.751 1.00 94.44 598 PRO A N 1
ATOM 4781 C CA . PRO A 1 598 ? 9.792 -15.098 -25.678 1.00 94.44 598 PRO A CA 1
ATOM 4782 C C . PRO A 1 598 ? 10.816 -16.156 -25.224 1.00 94.44 598 PRO A C 1
ATOM 4784 O O . PRO A 1 598 ? 11.490 -16.750 -26.059 1.00 94.44 598 PRO A O 1
ATOM 4787 N N . LEU A 1 599 ? 10.928 -16.451 -23.919 1.00 91.00 599 LEU A N 1
ATOM 4788 C CA . LEU A 1 599 ? 11.974 -17.368 -23.408 1.00 91.00 599 LEU A CA 1
ATOM 4789 C C . LEU A 1 599 ? 11.928 -18.799 -23.974 1.00 91.00 599 LEU A C 1
ATOM 4791 O O . LEU A 1 599 ? 12.925 -19.512 -23.902 1.00 91.00 599 LEU A O 1
ATOM 4795 N N . GLY A 1 600 ? 10.783 -19.237 -24.498 1.00 85.94 600 GLY A N 1
ATOM 4796 C CA . GLY A 1 600 ? 10.632 -20.553 -25.126 1.00 85.94 600 GLY A CA 1
ATOM 4797 C C . GLY A 1 600 ? 11.050 -20.607 -26.597 1.00 85.94 600 GLY A C 1
ATOM 4798 O O . GLY A 1 600 ? 10.909 -21.658 -27.217 1.00 85.94 600 GLY A O 1
ATOM 4799 N N . GLU A 1 601 ? 11.502 -19.493 -27.169 1.00 92.50 601 GLU A N 1
ATOM 4800 C CA . GLU A 1 601 ? 11.783 -19.354 -28.593 1.00 92.50 601 GLU A CA 1
ATOM 4801 C C . GLU A 1 601 ? 13.276 -19.120 -28.865 1.00 92.50 601 GLU A C 1
ATOM 4803 O O . GLU A 1 601 ? 13.969 -18.440 -28.108 1.00 92.50 601 GLU A O 1
ATOM 4808 N N . ASP A 1 602 ? 13.778 -19.698 -29.960 1.00 94.00 602 ASP A N 1
ATOM 4809 C CA . ASP A 1 602 ? 15.156 -19.493 -30.402 1.00 94.00 602 ASP A CA 1
ATOM 4810 C C . ASP A 1 602 ? 15.348 -18.081 -30.975 1.00 94.00 602 ASP A C 1
ATOM 4812 O O . ASP A 1 602 ? 14.570 -17.613 -31.810 1.00 94.00 602 ASP A O 1
ATOM 4816 N N . ILE A 1 603 ? 16.416 -17.406 -30.543 1.00 94.88 603 ILE A N 1
ATOM 4817 C CA . ILE A 1 603 ? 16.666 -16.006 -30.906 1.00 94.88 603 ILE A CA 1
ATOM 4818 C C . ILE A 1 603 ? 16.932 -15.817 -32.401 1.00 94.88 603 ILE A C 1
ATOM 4820 O O . ILE A 1 603 ? 16.565 -14.779 -32.948 1.00 94.88 603 ILE A O 1
ATOM 4824 N N . HIS A 1 604 ? 17.564 -16.789 -33.063 1.00 93.12 604 HIS A N 1
ATOM 4825 C CA . HIS A 1 604 ? 17.896 -16.691 -34.480 1.00 93.12 604 HIS A CA 1
ATOM 4826 C C . HIS A 1 604 ? 16.656 -16.962 -35.324 1.00 93.12 604 HIS A C 1
ATOM 4828 O O . HIS A 1 604 ? 16.367 -16.198 -36.238 1.00 93.12 604 HIS A O 1
ATOM 4834 N N . ALA A 1 605 ? 15.858 -17.962 -34.945 1.00 94.50 605 ALA A N 1
ATOM 4835 C CA . ALA A 1 605 ? 14.571 -18.225 -35.576 1.00 94.50 605 ALA A CA 1
ATOM 4836 C C . ALA A 1 605 ? 13.606 -17.029 -35.466 1.00 94.50 605 ALA A C 1
ATOM 4838 O O . ALA A 1 605 ? 12.921 -16.708 -36.439 1.00 94.50 605 ALA A O 1
ATOM 4839 N N . TYR A 1 606 ? 13.561 -16.352 -34.311 1.00 94.56 606 TYR A N 1
ATOM 4840 C CA . TYR A 1 606 ? 12.785 -15.118 -34.154 1.00 94.56 606 TYR A CA 1
ATOM 4841 C C . TYR A 1 606 ? 13.342 -13.997 -35.040 1.00 94.56 606 TYR A C 1
ATOM 4843 O O . TYR A 1 606 ? 12.588 -13.360 -35.771 1.00 94.56 606 TYR A O 1
ATOM 4851 N N . PHE A 1 607 ? 14.661 -13.773 -35.014 1.00 94.06 607 PHE A N 1
ATOM 4852 C CA . PHE A 1 607 ? 15.315 -12.721 -35.795 1.00 94.06 607 PHE A CA 1
ATOM 4853 C C . PHE A 1 607 ? 15.085 -12.882 -37.304 1.00 94.06 607 PHE A C 1
ATOM 4855 O O . PHE A 1 607 ? 14.701 -11.922 -37.974 1.00 94.06 607 PHE A O 1
ATOM 4862 N N . ASP A 1 608 ? 15.253 -14.094 -37.832 1.00 94.31 608 ASP A N 1
ATOM 4863 C CA . ASP A 1 608 ? 15.061 -14.398 -39.254 1.00 94.31 608 ASP A CA 1
ATOM 4864 C C . ASP A 1 608 ? 13.606 -14.195 -39.702 1.00 94.31 608 ASP A C 1
ATOM 4866 O O . ASP A 1 608 ? 13.349 -13.879 -40.865 1.00 94.31 608 ASP A O 1
ATOM 4870 N N . ARG A 1 609 ? 12.647 -14.364 -38.783 1.00 95.12 609 ARG A N 1
ATOM 4871 C CA . ARG A 1 609 ? 11.216 -14.212 -39.060 1.00 95.12 609 ARG A CA 1
ATOM 4872 C C . ARG A 1 609 ? 10.731 -12.770 -38.931 1.00 95.12 609 ARG A C 1
ATOM 4874 O O . ARG A 1 609 ? 10.007 -12.309 -39.806 1.00 95.12 609 ARG A O 1
ATOM 4881 N N . GLU A 1 610 ? 11.090 -12.089 -37.845 1.00 93.19 610 GLU A N 1
ATOM 4882 C CA . GLU A 1 610 ? 10.498 -10.799 -37.463 1.00 93.19 610 GLU A CA 1
ATOM 4883 C C . GLU A 1 610 ? 11.390 -9.598 -37.810 1.00 93.19 610 GLU A C 1
ATOM 4885 O O . GLU A 1 610 ? 10.878 -8.498 -37.986 1.00 93.19 610 GLU A O 1
ATOM 4890 N N . VAL A 1 611 ? 12.713 -9.772 -37.931 1.00 91.94 611 VAL A N 1
ATOM 4891 C CA . VAL A 1 611 ? 13.657 -8.647 -38.101 1.00 91.94 611 VAL A CA 1
ATOM 4892 C C . VAL A 1 611 ? 14.287 -8.636 -39.490 1.00 91.94 611 VAL A C 1
ATOM 4894 O O . VAL A 1 611 ? 14.194 -7.636 -40.207 1.00 91.94 611 VAL A O 1
ATOM 4897 N N . ALA A 1 612 ? 14.899 -9.749 -39.901 1.00 91.38 612 ALA A N 1
ATOM 4898 C CA . ALA A 1 612 ? 15.641 -9.852 -41.158 1.00 91.38 612 ALA A CA 1
ATOM 4899 C C . ALA A 1 612 ? 14.835 -9.440 -42.416 1.00 91.38 612 ALA A C 1
ATOM 4901 O O . ALA A 1 612 ? 15.418 -8.793 -43.290 1.00 91.38 612 ALA A O 1
ATOM 4902 N N . PRO A 1 613 ? 13.514 -9.714 -42.535 1.00 93.75 613 PRO A N 1
ATOM 4903 C CA . PRO A 1 613 ? 12.726 -9.275 -43.693 1.00 93.75 613 PRO A CA 1
ATOM 4904 C C . PRO A 1 613 ? 12.577 -7.754 -43.812 1.00 93.75 613 PRO A C 1
ATOM 4906 O O . PRO A 1 613 ? 12.369 -7.238 -44.911 1.00 93.75 613 PRO A O 1
ATOM 4909 N N . HIS A 1 614 ? 12.668 -7.034 -42.692 1.00 89.69 614 HIS A N 1
ATOM 4910 C CA . HIS A 1 614 ? 12.531 -5.580 -42.642 1.00 89.69 614 HIS A CA 1
ATOM 4911 C C . HIS A 1 614 ? 13.889 -4.870 -42.653 1.00 89.69 614 HIS A C 1
ATOM 4913 O O . HIS A 1 614 ? 13.992 -3.766 -43.190 1.00 89.69 614 HIS A O 1
ATOM 4919 N N . VAL A 1 615 ? 14.931 -5.502 -42.098 1.00 89.81 615 VAL A N 1
ATOM 4920 C CA . VAL A 1 615 ? 16.287 -4.941 -42.003 1.00 89.81 615 VAL A CA 1
ATOM 4921 C C . VAL A 1 615 ? 17.346 -6.010 -42.342 1.00 89.81 615 VAL A C 1
ATOM 4923 O O . VAL A 1 615 ? 17.946 -6.598 -41.442 1.00 89.81 615 VAL A O 1
ATOM 4926 N N . PRO A 1 616 ? 17.606 -6.279 -43.637 1.00 88.75 616 PRO A N 1
ATOM 4927 C CA . PRO A 1 616 ? 18.396 -7.441 -44.074 1.00 88.75 616 PRO A CA 1
ATOM 4928 C C . PRO A 1 616 ? 19.882 -7.420 -43.697 1.00 88.75 616 PRO A C 1
ATOM 4930 O O . PRO A 1 616 ? 20.543 -8.453 -43.729 1.00 88.75 616 PRO A O 1
ATOM 4933 N N . ASP A 1 617 ? 20.432 -6.243 -43.408 1.00 90.56 617 ASP A N 1
ATOM 4934 C CA . ASP A 1 617 ? 21.836 -6.036 -43.053 1.00 90.56 617 ASP A CA 1
ATOM 4935 C C . ASP A 1 617 ? 22.069 -5.937 -41.539 1.00 90.56 617 ASP A C 1
ATOM 4937 O O . ASP A 1 617 ? 23.192 -5.669 -41.107 1.00 90.56 617 ASP A O 1
ATOM 4941 N N . ALA A 1 618 ? 21.020 -6.129 -40.736 1.00 94.31 618 ALA A N 1
ATOM 4942 C CA . ALA A 1 618 ? 21.118 -6.156 -39.288 1.00 94.31 618 ALA A CA 1
ATOM 4943 C C . ALA A 1 618 ? 21.693 -7.485 -38.775 1.00 94.31 618 ALA A C 1
ATOM 4945 O O . ALA A 1 618 ? 21.600 -8.523 -39.430 1.00 94.31 618 ALA A O 1
ATOM 4946 N N . TRP A 1 619 ? 22.244 -7.472 -37.562 1.00 94.88 619 TRP A N 1
ATOM 4947 C CA . TRP A 1 619 ? 22.673 -8.685 -36.864 1.00 94.88 619 TRP A CA 1
ATOM 4948 C C . TRP A 1 619 ? 22.442 -8.582 -35.358 1.00 94.88 619 TRP A C 1
ATOM 4950 O O . TRP A 1 619 ? 22.337 -7.496 -34.787 1.00 94.88 619 TRP A O 1
ATOM 4960 N N . VAL A 1 620 ? 22.392 -9.733 -34.689 1.00 95.94 620 VAL A N 1
ATOM 4961 C CA . VAL A 1 620 ? 22.263 -9.800 -33.229 1.00 95.94 620 VAL A CA 1
ATOM 4962 C C . VAL A 1 620 ? 23.623 -9.581 -32.564 1.00 95.94 620 VAL A C 1
ATOM 4964 O O . VAL A 1 620 ? 24.603 -10.255 -32.884 1.00 95.94 620 VAL A O 1
ATOM 4967 N N . ASN A 1 621 ? 23.691 -8.681 -31.582 1.00 94.81 621 ASN A N 1
ATOM 4968 C CA . ASN A 1 621 ? 24.892 -8.466 -30.779 1.00 94.81 621 ASN A CA 1
ATOM 4969 C C . ASN A 1 621 ? 25.119 -9.629 -29.795 1.00 94.81 621 ASN A C 1
ATOM 4971 O O . ASN A 1 621 ? 24.562 -9.662 -28.697 1.00 94.81 621 ASN A O 1
ATOM 4975 N N . THR A 1 622 ? 26.001 -10.560 -30.156 1.00 94.06 622 THR A N 1
ATOM 4976 C CA . THR A 1 622 ? 26.349 -11.733 -29.333 1.00 94.06 622 THR A CA 1
ATOM 4977 C C . THR A 1 622 ? 27.294 -11.431 -28.161 1.00 94.06 622 THR A C 1
ATOM 4979 O O . THR A 1 622 ? 27.625 -12.334 -27.383 1.00 94.06 622 THR A O 1
ATOM 4982 N N . GLY A 1 623 ? 27.777 -10.189 -28.049 1.00 93.88 623 GLY A N 1
ATOM 4983 C CA . GLY A 1 623 ? 28.628 -9.725 -26.952 1.00 93.88 623 GLY A CA 1
ATOM 4984 C C . GLY A 1 623 ? 27.840 -9.380 -25.686 1.00 93.88 623 GLY A C 1
ATOM 4985 O O . GLY A 1 623 ? 28.384 -9.448 -24.584 1.00 93.88 623 GLY A O 1
ATOM 4986 N N . ILE A 1 624 ? 26.552 -9.057 -25.820 1.00 94.81 624 ILE A N 1
ATOM 4987 C CA . ILE A 1 624 ? 25.654 -8.830 -24.685 1.00 94.81 624 ILE A CA 1
ATOM 4988 C C . ILE A 1 624 ? 25.085 -10.179 -24.259 1.00 94.81 624 ILE A C 1
ATOM 4990 O O . ILE A 1 624 ? 24.433 -10.853 -25.051 1.00 94.81 624 ILE A O 1
ATOM 4994 N N . ARG A 1 625 ? 25.348 -10.576 -23.011 1.00 96.44 625 ARG A N 1
ATOM 4995 C CA . ARG A 1 625 ? 24.957 -11.884 -22.469 1.00 96.44 625 ARG A CA 1
ATOM 4996 C C . ARG A 1 625 ? 24.313 -11.780 -21.102 1.00 96.44 625 ARG A C 1
ATOM 4998 O O . ARG A 1 625 ? 24.645 -10.871 -20.331 1.00 96.44 625 ARG A O 1
ATOM 5005 N N . ASP A 1 626 ? 23.419 -12.704 -20.790 1.00 96.44 626 ASP A N 1
ATOM 5006 C CA . ASP A 1 626 ? 22.762 -12.768 -19.495 1.00 96.44 626 ASP A CA 1
ATOM 5007 C C . ASP A 1 626 ? 23.754 -13.222 -18.425 1.00 96.44 626 ASP A C 1
ATOM 5009 O O . ASP A 1 626 ? 24.658 -14.018 -18.669 1.00 96.44 626 ASP A O 1
ATOM 5013 N N . HIS A 1 627 ? 23.614 -12.669 -17.226 1.00 93.88 627 HIS A N 1
ATOM 5014 C CA . HIS A 1 627 ? 24.571 -12.913 -16.154 1.00 93.88 627 HIS A CA 1
ATOM 5015 C C . HIS A 1 627 ? 24.341 -14.246 -15.423 1.00 93.88 627 HIS A C 1
ATOM 5017 O O . HIS A 1 627 ? 25.256 -14.698 -14.737 1.00 93.88 627 HIS A O 1
ATOM 5023 N N . LYS A 1 628 ? 23.151 -14.860 -15.540 1.00 92.38 628 LYS A N 1
ATOM 5024 C CA . LYS A 1 628 ? 22.836 -16.142 -14.890 1.00 92.38 628 LYS A CA 1
ATOM 5025 C C . LYS A 1 628 ? 23.123 -17.332 -15.797 1.00 92.38 628 LYS A C 1
ATOM 5027 O O . LYS A 1 628 ? 23.731 -18.290 -15.332 1.00 92.38 628 LYS A O 1
ATOM 5032 N N . ASP A 1 629 ? 22.699 -17.276 -17.060 1.00 93.75 629 ASP A N 1
ATOM 5033 C CA . ASP A 1 629 ? 22.843 -18.400 -18.003 1.00 93.75 629 ASP A CA 1
ATOM 5034 C C . ASP A 1 629 ? 23.991 -18.239 -19.021 1.00 93.75 629 ASP A C 1
ATOM 5036 O O . ASP A 1 629 ? 24.455 -19.228 -19.582 1.00 93.75 629 ASP A O 1
ATOM 5040 N N . GLY A 1 630 ? 24.513 -17.023 -19.224 1.00 95.12 630 GLY A N 1
ATOM 5041 C CA . GLY A 1 630 ? 25.608 -16.752 -20.164 1.00 95.12 630 GLY A CA 1
ATOM 5042 C C . GLY A 1 630 ? 25.206 -16.738 -21.647 1.00 95.12 630 GLY A C 1
ATOM 5043 O O . GLY A 1 630 ? 26.069 -16.551 -22.514 1.00 95.12 630 GLY A O 1
ATOM 5044 N N . GLU A 1 631 ? 23.927 -16.910 -21.969 1.00 95.38 631 GLU A N 1
ATOM 5045 C CA . GLU A 1 631 ? 23.401 -16.869 -23.333 1.00 95.38 631 GLU A CA 1
ATOM 5046 C C . GLU A 1 631 ? 23.243 -15.427 -23.837 1.00 95.38 631 GLU A C 1
ATOM 5048 O O . GLU A 1 631 ? 23.270 -14.469 -23.065 1.00 95.38 631 GLU A O 1
ATOM 5053 N N . VAL A 1 632 ? 23.098 -15.259 -25.155 1.00 96.25 632 VAL A N 1
ATOM 5054 C CA . VAL A 1 632 ? 23.002 -13.946 -25.820 1.00 96.25 632 VAL A CA 1
ATOM 5055 C C . VAL A 1 632 ? 21.744 -13.187 -25.385 1.00 96.25 632 VAL A C 1
ATOM 5057 O O . VAL A 1 632 ? 20.688 -13.776 -25.193 1.00 96.25 632 VAL A O 1
ATOM 5060 N N . GLY A 1 633 ? 21.839 -11.867 -25.244 1.00 95.75 633 GLY A N 1
ATOM 5061 C CA . GLY A 1 633 ? 20.758 -11.014 -24.748 1.00 95.75 633 GLY A CA 1
ATOM 5062 C C . GLY A 1 633 ? 20.647 -11.002 -23.222 1.00 95.75 633 GLY A C 1
ATOM 5063 O O . GLY A 1 633 ? 21.450 -11.605 -22.517 1.00 95.75 633 GLY A O 1
ATOM 5064 N N . LYS A 1 634 ? 19.667 -10.271 -22.693 1.00 97.44 634 LYS A N 1
ATOM 5065 C CA . LYS A 1 634 ? 19.352 -10.210 -21.256 1.00 97.44 634 LYS A CA 1
ATOM 5066 C C . LYS A 1 634 ? 17.979 -10.803 -21.006 1.00 97.44 634 LYS A C 1
ATOM 5068 O O . LYS A 1 634 ? 17.056 -10.512 -21.759 1.00 97.44 634 LYS A O 1
ATOM 5073 N N . VAL A 1 635 ? 17.821 -11.588 -19.946 1.00 97.25 635 VAL A N 1
ATOM 5074 C CA . VAL A 1 635 ? 16.500 -12.117 -19.596 1.00 97.25 635 VAL A CA 1
ATOM 5075 C C . VAL A 1 635 ? 15.732 -11.085 -18.774 1.00 97.25 635 VAL A C 1
ATOM 5077 O O . VAL A 1 635 ? 16.234 -10.536 -17.793 1.00 97.25 635 VAL A O 1
ATOM 5080 N N . GLY A 1 636 ? 14.506 -10.813 -19.197 1.00 96.44 636 GLY A N 1
ATOM 5081 C CA . GLY A 1 636 ? 13.543 -9.974 -18.510 1.00 96.44 636 GLY A CA 1
ATOM 5082 C C . GLY A 1 636 ? 12.281 -10.755 -18.172 1.00 96.44 636 GLY A C 1
ATOM 5083 O O . GLY A 1 636 ? 11.984 -11.776 -18.786 1.00 96.44 636 GLY A O 1
ATOM 5084 N N . TYR A 1 637 ? 11.536 -10.279 -17.181 1.00 96.38 637 TYR A N 1
ATOM 5085 C CA . TYR A 1 637 ? 10.214 -10.804 -16.853 1.00 96.38 637 TYR A CA 1
ATOM 5086 C C . TYR A 1 637 ? 9.223 -9.656 -16.740 1.00 96.38 637 TYR A C 1
ATOM 5088 O O . TYR A 1 637 ? 9.524 -8.639 -16.112 1.00 96.38 637 TYR A O 1
ATOM 5096 N N . GLU A 1 638 ? 8.027 -9.827 -17.294 1.00 94.19 638 GLU A N 1
ATOM 5097 C CA . GLU A 1 638 ? 6.926 -8.869 -17.202 1.00 94.19 638 GLU A CA 1
ATOM 5098 C C . GLU A 1 638 ? 5.564 -9.571 -17.173 1.00 94.19 638 GLU A C 1
ATOM 5100 O O . GLU A 1 638 ? 5.335 -10.598 -17.807 1.00 94.19 638 GLU A O 1
ATOM 5105 N N . ILE A 1 639 ? 4.624 -9.000 -16.425 1.00 94.56 639 ILE A N 1
ATOM 5106 C CA . ILE A 1 639 ? 3.260 -9.510 -16.298 1.00 94.56 639 ILE A CA 1
ATOM 5107 C C . ILE A 1 639 ? 2.311 -8.425 -16.800 1.00 94.56 639 ILE A C 1
ATOM 5109 O O . ILE A 1 639 ? 1.789 -7.621 -16.032 1.00 94.56 639 ILE A O 1
ATOM 5113 N N . ASN A 1 640 ? 2.060 -8.392 -18.109 1.00 89.00 640 ASN A N 1
ATOM 5114 C CA . ASN A 1 640 ? 1.089 -7.463 -18.687 1.00 89.00 640 ASN A CA 1
ATOM 5115 C C . ASN A 1 640 ? -0.350 -7.939 -18.419 1.00 89.00 640 ASN A C 1
ATOM 5117 O O . ASN A 1 640 ? -1.014 -8.496 -19.290 1.00 89.00 640 ASN A O 1
ATOM 5121 N N . PHE A 1 641 ? -0.814 -7.748 -17.182 1.00 91.50 641 PHE A N 1
ATOM 5122 C CA . PHE A 1 641 ? -2.088 -8.278 -16.696 1.00 91.50 641 PHE A CA 1
ATOM 5123 C C . PHE A 1 641 ? -3.266 -7.899 -17.607 1.00 91.50 641 PHE A C 1
ATOM 5125 O O . PHE A 1 641 ? -4.032 -8.766 -18.031 1.00 91.50 641 PHE A O 1
ATOM 5132 N N . SER A 1 642 ? -3.377 -6.614 -17.958 1.00 82.31 642 SER A N 1
ATOM 5133 C CA . SER A 1 642 ? -4.481 -6.083 -18.764 1.00 82.31 642 SER A CA 1
ATOM 5134 C C . SER A 1 642 ? -4.572 -6.731 -20.145 1.00 82.31 642 SER A C 1
ATOM 5136 O O . SER A 1 642 ? -5.677 -6.950 -20.635 1.00 82.31 642 SER A O 1
ATOM 5138 N N . ARG A 1 643 ? -3.439 -7.102 -20.761 1.00 86.19 643 ARG A N 1
ATOM 5139 C CA . ARG A 1 643 ? -3.409 -7.770 -22.074 1.00 86.19 643 ARG A CA 1
ATOM 5140 C C . ARG A 1 643 ? -4.154 -9.109 -22.070 1.00 86.19 643 ARG A C 1
ATOM 5142 O O . ARG A 1 643 ? -4.738 -9.468 -23.087 1.00 86.19 643 ARG A O 1
ATOM 5149 N N . TYR A 1 644 ? -4.161 -9.838 -20.954 1.00 88.44 644 TYR A N 1
ATOM 5150 C CA . TYR A 1 644 ? -4.726 -11.194 -20.888 1.00 88.44 644 TYR A CA 1
ATOM 5151 C C . TYR A 1 644 ? -6.247 -11.234 -20.722 1.00 88.44 644 TYR A C 1
ATOM 5153 O O . TYR A 1 644 ? -6.885 -12.220 -21.097 1.00 88.44 644 TYR A O 1
ATOM 5161 N N . PHE A 1 645 ? -6.822 -10.168 -20.168 1.00 88.44 645 PHE A N 1
ATOM 5162 C CA . PHE A 1 645 ? -8.267 -10.023 -19.965 1.00 88.44 645 PHE A CA 1
ATOM 5163 C C . PHE A 1 645 ? -8.894 -9.002 -20.912 1.00 88.44 645 PHE A C 1
ATOM 5165 O O . PHE A 1 645 ? -10.115 -8.839 -20.922 1.00 88.44 645 PHE A O 1
ATOM 5172 N N . TYR A 1 646 ? -8.076 -8.350 -21.745 1.00 78.44 646 TYR A N 1
ATOM 5173 C CA . TYR A 1 646 ? -8.549 -7.425 -22.757 1.00 78.44 646 TYR A CA 1
ATOM 5174 C C . TYR A 1 646 ? -9.529 -8.122 -23.700 1.00 78.44 646 TYR A C 1
ATOM 5176 O O . TYR A 1 646 ? -9.184 -9.044 -24.442 1.00 78.44 646 TYR A O 1
ATOM 5184 N N . ARG A 1 647 ? -10.769 -7.643 -23.690 1.00 66.56 647 ARG A N 1
ATOM 5185 C CA . ARG A 1 647 ? -11.753 -7.941 -24.724 1.00 66.56 647 ARG A CA 1
ATOM 5186 C C . ARG A 1 647 ? -11.917 -6.680 -25.543 1.00 66.56 647 ARG A C 1
ATOM 5188 O O . ARG A 1 647 ? -12.335 -5.657 -25.008 1.00 66.56 647 ARG A O 1
ATOM 5195 N N . TYR A 1 648 ? -11.581 -6.758 -26.827 1.00 61.31 648 TYR A N 1
ATOM 5196 C CA . TYR A 1 648 ? -11.844 -5.663 -27.749 1.00 61.31 648 TYR A CA 1
ATOM 5197 C C . TYR A 1 648 ? -13.356 -5.428 -27.814 1.00 61.31 648 TYR A C 1
ATOM 5199 O O . TYR A 1 648 ? -14.093 -6.211 -28.413 1.00 61.31 648 TYR A O 1
ATOM 5207 N N . ALA A 1 649 ? -13.811 -4.364 -27.163 1.00 57.03 649 ALA A N 1
ATOM 5208 C CA . ALA A 1 649 ? -15.140 -3.815 -27.343 1.00 57.03 649 ALA A CA 1
ATOM 5209 C C . ALA A 1 649 ? -14.977 -2.588 -28.247 1.00 57.03 649 ALA A C 1
ATOM 5211 O O . ALA A 1 649 ? -14.350 -1.614 -27.815 1.00 57.03 649 ALA A O 1
ATOM 5212 N N . PRO A 1 650 ? -15.451 -2.624 -29.506 1.00 64.94 650 PRO A N 1
ATOM 5213 C CA . PRO A 1 650 ? -15.381 -1.447 -30.355 1.00 64.94 650 PRO A CA 1
ATOM 5214 C C . PRO A 1 650 ? -16.156 -0.312 -29.671 1.00 64.94 650 PRO A C 1
ATOM 5216 O O . PRO A 1 650 ? -17.288 -0.543 -29.232 1.00 64.94 650 PRO A O 1
ATOM 5219 N N . PRO A 1 651 ? -15.570 0.892 -29.542 1.00 71.75 651 PRO A N 1
ATOM 5220 C CA . PRO A 1 651 ? -16.303 2.026 -29.003 1.00 71.75 651 PRO A CA 1
ATOM 5221 C C . PRO A 1 651 ? -17.539 2.295 -29.864 1.00 71.75 651 PRO A C 1
ATOM 5223 O O . PRO A 1 651 ? -17.518 2.077 -31.082 1.00 71.75 651 PRO A O 1
ATOM 5226 N N . ARG A 1 652 ? -18.610 2.777 -29.226 1.00 79.25 652 ARG A N 1
ATOM 5227 C CA . ARG A 1 652 ? -19.801 3.255 -29.935 1.00 79.25 652 ARG A CA 1
ATOM 5228 C C . ARG A 1 652 ? -19.407 4.328 -30.950 1.00 79.25 652 ARG A C 1
ATOM 5230 O O . ARG A 1 652 ? -18.415 5.041 -30.774 1.00 79.25 652 ARG A O 1
ATOM 5237 N N . ALA A 1 653 ? -20.163 4.427 -32.040 1.00 81.44 653 ALA A N 1
ATOM 5238 C CA . ALA A 1 653 ? -19.862 5.397 -33.083 1.00 81.44 653 ALA A CA 1
ATOM 5239 C C . ALA A 1 653 ? -19.970 6.824 -32.521 1.00 81.44 653 ALA A C 1
ATOM 5241 O O . ALA A 1 653 ? -20.925 7.144 -31.816 1.00 81.44 653 ALA A O 1
ATOM 5242 N N . LEU A 1 654 ? -19.014 7.696 -32.858 1.00 82.25 654 LEU A N 1
ATOM 5243 C CA . LEU A 1 654 ? -18.992 9.081 -32.365 1.00 82.25 654 LEU A CA 1
ATOM 5244 C C . LEU A 1 654 ? -20.314 9.836 -32.566 1.00 82.25 654 LEU A C 1
ATOM 5246 O O . LEU A 1 654 ? -20.739 10.476 -31.609 1.00 82.25 654 LEU A O 1
ATOM 5250 N N . PRO A 1 655 ? -21.030 9.706 -33.704 1.00 82.88 655 PRO A N 1
ATOM 5251 C CA . PRO A 1 655 ? -22.330 10.354 -33.870 1.00 82.88 655 PRO A CA 1
ATOM 5252 C C . PRO A 1 655 ? -23.385 9.913 -32.845 1.00 82.88 655 PRO A C 1
ATOM 5254 O O . PRO A 1 655 ? -24.242 10.711 -32.476 1.00 82.88 655 PRO A O 1
ATOM 5257 N N . GLU A 1 656 ? -23.333 8.666 -32.365 1.00 83.88 656 GLU A N 1
ATOM 5258 C CA . GLU A 1 656 ? -24.253 8.171 -31.335 1.00 83.88 656 GLU A CA 1
ATOM 5259 C C . GLU A 1 656 ? -23.923 8.763 -29.963 1.00 83.88 656 GLU A C 1
ATOM 5261 O O . GLU A 1 656 ? -24.824 9.159 -29.229 1.00 83.88 656 GLU A O 1
ATOM 5266 N N . ILE A 1 657 ? -22.632 8.858 -29.630 1.00 82.31 657 ILE A N 1
ATOM 5267 C CA . ILE A 1 657 ? -22.183 9.442 -28.361 1.00 82.31 657 ILE A CA 1
ATOM 5268 C C . ILE A 1 657 ? -22.432 10.958 -28.363 1.00 82.31 657 ILE A C 1
ATOM 5270 O O . ILE A 1 657 ? -22.908 11.504 -27.373 1.00 82.31 657 ILE A O 1
ATOM 5274 N N . GLU A 1 658 ? -22.186 11.648 -29.481 1.00 82.25 658 GLU A N 1
ATOM 5275 C CA . GLU A 1 658 ? -22.533 13.065 -29.646 1.00 82.25 658 GLU A CA 1
ATOM 5276 C C . GLU A 1 658 ? -24.038 13.306 -29.535 1.00 82.25 658 GLU A C 1
ATOM 5278 O O . GLU A 1 658 ? -24.451 14.312 -28.960 1.00 82.25 658 GLU A O 1
ATOM 5283 N N . ALA A 1 659 ? -24.867 12.401 -30.064 1.00 85.00 659 ALA A N 1
ATOM 5284 C CA . ALA A 1 659 ? -26.313 12.486 -29.907 1.00 85.00 659 ALA A CA 1
ATOM 5285 C C . ALA A 1 659 ? -26.724 12.360 -28.432 1.00 85.00 659 ALA A C 1
ATOM 5287 O O . ALA A 1 659 ? -27.559 13.142 -27.977 1.00 85.00 659 ALA A O 1
ATOM 5288 N N . ASP A 1 660 ? -26.104 11.451 -27.675 1.00 81.94 660 ASP A N 1
ATOM 5289 C CA . ASP A 1 660 ? -26.337 11.309 -26.234 1.00 81.94 660 ASP A CA 1
ATOM 5290 C C . ASP A 1 660 ? -25.854 12.537 -25.449 1.00 81.94 660 ASP A C 1
ATOM 5292 O O . ASP A 1 660 ? -26.578 13.018 -24.577 1.00 81.94 660 ASP A O 1
ATOM 5296 N N . ILE A 1 661 ? -24.683 13.097 -25.787 1.00 82.25 661 ILE A N 1
ATOM 5297 C CA . ILE A 1 661 ? -24.177 14.347 -25.195 1.00 82.25 661 ILE A CA 1
ATOM 5298 C C . ILE A 1 661 ? -25.156 15.483 -25.467 1.00 82.25 661 ILE A C 1
ATOM 5300 O O . ILE A 1 661 ? -25.602 16.128 -24.526 1.00 82.25 661 ILE A O 1
ATOM 5304 N N . ARG A 1 662 ? -25.554 15.701 -26.725 1.00 83.12 662 ARG A N 1
ATOM 5305 C CA . ARG A 1 662 ? -26.499 16.768 -27.088 1.00 83.12 662 ARG A CA 1
ATOM 5306 C C . ARG A 1 662 ? -27.854 16.576 -26.426 1.00 83.12 662 ARG A C 1
ATOM 5308 O O . ARG A 1 662 ? -28.481 17.556 -26.034 1.00 83.12 662 ARG A O 1
ATOM 5315 N N . LYS A 1 663 ? -28.316 15.331 -26.293 1.00 83.69 663 LYS A N 1
ATOM 5316 C CA . LYS A 1 663 ? -29.554 15.007 -25.584 1.00 83.69 663 LYS A CA 1
ATOM 5317 C C . LYS A 1 663 ? -29.433 15.350 -24.102 1.00 83.69 663 LYS A C 1
ATOM 5319 O O . LYS A 1 663 ? -30.302 16.042 -23.586 1.00 83.69 663 LYS A O 1
ATOM 5324 N N . LEU A 1 664 ? -28.356 14.930 -23.439 1.00 81.88 664 LEU A N 1
ATOM 5325 C CA . LEU A 1 664 ? -28.095 15.243 -22.033 1.00 81.88 664 LEU A CA 1
ATOM 5326 C C . LEU A 1 664 ? -27.911 16.746 -21.808 1.00 81.88 664 LEU A C 1
ATOM 5328 O O . LEU A 1 664 ? -28.461 17.281 -20.853 1.00 81.88 664 LEU A O 1
ATOM 5332 N N . GLU A 1 665 ? -27.202 17.443 -22.694 1.00 76.25 665 GLU A N 1
ATOM 5333 C CA . GLU A 1 665 ? -27.053 18.898 -22.668 1.00 76.25 665 GLU A CA 1
ATOM 5334 C C . GLU A 1 665 ? -28.398 19.599 -22.844 1.00 76.25 665 GLU A C 1
ATOM 5336 O O . GLU A 1 665 ? -28.722 20.484 -22.059 1.00 76.25 665 GLU A O 1
ATOM 5341 N N . ALA A 1 666 ? -29.210 19.193 -23.825 1.00 80.81 666 ALA A N 1
ATOM 5342 C CA . ALA A 1 666 ? -30.541 19.754 -24.043 1.00 80.81 666 ALA A CA 1
ATOM 5343 C C . ALA A 1 666 ? -31.443 19.529 -22.826 1.00 80.81 666 ALA A C 1
ATOM 5345 O O . ALA A 1 666 ? -32.101 20.457 -22.364 1.00 80.81 666 ALA A O 1
ATOM 5346 N N . GLU A 1 667 ? -31.408 18.326 -22.264 1.00 75.94 667 GLU A N 1
ATOM 5347 C CA . GLU A 1 667 ? -32.116 17.954 -21.050 1.00 75.94 667 GLU A CA 1
ATOM 5348 C C . GLU A 1 667 ? -31.652 18.767 -19.831 1.00 75.94 667 GLU A C 1
ATOM 5350 O O . GLU A 1 667 ? -32.482 19.252 -19.065 1.00 75.94 667 GLU A O 1
ATOM 5355 N N . ILE A 1 668 ? -30.340 18.952 -19.646 1.00 72.75 668 ILE A N 1
ATOM 5356 C CA . ILE A 1 668 ? -29.759 19.779 -18.578 1.00 72.75 668 ILE A CA 1
ATOM 5357 C C . ILE A 1 668 ? -30.149 21.245 -18.772 1.00 72.75 668 ILE A C 1
ATOM 5359 O O . ILE A 1 668 ? -30.553 21.897 -17.814 1.00 72.75 668 ILE A O 1
ATOM 5363 N N . VAL A 1 669 ? -30.083 21.769 -19.995 1.00 74.06 669 VAL A N 1
ATOM 5364 C CA . VAL A 1 669 ? -30.460 23.150 -20.319 1.00 74.06 669 VAL A CA 1
ATOM 5365 C C . VAL A 1 669 ? -31.958 23.376 -20.125 1.00 74.06 669 VAL A C 1
ATOM 5367 O O . VAL A 1 669 ? -32.338 24.397 -19.562 1.00 74.06 669 VAL A O 1
ATOM 5370 N N . GLU A 1 670 ? -32.821 22.454 -20.545 1.00 74.38 670 GLU A N 1
ATOM 5371 C CA . GLU A 1 670 ? -34.271 22.522 -20.323 1.00 74.38 670 GLU A CA 1
ATOM 5372 C C . GLU A 1 670 ? -34.601 22.498 -18.826 1.00 74.38 670 GLU A C 1
ATOM 5374 O O . GLU A 1 670 ? -35.376 23.317 -18.324 1.00 74.38 670 GLU A O 1
ATOM 5379 N N . MET A 1 671 ? -33.925 21.628 -18.085 1.00 65.31 671 MET A N 1
ATOM 5380 C CA . MET A 1 671 ? -34.024 21.559 -16.636 1.00 65.31 671 MET A CA 1
ATOM 5381 C C . MET A 1 671 ? -33.523 22.836 -15.947 1.00 65.31 671 MET A C 1
ATOM 5383 O O . MET A 1 671 ? -34.231 23.372 -15.098 1.00 65.31 671 MET A O 1
ATOM 5387 N N . LEU A 1 672 ? -32.373 23.390 -16.337 1.00 63.06 672 LEU A N 1
ATOM 5388 C CA . LEU A 1 672 ? -31.852 24.657 -15.809 1.00 63.06 672 LEU A CA 1
ATOM 5389 C C . LEU A 1 672 ? -32.744 25.845 -16.191 1.00 63.06 672 LEU A C 1
ATOM 5391 O O . LEU A 1 672 ? -32.942 26.750 -15.378 1.00 63.06 672 LEU A O 1
ATOM 5395 N N . ARG A 1 673 ? -33.342 25.832 -17.389 1.00 63.59 673 ARG A N 1
ATOM 5396 C CA . ARG A 1 673 ? -34.366 26.801 -17.813 1.00 63.59 673 ARG A CA 1
ATOM 5397 C C . ARG A 1 673 ? -35.601 26.728 -16.927 1.00 63.59 673 ARG A C 1
ATOM 5399 O O . ARG A 1 673 ? -36.123 27.774 -16.560 1.00 63.59 673 ARG A O 1
ATOM 5406 N N . SER A 1 674 ? -36.026 25.536 -16.509 1.00 56.41 674 SER A N 1
ATOM 5407 C CA . SER A 1 674 ? -37.151 25.384 -15.575 1.00 56.41 674 SER A CA 1
ATOM 5408 C C . SER A 1 674 ? -36.888 26.008 -14.193 1.00 56.41 674 SER A C 1
ATOM 5410 O O . SER A 1 674 ? -37.834 26.428 -13.526 1.00 56.41 674 SER A O 1
ATOM 5412 N N . VAL A 1 675 ? -35.615 26.132 -13.791 1.00 53.53 675 VAL A N 1
ATOM 5413 C CA . VAL A 1 675 ? -35.185 26.814 -12.555 1.00 53.53 675 VAL A CA 1
ATOM 5414 C C . VAL A 1 675 ? -35.027 28.323 -12.770 1.00 53.53 675 VAL A C 1
ATOM 5416 O O . VAL A 1 675 ? -35.430 29.119 -11.926 1.00 53.53 675 VAL A O 1
ATOM 5419 N N . THR A 1 676 ? -34.465 28.737 -13.909 1.00 45.91 676 THR A N 1
ATOM 5420 C CA . THR A 1 676 ? -34.146 30.147 -14.209 1.00 45.91 676 THR A CA 1
ATOM 5421 C C . THR A 1 676 ? -35.335 30.966 -14.723 1.00 45.91 676 THR A C 1
ATOM 5423 O O . THR A 1 676 ? -35.381 32.169 -14.488 1.00 45.91 676 THR A O 1
ATOM 5426 N N . PHE A 1 677 ? -36.359 30.362 -15.335 1.00 41.56 677 PHE A N 1
ATOM 5427 C CA . PHE A 1 677 ? -37.576 31.086 -15.748 1.00 41.56 677 PHE A CA 1
ATOM 5428 C C . PHE A 1 677 ? -38.503 31.482 -14.588 1.00 41.56 677 PHE A C 1
ATOM 5430 O O . PHE A 1 677 ? -39.495 32.174 -14.806 1.00 41.56 677 PHE A O 1
ATOM 5437 N N . GLN A 1 678 ? -38.185 31.097 -13.349 1.00 38.50 678 GLN A N 1
ATOM 5438 C CA . GLN A 1 678 ? -38.909 31.565 -12.168 1.00 38.50 678 GLN A CA 1
ATOM 5439 C C . GLN A 1 678 ? -38.333 32.872 -11.576 1.00 38.50 678 GLN A C 1
ATOM 5441 O O . GLN A 1 678 ? -38.877 33.332 -10.584 1.00 38.50 678 GLN A O 1
ATOM 5446 N N . SER A 1 679 ? -37.284 33.507 -12.130 1.00 31.30 679 SER A N 1
ATOM 5447 C CA . SER A 1 679 ? -36.491 34.521 -11.394 1.00 31.30 679 SER A CA 1
ATOM 5448 C C . SER A 1 679 ? -36.370 35.968 -11.942 1.00 31.30 679 SER A C 1
ATOM 5450 O O . SER A 1 679 ? -35.437 36.653 -11.516 1.00 31.30 679 SER A O 1
ATOM 5452 N N . THR A 1 680 ? -37.257 36.510 -12.805 1.00 32.69 680 THR A N 1
ATOM 5453 C CA . THR A 1 680 ? -37.081 37.904 -13.324 1.00 32.69 680 THR A CA 1
ATOM 5454 C C . THR A 1 680 ? -38.277 38.894 -13.315 1.00 32.69 680 THR A C 1
ATOM 5456 O O . THR A 1 680 ? -39.405 38.579 -13.685 1.00 32.69 680 THR A O 1
ATOM 5459 N N . GLY A 1 681 ? -37.951 40.159 -12.977 1.00 27.98 681 GLY A N 1
ATOM 5460 C CA . GLY A 1 681 ? -38.701 41.434 -13.001 1.00 27.98 681 GLY A CA 1
ATOM 5461 C C . GLY A 1 681 ? -38.065 42.602 -12.153 1.00 27.98 681 GLY A C 1
ATOM 5462 O O . GLY A 1 681 ? -37.676 42.479 -11.006 1.00 27.98 681 GLY A O 1
ATOM 5463 N N . HIS A 1 682 ? -37.920 43.803 -12.706 1.00 37.81 682 HIS A N 1
ATOM 5464 C CA . HIS A 1 682 ? -36.980 44.910 -12.343 1.00 37.81 682 HIS A CA 1
ATOM 5465 C C . HIS A 1 682 ? -37.270 45.806 -11.096 1.00 37.81 682 HIS A C 1
ATOM 5467 O O . HIS A 1 682 ? -38.353 45.704 -10.524 1.00 37.81 682 HIS A O 1
ATOM 5473 N N . GLY A 1 683 ? -36.404 46.752 -10.643 1.00 26.44 683 GLY A N 1
ATOM 5474 C CA . GLY A 1 683 ? -35.067 47.210 -11.104 1.00 26.44 683 GLY A CA 1
ATOM 5475 C C . GLY A 1 683 ? -34.525 48.488 -10.400 1.00 26.44 683 GLY A C 1
ATOM 5476 O O . GLY A 1 683 ? -35.139 48.969 -9.449 1.00 26.44 683 GLY A O 1
ATOM 5477 N N . GLY A 1 684 ? -33.399 49.055 -10.895 1.00 26.47 684 GLY A N 1
ATOM 5478 C CA . GLY A 1 684 ? -32.853 50.369 -10.478 1.00 26.47 684 GLY A CA 1
ATOM 5479 C C . GLY A 1 684 ? -31.471 50.807 -11.040 1.00 26.47 684 GLY A C 1
ATOM 5480 O O . GLY A 1 684 ? -30.473 50.668 -10.350 1.00 26.47 684 GLY A O 1
ATOM 5481 N N . ARG A 1 685 ? -31.465 51.388 -12.259 1.00 27.11 685 ARG A N 1
ATOM 5482 C CA . ARG A 1 685 ? -30.529 52.349 -12.928 1.00 27.11 685 ARG A CA 1
ATOM 5483 C C . ARG A 1 685 ? -28.986 52.181 -12.876 1.00 27.11 685 ARG A C 1
ATOM 5485 O O . ARG A 1 685 ? -28.315 52.791 -12.052 1.00 27.11 685 ARG A O 1
ATOM 5492 N N . ALA A 1 686 ? -28.452 51.576 -13.941 1.00 26.33 686 ALA A N 1
ATOM 5493 C CA . ALA A 1 686 ? -27.278 52.047 -14.697 1.00 26.33 686 ALA A CA 1
ATOM 5494 C C . ALA A 1 686 ? -27.606 51.943 -16.208 1.00 26.33 686 ALA A C 1
ATOM 5496 O O . ALA A 1 686 ? -28.502 51.180 -16.570 1.00 26.33 686 ALA A O 1
ATOM 5497 N N . GLU A 1 687 ? -26.984 52.777 -17.046 1.00 29.69 687 GLU A N 1
ATOM 5498 C CA . GLU A 1 687 ? -27.357 53.048 -18.446 1.00 29.69 687 GLU A CA 1
ATOM 5499 C C . GLU A 1 687 ? -27.417 51.821 -19.373 1.00 29.69 687 GLU A C 1
ATOM 5501 O O . GLU A 1 687 ? -26.714 50.828 -19.208 1.00 29.69 687 GLU A O 1
ATOM 5506 N N . ILE A 1 688 ? -28.332 51.934 -20.336 1.00 29.00 688 ILE A N 1
ATOM 5507 C CA . ILE A 1 688 ? -28.992 50.885 -21.112 1.00 29.00 688 ILE A CA 1
ATOM 5508 C C . ILE A 1 688 ? -28.365 50.784 -22.513 1.00 29.00 688 ILE A C 1
ATOM 5510 O O . ILE A 1 688 ? -28.397 51.756 -23.263 1.00 29.00 688 ILE A O 1
ATOM 5514 N N . ASP A 1 689 ? -27.900 49.587 -22.884 1.00 30.23 689 ASP A N 1
ATOM 5515 C CA . ASP A 1 689 ? -27.951 49.062 -24.258 1.00 30.23 689 ASP A CA 1
ATOM 5516 C C . ASP A 1 689 ? -29.365 48.451 -24.467 1.00 30.23 689 ASP A C 1
ATOM 5518 O O . ASP A 1 689 ? -29.791 47.656 -23.618 1.00 30.23 689 ASP A O 1
ATOM 5522 N N . PRO A 1 690 ? -30.164 48.820 -25.495 1.00 29.55 690 PRO A N 1
ATOM 5523 C CA . PRO A 1 690 ? -31.625 48.641 -25.486 1.00 29.55 690 PRO A CA 1
ATOM 5524 C C . PRO A 1 690 ? -32.157 47.209 -25.661 1.00 29.55 690 PRO A C 1
ATOM 5526 O O . PRO A 1 690 ? -33.371 47.038 -25.763 1.00 29.55 690 PRO A O 1
ATOM 5529 N N . ALA A 1 691 ? -31.305 46.183 -25.707 1.00 34.69 691 ALA A N 1
ATOM 5530 C CA . ALA A 1 691 ? -31.725 44.814 -26.023 1.00 34.69 691 ALA A CA 1
ATOM 5531 C C . ALA A 1 691 ? -31.603 43.795 -24.872 1.00 34.69 691 ALA A C 1
ATOM 5533 O O . ALA A 1 691 ? -31.819 42.607 -25.107 1.00 34.69 691 ALA A O 1
ATOM 5534 N N . THR A 1 692 ? -31.312 44.214 -23.630 1.00 26.34 692 THR A N 1
ATOM 5535 C CA . THR A 1 692 ? -31.127 43.264 -22.509 1.00 26.34 692 THR A CA 1
ATOM 5536 C C . THR A 1 692 ? -31.804 43.727 -21.202 1.00 26.34 692 THR A C 1
ATOM 5538 O O . THR A 1 692 ? -31.456 44.793 -20.695 1.00 26.34 692 THR A O 1
ATOM 5541 N N . PRO A 1 693 ? -32.748 42.960 -20.606 1.00 29.72 693 PRO A N 1
ATOM 5542 C CA . PRO A 1 693 ? -33.386 43.312 -19.328 1.00 29.72 693 PRO A CA 1
ATOM 5543 C C . PRO A 1 693 ? -32.560 42.889 -18.085 1.00 29.72 693 PRO A C 1
ATOM 5545 O O . PRO A 1 693 ? -31.974 41.812 -18.050 1.00 29.72 693 PRO A O 1
ATOM 5548 N N . SER A 1 694 ? -32.579 43.727 -17.038 1.00 27.56 694 SER A N 1
ATOM 5549 C CA . SER A 1 694 ? -31.932 43.636 -15.705 1.00 27.56 694 SER A CA 1
ATOM 5550 C C . SER A 1 694 ? -32.554 42.616 -14.696 1.00 27.56 694 SER A C 1
ATOM 5552 O O . SER A 1 694 ? -33.728 42.260 -14.803 1.00 27.56 694 SER A O 1
ATOM 5554 N N . PRO A 1 695 ? -31.819 42.143 -13.659 1.00 30.30 695 PRO A N 1
ATOM 5555 C CA . PRO A 1 695 ? -32.298 41.139 -12.702 1.00 30.30 695 PRO A CA 1
ATOM 5556 C C . PRO A 1 695 ? -32.755 41.736 -11.350 1.00 30.30 695 PRO A C 1
ATOM 5558 O O . PRO A 1 695 ? -31.951 42.121 -10.505 1.00 30.30 695 PRO A O 1
ATOM 5561 N N . SER A 1 696 ? -34.065 41.739 -11.106 1.00 32.91 696 SER A N 1
ATOM 5562 C CA . SER A 1 696 ? -34.672 41.548 -9.771 1.00 32.91 696 SER A CA 1
ATOM 5563 C C . SER A 1 696 ? -35.941 40.689 -9.946 1.00 32.91 696 SER A C 1
ATOM 5565 O O . SER A 1 696 ? -36.167 40.260 -11.057 1.00 32.91 696 SER A O 1
ATOM 5567 N N . GLN A 1 697 ? -36.775 40.441 -8.932 1.00 36.94 697 GLN A N 1
ATOM 5568 C CA . GLN A 1 697 ? -38.040 39.651 -8.952 1.00 36.94 697 GLN A CA 1
ATOM 5569 C C . GLN A 1 697 ? -37.935 38.158 -9.331 1.00 36.94 697 GLN A C 1
ATOM 5571 O O . GLN A 1 697 ? -38.381 37.712 -10.382 1.00 36.94 697 GLN A O 1
ATOM 5576 N N . TYR A 1 698 ? -37.554 37.349 -8.342 1.00 32.16 698 TYR A N 1
ATOM 5577 C CA . TYR A 1 698 ? -38.253 36.080 -8.084 1.00 32.16 698 TYR A CA 1
ATOM 5578 C C . TYR A 1 698 ? -39.773 36.316 -7.973 1.00 32.16 698 TYR A C 1
ATOM 5580 O O . TYR A 1 698 ? -40.179 37.443 -7.650 1.00 32.16 698 TYR A O 1
ATOM 5588 N N . PRO A 1 699 ? -40.639 35.305 -8.184 1.00 36.69 699 PRO A N 1
ATOM 5589 C CA . PRO A 1 699 ? -42.073 35.502 -8.103 1.00 36.69 699 PRO A CA 1
ATOM 5590 C C . PRO A 1 699 ? -42.331 35.934 -6.665 1.00 36.69 699 PRO A C 1
ATOM 5592 O O . PRO A 1 699 ? -41.959 35.231 -5.725 1.00 36.69 699 PRO A O 1
ATOM 5595 N N . LYS A 1 700 ? -42.916 37.120 -6.468 1.00 41.47 700 LYS A N 1
ATOM 5596 C CA . LYS A 1 700 ? -43.442 37.489 -5.157 1.00 41.47 700 LYS A CA 1
ATOM 5597 C C . LYS A 1 700 ? -44.431 36.392 -4.783 1.00 41.47 700 LYS A C 1
ATOM 5599 O O . LYS A 1 700 ? -45.558 36.396 -5.279 1.00 41.47 700 LYS A O 1
ATOM 5604 N N . TRP A 1 701 ? -44.012 35.463 -3.923 1.00 54.47 701 TRP A N 1
ATOM 5605 C CA . TRP A 1 701 ? -44.927 34.653 -3.136 1.00 54.47 701 TRP A CA 1
ATOM 5606 C C . TRP A 1 701 ? -45.968 35.631 -2.620 1.00 54.47 701 TRP A C 1
ATOM 5608 O O . TRP A 1 701 ? -45.595 36.660 -2.040 1.00 54.47 701 TRP A O 1
ATOM 5618 N N . ARG A 1 702 ? -47.243 35.417 -2.969 1.00 53.09 702 ARG A N 1
ATOM 5619 C CA . ARG A 1 702 ? -48.292 36.338 -2.537 1.00 53.09 702 ARG A CA 1
ATOM 5620 C C . ARG A 1 702 ? -48.169 36.418 -1.027 1.00 53.09 702 ARG A C 1
ATOM 5622 O O . ARG A 1 702 ? -48.342 35.409 -0.349 1.00 53.09 702 ARG A O 1
ATOM 5629 N N . LYS A 1 703 ? -47.806 37.602 -0.531 1.00 60.94 703 LYS A N 1
ATOM 5630 C CA . LYS A 1 703 ? -47.837 37.869 0.898 1.00 60.94 703 LYS A CA 1
ATOM 5631 C C . LYS A 1 703 ? -49.225 37.470 1.378 1.00 60.94 703 LYS A C 1
ATOM 5633 O O . LYS A 1 703 ? -50.213 37.768 0.699 1.00 60.94 703 LYS A O 1
ATOM 5638 N N . TYR A 1 704 ? -49.285 36.767 2.500 1.00 72.06 704 TYR A N 1
ATOM 5639 C CA . TYR A 1 704 ? -50.569 36.491 3.122 1.00 72.06 704 TYR A CA 1
ATOM 5640 C C . TYR A 1 704 ? -51.279 37.819 3.376 1.00 72.06 704 TYR A C 1
ATOM 5642 O O . TYR A 1 704 ? -50.632 38.847 3.591 1.00 72.06 704 TYR A O 1
ATOM 5650 N N . ALA A 1 705 ? -52.607 37.809 3.278 1.00 73.50 705 ALA A N 1
ATOM 5651 C CA . ALA A 1 705 ? -53.397 39.029 3.403 1.00 73.50 705 ALA A CA 1
ATOM 5652 C C . ALA A 1 705 ? -53.134 39.736 4.744 1.00 73.50 705 ALA A C 1
ATOM 5654 O O . ALA A 1 705 ? -53.093 40.962 4.793 1.00 73.50 705 ALA A O 1
ATOM 5655 N N . GLU A 1 706 ? -52.883 38.956 5.799 1.00 77.62 706 GLU A N 1
ATOM 5656 C CA . GLU A 1 706 ? -52.562 39.437 7.137 1.00 77.62 706 GLU A CA 1
ATOM 5657 C C . GLU A 1 706 ? -51.474 38.570 7.785 1.00 77.62 706 GLU A C 1
ATOM 5659 O O . GLU A 1 706 ? -51.446 37.346 7.623 1.00 77.62 706 GLU A O 1
ATOM 5664 N N . TYR A 1 707 ? -50.598 39.212 8.557 1.00 78.56 707 TYR A N 1
ATOM 5665 C CA . TYR A 1 707 ? -49.565 38.568 9.364 1.00 78.56 707 TYR A CA 1
ATOM 5666 C C . TYR A 1 707 ? -49.771 38.913 10.841 1.00 78.56 707 TYR A C 1
ATOM 5668 O O . TYR A 1 707 ? -50.168 40.022 11.203 1.00 78.56 707 TYR A O 1
ATOM 5676 N N . SER A 1 708 ? -49.502 37.945 11.708 1.00 68.75 708 SER A N 1
ATOM 5677 C CA . SER A 1 708 ? -49.488 38.111 13.153 1.00 68.75 708 SER A CA 1
ATOM 5678 C C . SER A 1 708 ? -48.274 38.934 13.588 1.00 68.75 708 SER A C 1
ATOM 5680 O O . SER A 1 708 ? -47.161 38.696 13.128 1.00 68.75 708 SER A O 1
ATOM 5682 N N . ARG A 1 709 ? -48.459 39.838 14.562 1.00 58.22 709 ARG A N 1
ATOM 5683 C CA . ARG A 1 709 ? -47.355 40.575 15.219 1.00 58.22 709 ARG A CA 1
ATOM 5684 C C . ARG A 1 709 ? -46.469 39.693 16.114 1.00 58.22 709 ARG A C 1
ATOM 5686 O O . ARG A 1 709 ? -45.544 40.198 16.742 1.00 58.22 709 ARG A O 1
ATOM 5693 N N . ARG A 1 710 ? -46.786 38.401 16.261 1.00 59.06 710 ARG A N 1
ATOM 5694 C CA . ARG A 1 710 ? -45.951 37.455 17.011 1.00 59.06 710 ARG A CA 1
ATOM 5695 C C . ARG A 1 710 ? -44.789 37.017 16.127 1.00 59.06 710 ARG A C 1
ATOM 5697 O O . ARG A 1 710 ? -44.969 36.177 15.253 1.00 59.06 710 ARG A O 1
ATOM 5704 N N . GLU A 1 711 ? -43.612 37.566 16.390 1.00 55.84 711 GLU A N 1
ATOM 5705 C CA . GLU A 1 711 ? -42.369 37.095 15.787 1.00 55.84 711 GLU A CA 1
ATOM 5706 C C . GLU A 1 711 ? -41.926 35.787 16.451 1.00 55.84 711 GLU A C 1
ATOM 5708 O O . GLU A 1 711 ? -41.856 35.681 17.680 1.00 55.84 711 GLU A O 1
ATOM 5713 N N . VAL A 1 712 ? -41.601 34.779 15.641 1.00 59.09 712 VAL A N 1
ATOM 5714 C CA . VAL A 1 712 ? -40.815 33.627 16.097 1.00 59.09 712 VAL A CA 1
ATOM 5715 C C . VAL A 1 712 ? -39.380 33.873 15.657 1.00 59.09 712 VAL A C 1
ATOM 5717 O O . VAL A 1 712 ? -39.123 34.093 14.475 1.00 59.09 712 VAL A O 1
ATOM 5720 N N . ALA A 1 713 ? -38.455 33.839 16.621 1.00 51.81 713 ALA A N 1
ATOM 5721 C CA . ALA A 1 713 ? -37.075 34.323 16.500 1.00 51.81 713 ALA A CA 1
ATOM 5722 C C . ALA A 1 713 ? -36.264 33.763 15.309 1.00 51.81 713 ALA A C 1
ATOM 5724 O O . ALA A 1 713 ? -35.233 34.330 14.967 1.00 51.81 713 ALA A O 1
ATOM 5725 N N . CYS A 1 714 ? -36.713 32.675 14.673 1.00 54.31 714 CYS A N 1
ATOM 5726 C CA . CYS A 1 714 ? -36.074 32.061 13.508 1.00 54.31 714 CYS A CA 1
ATOM 5727 C C . CYS A 1 714 ? -36.753 32.328 12.146 1.00 54.31 714 CYS A C 1
ATOM 5729 O O . CYS A 1 714 ? -36.138 32.011 11.133 1.00 54.31 714 CYS A O 1
ATOM 5731 N N . PHE A 1 715 ? -37.968 32.896 12.078 1.00 58.12 715 PHE A N 1
ATOM 5732 C CA . PHE A 1 715 ? -38.714 33.025 10.807 1.00 58.12 715 PHE A CA 1
ATOM 5733 C C . PHE A 1 715 ? -39.497 34.341 10.613 1.00 58.12 715 PHE A C 1
ATOM 5735 O O . PHE A 1 715 ? -40.125 34.514 9.571 1.00 58.12 715 PHE A O 1
ATOM 5742 N N . GLY A 1 716 ? -39.426 35.294 11.549 1.00 64.94 716 GLY A N 1
ATOM 5743 C CA . GLY A 1 716 ? -40.040 36.621 11.387 1.00 64.94 716 GLY A CA 1
ATOM 5744 C C . GLY A 1 716 ? -41.569 36.613 11.536 1.00 64.94 716 GLY A C 1
ATOM 5745 O O . GLY A 1 716 ? -42.097 35.940 12.424 1.00 64.94 716 GLY A O 1
ATOM 5746 N N . GLU A 1 717 ? -42.269 37.391 10.703 1.00 68.56 717 GLU A N 1
ATOM 5747 C CA . GLU A 1 717 ? -43.735 37.520 10.707 1.00 68.56 717 GLU A CA 1
ATOM 5748 C C . GLU A 1 717 ? -44.425 36.238 10.204 1.00 68.56 717 GLU A C 1
ATOM 5750 O O . GLU A 1 717 ? -44.121 35.727 9.125 1.00 68.56 717 GLU A O 1
ATOM 5755 N N . ILE A 1 718 ? -45.407 35.740 10.958 1.00 77.88 718 ILE A N 1
ATOM 5756 C CA . ILE A 1 718 ? -46.150 34.506 10.645 1.00 77.88 718 ILE A CA 1
ATOM 5757 C C . ILE A 1 718 ? -47.545 34.866 10.120 1.00 77.88 718 ILE A C 1
ATOM 5759 O O . ILE A 1 718 ? -48.142 35.806 10.646 1.00 77.88 718 ILE A O 1
ATOM 5763 N N . PRO A 1 719 ? -48.110 34.151 9.130 1.00 84.31 719 PRO A N 1
ATOM 5764 C CA . PRO A 1 719 ? -49.464 34.420 8.642 1.00 84.31 719 PRO A CA 1
ATOM 5765 C C . PRO A 1 719 ? -50.493 34.381 9.774 1.00 84.31 719 PRO A C 1
ATOM 5767 O O . PRO A 1 719 ? -50.431 33.515 10.646 1.00 84.31 719 PRO A O 1
ATOM 5770 N N . ALA A 1 720 ? -51.440 35.321 9.781 1.00 82.31 720 ALA A N 1
ATOM 5771 C CA . ALA A 1 720 ? -52.355 35.495 10.911 1.00 82.31 720 ALA A CA 1
ATOM 5772 C C . ALA A 1 720 ? -53.227 34.255 11.197 1.00 82.31 720 ALA A C 1
ATOM 5774 O O . ALA A 1 720 ? -53.623 34.037 12.340 1.00 82.31 720 ALA A O 1
ATOM 5775 N N . HIS A 1 721 ? -53.498 33.435 10.175 1.00 85.75 721 HIS A N 1
ATOM 5776 C CA . HIS A 1 721 ? -54.297 32.211 10.271 1.00 85.75 721 HIS A CA 1
ATOM 5777 C C . HIS A 1 721 ? -53.490 30.954 10.630 1.00 85.75 721 HIS A C 1
ATOM 5779 O O . HIS A 1 721 ? -54.083 29.887 10.772 1.00 85.75 721 HIS A O 1
ATOM 5785 N N . TRP A 1 722 ? -52.162 31.044 10.757 1.00 88.56 722 TRP A N 1
ATOM 5786 C CA . TRP A 1 722 ? -51.333 29.920 11.196 1.00 88.56 722 TRP A CA 1
ATOM 5787 C C . TRP A 1 722 ? -51.329 29.821 12.717 1.00 88.56 722 TRP A C 1
ATOM 5789 O O . TRP A 1 722 ? -51.079 30.797 13.430 1.00 88.56 722 TRP A O 1
ATOM 5799 N N . GLU A 1 723 ? -51.538 28.613 13.225 1.00 85.56 723 GLU A N 1
ATOM 5800 C CA . GLU A 1 723 ? -51.447 28.368 14.656 1.00 85.56 723 GLU A CA 1
ATOM 5801 C C . GLU A 1 723 ? -49.995 28.116 15.068 1.00 85.56 723 GLU A C 1
ATOM 5803 O O . GLU A 1 723 ? -49.244 27.421 14.385 1.00 85.56 723 GLU A O 1
ATOM 5808 N N . VAL A 1 724 ? -49.595 28.660 16.218 1.00 86.25 724 VAL A N 1
ATOM 5809 C CA . VAL A 1 724 ? -48.291 28.378 16.829 1.00 86.25 724 VAL A CA 1
ATOM 5810 C C . VAL A 1 724 ? -48.540 27.679 18.149 1.00 86.25 724 VAL A C 1
ATOM 5812 O O . VAL A 1 724 ? -48.946 28.305 19.133 1.00 86.25 724 VAL A O 1
ATOM 5815 N N . LEU A 1 725 ? -48.321 26.369 18.166 1.00 88.56 725 LEU A N 1
ATOM 5816 C CA . LEU A 1 725 ? -48.592 25.528 19.324 1.00 88.56 725 LEU A CA 1
ATOM 5817 C C . LEU A 1 725 ? -47.394 24.617 19.618 1.00 88.56 725 LEU A C 1
ATOM 5819 O O . LEU A 1 725 ? -46.659 24.244 18.704 1.00 88.56 725 LEU A O 1
ATOM 5823 N N . PRO A 1 726 ? -47.192 24.214 20.885 1.00 89.50 726 PRO A N 1
ATOM 5824 C CA . PRO A 1 726 ? -46.254 23.145 21.207 1.00 89.50 726 PRO A CA 1
ATOM 5825 C C . PRO A 1 726 ? -46.648 21.846 20.494 1.00 89.50 726 PRO A C 1
ATOM 5827 O O . PRO A 1 726 ? -47.829 21.484 20.500 1.00 89.50 726 PRO A O 1
ATOM 5830 N N . LEU A 1 727 ? -45.668 21.115 19.959 1.00 93.38 727 LEU A N 1
ATOM 5831 C CA . LEU A 1 727 ? -45.844 19.870 19.201 1.00 93.38 727 LEU A CA 1
ATOM 5832 C C . LEU A 1 727 ? -46.825 18.893 19.865 1.00 93.38 727 LEU A C 1
ATOM 5834 O O . LEU A 1 727 ? -47.691 18.335 19.190 1.00 93.38 727 LEU A O 1
ATOM 5838 N N . LYS A 1 728 ? -46.776 18.745 21.197 1.00 93.88 728 LYS A N 1
ATOM 5839 C CA . LYS A 1 728 ? -47.664 17.836 21.948 1.00 93.88 728 LYS A CA 1
ATOM 5840 C C . LYS A 1 728 ? -49.161 18.126 21.818 1.00 93.88 728 LYS A C 1
ATOM 5842 O O . LYS A 1 728 ? -49.978 17.277 22.178 1.00 93.88 728 LYS A O 1
ATOM 5847 N N . ARG A 1 729 ? -49.555 19.328 21.380 1.00 93.12 729 ARG A N 1
ATOM 5848 C CA . ARG A 1 729 ? -50.968 19.674 21.151 1.00 93.12 729 ARG A CA 1
ATOM 5849 C C . ARG A 1 729 ? -51.506 19.010 19.882 1.00 93.12 729 ARG A C 1
ATOM 5851 O O . ARG A 1 729 ? -52.639 18.547 19.911 1.00 93.12 729 ARG A O 1
ATOM 5858 N N . ALA A 1 730 ? -50.685 18.895 18.838 1.00 91.25 730 ALA A N 1
ATOM 5859 C CA . ALA A 1 730 ? -51.072 18.332 17.541 1.00 91.25 730 ALA A CA 1
ATOM 5860 C C . ALA A 1 730 ? -50.603 16.880 17.328 1.00 91.25 730 ALA A C 1
ATOM 5862 O O . ALA A 1 730 ? -51.217 16.142 16.558 1.00 91.25 730 ALA A O 1
ATOM 5863 N N . PHE A 1 731 ? -49.558 16.442 18.034 1.00 96.06 731 PHE A N 1
ATOM 5864 C CA . PHE A 1 731 ? -48.955 15.120 17.863 1.00 96.06 731 PHE A CA 1
ATOM 5865 C C . PHE A 1 731 ? -48.783 14.393 19.206 1.00 96.06 731 PHE A C 1
ATOM 5867 O O . PHE A 1 731 ? -48.645 15.013 20.263 1.00 96.06 731 PHE A O 1
ATOM 5874 N N . THR A 1 732 ? -48.829 13.061 19.189 1.00 95.94 732 THR A N 1
ATOM 5875 C CA . THR A 1 732 ? -48.378 12.206 20.297 1.00 95.94 732 THR A CA 1
ATOM 5876 C C . THR A 1 732 ? -46.898 11.918 20.128 1.00 95.94 732 THR A C 1
ATOM 5878 O O . THR A 1 732 ? -46.502 11.451 19.060 1.00 95.94 732 THR A O 1
ATOM 5881 N N . VAL A 1 733 ? -46.116 12.131 21.182 1.00 96.38 733 VAL A N 1
ATOM 5882 C CA . VAL A 1 733 ? -44.714 11.717 21.262 1.00 96.38 733 VAL A CA 1
ATOM 5883 C C . VAL A 1 733 ? -44.642 10.486 22.155 1.00 96.38 733 VAL A C 1
ATOM 5885 O O . VAL A 1 733 ? -45.209 10.478 23.244 1.00 96.38 733 VAL A O 1
ATOM 5888 N N . GLN A 1 734 ? -43.983 9.435 21.682 1.00 96.62 734 GLN A N 1
ATOM 5889 C CA . GLN A 1 734 ? -43.735 8.221 22.447 1.00 96.62 734 GLN A CA 1
ATOM 5890 C C . GLN A 1 734 ? -42.250 7.890 22.373 1.00 96.62 734 GLN A C 1
ATOM 5892 O O . GLN A 1 734 ? -41.753 7.526 21.308 1.00 96.62 734 GLN A O 1
ATOM 5897 N N . LEU A 1 735 ? -41.565 7.977 23.509 1.00 96.12 735 LEU A N 1
ATOM 5898 C CA . LEU A 1 735 ? -40.210 7.457 23.640 1.00 96.12 735 LEU A CA 1
ATOM 5899 C C . LEU A 1 735 ? -40.236 5.926 23.575 1.00 96.12 735 LEU A C 1
ATOM 5901 O O . LEU A 1 735 ? -41.131 5.310 24.160 1.00 96.12 735 LEU A O 1
ATOM 5905 N N . GLY A 1 736 ? -39.285 5.325 22.860 1.00 94.50 736 GLY A N 1
ATOM 5906 C CA . GLY A 1 736 ? -39.164 3.876 22.738 1.00 94.50 736 GLY A CA 1
ATOM 5907 C C . GLY A 1 736 ? -38.799 3.141 24.030 1.00 94.50 736 GLY A C 1
ATOM 5908 O O . GLY A 1 736 ? -38.486 3.740 25.059 1.00 94.50 736 GLY A O 1
ATOM 5909 N N . LYS A 1 737 ? -38.855 1.807 23.975 1.00 94.25 737 LYS A N 1
ATOM 5910 C CA . LYS A 1 737 ? -38.612 0.924 25.125 1.00 94.25 737 LYS A CA 1
ATOM 5911 C C . LYS A 1 737 ? -37.138 0.939 25.525 1.00 94.25 737 LYS A C 1
ATOM 5913 O O . LYS A 1 737 ? -36.259 0.940 24.665 1.00 94.25 737 LYS A O 1
ATOM 5918 N N . MET A 1 738 ? -36.851 0.875 26.824 1.00 92.00 738 MET A N 1
ATOM 5919 C CA . MET A 1 738 ? -35.497 0.568 27.288 1.00 92.00 738 MET A CA 1
ATOM 5920 C C . MET A 1 738 ? -35.075 -0.827 26.809 1.00 92.00 738 MET A C 1
ATOM 5922 O O . MET A 1 738 ? -35.877 -1.761 26.849 1.00 92.00 738 MET A O 1
ATOM 5926 N N . LEU A 1 739 ? -33.829 -0.964 26.347 1.00 91.38 739 LEU A N 1
ATOM 5927 C CA . LEU A 1 739 ? -33.323 -2.233 25.825 1.00 91.38 739 LEU A CA 1
ATOM 5928 C C . LEU A 1 739 ? -33.472 -3.348 26.869 1.00 91.38 739 LEU A C 1
ATOM 5930 O O . LEU A 1 739 ? -32.962 -3.238 27.983 1.00 91.38 739 LEU A O 1
ATOM 5934 N N . GLN A 1 740 ? -34.130 -4.436 26.473 1.00 89.81 740 GLN A N 1
ATOM 5935 C CA . GLN A 1 740 ? -34.327 -5.619 27.300 1.00 89.81 740 GLN A CA 1
ATOM 5936 C C . GLN A 1 740 ? -33.621 -6.814 26.645 1.00 89.81 740 GLN A C 1
ATOM 5938 O O . GLN A 1 740 ? -34.058 -7.317 25.609 1.00 89.81 740 GLN A O 1
ATOM 5943 N N . SER A 1 741 ? -32.507 -7.243 27.242 1.00 83.25 741 SER A N 1
ATOM 5944 C CA . SER A 1 741 ? -31.637 -8.310 26.725 1.00 83.25 741 SER A CA 1
ATOM 5945 C C . SER A 1 741 ? -32.080 -9.725 27.115 1.00 83.25 741 SER A C 1
ATOM 5947 O O . SER A 1 741 ? -31.670 -10.686 26.467 1.00 83.25 741 SER A O 1
ATOM 5949 N N . SER A 1 742 ? -32.951 -9.870 28.118 1.00 86.50 742 SER A N 1
ATOM 5950 C CA . SER A 1 742 ? -33.510 -11.153 28.562 1.00 86.50 742 SER A CA 1
ATOM 5951 C C . SER A 1 742 ? -35.025 -11.084 28.762 1.00 86.50 742 SER A C 1
ATOM 5953 O O . SER A 1 742 ? -35.574 -10.029 29.079 1.00 86.50 742 SER A O 1
ATOM 5955 N N . ALA A 1 743 ? -35.712 -12.214 28.612 1.00 86.38 743 ALA A N 1
ATOM 5956 C CA . ALA A 1 743 ? -37.143 -12.314 28.886 1.00 86.38 743 ALA A CA 1
ATOM 5957 C C . ALA A 1 743 ? -37.433 -12.093 30.384 1.00 86.38 743 ALA A C 1
ATOM 5959 O O . ALA A 1 743 ? -36.775 -12.693 31.234 1.00 86.38 743 ALA A O 1
ATOM 5960 N N . ASN A 1 744 ? -38.430 -11.266 30.706 1.00 85.00 744 ASN A N 1
ATOM 5961 C CA . ASN A 1 744 ? -38.930 -11.090 32.077 1.00 85.00 744 ASN A CA 1
ATOM 5962 C C . ASN A 1 744 ? -40.087 -12.053 32.385 1.00 85.00 744 ASN A C 1
ATOM 5964 O O . ASN A 1 744 ? -40.426 -12.284 33.546 1.00 85.00 744 ASN A O 1
ATOM 5968 N N . SER A 1 745 ? -40.704 -12.612 31.344 1.00 86.56 745 SER A N 1
ATOM 5969 C CA . SER A 1 745 ? -41.786 -13.588 31.418 1.00 86.56 745 SER A CA 1
ATOM 5970 C C . SER A 1 745 ? -41.657 -14.614 30.297 1.00 86.56 745 SER A C 1
ATOM 5972 O O . SER A 1 745 ? -41.116 -14.320 29.236 1.00 86.56 745 SER A O 1
ATOM 5974 N N . SER A 1 746 ? -42.234 -15.802 30.488 1.00 80.38 746 SER A N 1
ATOM 5975 C CA . SER A 1 746 ? -42.341 -16.833 29.444 1.00 80.38 746 SER A CA 1
ATOM 5976 C C . SER A 1 746 ? -43.217 -16.426 28.252 1.00 80.38 746 SER A C 1
ATOM 5978 O O . SER A 1 746 ? -43.268 -17.152 27.263 1.00 80.38 746 SER A O 1
ATOM 5980 N N . ARG A 1 747 ? -43.924 -15.293 28.350 1.00 84.69 747 ARG A N 1
ATOM 5981 C CA . ARG A 1 747 ? -44.754 -14.718 27.281 1.00 84.69 747 ARG A CA 1
ATOM 5982 C C . ARG A 1 747 ? -44.063 -13.604 26.493 1.00 84.69 747 ARG A C 1
ATOM 5984 O O . ARG A 1 747 ? -44.643 -13.134 25.520 1.00 84.69 747 ARG A O 1
ATOM 5991 N N . ASP A 1 748 ? -42.877 -13.163 26.912 1.00 91.06 748 ASP A N 1
ATOM 5992 C CA . ASP A 1 748 ? -42.121 -12.163 26.160 1.00 91.06 748 ASP A CA 1
ATOM 5993 C C . ASP A 1 748 ? -41.583 -12.805 24.876 1.00 91.06 748 ASP A C 1
ATOM 5995 O O . ASP A 1 748 ? -41.139 -13.954 24.890 1.00 91.06 748 ASP A O 1
ATOM 5999 N N . THR A 1 749 ? -41.583 -12.064 23.771 1.00 92.31 749 THR A N 1
ATOM 6000 C CA . THR A 1 749 ? -41.003 -12.523 22.502 1.00 92.31 749 THR A CA 1
ATOM 6001 C C . THR A 1 749 ? -39.878 -11.606 22.060 1.00 92.31 749 THR A C 1
ATOM 6003 O O . THR A 1 749 ? -39.822 -10.430 22.422 1.00 92.31 749 THR A O 1
ATOM 6006 N N . LEU A 1 750 ? -38.947 -12.173 21.300 1.00 94.56 750 LEU A N 1
ATOM 6007 C CA . LEU A 1 750 ? -37.809 -11.463 20.743 1.00 94.56 750 LEU A CA 1
ATOM 6008 C C . LEU A 1 750 ? -38.220 -10.836 19.403 1.00 94.56 750 LEU A C 1
ATOM 6010 O O . LEU A 1 750 ? -38.583 -11.555 18.478 1.00 94.56 750 LEU A O 1
ATOM 6014 N N . GLU A 1 751 ? -38.160 -9.512 19.302 1.00 95.56 751 GLU A N 1
ATOM 6015 C CA . GLU A 1 751 ? -38.733 -8.758 18.180 1.00 95.56 751 GLU A CA 1
ATOM 6016 C C . GLU A 1 751 ? -37.758 -7.700 17.636 1.00 95.56 751 GLU A C 1
ATOM 6018 O O . GLU A 1 751 ? -36.972 -7.143 18.414 1.00 95.56 751 GLU A O 1
ATOM 6023 N N . PRO A 1 752 ? -37.808 -7.371 16.332 1.00 95.81 752 PRO A N 1
ATOM 6024 C CA . PRO A 1 752 ? -36.919 -6.390 15.712 1.00 95.81 752 PRO A CA 1
ATOM 6025 C C . PRO A 1 752 ? -37.227 -4.952 16.151 1.00 95.81 752 PRO A C 1
ATOM 6027 O O . PRO A 1 752 ? -38.385 -4.536 16.225 1.00 95.81 752 PRO A O 1
ATOM 6030 N N . TYR A 1 753 ? -36.186 -4.155 16.389 1.00 95.81 753 TYR A N 1
ATOM 6031 C CA . TYR A 1 753 ? -36.334 -2.763 16.803 1.00 95.81 753 TYR A CA 1
ATOM 6032 C C . TYR A 1 753 ? -35.354 -1.809 16.110 1.00 95.81 753 TYR A C 1
ATOM 6034 O O . TYR A 1 753 ? -34.233 -2.178 15.749 1.00 95.81 753 TYR A O 1
ATOM 6042 N N . LEU A 1 754 ? -35.769 -0.548 15.989 1.00 95.62 754 LEU A N 1
ATOM 6043 C CA . LEU A 1 754 ? -34.951 0.565 15.518 1.00 95.62 754 LEU A CA 1
ATOM 6044 C C . LEU A 1 754 ? -34.350 1.349 16.687 1.00 95.62 754 LEU A C 1
ATOM 6046 O O . LEU A 1 754 ? -34.975 1.548 17.734 1.00 95.62 754 LEU A O 1
ATOM 6050 N N . ARG A 1 755 ? -33.136 1.845 16.465 1.00 94.12 755 ARG A N 1
ATOM 6051 C CA . ARG A 1 755 ? -32.381 2.750 17.346 1.00 94.12 755 ARG A CA 1
ATOM 6052 C C . ARG A 1 755 ? -31.921 3.977 16.561 1.00 94.12 755 ARG A C 1
ATOM 6054 O O . ARG A 1 755 ? -31.978 3.968 15.337 1.00 94.12 755 ARG A O 1
ATOM 6061 N N . ALA A 1 756 ? -31.426 5.008 17.241 1.00 89.12 756 ALA A N 1
ATOM 6062 C CA . ALA A 1 756 ? -30.921 6.243 16.628 1.00 89.12 756 ALA A CA 1
ATOM 6063 C C . ALA A 1 756 ? -30.005 6.001 15.408 1.00 89.12 756 ALA A C 1
ATOM 6065 O O . ALA A 1 756 ? -30.120 6.696 14.403 1.00 89.12 756 ALA A O 1
ATOM 6066 N N . ALA A 1 757 ? -29.167 4.955 15.456 1.00 88.56 757 ALA A N 1
ATOM 6067 C CA . ALA A 1 757 ? -28.284 4.543 14.360 1.00 88.56 757 ALA A CA 1
ATOM 6068 C C . ALA A 1 757 ? -29.008 4.216 13.040 1.00 88.56 757 ALA A C 1
ATOM 6070 O O . ALA A 1 757 ? -28.391 4.283 11.984 1.00 88.56 757 ALA A O 1
ATOM 6071 N N . ASN A 1 758 ? -30.287 3.845 13.102 1.00 93.38 758 ASN A N 1
ATOM 6072 C CA . ASN A 1 758 ? -31.106 3.519 11.940 1.00 93.38 758 ASN A CA 1
ATOM 6073 C C . ASN A 1 758 ? -31.785 4.758 11.329 1.00 93.38 758 ASN A C 1
ATOM 6075 O O . ASN A 1 758 ? -32.383 4.633 10.269 1.00 93.38 758 ASN A O 1
ATOM 6079 N N . ILE A 1 759 ? -31.750 5.931 11.975 1.00 93.56 759 ILE A N 1
ATOM 6080 C CA . ILE A 1 759 ? -32.513 7.116 11.553 1.00 93.56 759 ILE A CA 1
ATOM 6081 C C . ILE A 1 759 ? -31.621 8.077 10.757 1.00 93.56 759 ILE A C 1
ATOM 6083 O O . ILE A 1 759 ? -30.604 8.564 11.261 1.00 93.56 759 ILE A O 1
ATOM 6087 N N . PHE A 1 760 ? -32.033 8.381 9.525 1.00 89.25 760 PHE A N 1
ATOM 6088 C CA . PHE A 1 760 ? -31.405 9.341 8.613 1.00 89.25 760 PHE A CA 1
ATOM 6089 C C . PHE A 1 760 ? -32.464 10.252 7.982 1.00 89.25 760 PHE A C 1
ATOM 6091 O O . PHE A 1 760 ? -33.614 9.845 7.841 1.00 89.25 760 PHE A O 1
ATOM 6098 N N . TRP A 1 761 ? -32.105 11.482 7.598 1.00 85.81 761 TRP A N 1
ATOM 6099 C CA . TRP A 1 761 ? -33.067 12.385 6.942 1.00 85.81 761 TRP A CA 1
ATOM 6100 C C . TRP A 1 761 ? -33.617 11.755 5.655 1.00 85.81 761 TRP A C 1
ATOM 6102 O O . TRP A 1 761 ? -34.801 11.834 5.351 1.00 85.81 761 TRP A O 1
ATOM 6112 N N . GLU A 1 762 ? -32.766 11.018 4.953 1.00 80.75 762 GLU A N 1
ATOM 6113 C CA . GLU A 1 762 ? -33.062 10.331 3.705 1.00 80.75 762 GLU A CA 1
ATOM 6114 C C . GLU A 1 762 ? -33.947 9.082 3.892 1.00 80.75 762 GLU A C 1
ATOM 6116 O O . GLU A 1 762 ? -34.545 8.604 2.927 1.00 80.75 762 GLU A O 1
ATOM 6121 N N . GLY A 1 763 ? -34.059 8.549 5.116 1.00 87.81 763 GLY A N 1
ATOM 6122 C CA . GLY A 1 763 ? -34.865 7.366 5.417 1.00 87.81 763 GLY A CA 1
ATOM 6123 C C . GLY A 1 763 ? -34.352 6.536 6.594 1.00 87.81 763 GLY A C 1
ATOM 6124 O O . GLY A 1 763 ? -33.528 6.975 7.396 1.00 87.81 763 GLY A O 1
ATOM 6125 N N . VAL A 1 764 ? -34.859 5.309 6.707 1.00 91.44 764 VAL A N 1
ATOM 6126 C CA . VAL A 1 764 ? -34.467 4.367 7.763 1.00 91.44 764 VAL A CA 1
ATOM 6127 C C . VAL A 1 764 ? -33.502 3.316 7.209 1.00 91.44 764 VAL A C 1
ATOM 6129 O O . VAL A 1 764 ? -33.807 2.659 6.216 1.00 91.44 764 VAL A O 1
ATOM 6132 N N . ASP A 1 765 ? -32.346 3.132 7.852 1.00 88.06 765 ASP A N 1
ATOM 6133 C CA . ASP A 1 765 ? -31.389 2.079 7.496 1.00 88.06 765 ASP A CA 1
ATOM 6134 C C . ASP A 1 765 ? -31.723 0.759 8.199 1.00 88.06 765 ASP A C 1
ATOM 6136 O O . ASP A 1 765 ? -31.673 0.659 9.428 1.00 88.06 765 ASP A O 1
ATOM 6140 N N . LEU A 1 766 ? -32.021 -0.267 7.403 1.00 89.75 766 LEU A N 1
ATOM 6141 C CA . LEU A 1 766 ? -32.398 -1.602 7.869 1.00 89.75 766 LEU A CA 1
ATOM 6142 C C . LEU A 1 766 ? -31.266 -2.636 7.768 1.00 89.75 766 LEU A C 1
ATOM 6144 O O . LEU A 1 766 ? -31.487 -3.807 8.067 1.00 89.75 766 LEU A O 1
ATOM 6148 N N . ASN A 1 767 ? -30.054 -2.233 7.376 1.00 78.00 767 ASN A N 1
ATOM 6149 C CA . ASN A 1 767 ? -28.927 -3.164 7.242 1.00 78.00 767 ASN A CA 1
ATOM 6150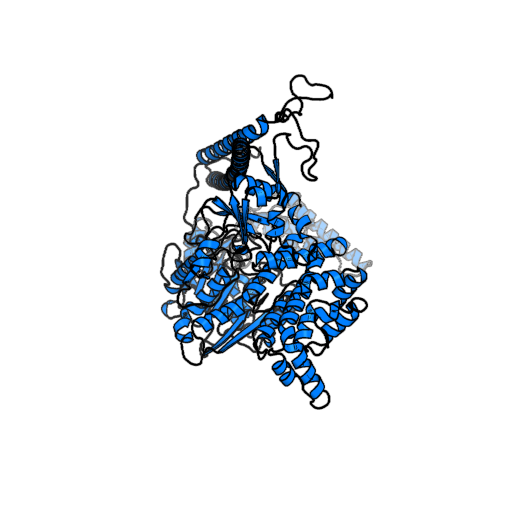 C C . ASN A 1 767 ? -28.466 -3.763 8.587 1.00 78.00 767 ASN A C 1
ATOM 6152 O O . ASN A 1 767 ? -27.856 -4.829 8.609 1.00 78.00 767 ASN A O 1
ATOM 6156 N N . ASP A 1 768 ? -28.741 -3.077 9.699 1.00 82.00 768 ASP A N 1
ATOM 6157 C CA . ASP A 1 768 ? -28.358 -3.475 11.059 1.00 82.00 768 ASP A CA 1
ATOM 6158 C C . ASP A 1 768 ? -29.546 -3.286 12.026 1.00 82.00 768 ASP A C 1
ATOM 6160 O O . ASP A 1 768 ? -29.577 -2.394 12.887 1.00 82.00 768 ASP A O 1
ATOM 6164 N N . VAL A 1 769 ? -30.573 -4.122 11.849 1.00 89.62 769 VAL A N 1
ATOM 6165 C CA . VAL A 1 769 ? -31.729 -4.219 12.755 1.00 89.62 769 VAL A CA 1
ATOM 6166 C C . VAL A 1 769 ? -31.451 -5.291 13.804 1.00 89.62 769 VAL A C 1
ATOM 6168 O O . VAL A 1 769 ? -31.150 -6.438 13.483 1.00 89.62 769 VAL A O 1
ATOM 6171 N N . LYS A 1 770 ? -31.557 -4.906 15.076 1.00 91.94 770 LYS A N 1
ATOM 6172 C CA . LYS A 1 770 ? -31.368 -5.804 16.220 1.00 91.94 770 LYS A CA 1
ATOM 6173 C C . LYS A 1 770 ? -32.715 -6.226 16.780 1.00 91.94 770 LYS A C 1
ATOM 6175 O O . LYS A 1 770 ? -33.744 -5.645 16.446 1.00 91.94 770 LYS A O 1
ATOM 6180 N N . THR A 1 771 ? -32.697 -7.210 17.670 1.00 95.50 771 THR A N 1
ATOM 6181 C CA . THR A 1 771 ? -33.896 -7.688 18.354 1.00 95.50 771 THR A CA 1
ATOM 6182 C C . THR A 1 771 ? -33.831 -7.449 19.861 1.00 95.50 771 THR A C 1
ATOM 6184 O O . THR A 1 771 ? -32.751 -7.511 20.447 1.00 95.50 771 THR A O 1
ATOM 6187 N N . MET A 1 772 ? -34.974 -7.207 20.500 1.00 94.88 772 MET A N 1
ATOM 6188 C CA . MET A 1 772 ? -35.100 -7.099 21.959 1.00 94.88 772 MET A CA 1
ATOM 6189 C C . MET A 1 772 ? -36.344 -7.836 22.451 1.00 94.88 772 MET A C 1
ATOM 6191 O O . MET A 1 772 ? -37.247 -8.111 21.665 1.00 94.88 772 MET A O 1
ATOM 6195 N N . TRP A 1 773 ? -36.392 -8.174 23.739 1.00 95.25 773 TRP A N 1
ATOM 6196 C CA . TRP A 1 773 ? -37.564 -8.832 24.318 1.00 95.25 773 TRP A CA 1
ATOM 6197 C C . TRP A 1 773 ? -38.689 -7.820 24.570 1.00 95.25 773 TRP A C 1
ATOM 6199 O O . TRP A 1 773 ? -38.462 -6.786 25.204 1.00 95.25 773 TRP A O 1
ATOM 6209 N N . LEU A 1 774 ? -39.901 -8.117 24.097 1.00 93.81 774 LEU A N 1
ATOM 6210 C CA . LEU A 1 774 ? -41.109 -7.323 24.331 1.00 93.81 774 LEU A CA 1
ATOM 6211 C C . LEU A 1 774 ? -42.232 -8.185 24.917 1.00 93.81 774 LEU A C 1
ATOM 6213 O O . LEU A 1 774 ? -42.512 -9.280 24.431 1.00 93.81 774 LEU A O 1
ATOM 6217 N N . SER A 1 775 ? -42.920 -7.642 25.923 1.00 94.38 775 SER A N 1
ATOM 6218 C CA . SER A 1 775 ? -44.221 -8.146 26.373 1.00 94.38 775 SER A CA 1
ATOM 6219 C C . SER A 1 775 ? -45.335 -7.681 25.427 1.00 94.38 775 SER A C 1
ATOM 6221 O O . SER A 1 775 ? -45.169 -6.698 24.706 1.00 94.38 775 SER A O 1
ATOM 6223 N N . GLU A 1 776 ? -46.512 -8.310 25.472 1.00 92.12 776 GLU A N 1
ATOM 6224 C CA . GLU A 1 776 ? -47.674 -7.879 24.668 1.00 92.12 776 GLU A CA 1
ATOM 6225 C C . GLU A 1 776 ? -48.021 -6.391 24.863 1.00 92.12 776 GLU A C 1
ATOM 6227 O O . GLU A 1 776 ? -48.286 -5.673 23.902 1.00 92.12 776 GLU A O 1
ATOM 6232 N N . LYS A 1 777 ? -47.895 -5.878 26.094 1.00 92.50 777 LYS A N 1
ATOM 6233 C CA . LYS A 1 777 ? -48.108 -4.454 26.391 1.00 92.50 777 LYS A CA 1
ATOM 6234 C C . LYS A 1 777 ? -47.058 -3.552 25.732 1.00 92.50 777 LYS A C 1
ATOM 6236 O O . LYS A 1 777 ? -47.376 -2.449 25.294 1.00 92.50 777 LYS A O 1
ATOM 6241 N N . ASP A 1 778 ? -45.804 -3.997 25.664 1.00 93.56 778 ASP A N 1
ATOM 6242 C CA . ASP A 1 778 ? -44.748 -3.242 24.984 1.00 93.56 778 ASP A CA 1
ATOM 6243 C C . ASP A 1 778 ? -44.998 -3.189 23.474 1.00 93.56 778 ASP A C 1
ATOM 6245 O O . ASP A 1 778 ? -44.791 -2.147 22.850 1.00 93.56 778 ASP A O 1
ATOM 6249 N N . LYS A 1 779 ? -45.477 -4.293 22.887 1.00 93.12 779 LYS A N 1
ATOM 6250 C CA . LYS A 1 779 ? -45.782 -4.352 21.455 1.00 93.12 779 LYS A CA 1
ATOM 6251 C C . LYS A 1 779 ? -46.873 -3.352 21.069 1.00 93.12 779 LYS A C 1
ATOM 6253 O O . LYS A 1 779 ? -46.750 -2.640 20.069 1.00 93.12 779 LYS A O 1
ATOM 6258 N N . GLU A 1 780 ? -47.905 -3.221 21.900 1.00 92.06 780 GLU A N 1
ATOM 6259 C CA . GLU A 1 780 ? -48.959 -2.218 21.709 1.00 92.06 780 GLU A CA 1
ATOM 6260 C C . GLU A 1 780 ? -48.415 -0.780 21.757 1.00 92.06 780 GLU A C 1
ATOM 6262 O O . GLU A 1 780 ? -48.795 0.063 20.940 1.00 92.06 780 GLU A O 1
ATOM 6267 N N . LEU A 1 781 ? -47.502 -0.493 22.689 1.00 92.56 781 LEU A N 1
ATOM 6268 C CA . LEU A 1 781 ? -46.991 0.860 22.923 1.00 92.56 781 LEU A CA 1
ATOM 6269 C C . LEU A 1 781 ? -45.955 1.301 21.882 1.00 92.56 781 LEU A C 1
ATOM 6271 O O . LEU A 1 781 ? -46.028 2.430 21.377 1.00 92.56 781 LEU A O 1
ATOM 6275 N N . TYR A 1 782 ? -45.009 0.423 21.546 1.00 96.25 782 TYR A N 1
ATOM 6276 C CA . TYR A 1 782 ? -43.802 0.768 20.788 1.00 96.25 782 TYR A CA 1
ATOM 6277 C C . TYR A 1 782 ? -43.836 0.346 19.321 1.00 96.25 782 TYR A C 1
ATOM 6279 O O . TYR A 1 782 ? -42.855 0.568 18.617 1.00 96.25 782 TYR A O 1
ATOM 6287 N N . SER A 1 783 ? -44.940 -0.235 18.848 1.00 95.56 783 SER A N 1
ATOM 6288 C CA . SER A 1 783 ? -45.099 -0.590 17.436 1.00 95.56 783 SER A CA 1
ATOM 6289 C C . SER A 1 783 ? -45.073 0.638 16.527 1.00 95.56 783 SER A C 1
ATOM 6291 O O . SER A 1 783 ? -45.634 1.708 16.834 1.00 95.56 783 SER A O 1
ATOM 6293 N N . LEU A 1 784 ? -44.424 0.457 15.382 1.00 96.12 784 LEU A N 1
ATOM 6294 C CA . LEU A 1 784 ? -44.396 1.414 14.291 1.00 96.12 784 LEU A CA 1
ATOM 6295 C C . LEU A 1 784 ? -45.525 1.160 13.297 1.00 96.12 784 LEU A C 1
ATOM 6297 O O . LEU A 1 784 ? -45.901 0.026 13.024 1.00 96.12 784 LEU A O 1
ATOM 6301 N N . ARG A 1 785 ? -46.077 2.243 12.753 1.00 94.12 785 ARG A N 1
ATOM 6302 C CA . ARG A 1 785 ? -47.121 2.240 11.725 1.00 94.12 785 ARG A CA 1
ATOM 6303 C C . ARG A 1 785 ? -46.709 3.170 10.603 1.00 94.12 785 ARG A C 1
ATOM 6305 O O . ARG A 1 785 ? -46.153 4.234 10.871 1.00 94.12 785 ARG A O 1
ATOM 6312 N N . SER A 1 786 ? -46.986 2.783 9.361 1.00 92.38 786 SER A N 1
ATOM 6313 C CA . SER A 1 786 ? -46.690 3.633 8.203 1.00 92.38 786 SER A CA 1
ATOM 6314 C C . SER A 1 786 ? -47.252 5.048 8.417 1.00 92.38 786 SER A C 1
ATOM 6316 O O . SER A 1 786 ? -48.395 5.209 8.852 1.00 92.38 786 SER A O 1
ATOM 6318 N N . GLY A 1 787 ? -46.424 6.067 8.180 1.00 90.56 787 GLY A N 1
ATOM 6319 C CA . GLY A 1 787 ? -46.733 7.474 8.451 1.00 90.56 787 GLY A CA 1
ATOM 6320 C C . GLY A 1 787 ? -46.247 8.003 9.806 1.00 90.56 787 GLY A C 1
ATOM 6321 O O . GLY A 1 787 ? -46.353 9.210 10.050 1.00 90.56 787 GLY A O 1
ATOM 6322 N N . ASP A 1 788 ? -45.692 7.150 10.671 1.00 95.94 788 ASP A N 1
ATOM 6323 C CA . ASP A 1 788 ? -44.994 7.591 11.879 1.00 95.94 788 ASP A CA 1
ATOM 6324 C C . ASP A 1 788 ? -43.724 8.378 11.529 1.00 95.94 788 ASP A C 1
ATOM 6326 O O . ASP A 1 788 ? -42.969 8.011 10.629 1.00 95.94 788 ASP A O 1
ATOM 6330 N N . LEU A 1 789 ? -43.465 9.451 12.275 1.00 97.31 789 LEU A N 1
ATOM 6331 C CA . LEU A 1 789 ? -42.220 10.207 12.192 1.00 97.31 789 LEU A CA 1
ATOM 6332 C C . LEU A 1 789 ? -41.302 9.779 13.335 1.00 97.31 789 LEU A C 1
ATOM 6334 O O . LEU A 1 789 ? -41.662 9.885 14.506 1.00 97.31 789 LEU A O 1
ATOM 6338 N N . LEU A 1 790 ? -40.115 9.292 13.004 1.00 97.25 790 LEU A N 1
ATOM 6339 C CA . LEU A 1 790 ? -39.116 8.841 13.965 1.00 97.25 790 LEU A CA 1
ATOM 6340 C C . LEU A 1 790 ? -38.115 9.963 14.181 1.00 97.25 790 LEU A C 1
ATOM 6342 O O . LEU A 1 790 ? -37.525 10.432 13.217 1.00 97.25 790 LEU A O 1
ATOM 6346 N N . VAL A 1 791 ? -37.922 10.397 15.423 1.00 96.44 791 VAL A N 1
ATOM 6347 C CA . VAL A 1 791 ? -37.009 11.490 15.777 1.00 96.44 791 VAL A CA 1
ATOM 6348 C C . VAL A 1 791 ? -35.961 10.969 16.747 1.00 96.44 791 VAL A C 1
ATOM 6350 O O . VAL A 1 791 ? -36.297 10.459 17.816 1.00 96.44 791 VAL A O 1
ATOM 6353 N N . SER A 1 792 ? -34.688 11.108 16.392 1.00 93.44 792 SER A N 1
ATOM 6354 C CA . SER A 1 792 ? -33.574 10.684 17.233 1.00 93.44 792 SER A CA 1
ATOM 6355 C C . SER A 1 792 ? -33.475 11.552 18.488 1.00 93.44 792 SER A C 1
ATOM 6357 O O . SER A 1 792 ? -33.374 12.781 18.405 1.00 93.44 792 SER A O 1
ATOM 6359 N N . GLU A 1 793 ? -33.487 10.915 19.659 1.00 87.00 793 GLU A N 1
ATOM 6360 C CA . GLU A 1 793 ? -33.290 11.580 20.950 1.00 87.00 793 GLU A CA 1
ATOM 6361 C C . GLU A 1 793 ? -31.811 11.864 21.226 1.00 87.00 793 GLU A C 1
ATOM 6363 O O . GLU A 1 793 ? -31.470 12.906 21.786 1.00 87.00 793 GLU A O 1
ATOM 6368 N N . GLY A 1 794 ? -30.938 10.925 20.857 1.00 73.00 794 GLY A N 1
ATOM 6369 C CA . GLY A 1 794 ? -29.500 10.971 21.108 1.00 73.00 794 GLY A CA 1
ATOM 6370 C C . GLY A 1 794 ? -28.682 10.848 19.828 1.00 73.00 794 GLY A C 1
ATOM 6371 O O . GLY A 1 794 ? -29.220 10.640 18.740 1.00 73.00 794 GLY A O 1
ATOM 6372 N N . GLY A 1 795 ? -27.366 11.001 19.964 1.00 73.12 795 GLY A N 1
ATOM 6373 C CA . GLY A 1 795 ? -26.457 10.931 18.834 1.00 73.12 795 GLY A CA 1
ATOM 6374 C C . GLY A 1 795 ? -26.403 12.222 18.033 1.00 73.12 795 GLY A C 1
ATOM 6375 O O . GLY A 1 795 ? -25.745 13.174 18.440 1.00 73.12 795 GLY A O 1
ATOM 6376 N N . ASP A 1 796 ? -27.134 12.255 16.922 1.00 78.50 796 ASP A N 1
ATOM 6377 C CA . ASP A 1 796 ? -27.468 13.488 16.206 1.00 78.50 796 ASP A CA 1
ATOM 6378 C C . ASP A 1 796 ? -28.906 13.892 16.535 1.00 78.50 796 ASP A C 1
ATOM 6380 O O . ASP A 1 796 ? -29.873 13.568 15.841 1.00 78.50 796 ASP A O 1
ATOM 6384 N N . ALA A 1 797 ? -29.027 14.547 17.683 1.00 84.81 797 ALA A N 1
ATOM 6385 C CA . ALA A 1 797 ? -30.287 14.953 18.278 1.00 84.81 797 ALA A CA 1
ATOM 6386 C C . ALA A 1 797 ? -31.171 15.738 17.293 1.00 84.81 797 ALA A C 1
ATOM 6388 O O . ALA A 1 797 ? -30.733 16.715 16.678 1.00 84.81 797 ALA A O 1
ATOM 6389 N N . GLY A 1 798 ? -32.429 15.310 17.166 1.00 86.31 798 GLY A N 1
ATOM 6390 C CA . GLY A 1 798 ? -33.430 15.932 16.297 1.00 86.31 798 GLY A CA 1
ATOM 6391 C C . GLY A 1 798 ? -33.375 15.530 14.827 1.00 86.31 798 GLY A C 1
ATOM 6392 O O . GLY A 1 798 ? -34.224 15.985 14.063 1.00 86.31 798 GLY A O 1
ATOM 6393 N N . ARG A 1 799 ? -32.442 14.656 14.431 1.00 93.12 799 ARG A N 1
ATOM 6394 C CA . ARG A 1 799 ? -32.510 13.978 13.134 1.00 93.12 799 ARG A CA 1
ATOM 6395 C C . ARG A 1 799 ? -33.789 13.150 13.049 1.00 93.12 799 ARG A C 1
ATOM 6397 O O . ARG A 1 799 ? -34.122 12.465 14.017 1.00 93.12 799 ARG A O 1
ATOM 6404 N N . ALA A 1 800 ? -34.494 13.198 11.921 1.00 95.12 800 ALA A N 1
ATOM 6405 C CA . ALA A 1 800 ? -35.771 12.510 11.782 1.00 95.12 800 ALA A CA 1
ATOM 6406 C C . ALA A 1 800 ? -35.912 11.743 10.465 1.00 95.12 800 ALA A C 1
ATOM 6408 O O . ALA A 1 800 ? -35.307 12.115 9.469 1.00 95.12 800 ALA A O 1
ATOM 6409 N N . ALA A 1 801 ? -36.743 10.701 10.469 1.00 95.50 801 ALA A N 1
ATOM 6410 C CA . ALA A 1 801 ? -37.076 9.895 9.298 1.00 95.50 801 ALA A CA 1
ATOM 6411 C C . ALA A 1 801 ? -38.562 9.526 9.298 1.00 95.50 801 ALA A C 1
ATOM 6413 O O . ALA A 1 801 ? -39.143 9.246 10.349 1.00 95.50 801 ALA A O 1
ATOM 6414 N N . MET A 1 802 ? -39.174 9.478 8.117 1.00 94.25 802 MET A N 1
ATOM 6415 C CA . MET A 1 802 ? -40.526 8.943 7.950 1.00 94.25 802 MET A CA 1
ATOM 6416 C C . MET A 1 802 ? -40.481 7.416 7.894 1.00 94.25 802 MET A C 1
ATOM 6418 O O . MET A 1 802 ? -39.770 6.856 7.064 1.00 94.25 802 MET A O 1
ATOM 6422 N N . TRP A 1 803 ? -41.278 6.751 8.726 1.00 95.31 803 TRP A N 1
ATOM 6423 C CA . TRP A 1 803 ? -41.483 5.309 8.659 1.00 95.31 803 TRP A CA 1
ATOM 6424 C C . TRP A 1 803 ? -42.542 4.968 7.608 1.00 95.31 803 TRP A C 1
ATOM 6426 O O . TRP A 1 803 ? -43.671 5.463 7.685 1.00 95.31 803 TRP A O 1
ATOM 6436 N N . ARG A 1 804 ? -42.208 4.124 6.628 1.00 91.19 804 ARG A N 1
ATOM 6437 C CA . ARG A 1 804 ? -43.112 3.768 5.519 1.00 91.19 804 ARG A CA 1
ATOM 6438 C C . ARG A 1 804 ? -43.677 2.355 5.639 1.00 91.19 804 ARG A C 1
ATOM 6440 O O . ARG A 1 804 ? -44.565 2.007 4.863 1.00 91.19 804 ARG A O 1
ATOM 6447 N N . GLY A 1 805 ? -43.261 1.590 6.647 1.00 88.56 805 GLY A N 1
ATOM 6448 C CA . GLY A 1 805 ? -43.691 0.204 6.853 1.00 88.56 805 GLY A CA 1
ATOM 6449 C C . GLY A 1 805 ? -42.761 -0.802 6.183 1.00 88.56 805 GLY A C 1
ATOM 6450 O O . GLY A 1 805 ? -43.209 -1.843 5.721 1.00 88.56 805 GLY A O 1
ATOM 6451 N N . GLU A 1 806 ? -41.472 -0.477 6.099 1.00 87.00 806 GLU A N 1
ATOM 6452 C CA . GLU A 1 806 ? -40.453 -1.276 5.421 1.00 87.00 806 GLU A CA 1
ATOM 6453 C C . GLU A 1 806 ? -40.148 -2.615 6.130 1.00 87.00 806 GLU A C 1
ATOM 6455 O O . GLU A 1 806 ? -39.580 -3.514 5.513 1.00 87.00 806 GLU A O 1
ATOM 6460 N N . LEU A 1 807 ? -40.533 -2.763 7.407 1.00 87.12 807 LEU A N 1
ATOM 6461 C CA . LEU A 1 807 ? -40.411 -3.993 8.205 1.00 87.12 807 LEU A CA 1
ATOM 6462 C C . LEU A 1 807 ? -41.558 -4.096 9.230 1.00 87.12 807 LEU A C 1
ATOM 6464 O O . LEU A 1 807 ? -41.634 -3.278 10.137 1.00 87.12 807 LEU A O 1
ATOM 6468 N N . ASP A 1 808 ? -42.435 -5.094 9.132 1.00 87.06 808 ASP A N 1
ATOM 6469 C CA . ASP A 1 808 ? -43.591 -5.249 10.034 1.00 87.06 808 ASP A CA 1
ATOM 6470 C C . ASP A 1 808 ? -43.649 -6.682 10.606 1.00 87.06 808 ASP A C 1
ATOM 6472 O O . ASP A 1 808 ? -43.627 -7.633 9.819 1.00 87.06 808 ASP A O 1
ATOM 6476 N N . PRO A 1 809 ? -43.695 -6.885 11.940 1.00 89.69 809 PRO A N 1
ATOM 6477 C CA . PRO A 1 809 ? -43.678 -5.874 13.000 1.00 89.69 809 PRO A CA 1
ATOM 6478 C C . PRO A 1 809 ? -42.298 -5.233 13.190 1.00 89.69 809 PRO A C 1
ATOM 6480 O O . PRO A 1 809 ? -41.271 -5.880 13.006 1.00 89.69 809 PRO A O 1
ATOM 6483 N N . CYS A 1 810 ? -42.265 -3.967 13.613 1.00 95.62 810 CYS A N 1
ATOM 6484 C CA . CYS A 1 810 ? -41.041 -3.303 14.065 1.00 95.62 810 CYS A CA 1
ATOM 6485 C C . CYS A 1 810 ? -41.332 -2.317 15.203 1.00 95.62 810 CYS A C 1
ATOM 6487 O O . CYS A 1 810 ? -42.383 -1.667 15.239 1.00 95.62 810 CYS A O 1
ATOM 6489 N N . TYR A 1 811 ? -40.391 -2.220 16.143 1.00 97.06 811 TYR A N 1
ATOM 6490 C CA . TYR A 1 811 ? -40.537 -1.462 17.384 1.00 97.06 811 TYR A CA 1
ATOM 6491 C C . TYR A 1 811 ? -39.432 -0.411 17.549 1.00 97.06 811 TYR A C 1
ATOM 6493 O O . TYR A 1 811 ? -38.438 -0.409 16.829 1.00 97.06 811 TYR A O 1
ATOM 6501 N N . ILE A 1 812 ? -39.578 0.494 18.515 1.00 96.19 812 ILE A N 1
ATOM 6502 C CA . ILE A 1 812 ? -38.585 1.543 18.808 1.00 96.19 812 ILE A CA 1
ATOM 6503 C C . ILE A 1 812 ? -37.934 1.344 20.174 1.00 96.19 812 ILE A C 1
ATOM 6505 O O . ILE A 1 812 ? -38.608 1.050 21.165 1.00 96.19 812 ILE A O 1
ATOM 6509 N N . GLN A 1 813 ? -36.624 1.566 20.243 1.00 95.38 813 GLN A N 1
ATOM 6510 C CA . GLN A 1 813 ? -35.872 1.621 21.497 1.00 95.38 813 GLN A CA 1
ATOM 6511 C C . GLN A 1 813 ? -35.738 3.069 21.999 1.00 95.38 813 GLN A C 1
ATOM 6513 O O . GLN A 1 813 ? -35.963 4.019 21.249 1.00 95.38 813 GLN A O 1
ATOM 6518 N N . ASN A 1 814 ? -35.397 3.247 23.280 1.00 93.44 814 ASN A N 1
ATOM 6519 C CA . ASN A 1 814 ? -35.315 4.526 24.004 1.00 93.44 814 ASN A CA 1
ATOM 6520 C C . ASN A 1 814 ? -34.210 5.497 23.528 1.00 93.44 814 ASN A C 1
ATOM 6522 O O . ASN A 1 814 ? -33.698 6.288 24.312 1.00 93.44 814 ASN A O 1
ATOM 6526 N N . SER A 1 815 ? -33.826 5.421 22.256 1.00 91.50 815 SER A N 1
ATOM 6527 C CA . SER A 1 815 ? -33.050 6.433 21.536 1.00 91.50 815 SER A CA 1
ATOM 6528 C C . SER A 1 815 ? -33.859 7.109 20.420 1.00 91.50 815 SER A C 1
ATOM 6530 O O . SER A 1 815 ? -33.365 8.040 19.784 1.00 91.50 815 SER A O 1
ATOM 6532 N N . ILE A 1 816 ? -35.099 6.665 20.185 1.00 94.88 816 ILE A N 1
ATOM 6533 C CA . ILE A 1 816 ? -36.023 7.215 19.193 1.00 94.88 816 ILE A CA 1
ATOM 6534 C C . ILE A 1 816 ? -37.319 7.636 19.885 1.00 94.88 816 ILE A C 1
ATOM 6536 O O . ILE A 1 816 ? -37.944 6.864 20.616 1.00 94.88 816 ILE A O 1
ATOM 6540 N N . ASN A 1 817 ? -37.771 8.841 19.562 1.00 96.19 817 ASN A N 1
ATOM 6541 C CA . ASN A 1 817 ? -39.126 9.303 19.802 1.00 96.19 817 ASN A CA 1
ATOM 6542 C C . ASN A 1 817 ? -39.978 9.066 18.553 1.00 96.19 817 ASN A C 1
ATOM 6544 O O . ASN A 1 817 ? -39.699 9.623 17.491 1.00 96.19 817 ASN A O 1
ATOM 6548 N N . ARG A 1 818 ? -41.051 8.285 18.673 1.00 97.06 818 ARG A N 1
ATOM 6549 C CA . ARG A 1 818 ? -42.082 8.198 17.634 1.00 97.06 818 ARG A CA 1
ATOM 6550 C C . ARG A 1 818 ? -43.068 9.340 17.804 1.00 97.06 818 ARG A C 1
ATOM 6552 O O . ARG A 1 818 ? -43.696 9.474 18.855 1.00 97.06 818 ARG A O 1
ATOM 6559 N N . VAL A 1 819 ? -43.259 10.102 16.740 1.00 97.31 819 VAL A N 1
ATOM 6560 C CA . VAL A 1 819 ? -44.241 11.172 16.636 1.00 97.31 819 VAL A CA 1
ATOM 6561 C C . VAL A 1 819 ? -45.355 10.744 15.688 1.00 97.31 819 VAL A C 1
ATOM 6563 O O . VAL A 1 819 ? -45.109 10.368 14.544 1.00 97.31 819 VAL A O 1
ATOM 6566 N N . ARG A 1 820 ? -46.597 10.810 16.169 1.00 95.25 820 ARG A N 1
ATOM 6567 C CA . ARG A 1 820 ? -47.799 10.431 15.411 1.00 95.25 820 ARG A CA 1
ATOM 6568 C C . ARG A 1 820 ? -48.849 11.530 15.512 1.00 95.25 820 ARG A C 1
ATOM 6570 O O . ARG A 1 820 ? -49.012 12.131 16.573 1.00 95.25 820 ARG A O 1
ATOM 6577 N N . SER A 1 821 ? -49.541 11.821 14.415 1.00 93.56 821 SER A N 1
ATOM 6578 C CA . SER A 1 821 ? -50.581 12.858 14.401 1.00 93.56 821 SER A CA 1
ATOM 6579 C C . SER A 1 821 ? -51.776 12.480 15.280 1.00 93.56 821 SER A C 1
ATOM 6581 O O . SER A 1 821 ? -52.189 11.321 15.301 1.00 93.56 821 SER A O 1
ATOM 6583 N N . LYS A 1 822 ? -52.337 13.459 16.006 1.00 91.31 822 LYS A N 1
ATOM 6584 C CA . LYS A 1 822 ? -53.584 13.316 16.786 1.00 91.31 822 LYS A CA 1
ATOM 6585 C C . LYS A 1 822 ? -54.844 13.634 15.977 1.00 91.31 822 LYS A C 1
ATOM 6587 O O . LYS A 1 822 ? -55.944 13.512 16.506 1.00 91.31 822 LYS A O 1
ATOM 6592 N N . GLY A 1 823 ? -54.700 14.094 14.737 1.00 85.94 823 GLY A N 1
ATOM 6593 C CA . GLY A 1 823 ? -55.821 14.597 13.954 1.00 85.94 823 GLY A CA 1
ATOM 6594 C C . GLY A 1 823 ? -55.405 14.969 12.540 1.00 85.94 823 GLY A C 1
ATOM 6595 O O . GLY A 1 823 ? -54.815 14.168 11.828 1.00 85.94 823 GLY A O 1
ATOM 6596 N N . VAL A 1 824 ? -55.726 16.194 12.130 1.00 83.12 824 VAL A N 1
ATOM 6597 C CA . VAL A 1 824 ? -55.638 16.637 10.730 1.00 83.12 824 VAL A CA 1
ATOM 6598 C C . VAL A 1 824 ? -54.250 17.125 10.286 1.00 83.12 824 VAL A C 1
ATOM 6600 O O . VAL A 1 824 ? -54.069 17.439 9.116 1.00 83.12 824 VAL A O 1
ATOM 6603 N N . HIS A 1 825 ? -53.267 17.217 11.188 1.00 90.88 825 HIS A N 1
ATOM 6604 C CA . HIS A 1 825 ? -51.928 17.725 10.854 1.00 90.88 825 HIS A CA 1
ATOM 6605 C C . HIS A 1 825 ? -51.014 16.619 10.308 1.00 90.88 825 HIS A C 1
ATOM 6607 O O . HIS A 1 825 ? -51.049 15.480 10.776 1.00 90.88 825 HIS A O 1
ATOM 6613 N N . SER A 1 826 ? -50.176 16.963 9.332 1.00 90.75 826 SER A N 1
ATOM 6614 C CA . SER A 1 826 ? -49.324 16.030 8.597 1.00 90.75 826 SER A CA 1
ATOM 6615 C C . SER A 1 826 ? -47.989 15.794 9.309 1.00 90.75 826 SER A C 1
ATOM 6617 O O . SER A 1 826 ? -47.257 16.733 9.626 1.00 90.75 826 SER A O 1
ATOM 6619 N N . THR A 1 827 ? -47.627 14.525 9.520 1.00 92.81 827 THR A N 1
ATOM 6620 C CA . THR A 1 827 ? -46.282 14.141 9.988 1.00 92.81 827 THR A CA 1
ATOM 6621 C C . THR A 1 827 ? -45.206 14.432 8.939 1.00 92.81 827 THR A C 1
ATOM 6623 O O . THR A 1 827 ? -44.078 14.744 9.307 1.00 92.81 827 THR A O 1
ATOM 6626 N N . ARG A 1 828 ? -45.559 14.439 7.645 1.00 92.00 828 ARG A N 1
ATOM 6627 C CA . ARG A 1 828 ? -44.665 14.827 6.539 1.00 92.00 828 ARG A CA 1
ATOM 6628 C C . ARG A 1 828 ? -44.357 16.327 6.544 1.00 92.00 828 ARG A C 1
ATOM 6630 O O . ARG A 1 828 ? -43.212 16.712 6.335 1.00 92.00 828 ARG A O 1
ATOM 6637 N N . PHE A 1 829 ? -45.330 17.173 6.881 1.00 93.06 829 PHE A N 1
ATOM 6638 C CA . PHE A 1 829 ? -45.053 18.595 7.122 1.00 93.06 829 PHE A CA 1
ATOM 6639 C C . PHE A 1 829 ? -44.131 18.775 8.328 1.00 93.06 829 PHE A C 1
ATOM 6641 O O . PHE A 1 829 ? -43.156 19.524 8.271 1.00 93.06 829 PHE A O 1
ATOM 6648 N N . LEU A 1 830 ? -44.404 18.038 9.408 1.00 94.06 830 LEU A N 1
ATOM 6649 C CA . LEU A 1 830 ? -43.573 18.090 10.603 1.00 94.06 830 LEU A CA 1
ATOM 6650 C C . LEU A 1 830 ? -42.130 17.629 10.335 1.00 94.06 830 LEU A C 1
ATOM 6652 O O . LEU A 1 830 ? -41.208 18.211 10.897 1.00 94.06 830 LEU A O 1
ATOM 6656 N N . TYR A 1 831 ? -41.922 16.641 9.461 1.00 94.81 831 TYR A N 1
ATOM 6657 C CA . TYR A 1 831 ? -40.592 16.225 9.010 1.00 94.81 831 TYR A CA 1
ATOM 6658 C C . TYR A 1 831 ? -39.799 17.409 8.430 1.00 94.81 831 TYR A C 1
ATOM 6660 O O . TYR A 1 831 ? -38.702 17.702 8.909 1.00 94.81 831 TYR A O 1
ATOM 6668 N N . TYR A 1 832 ? -40.377 18.156 7.483 1.00 92.25 832 TYR A N 1
ATOM 6669 C CA . TYR A 1 832 ? -39.726 19.341 6.911 1.00 92.25 832 TYR A CA 1
ATOM 6670 C C . TYR A 1 832 ? -39.540 20.468 7.923 1.00 92.25 832 TYR A C 1
ATOM 6672 O O . TYR A 1 832 ? -38.530 21.170 7.894 1.00 92.25 832 TYR A O 1
ATOM 6680 N N . TRP A 1 833 ? -40.490 20.631 8.841 1.00 90.88 833 TRP A N 1
ATOM 6681 C CA . TRP A 1 833 ? -40.365 21.605 9.916 1.00 90.88 833 TRP A CA 1
ATOM 6682 C C . TRP A 1 833 ? -39.182 21.285 10.838 1.00 90.88 833 TRP A C 1
ATOM 6684 O O . TRP A 1 833 ? -38.370 22.162 11.128 1.00 90.88 833 TRP A O 1
ATOM 6694 N N . LEU A 1 834 ? -39.031 20.024 11.254 1.00 91.62 834 LEU A N 1
ATOM 6695 C CA . LEU A 1 834 ? -37.886 19.586 12.055 1.00 91.62 834 LEU A CA 1
ATOM 6696 C C . LEU A 1 834 ? -36.572 19.700 11.279 1.00 91.62 834 LEU A C 1
ATOM 6698 O O . LEU A 1 834 ? -35.574 20.109 11.868 1.00 91.62 834 LEU A O 1
ATOM 6702 N N . TYR A 1 835 ? -36.577 19.412 9.975 1.00 91.19 835 TYR A N 1
ATOM 6703 C CA . TYR A 1 835 ? -35.420 19.627 9.105 1.00 91.19 835 TYR A CA 1
ATOM 6704 C C . TYR A 1 835 ? -34.986 21.100 9.128 1.00 91.19 835 TYR A C 1
ATOM 6706 O O . TYR A 1 835 ? -33.830 21.414 9.417 1.00 91.19 835 TYR A O 1
ATOM 6714 N N . ALA A 1 836 ? -35.926 22.025 8.925 1.00 87.81 836 ALA A N 1
ATOM 6715 C CA . ALA A 1 836 ? -35.654 23.458 8.974 1.00 87.81 836 ALA A CA 1
ATOM 6716 C C . ALA A 1 836 ? -35.132 23.906 10.351 1.00 87.81 836 ALA A C 1
ATOM 6718 O O . ALA A 1 836 ? -34.143 24.633 10.424 1.00 87.81 836 ALA A O 1
ATOM 6719 N N . LEU A 1 837 ? -35.738 23.433 11.447 1.00 86.81 837 LEU A N 1
ATOM 6720 C CA . LEU A 1 837 ? -35.293 23.745 12.810 1.00 86.81 837 LEU A CA 1
ATOM 6721 C C . LEU A 1 837 ? -33.908 23.177 13.138 1.00 86.81 837 LEU A C 1
ATOM 6723 O O . LEU A 1 837 ? -33.143 23.802 13.879 1.00 86.81 837 LEU A O 1
ATOM 6727 N N . LYS A 1 838 ? -33.572 21.992 12.620 1.00 86.31 838 LYS A N 1
ATOM 6728 C CA . LYS A 1 838 ? -32.234 21.420 12.785 1.00 86.31 838 LYS A CA 1
ATOM 6729 C C . LYS A 1 838 ? -31.204 22.314 12.105 1.00 86.31 838 LYS A C 1
ATOM 6731 O O . LYS A 1 838 ? -30.251 22.744 12.745 1.00 86.31 838 LYS A O 1
ATOM 6736 N N . HIS A 1 839 ? -31.433 22.652 10.839 1.00 84.19 839 HIS A N 1
ATOM 6737 C CA . HIS A 1 839 ? -30.490 23.432 10.039 1.00 84.19 839 HIS A CA 1
ATOM 6738 C C . HIS A 1 839 ? -30.445 24.924 10.389 1.00 84.19 839 HIS A C 1
ATOM 6740 O O . HIS A 1 839 ? -29.460 25.588 10.077 1.00 84.19 839 HIS A O 1
ATOM 6746 N N . SER A 1 840 ? -31.449 25.453 11.093 1.00 81.25 840 SER A N 1
ATOM 6747 C CA . SER A 1 840 ? -31.394 26.803 11.664 1.00 81.25 840 SER A CA 1
ATOM 6748 C C . SER A 1 840 ? -30.601 26.876 12.978 1.00 81.25 840 SER A C 1
ATOM 6750 O O . SER A 1 840 ? -30.522 27.948 13.576 1.00 81.25 840 SER A O 1
ATOM 6752 N N . GLY A 1 841 ? -30.101 25.745 13.493 1.00 81.06 841 GLY A N 1
ATOM 6753 C CA . GLY A 1 841 ? -29.443 25.653 14.801 1.00 81.06 841 GLY A CA 1
ATOM 6754 C C . GLY A 1 841 ? -30.400 25.723 15.999 1.00 81.06 841 GLY A C 1
ATOM 6755 O O . GLY A 1 841 ? -29.946 25.782 17.142 1.00 81.06 841 GLY A O 1
ATOM 6756 N N . TYR A 1 842 ? -31.724 25.700 15.781 1.00 84.50 842 TYR A N 1
ATOM 6757 C CA . TYR A 1 842 ? -32.709 25.765 16.868 1.00 84.50 842 TYR A CA 1
ATOM 6758 C C . TYR A 1 842 ? -32.632 24.529 17.766 1.00 84.50 842 TYR A C 1
ATOM 6760 O O . TYR A 1 842 ? -32.596 24.650 18.990 1.00 84.50 842 TYR A O 1
ATOM 6768 N N . ILE A 1 843 ? -32.588 23.335 17.166 1.00 83.56 843 ILE A N 1
ATOM 6769 C CA . ILE A 1 843 ? -32.522 22.080 17.927 1.00 83.56 843 ILE A CA 1
ATOM 6770 C C . ILE A 1 843 ? -31.242 22.033 18.763 1.00 83.56 843 ILE A C 1
ATOM 6772 O O . ILE A 1 843 ? -31.295 21.691 19.946 1.00 83.56 843 ILE A O 1
ATOM 6776 N N . ASP A 1 844 ? -30.116 22.455 18.189 1.00 81.44 844 ASP A N 1
ATOM 6777 C CA . ASP A 1 844 ? -28.837 22.496 18.894 1.00 81.44 844 ASP A CA 1
ATOM 6778 C C . ASP A 1 844 ? -28.887 23.505 20.057 1.00 81.44 844 ASP A C 1
ATOM 6780 O O . ASP A 1 844 ? -28.460 23.185 21.165 1.00 81.44 844 ASP A O 1
ATOM 6784 N N . ALA A 1 845 ? -29.523 24.669 19.872 1.00 79.94 845 ALA A N 1
ATOM 6785 C CA . ALA A 1 845 ? -29.741 25.655 20.934 1.00 79.94 845 ALA A CA 1
ATOM 6786 C C . ALA A 1 845 ? -30.665 25.154 22.063 1.00 79.94 845 ALA A C 1
ATOM 6788 O O . ALA A 1 845 ? -30.440 25.469 23.231 1.00 79.94 845 ALA A O 1
ATOM 6789 N N . VAL A 1 846 ? -31.686 24.350 21.752 1.00 79.75 846 VAL A N 1
ATOM 6790 C CA . VAL A 1 846 ? -32.559 23.711 22.758 1.00 79.75 846 VAL A CA 1
ATOM 6791 C C . VAL A 1 846 ? -31.833 22.575 23.494 1.00 79.75 846 VAL A C 1
ATOM 6793 O O . VAL A 1 846 ? -32.147 22.257 24.649 1.00 79.75 846 VAL A O 1
ATOM 6796 N N . CYS A 1 847 ? -30.833 21.970 22.857 1.00 77.44 847 CYS A N 1
ATOM 6797 C CA . CYS A 1 847 ? -30.045 20.885 23.430 1.00 77.44 847 CYS A CA 1
ATOM 6798 C C . CYS A 1 847 ? -28.769 21.351 24.166 1.00 77.44 847 CYS A C 1
ATOM 6800 O O . CYS A 1 847 ? -28.243 20.576 24.962 1.00 77.44 847 CYS A O 1
ATOM 6802 N N . SER A 1 848 ? -28.325 22.603 23.985 1.00 62.56 848 SER A N 1
ATOM 6803 C CA . SER A 1 848 ? -26.997 23.135 24.369 1.00 62.56 848 SER A CA 1
ATOM 6804 C C . SER A 1 848 ? -26.701 23.301 25.868 1.00 62.56 848 SER A C 1
ATOM 6806 O O . SER A 1 848 ? -25.586 23.664 26.229 1.00 62.56 848 SER A O 1
ATOM 6808 N N . ARG A 1 849 ? -27.653 23.029 26.771 1.00 49.09 849 ARG A N 1
ATOM 6809 C CA . ARG A 1 849 ? -27.449 23.172 28.231 1.00 49.09 849 ARG A CA 1
ATOM 6810 C C . ARG A 1 849 ? -26.952 21.903 28.942 1.00 49.09 849 ARG A C 1
ATOM 6812 O O . ARG A 1 849 ? -26.977 21.863 30.168 1.00 49.09 849 ARG A O 1
ATOM 6819 N N . ALA A 1 850 ? -26.542 20.865 28.210 1.00 42.50 850 ALA A N 1
ATOM 6820 C CA . ALA A 1 850 ? -26.087 19.596 28.785 1.00 42.50 850 ALA A CA 1
ATOM 6821 C C . ALA A 1 850 ? -24.835 19.045 28.078 1.00 42.50 850 ALA A C 1
ATOM 6823 O O . ALA A 1 850 ? -24.642 19.261 26.884 1.00 42.50 850 ALA A O 1
ATOM 6824 N N . THR A 1 851 ? -24.018 18.287 28.818 1.00 41.72 851 THR A N 1
ATOM 6825 C CA . THR A 1 851 ? -22.755 17.653 28.381 1.00 41.72 851 THR A CA 1
ATOM 6826 C C . THR A 1 851 ? -22.942 16.684 27.200 1.00 41.72 851 THR A C 1
ATOM 6828 O O . THR A 1 851 ? -22.015 16.469 26.420 1.00 41.72 851 THR A O 1
ATOM 6831 N N . ILE A 1 852 ? -24.161 16.148 27.031 1.00 49.53 852 ILE A N 1
ATOM 6832 C CA . ILE A 1 852 ? -24.635 15.412 25.850 1.00 49.53 852 ILE A CA 1
ATOM 6833 C C . ILE A 1 852 ? -25.945 16.062 25.380 1.00 49.53 852 ILE A C 1
ATOM 6835 O O . ILE A 1 852 ? -26.904 16.188 26.147 1.00 49.53 852 ILE A O 1
ATOM 6839 N N . ALA A 1 853 ? -25.994 16.475 24.113 1.00 62.12 853 ALA A N 1
ATOM 6840 C CA . ALA A 1 853 ? -27.187 17.044 23.496 1.00 62.12 853 ALA A CA 1
ATOM 6841 C C . ALA A 1 853 ? -28.268 15.957 23.339 1.00 62.12 853 ALA A C 1
ATOM 6843 O O . ALA A 1 853 ? -28.219 15.164 22.405 1.00 62.12 853 ALA A O 1
ATOM 6844 N N . HIS A 1 854 ? -29.233 15.910 24.262 1.00 77.62 854 HIS A N 1
ATOM 6845 C CA . HIS A 1 854 ? -30.416 15.049 24.163 1.00 77.62 854 HIS A CA 1
ATOM 6846 C C . HIS A 1 854 ? -31.654 15.860 23.793 1.00 77.62 854 HIS A C 1
ATOM 6848 O O . HIS A 1 854 ? -32.009 16.816 24.500 1.00 77.62 854 HIS A O 1
ATOM 6854 N N . PHE A 1 855 ? -32.343 15.437 22.738 1.00 86.19 855 PHE A N 1
ATOM 6855 C CA . PHE A 1 855 ? -33.647 15.955 22.345 1.00 86.19 855 PHE A CA 1
ATOM 6856 C C . PHE A 1 855 ? -34.753 15.073 22.920 1.00 86.19 855 PHE A C 1
ATOM 6858 O O . PHE A 1 855 ? -35.406 14.311 22.209 1.00 86.19 855 PHE A O 1
ATOM 6865 N N . THR A 1 856 ? -34.893 15.151 24.247 1.00 89.25 856 THR A N 1
ATOM 6866 C CA . THR A 1 856 ? -35.814 14.311 25.021 1.00 89.25 856 THR A CA 1
ATOM 6867 C C . THR A 1 856 ? -37.255 14.458 24.549 1.00 89.25 856 THR A C 1
ATOM 6869 O O . THR A 1 856 ? -37.621 15.482 23.960 1.00 89.25 856 THR A O 1
ATOM 6872 N N . ALA A 1 857 ? -38.093 13.468 24.864 1.00 90.56 857 ALA A N 1
ATOM 6873 C CA . ALA A 1 857 ? -39.522 13.525 24.576 1.00 90.56 857 ALA A CA 1
ATOM 6874 C C . ALA A 1 857 ? -40.147 14.844 25.067 1.00 90.56 857 ALA A C 1
ATOM 6876 O O . ALA A 1 857 ? -40.863 15.496 24.314 1.00 90.56 857 ALA A O 1
ATOM 6877 N N . GLU A 1 858 ? -39.805 15.316 26.273 1.00 90.31 858 GLU A N 1
ATOM 6878 C CA . GLU A 1 858 ? -40.343 16.567 26.824 1.00 90.31 858 GLU A CA 1
ATOM 6879 C C . GLU A 1 858 ? -39.880 17.807 26.054 1.00 90.31 858 GLU A C 1
ATOM 6881 O O . GLU A 1 858 ? -40.623 18.789 25.968 1.00 90.31 858 GLU A O 1
ATOM 6886 N N . LYS A 1 859 ? -38.653 17.800 25.518 1.00 90.06 859 LYS A N 1
ATOM 6887 C CA . LYS A 1 859 ? -38.149 18.893 24.676 1.00 90.06 859 LYS A CA 1
ATOM 6888 C C . LYS A 1 859 ? -38.847 18.884 23.326 1.00 90.06 859 LYS A C 1
ATOM 6890 O O . LYS A 1 859 ? -39.348 19.929 22.916 1.00 90.06 859 LYS A O 1
ATOM 6895 N N . LEU A 1 860 ? -38.942 17.716 22.693 1.00 92.69 860 LEU A N 1
ATOM 6896 C CA . LEU A 1 860 ? -39.642 17.522 21.427 1.00 92.69 860 LEU A CA 1
ATOM 6897 C C . LEU A 1 860 ? -41.118 17.933 21.542 1.00 92.69 860 LEU A C 1
ATOM 6899 O O . LEU A 1 860 ? -41.620 18.687 20.718 1.00 92.69 860 LEU A O 1
ATOM 6903 N N . GLU A 1 861 ? -41.795 17.547 22.621 1.00 93.62 861 GLU A N 1
ATOM 6904 C CA . GLU A 1 861 ? -43.173 17.941 22.926 1.00 93.62 861 GLU A CA 1
ATOM 6905 C C . GLU A 1 861 ? -43.385 19.458 23.058 1.00 93.62 861 GLU A C 1
ATOM 6907 O O . GLU A 1 861 ? -44.495 19.954 22.824 1.00 93.62 861 GLU A O 1
ATOM 6912 N N . ARG A 1 862 ? -42.345 20.193 23.470 1.00 90.50 862 ARG A N 1
ATOM 6913 C CA . ARG A 1 862 ? -42.358 21.652 23.659 1.00 90.50 862 ARG A CA 1
ATOM 6914 C C . ARG A 1 862 ? -41.943 22.426 22.412 1.00 90.50 862 ARG A C 1
ATOM 6916 O O . ARG A 1 862 ? -42.093 23.647 22.424 1.00 90.50 862 ARG A O 1
ATOM 6923 N N . VAL A 1 863 ? -41.454 21.750 21.368 1.00 89.88 863 VAL A N 1
ATOM 6924 C CA . VAL A 1 863 ? -41.061 22.393 20.108 1.00 89.88 863 VAL A CA 1
ATOM 6925 C C . VAL A 1 863 ? -42.234 23.222 19.587 1.00 89.88 863 VAL A C 1
ATOM 6927 O O . VAL A 1 863 ? -43.333 22.677 19.446 1.00 89.88 863 VAL A O 1
ATOM 6930 N N . PRO A 1 864 ? -42.040 24.523 19.316 1.00 86.62 864 PRO A N 1
ATOM 6931 C CA . PRO A 1 864 ? -43.052 25.325 18.660 1.00 86.62 864 PRO A CA 1
ATOM 6932 C C . PRO A 1 864 ? -43.206 24.815 17.228 1.00 86.62 864 PRO A C 1
ATOM 6934 O O . PRO A 1 864 ? -42.236 24.751 16.470 1.00 86.62 864 PRO A O 1
ATOM 6937 N N . VAL A 1 865 ? -44.425 24.431 16.865 1.00 87.94 865 VAL A N 1
ATOM 6938 C CA . VAL A 1 865 ? -44.768 24.029 15.504 1.00 87.94 865 VAL A CA 1
ATOM 6939 C C . VAL A 1 865 ? -45.666 25.096 14.910 1.00 87.94 865 VAL A C 1
ATOM 6941 O O . VAL A 1 865 ? -46.664 25.489 15.517 1.00 87.94 865 VAL A O 1
ATOM 6944 N N . LEU A 1 866 ? -45.279 25.567 13.728 1.00 87.94 866 LEU A N 1
ATOM 6945 C CA . LEU A 1 866 ? -46.131 26.384 12.882 1.00 87.94 866 LEU A CA 1
ATOM 6946 C C . LEU A 1 866 ? -47.104 25.444 12.180 1.00 87.94 866 LEU A C 1
ATOM 6948 O O . LEU A 1 866 ? -46.673 24.565 11.444 1.00 87.94 866 LEU A O 1
ATOM 6952 N N . LEU A 1 867 ? -48.397 25.583 12.440 1.00 86.44 867 LEU A N 1
ATOM 6953 C CA . LEU A 1 867 ? -49.428 24.704 11.906 1.00 86.44 867 LEU A CA 1
ATOM 6954 C C . LEU A 1 867 ? -50.312 25.495 10.934 1.00 86.44 867 LEU A C 1
ATOM 6956 O O . LEU A 1 867 ? -51.302 26.096 11.358 1.00 86.44 867 LEU A O 1
ATOM 6960 N N . PRO A 1 868 ? -49.976 25.495 9.629 1.00 89.94 868 PRO A N 1
ATOM 6961 C CA . PRO A 1 868 ? -50.913 25.917 8.600 1.00 89.94 868 PRO A CA 1
ATOM 6962 C C . PRO A 1 868 ? -52.161 25.019 8.605 1.00 89.94 868 PRO A C 1
ATOM 6964 O O . PRO A 1 868 ? -52.108 23.880 9.090 1.00 89.94 868 PRO A O 1
ATOM 6967 N N . PRO A 1 869 ? -53.265 25.453 7.980 1.00 89.56 869 PRO A N 1
ATOM 6968 C CA . PRO A 1 869 ? -54.358 24.563 7.605 1.00 89.56 869 PRO A CA 1
ATOM 6969 C C . PRO A 1 869 ? -53.858 23.290 6.881 1.00 89.56 869 PRO A C 1
ATOM 6971 O O . PRO A 1 869 ? -52.896 23.364 6.113 1.00 89.56 869 PRO A O 1
ATOM 6974 N N . PRO A 1 870 ? -54.476 22.110 7.083 1.00 86.44 870 PRO A N 1
ATOM 6975 C CA . PRO A 1 870 ? -54.000 20.839 6.516 1.00 86.44 870 PRO A CA 1
ATOM 6976 C C . PRO A 1 870 ? -53.790 20.840 4.996 1.00 86.44 870 PRO A C 1
ATOM 6978 O O . PRO A 1 870 ? -52.818 20.278 4.498 1.00 86.44 870 PRO A O 1
ATOM 6981 N N . ASN A 1 871 ? -54.672 21.510 4.254 1.00 84.81 871 ASN A N 1
ATOM 6982 C CA . ASN A 1 871 ? -54.542 21.682 2.807 1.00 84.81 871 ASN A CA 1
ATOM 6983 C C . ASN A 1 871 ? -53.287 22.485 2.434 1.00 84.81 871 ASN A C 1
ATOM 6985 O O . ASN A 1 871 ? -52.630 22.185 1.444 1.00 84.81 871 ASN A O 1
ATOM 6989 N N . GLU A 1 872 ? -52.937 23.489 3.233 1.00 88.81 872 GLU A N 1
ATOM 6990 C CA . GLU A 1 872 ? -51.753 24.318 3.025 1.00 88.81 872 GLU A CA 1
ATOM 6991 C C . GLU A 1 872 ? -50.469 23.577 3.426 1.00 88.81 872 GLU A C 1
ATOM 6993 O O . GLU A 1 872 ? -49.475 23.657 2.709 1.00 88.81 872 GLU A O 1
ATOM 6998 N N . GLN A 1 873 ? -50.504 22.766 4.490 1.00 90.12 873 GLN A N 1
ATOM 6999 C CA . GLN A 1 873 ? -49.406 21.849 4.826 1.00 90.12 873 GLN A CA 1
ATOM 7000 C C . GLN A 1 873 ? -49.082 20.903 3.662 1.00 90.12 873 GLN A C 1
ATOM 7002 O O . GLN A 1 873 ? -47.910 20.735 3.324 1.00 90.12 873 GLN A O 1
ATOM 7007 N N . GLU A 1 874 ? -50.100 20.308 3.034 1.00 85.62 874 GLU A N 1
ATOM 7008 C CA . GLU A 1 874 ? -49.907 19.408 1.893 1.00 85.62 874 GLU A CA 1
ATOM 7009 C C . GLU A 1 874 ? -49.342 20.148 0.675 1.00 85.62 874 GLU A C 1
ATOM 7011 O O . GLU A 1 874 ? -48.421 19.649 0.035 1.00 85.62 874 GLU A O 1
ATOM 7016 N N . LEU A 1 875 ? -49.817 21.367 0.393 1.00 85.06 875 LEU A N 1
ATOM 7017 C CA . LEU A 1 875 ? -49.266 22.203 -0.680 1.00 85.06 875 LEU A CA 1
ATOM 7018 C C . LEU A 1 875 ? -47.785 22.537 -0.450 1.00 85.06 875 LEU A C 1
ATOM 7020 O O . LEU A 1 875 ? -46.998 22.484 -1.395 1.00 85.06 875 LEU A O 1
ATOM 7024 N N . ILE A 1 876 ? -47.395 22.843 0.791 1.00 85.56 876 ILE A N 1
ATOM 7025 C CA . ILE A 1 876 ? -45.997 23.104 1.160 1.00 85.56 876 ILE A CA 1
ATOM 7026 C C . ILE A 1 876 ? -45.152 21.839 0.984 1.00 85.56 876 ILE A C 1
ATOM 7028 O O . ILE A 1 876 ? -44.088 21.901 0.371 1.00 85.56 876 ILE A O 1
ATOM 7032 N N . CYS A 1 877 ? -45.622 20.690 1.475 1.00 86.88 877 CYS A N 1
ATOM 7033 C CA . CYS A 1 877 ? -44.897 19.427 1.324 1.00 86.88 877 CYS A CA 1
ATOM 7034 C C . CYS A 1 877 ? -44.740 19.053 -0.149 1.00 86.88 877 CYS A C 1
ATOM 7036 O O . CYS A 1 877 ? -43.634 18.770 -0.591 1.00 86.88 877 CYS A O 1
ATOM 7038 N N . ALA A 1 878 ? -45.821 19.113 -0.929 1.00 81.44 878 ALA A N 1
ATOM 7039 C CA . ALA A 1 878 ? -45.798 18.818 -2.357 1.00 81.44 878 ALA A CA 1
ATOM 7040 C C . ALA A 1 878 ? -44.853 19.752 -3.125 1.00 81.44 878 ALA A C 1
ATOM 7042 O O . ALA A 1 878 ? -44.185 19.318 -4.063 1.00 81.44 878 ALA A O 1
ATOM 7043 N N . PHE A 1 879 ? -44.770 21.024 -2.725 1.00 84.12 879 PHE A N 1
ATOM 7044 C CA . PHE A 1 879 ? -43.785 21.952 -3.265 1.00 84.12 879 PHE A CA 1
ATOM 7045 C C . PHE A 1 879 ? -42.353 21.509 -2.938 1.00 84.12 879 PHE A C 1
ATOM 7047 O O . PHE A 1 879 ? -41.548 21.370 -3.855 1.00 84.12 879 PHE A O 1
ATOM 7054 N N . LEU A 1 880 ? -42.045 21.257 -1.661 1.00 83.69 880 LEU A N 1
ATOM 7055 C CA . LEU A 1 880 ? -40.703 20.865 -1.221 1.00 83.69 880 LEU A CA 1
ATOM 7056 C C . LEU A 1 880 ? -40.254 19.549 -1.862 1.00 83.69 880 LEU A C 1
ATOM 7058 O O . LEU A 1 880 ? -39.163 19.499 -2.420 1.00 83.69 880 LEU A O 1
ATOM 7062 N N . ASP A 1 881 ? -41.110 18.527 -1.864 1.00 79.56 881 ASP A N 1
ATOM 7063 C CA . ASP A 1 881 ? -40.850 17.251 -2.537 1.00 79.56 881 ASP A CA 1
ATOM 7064 C C . ASP A 1 881 ? -40.536 17.453 -4.021 1.00 79.56 881 ASP A C 1
ATOM 7066 O O . ASP A 1 881 ? -39.567 16.902 -4.540 1.00 79.56 881 ASP A O 1
ATOM 7070 N N . ARG A 1 882 ? -41.327 18.284 -4.711 1.00 80.25 882 ARG A N 1
ATOM 7071 C CA . ARG A 1 882 ? -41.126 18.562 -6.135 1.00 80.25 882 ARG A CA 1
ATOM 7072 C C . ARG A 1 882 ? -39.800 19.270 -6.398 1.00 80.25 882 ARG A C 1
ATOM 7074 O O . ARG A 1 882 ? -39.129 18.928 -7.365 1.00 80.25 882 ARG A O 1
ATOM 7081 N N . GLU A 1 883 ? -39.435 20.269 -5.598 1.00 77.94 883 GLU A N 1
ATOM 7082 C CA . GLU A 1 883 ? -38.181 21.003 -5.807 1.00 77.94 883 GLU A CA 1
ATOM 7083 C C . GLU A 1 883 ? -36.950 20.167 -5.420 1.00 77.94 883 GLU A C 1
ATOM 7085 O O . GLU A 1 883 ? -35.956 20.192 -6.143 1.00 77.94 883 GLU A O 1
ATOM 7090 N N . ILE A 1 884 ? -37.024 19.365 -4.353 1.00 75.19 884 ILE A N 1
ATOM 7091 C CA . ILE A 1 884 ? -35.947 18.438 -3.966 1.00 75.19 884 ILE A CA 1
ATOM 7092 C C . ILE A 1 884 ? -35.750 17.370 -5.049 1.00 75.19 884 ILE A C 1
ATOM 7094 O O . ILE A 1 884 ? -34.631 17.175 -5.517 1.00 75.19 884 ILE A O 1
ATOM 7098 N N . ALA A 1 885 ? -36.832 16.759 -5.542 1.00 71.25 885 ALA A N 1
ATOM 7099 C CA . ALA A 1 885 ? -36.756 15.758 -6.605 1.00 71.25 885 ALA A CA 1
ATOM 7100 C C . ALA A 1 885 ? -36.135 16.307 -7.904 1.00 71.25 885 ALA A C 1
ATOM 7102 O O . ALA A 1 885 ? -35.442 15.580 -8.618 1.00 71.25 885 ALA A O 1
ATOM 7103 N N . LYS A 1 886 ? -36.345 17.595 -8.218 1.00 71.56 886 LYS A N 1
ATOM 7104 C CA . LYS A 1 886 ? -35.657 18.253 -9.340 1.00 71.56 886 LYS A CA 1
ATOM 7105 C C . LYS A 1 886 ? -34.148 18.329 -9.109 1.00 71.56 886 LYS A C 1
ATOM 7107 O O . LYS A 1 886 ? -33.395 17.997 -10.020 1.00 71.56 886 LYS A O 1
ATOM 7112 N N . LEU A 1 887 ? -33.715 18.743 -7.915 1.00 70.38 887 LEU A N 1
ATOM 7113 C CA . LEU A 1 887 ? -32.294 18.848 -7.564 1.00 70.38 887 LEU A CA 1
ATOM 7114 C C . LEU A 1 887 ? -31.588 17.489 -7.638 1.00 70.38 887 LEU A C 1
ATOM 7116 O O . LEU A 1 887 ? -30.523 17.393 -8.248 1.00 70.38 887 LEU A O 1
ATOM 7120 N N . ASP A 1 888 ? -32.206 16.435 -7.105 1.00 68.50 888 ASP A N 1
ATOM 7121 C CA . ASP A 1 888 ? -31.675 15.069 -7.197 1.00 68.50 888 ASP A CA 1
ATOM 7122 C C . ASP A 1 888 ? -31.580 14.600 -8.655 1.00 68.50 888 ASP A C 1
ATOM 7124 O O . ASP A 1 888 ? -30.579 14.007 -9.073 1.00 68.50 888 ASP A O 1
ATOM 7128 N N . GLY A 1 889 ? -32.581 14.950 -9.470 1.00 71.25 889 GLY A N 1
ATOM 7129 C CA . GLY A 1 889 ? -32.541 14.757 -10.916 1.00 71.25 889 GLY A CA 1
ATOM 7130 C C . GLY A 1 889 ? -31.340 15.446 -11.576 1.00 71.25 889 GLY A C 1
ATOM 7131 O O . GLY A 1 889 ? -30.688 14.844 -12.432 1.00 71.25 889 GLY A O 1
ATOM 7132 N N . TYR A 1 890 ? -30.997 16.672 -11.166 1.00 73.06 890 TYR A N 1
ATOM 7133 C CA . TYR A 1 890 ? -29.851 17.412 -11.716 1.00 73.06 890 TYR A CA 1
ATOM 7134 C C . TYR A 1 890 ? -28.521 16.752 -11.379 1.00 73.06 890 TYR A C 1
ATOM 7136 O O . TYR A 1 890 ? -27.663 16.617 -12.257 1.00 73.06 890 TYR A O 1
ATOM 7144 N N . VAL A 1 891 ? -28.355 16.309 -10.133 1.00 66.69 891 VAL A N 1
ATOM 7145 C CA . VAL A 1 891 ? -27.150 15.594 -9.698 1.00 66.69 891 VAL A CA 1
ATOM 7146 C C . VAL A 1 891 ? -26.985 14.311 -10.511 1.00 66.69 891 VAL A C 1
ATOM 7148 O O . VAL A 1 891 ? -25.924 14.091 -11.096 1.00 66.69 891 VAL A O 1
ATOM 7151 N N . GLY A 1 892 ? -28.051 13.513 -10.632 1.00 67.81 892 GLY A N 1
ATOM 7152 C CA . GLY A 1 892 ? -28.032 12.266 -11.398 1.00 67.81 892 GLY A CA 1
ATOM 7153 C C . GLY A 1 892 ? -27.643 12.462 -12.868 1.00 67.81 892 GLY A C 1
ATOM 7154 O O . GLY A 1 892 ? -26.774 11.749 -13.373 1.00 67.81 892 GLY A O 1
ATOM 7155 N N . ARG A 1 893 ? -28.223 13.455 -13.560 1.00 75.25 893 ARG A N 1
ATOM 7156 C CA . ARG A 1 893 ? -27.910 13.699 -14.984 1.00 75.25 893 ARG A CA 1
ATOM 7157 C C . ARG A 1 893 ? -26.533 14.311 -15.210 1.00 75.25 893 ARG A C 1
ATOM 7159 O O . ARG A 1 893 ? -25.892 13.988 -16.204 1.00 75.25 893 ARG A O 1
ATOM 7166 N N . THR A 1 894 ? -26.053 15.141 -14.287 1.00 71.31 894 THR A N 1
ATOM 7167 C CA . THR A 1 894 ? -24.690 15.692 -14.357 1.00 71.31 894 THR A CA 1
ATOM 7168 C C . THR A 1 894 ? -23.650 14.577 -14.255 1.00 71.31 894 THR A C 1
ATOM 7170 O O . THR A 1 894 ? -22.700 14.543 -15.036 1.00 71.31 894 THR A O 1
ATOM 7173 N N . LEU A 1 895 ? -23.854 13.625 -13.338 1.00 66.56 895 LEU A N 1
ATOM 7174 C CA . LEU A 1 895 ? -22.991 12.449 -13.206 1.00 66.56 895 LEU A CA 1
ATOM 7175 C C . LEU A 1 895 ? -23.029 11.578 -14.468 1.00 66.56 895 LEU A C 1
ATOM 7177 O O . LEU A 1 895 ? -21.972 11.219 -14.980 1.00 66.56 895 LEU A O 1
ATOM 7181 N N . ALA A 1 896 ? -24.219 11.330 -15.027 1.00 70.88 896 ALA A N 1
ATOM 7182 C CA . ALA A 1 896 ? -24.350 10.607 -16.293 1.00 70.88 896 ALA A CA 1
ATOM 7183 C C . ALA A 1 896 ? -23.611 11.313 -17.449 1.00 70.88 896 ALA A C 1
ATOM 7185 O O . ALA A 1 896 ? -22.925 10.661 -18.233 1.00 70.88 896 ALA A O 1
ATOM 7186 N N . GLY A 1 897 ? -23.679 12.647 -17.529 1.00 72.88 897 GLY A N 1
ATOM 7187 C CA . GLY A 1 897 ? -22.954 13.432 -18.533 1.00 72.88 897 GLY A CA 1
ATOM 7188 C C . GLY A 1 897 ? -21.433 13.303 -18.429 1.00 72.88 897 GLY A C 1
ATOM 7189 O O . GLY A 1 897 ? -20.756 13.171 -19.447 1.00 72.88 897 GLY A O 1
ATOM 7190 N N . ILE A 1 898 ? -20.884 13.274 -17.211 1.00 69.25 898 ILE A N 1
ATOM 7191 C CA . ILE A 1 898 ? -19.447 13.049 -16.986 1.00 69.25 898 ILE A CA 1
ATOM 7192 C C . ILE A 1 898 ? -19.008 11.694 -17.555 1.00 69.25 898 ILE A C 1
ATOM 7194 O O . ILE A 1 898 ? -17.940 11.600 -18.164 1.00 69.25 898 ILE A O 1
ATOM 7198 N N . ASP A 1 899 ? -19.823 10.658 -17.381 1.00 70.81 899 ASP A N 1
ATOM 7199 C CA . ASP A 1 899 ? -19.500 9.321 -17.872 1.00 70.81 899 ASP A CA 1
ATOM 7200 C C . ASP A 1 899 ? -19.574 9.238 -19.405 1.00 70.81 899 ASP A C 1
ATOM 7202 O O . ASP A 1 899 ? -18.645 8.715 -20.026 1.00 70.81 899 ASP A O 1
ATOM 7206 N N . VAL A 1 900 ? -20.578 9.859 -20.035 1.00 78.81 900 VAL A N 1
ATOM 7207 C CA . VAL A 1 900 ? -20.670 9.934 -21.508 1.00 78.81 900 VAL A CA 1
ATOM 7208 C C . VAL A 1 900 ? -19.512 10.746 -22.108 1.00 78.81 900 VAL A C 1
ATOM 7210 O O . VAL A 1 900 ? -18.952 10.367 -23.135 1.00 78.81 900 VAL A O 1
ATOM 7213 N N . LEU A 1 901 ? -19.063 11.825 -21.458 1.00 76.19 901 LEU A N 1
ATOM 7214 C CA . LEU A 1 901 ? -17.896 12.597 -21.915 1.00 76.19 901 LEU A CA 1
ATOM 7215 C C . LEU A 1 901 ? -16.588 11.793 -21.839 1.00 76.19 901 LEU A C 1
ATOM 7217 O O . LEU A 1 901 ? -15.720 11.918 -22.709 1.00 76.19 901 LEU A O 1
ATOM 7221 N N . ARG A 1 902 ? -16.434 10.942 -20.818 1.00 72.62 902 ARG A N 1
ATOM 7222 C CA . ARG A 1 902 ? -15.299 10.007 -20.722 1.00 72.62 902 ARG A CA 1
ATOM 7223 C C . ARG A 1 902 ? -15.342 8.963 -21.836 1.00 72.62 902 ARG A C 1
ATOM 7225 O O . ARG A 1 902 ? -14.290 8.635 -22.397 1.00 72.62 902 ARG A O 1
ATOM 7232 N N . GLU A 1 903 ? -16.534 8.479 -22.175 1.00 79.38 903 GLU A N 1
ATOM 7233 C CA . GLU A 1 903 ? -16.756 7.574 -23.304 1.00 79.38 903 GLU A CA 1
ATOM 7234 C C . GLU A 1 903 ? -16.396 8.250 -24.637 1.00 79.38 903 GLU A C 1
ATOM 7236 O O . GLU A 1 903 ? -15.572 7.719 -25.383 1.00 79.38 903 GLU A O 1
ATOM 7241 N N . TYR A 1 904 ? -16.905 9.462 -24.891 1.00 79.81 904 TYR A N 1
ATOM 7242 C CA . TYR A 1 904 ? -16.611 10.248 -26.096 1.00 79.81 904 TYR A CA 1
ATOM 7243 C C . TYR A 1 904 ? -15.113 10.466 -26.290 1.00 79.81 904 TYR A C 1
ATOM 7245 O O . TYR A 1 904 ? -14.582 10.208 -27.368 1.00 79.81 904 TYR A O 1
ATOM 7253 N N . ARG A 1 905 ? -14.397 10.864 -25.229 1.00 75.75 905 ARG A N 1
ATOM 7254 C CA . ARG A 1 905 ? -12.936 11.023 -25.270 1.00 75.75 905 ARG A CA 1
ATOM 7255 C C . ARG A 1 905 ? -12.242 9.736 -25.722 1.00 75.75 905 ARG A C 1
ATOM 7257 O O . ARG A 1 905 ? -11.316 9.784 -26.525 1.00 75.75 905 ARG A O 1
ATOM 7264 N N . THR A 1 906 ? -12.690 8.592 -25.214 1.00 73.25 906 THR A N 1
ATOM 7265 C CA . THR A 1 906 ? -12.117 7.281 -25.546 1.00 73.25 906 THR A CA 1
ATOM 7266 C C . THR A 1 906 ? -12.400 6.902 -27.003 1.00 73.25 906 THR A C 1
ATOM 7268 O O . THR A 1 906 ? -11.490 6.478 -27.719 1.00 73.25 906 THR A O 1
ATOM 7271 N N . ALA A 1 907 ? -13.632 7.115 -27.471 1.00 80.25 907 ALA A N 1
ATOM 7272 C CA . ALA A 1 907 ? -14.030 6.870 -28.855 1.00 80.25 907 ALA A CA 1
ATOM 7273 C C . ALA A 1 907 ? -13.295 7.789 -29.846 1.00 80.25 907 ALA A C 1
ATOM 7275 O O . ALA A 1 907 ? -12.852 7.325 -30.896 1.00 80.25 907 ALA A O 1
ATOM 7276 N N . LEU A 1 908 ? -13.103 9.063 -29.493 1.00 78.25 908 LEU A N 1
ATOM 7277 C CA . LEU A 1 908 ? -12.414 10.055 -30.319 1.00 78.25 908 LEU A CA 1
ATOM 7278 C C . LEU A 1 908 ? -10.937 9.698 -30.499 1.00 78.25 908 LEU A C 1
ATOM 7280 O O . LEU A 1 908 ? -10.440 9.690 -31.624 1.00 78.25 908 LEU A O 1
ATOM 7284 N N . ILE A 1 909 ? -10.257 9.328 -29.407 1.00 75.06 909 ILE A N 1
ATOM 7285 C CA . ILE A 1 909 ? -8.871 8.842 -29.454 1.00 75.06 909 ILE A CA 1
ATOM 7286 C C . ILE A 1 909 ? -8.782 7.599 -30.345 1.00 75.06 909 ILE A C 1
ATOM 7288 O O . ILE A 1 909 ? -7.919 7.529 -31.217 1.00 75.06 909 ILE A O 1
ATOM 7292 N N . SER A 1 910 ? -9.693 6.636 -30.177 1.00 75.81 910 SER A N 1
ATOM 7293 C CA . SER A 1 910 ? -9.713 5.427 -31.005 1.00 75.81 910 SER A CA 1
ATOM 7294 C C . SER A 1 910 ? -9.924 5.745 -32.488 1.00 75.81 910 SER A C 1
ATOM 7296 O O . SER A 1 910 ? -9.213 5.207 -33.337 1.00 75.81 910 SER A O 1
ATOM 7298 N N . ALA A 1 911 ? -10.853 6.641 -32.822 1.00 75.31 911 ALA A N 1
ATOM 7299 C CA . ALA A 1 911 ? -11.134 7.032 -34.198 1.00 75.31 911 ALA A CA 1
ATOM 7300 C C . ALA A 1 911 ? -9.959 7.787 -34.848 1.00 75.31 911 ALA A C 1
ATOM 7302 O O . ALA A 1 911 ? -9.638 7.515 -36.003 1.00 75.31 911 ALA A O 1
ATOM 7303 N N . ALA A 1 912 ? -9.270 8.656 -34.102 1.00 74.25 912 ALA A N 1
ATOM 7304 C CA . ALA A 1 912 ? -8.062 9.335 -34.571 1.00 74.25 912 ALA A CA 1
ATOM 7305 C C . ALA A 1 912 ? -6.901 8.351 -34.811 1.00 74.25 912 ALA A C 1
ATOM 7307 O O . ALA A 1 912 ? -6.289 8.359 -35.875 1.00 74.25 912 ALA A O 1
ATOM 7308 N N . VAL A 1 913 ? -6.632 7.447 -33.860 1.00 75.25 913 VAL A N 1
ATOM 7309 C CA . VAL A 1 913 ? -5.531 6.466 -33.960 1.00 75.25 913 VAL A CA 1
ATOM 7310 C C . VAL A 1 913 ? -5.789 5.414 -35.044 1.00 75.25 913 VAL A C 1
ATOM 7312 O O . VAL A 1 913 ? -4.854 4.924 -35.668 1.00 75.25 913 VAL A O 1
ATOM 7315 N N . THR A 1 914 ? -7.053 5.079 -35.311 1.00 73.38 914 THR A N 1
ATOM 7316 C CA . THR A 1 914 ? -7.435 4.132 -36.376 1.00 73.38 914 THR A CA 1
ATOM 7317 C C . THR A 1 914 ? -7.620 4.790 -37.747 1.00 73.38 914 THR A C 1
ATOM 7319 O O . THR A 1 914 ? -8.061 4.123 -38.681 1.00 73.38 914 THR A O 1
ATOM 7322 N N . GLY A 1 915 ? -7.305 6.085 -37.887 1.00 68.38 915 GLY A N 1
ATOM 7323 C CA . GLY A 1 915 ? -7.405 6.816 -39.155 1.00 68.38 915 GLY A CA 1
ATOM 7324 C C . GLY A 1 915 ? -8.839 7.053 -39.639 1.00 68.38 915 GLY A C 1
ATOM 7325 O O . GLY A 1 915 ? -9.049 7.395 -40.799 1.00 68.38 915 GLY A O 1
ATOM 7326 N N . LYS A 1 916 ? -9.838 6.873 -38.767 1.00 70.25 916 LYS A N 1
ATOM 7327 C CA . LYS A 1 916 ? -11.251 7.168 -39.054 1.00 70.25 916 LYS A CA 1
ATOM 7328 C C . LYS A 1 916 ? -11.567 8.666 -38.966 1.00 70.25 916 LYS A C 1
ATOM 7330 O O . LYS A 1 916 ? -12.637 9.075 -39.404 1.00 70.25 916 LYS A O 1
ATOM 7335 N N . ILE A 1 917 ? -10.657 9.463 -38.398 1.00 70.25 917 ILE A N 1
ATOM 7336 C CA . ILE A 1 917 ? -10.700 10.930 -38.356 1.00 70.25 917 ILE A CA 1
ATOM 7337 C C . ILE A 1 917 ? -9.322 11.455 -38.744 1.00 70.25 917 ILE A C 1
ATOM 7339 O O . ILE A 1 917 ? -8.316 10.992 -38.205 1.00 70.25 917 ILE A O 1
ATOM 7343 N N . ASP A 1 918 ? -9.281 12.438 -39.640 1.00 65.56 918 ASP A N 1
ATOM 7344 C CA . ASP A 1 918 ? -8.051 13.151 -39.970 1.00 65.56 918 ASP A CA 1
ATOM 7345 C C . ASP A 1 918 ? -7.844 14.319 -38.995 1.00 65.56 918 ASP A C 1
ATOM 7347 O O . ASP A 1 918 ? -8.543 15.327 -39.034 1.00 65.56 918 ASP A O 1
ATOM 7351 N N . VAL A 1 919 ? -6.889 14.168 -38.080 1.00 64.50 919 VAL A N 1
ATOM 7352 C CA . VAL A 1 919 ? -6.530 15.189 -37.081 1.00 64.50 919 VAL A CA 1
ATOM 7353 C C . VAL A 1 919 ? -5.547 16.236 -37.615 1.00 64.50 919 VAL A C 1
ATOM 7355 O O . VAL A 1 919 ? -5.250 17.200 -36.911 1.00 64.50 919 VAL A O 1
ATOM 7358 N N . ARG A 1 920 ? -5.052 16.095 -38.854 1.00 63.62 920 ARG A N 1
ATOM 7359 C CA . ARG A 1 920 ? -4.088 17.043 -39.443 1.00 63.62 920 ARG A CA 1
ATOM 7360 C C . ARG A 1 920 ? -4.702 18.411 -39.742 1.00 63.62 920 ARG A C 1
ATOM 7362 O O . ARG A 1 920 ? -3.973 19.396 -39.741 1.00 63.62 920 ARG A O 1
ATOM 7369 N N . GLU A 1 921 ? -6.019 18.494 -39.924 1.00 51.34 921 GLU A N 1
ATOM 7370 C CA . GLU A 1 921 ? -6.725 19.766 -40.147 1.00 51.34 921 GLU A CA 1
ATOM 7371 C C . GLU A 1 921 ? -6.969 20.575 -38.857 1.00 51.34 921 GLU A C 1
ATOM 7373 O O . GLU A 1 921 ? -7.247 21.765 -38.932 1.00 51.34 921 GLU A O 1
ATOM 7378 N N . TYR A 1 922 ? -6.823 19.971 -37.670 1.00 56.06 922 TYR A N 1
ATOM 7379 C CA . TYR A 1 922 ? -7.062 20.639 -36.378 1.00 56.06 922 TYR A CA 1
ATOM 7380 C C . TYR A 1 922 ? -5.821 21.325 -35.775 1.00 56.06 922 TYR A C 1
ATOM 7382 O O . TYR A 1 922 ? -5.927 21.966 -34.730 1.00 56.06 922 TYR A O 1
ATOM 7390 N N . VAL A 1 923 ? -4.648 21.182 -36.405 1.00 40.03 923 VAL A N 1
ATOM 7391 C CA . VAL A 1 923 ? -3.360 21.757 -35.951 1.00 40.03 923 VAL A CA 1
ATOM 7392 C C . VAL A 1 923 ? -2.903 22.921 -36.856 1.00 40.03 923 VAL A C 1
ATOM 7394 O O . VAL A 1 923 ? -1.777 23.395 -36.724 1.00 40.03 923 VAL A O 1
ATOM 7397 N N . ALA A 1 924 ? -3.760 23.390 -37.770 1.00 32.91 924 ALA A N 1
ATOM 7398 C CA . ALA A 1 924 ? -3.485 24.531 -38.649 1.00 32.91 924 ALA A CA 1
ATOM 7399 C C . ALA A 1 924 ? -3.895 25.872 -38.024 1.00 32.91 924 ALA A C 1
ATOM 7401 O O . ALA A 1 924 ? -5.030 25.959 -37.499 1.00 32.91 924 ALA A O 1
#

Radius of gyration: 38.81 Å; chains: 1; bounding box: 114×83×104 Å

Sequence (924 aa):
MDSFGEKVSFIWSVADLIRDAFKRSKYQDVILPFTVLRRIDCVLEPTKDKVLDVYSRLKGKLQNLAPQLCRASGFAFYNTSPFTFERLLADAPNLARNLRAYINGFSENMREVLEKFDFPNTIAKLDEAGLLFLVMERFKGVDLHPDKVSNLEMGYIFEELIRRFNEALNENPGEHFTPREVIRLMVDLLLSRDREALSRNHIVRTIYDPCCGSGGMLTIAKERILEINPNAEVYIFGQEVNPETWAVSKSDMLMVSPDGHDAENIAFGSTLSNDRHADKRFDYLLTNPPYGKDWKRDEAEVRRDAERGYAGRFGAGLPRISDGQLLFLQHMLGRMKDPREGGSRVAIVMNASPLFTGDAGSGESEIRRWILENDWLEAIIALPEQLFYNTGIATYVWVLTNRKEKRRKGKVQLIDASSFWAPMRRSLGDKRREITTEHIRQITDLYERFAEGAHSKIFDTAYFGYRKITVERPLRLNFQASPERIERLKGQKAFLDLAASRKRAGKARAAEEAAGRRQQDAILAMLAALPPRLYKSRPAFEGALNDAAKATGLKLSAGIRKAIFAALSERDENAEVCLDADGHPEPDPELRDTENVPLGEDIHAYFDREVAPHVPDAWVNTGIRDHKDGEVGKVGYEINFSRYFYRYAPPRALPEIEADIRKLEAEIVEMLRSVTFQSTGHGGRAEIDPATPSPSQYPKWRKYAEYSRREVACFGEIPAHWEVLPLKRAFTVQLGKMLQSSANSSRDTLEPYLRAANIFWEGVDLNDVKTMWLSEKDKELYSLRSGDLLVSEGGDAGRAAMWRGELDPCYIQNSINRVRSKGVHSTRFLYYWLYALKHSGYIDAVCSRATIAHFTAEKLERVPVLLPPPNEQELICAFLDREIAKLDGYVGRTLAGIDVLREYRTALISAAVTGKIDVREYVA

Secondary structure (DSSP, 8-state):
--SHHHHHHHHHTHHHHSTTTS-GGGSHHHHHHHHHHHHHHHHHGGGHHHHHHHHHHHTTT-S--HHHHHHHHTSS--B-SS--HHHHHTTGGGHHHHHHHHHHTB-HHHHHHHHTTTHHHHHHHHHHTT-HHHHHHHHHT----TTTS-HHHHHHHHHHHHHHHHHHHT---TTS---HHHHHHHHHHHHGGGHHHHTSSS-EEEEEETT-TTSHHHHHHHHHHHHH-TT-EEEEEEEESSHHHHHHHHHHHHHH-TT-HHHHTEEES-TTT--TTTT--BSEEEE-PPTT---GGGHHHHHHHHTTGGGSS-TT----TT--HHHHHHHHHHTBPPGGGT--EEEEEEESHHHH-S-TTSHHHHHHHHHHHTT-EEEEEEPPTT-BTTB-S-EEEEEEESS--GGGTTEEEEEE-TT--EEEEEEETTEEEE--HHHHHHHHHHHHH---SSSEEEEEGGGGEEEEEEEE-B-BEEE---HHHHHHHTT-HHHHGGG---S-SSHHHHHHHHHHHHHHHHHHHHHHTS--PPBS-HHHHHHHHHHHHHHTT----HHHHHHHHHHHEEE-TTSPBPB-TTSPBPB-TTT-EEEEEETTS-HHHHHHHHTTTT-TT-EE-TT-B-TTT--BSEEEE---HHHHH----PPPPHHHHHHHHHHHHHHHHHHHHHHHTTS------SPPPTT-------------S-EEEEEETTTEEEETT-EEEEHHHHEEEEEPBPP--S-SSTT-EEEEEE-GGGEETTEE--TT-EEEEE-HHHHHHHB--TTPEEEESSSSTT-EEE---SSSS-EEBTTEEEEEESSSS-HHHHHHHHHHHHHTTHHHHHHTTSSS----HHHHHH-EEEE--HHHHHHHHHHHHHHHHHHHHHHHHHHHHHHHHHHHHHHHHHHHHTTSS-GGGGG-

pLDDT: mean 86.88, std 13.98, range [26.33, 98.75]

Foldseek 3Di:
DADLVLLLVLLVCVCVLCVVLDDLLCVCLQSLLLLLVLQVLLLQVVLQVQLQVQCVVCPVPDPDSQVVSLVSSLFSKHFNQNDGLVNLLVPVVCNLVSVVNRLVRMDPLLNLLSVLSVVNVNSVSCVVVVNNSVSSLSSVLDNNYCVRQPLVSVVVSVVVNLLVSCVSVVHQSQQADDPVLVLLLLLLLFCVVCLVVLLDAEAEFEEEEAACQLVSSVVVSVVVSCVSPVRYHYAYAYEHARSSRLSNNLSSLRGVPSNSRNSVRYYYHHCLQDPPQLVAAGAEYEYEGGAQAFPPVRVVRNVVQCVVAPVGQLNLADAPRRGCQLSVVSSNVSRWDDVVVVTHKYKYKYAQCLFFDDDFPHSSQSSLVVQLVLQFFAEKEWAAAQQDLRGRGIMIITMTISNDDPVRGQKYKYFYLNVQWDADPDRRRSRGTDHDPVSSVVRSCLSVVQDDDLGMDMDGSLQQKWFKWKKFFFFWKKFFLDPQLLVLLCVQPLLVCQLADPDDDDPVNVVSNVRSVVLSVLLSVLSNPQPRDIGLEPVVVVVSSVVSCVVSVHDQDPSSVVSNCVSGIDTDPPGDGDADPVRHGDTDPVPMDMDIGRPVDDPVVCCVPPPCVPRVRMDTDQVDADPPPRGHGGMGGHRPSCVVNDDDDQFDDLVVLVVVLVVLVVVLVVLVCVVVVQWADDDDDDDDPDPDDDGDDRDPPPDAPDWDPDQDPLPGTHRPQWDWDQLLVFKDKAAFAAAAADDPDPQWDWAWEDALNQAALVAGNPPDIGIGTDHPVNLVRFWDDQQKKKAFFFSLHLGIHGDHCPDPGYGYHRRIIIIGGPDLFHPLLVSVVSVSCSVSCNLVVLQVPDSGRGCDSVNSRRDTDTGDGSVVSVVVSVVVVVVVVSVVVSVVSVVVSVVSVVSSVVNVVVCCVVVVDDCPVVVD